Protein AF-0000000070211048 (afdb_homodimer)

Solvent-accessible surface area (backbone atoms only — not comparable to full-atom values): 41572 Å² total; per-residue (Å²): 127,87,76,77,73,73,74,49,66,27,71,96,65,81,57,49,80,53,82,68,58,72,42,73,78,68,96,72,86,84,76,44,73,65,44,29,51,50,13,35,52,50,52,50,37,33,53,58,50,24,37,37,29,38,54,51,55,74,43,54,42,26,44,50,51,21,38,53,50,44,49,52,55,57,72,67,46,56,66,72,64,46,68,62,17,54,30,54,44,7,81,20,17,53,40,54,58,40,58,44,44,42,67,90,35,28,17,40,40,25,34,39,32,43,45,66,69,33,54,77,82,35,66,54,34,68,69,50,41,72,62,37,21,42,47,36,68,91,48,68,68,52,50,44,45,51,52,39,49,48,52,53,51,48,53,52,45,49,52,49,34,25,26,42,24,31,35,72,26,31,64,46,43,51,66,50,45,54,43,36,56,83,32,58,35,34,34,38,43,37,36,31,47,26,52,89,64,66,91,74,65,43,57,90,44,47,20,37,56,22,28,57,47,74,35,36,35,35,49,26,41,64,46,86,46,33,27,44,32,35,37,37,71,49,93,91,65,83,82,48,58,94,79,44,79,39,45,44,56,70,61,87,49,87,70,34,28,30,48,69,59,57,89,61,38,30,42,37,33,36,6,41,45,38,11,54,26,37,52,54,64,44,48,46,32,37,30,32,30,35,19,16,94,46,63,34,48,37,39,41,32,37,45,21,45,15,46,29,28,62,46,50,49,37,60,91,24,47,82,89,43,76,66,77,92,32,47,48,42,39,51,55,52,49,53,52,50,42,67,36,36,62,82,36,63,25,40,48,42,36,61,76,68,50,25,68,64,50,63,76,35,71,88,44,47,47,82,76,50,72,82,75,50,69,84,41,42,43,81,85,53,78,66,77,74,82,73,74,79,71,73,83,62,67,89,112,129,86,74,78,73,74,74,48,66,26,70,96,63,81,57,48,80,55,84,70,59,71,43,72,78,70,96,73,85,84,75,43,74,65,46,31,50,51,13,34,52,50,51,51,37,33,51,60,49,24,36,35,30,38,53,53,54,76,45,54,42,27,42,49,51,22,41,52,49,44,51,53,56,58,74,67,47,55,65,70,64,46,69,62,16,56,30,54,45,7,80,18,18,52,40,54,58,41,59,43,44,42,65,89,36,28,16,39,40,26,35,39,31,42,45,64,70,31,53,79,82,36,66,52,34,67,69,49,41,72,61,36,22,40,47,36,69,92,48,69,68,51,51,43,44,50,51,38,50,47,52,52,50,48,54,52,45,49,53,49,33,24,25,43,24,31,35,72,24,30,66,47,44,52,66,51,45,54,44,36,57,81,31,58,34,34,33,36,41,36,37,31,47,24,52,89,63,64,91,73,67,45,57,89,43,48,21,37,55,22,28,59,48,73,33,37,36,36,49,26,40,64,48,85,44,31,26,46,31,36,37,36,70,48,92,91,67,82,82,48,56,94,80,43,78,40,47,43,58,70,60,86,48,87,70,33,28,30,47,68,60,56,89,60,39,30,42,38,34,35,6,43,46,37,12,54,27,37,53,54,66,44,48,45,30,37,30,31,30,36,20,16,94,48,62,34,48,36,38,43,33,36,46,21,46,15,47,28,30,64,47,49,50,36,59,90,24,46,82,87,44,77,64,77,91,32,47,48,42,39,52,55,51,50,52,51,49,42,67,36,35,61,81,37,64,26,41,49,42,35,59,75,67,51,26,68,64,49,64,74,36,72,87,45,47,48,83,78,50,76,83,74,49,69,86,42,42,41,81,85,51,77,66,77,75,82,72,75,81,70,74,83,59,69,87,114

pLDDT: mean 91.4, std 15.45, range [21.58, 98.94]

Organism: Alternaria alternata (NCBI:txid5599)

Structure (mmCIF, N/CA/C/O backbone):
data_AF-0000000070211048-model_v1
#
loop_
_entity.id
_entity.type
_entity.pdbx_description
1 polymer 'Clavaminate synthase-like protein'
#
loop_
_atom_site.group_PDB
_atom_site.id
_atom_site.type_symbol
_atom_site.label_atom_id
_atom_site.label_alt_id
_atom_site.label_comp_id
_atom_site.label_asym_id
_atom_site.label_entity_id
_atom_site.label_seq_id
_atom_site.pdbx_PDB_ins_code
_atom_site.Cartn_x
_atom_site.Cartn_y
_atom_site.Cartn_z
_atom_site.occupancy
_atom_site.B_iso_or_equiv
_atom_site.auth_seq_id
_atom_site.auth_comp_id
_atom_site.auth_asym_id
_atom_site.auth_atom_id
_atom_site.pdbx_PDB_model_num
ATOM 1 N N . MET A 1 1 ? -10.32 24.469 -28.016 1 21.59 1 MET A N 1
ATOM 2 C CA . MET A 1 1 ? -9.617 24.609 -26.734 1 21.59 1 MET A CA 1
ATOM 3 C C . MET A 1 1 ? -10.5 25.281 -25.703 1 21.59 1 MET A C 1
ATOM 5 O O . MET A 1 1 ? -10.617 26.516 -25.656 1 21.59 1 MET A O 1
ATOM 9 N N . ALA A 1 2 ? -11.781 24.781 -25.438 1 25.84 2 ALA A N 1
ATOM 10 C CA . ALA A 1 2 ? -12.953 25.484 -24.922 1 25.84 2 ALA A CA 1
ATOM 11 C C . ALA A 1 2 ? -12.625 26.219 -23.625 1 25.84 2 ALA A C 1
ATOM 13 O O . ALA A 1 2 ? -12.125 25.609 -22.672 1 25.84 2 ALA A O 1
ATOM 14 N N . ASP A 1 3 ? -12.148 27.344 -23.656 1 30.58 3 ASP A N 1
ATOM 15 C CA . ASP A 1 3 ? -11.602 28.312 -22.703 1 30.58 3 ASP A CA 1
ATOM 16 C C . ASP A 1 3 ? -12.508 28.453 -21.484 1 30.58 3 ASP A C 1
ATOM 18 O O . ASP A 1 3 ? -12.461 29.469 -20.781 1 30.58 3 ASP A O 1
ATOM 22 N N . THR A 1 4 ? -13.633 27.859 -21.344 1 34.22 4 THR A N 1
ATOM 23 C CA . THR A 1 4 ? -14.672 27.984 -20.312 1 34.22 4 THR A CA 1
ATOM 24 C C . THR A 1 4 ? -14.102 27.734 -18.922 1 34.22 4 THR A C 1
ATOM 26 O O . THR A 1 4 ? -14.18 26.609 -18.406 1 34.22 4 THR A O 1
ATOM 29 N N . LYS A 1 5 ? -12.922 28.062 -18.625 1 37.84 5 LYS A N 1
ATOM 30 C CA . LYS A 1 5 ? -12.266 27.984 -17.312 1 37.84 5 LYS A CA 1
ATOM 31 C C . LYS A 1 5 ? -13.148 28.562 -16.219 1 37.84 5 LYS A C 1
ATOM 33 O O . LYS A 1 5 ? -13.086 29.75 -15.922 1 37.84 5 LYS A O 1
ATOM 38 N N . ILE A 1 6 ? -14.469 28.312 -16.172 1 48.62 6 ILE A N 1
ATOM 39 C CA . ILE A 1 6 ? -15.336 28.656 -15.055 1 48.62 6 ILE A CA 1
ATOM 40 C C . ILE A 1 6 ? -14.602 28.406 -13.742 1 48.62 6 ILE A C 1
ATOM 42 O O . ILE A 1 6 ? -14.055 27.328 -13.523 1 48.62 6 ILE A O 1
ATOM 46 N N . GLY A 1 7 ? -14.141 29.406 -12.875 1 76.12 7 GLY A N 1
ATOM 47 C CA . GLY A 1 7 ? -13.305 29.5 -11.688 1 76.12 7 GLY A CA 1
ATOM 48 C C . GLY A 1 7 ? -13.68 28.516 -10.609 1 76.12 7 GLY A C 1
ATOM 49 O O . GLY A 1 7 ? -14.828 28.078 -10.531 1 76.12 7 GLY A O 1
ATOM 50 N N . THR A 1 8 ? -12.914 27.594 -10.172 1 91.12 8 THR A N 1
ATOM 51 C CA . THR A 1 8 ? -13.117 26.562 -9.164 1 91.12 8 THR A CA 1
ATOM 52 C C . THR A 1 8 ? -13.25 27.172 -7.773 1 91.12 8 THR A C 1
ATOM 54 O O . THR A 1 8 ? -13.297 26.453 -6.773 1 91.12 8 THR A O 1
ATOM 57 N N . MET A 1 9 ? -13.383 28.484 -7.77 1 95.12 9 MET A N 1
ATOM 58 C CA . MET A 1 9 ? -13.555 29.094 -6.453 1 95.12 9 MET A CA 1
ATOM 59 C C . MET A 1 9 ? -14.984 28.906 -5.949 1 95.12 9 MET A C 1
ATOM 61 O O . MET A 1 9 ? -15.938 29.156 -6.68 1 95.12 9 MET A O 1
ATOM 65 N N . PRO A 1 10 ? -15.102 28.5 -4.77 1 96.31 10 PRO A N 1
ATOM 66 C CA . PRO A 1 10 ? -16.438 28.312 -4.191 1 96.31 10 PRO A CA 1
ATOM 67 C C . PRO A 1 10 ? -17.266 29.594 -4.227 1 96.31 10 PRO A C 1
ATOM 69 O O . PRO A 1 10 ? -16.734 30.688 -3.996 1 96.31 10 PRO A O 1
ATOM 72 N N . PRO A 1 11 ? -18.562 29.5 -4.441 1 94.62 11 PRO A N 1
ATOM 73 C CA . PRO A 1 11 ? -19.422 30.688 -4.445 1 94.62 11 PRO A CA 1
ATOM 74 C C . PRO A 1 11 ? -19.531 31.328 -3.068 1 94.62 11 PRO A C 1
ATOM 76 O O . PRO A 1 11 ? -19.516 30.641 -2.049 1 94.62 11 PRO A O 1
ATOM 79 N N . GLY A 1 12 ? -19.609 32.656 -3.051 1 91.06 12 GLY A N 1
ATOM 80 C CA . GLY A 1 12 ? -19.891 33.375 -1.824 1 91.06 12 GLY A CA 1
ATOM 81 C C . GLY A 1 12 ? -18.641 33.688 -1.018 1 91.06 12 GLY A C 1
ATOM 82 O O . GLY A 1 12 ? -18.734 34.25 0.068 1 91.06 12 GLY A O 1
ATOM 83 N N . HIS A 1 13 ? -17.516 33.25 -1.483 1 91.88 13 HIS A N 1
ATOM 84 C CA . HIS A 1 13 ? -16.266 33.531 -0.785 1 91.88 13 HIS A CA 1
ATOM 85 C C . HIS A 1 13 ? -15.484 34.625 -1.477 1 91.88 13 HIS A C 1
ATOM 87 O O . HIS A 1 13 ? -15.445 34.688 -2.707 1 91.88 13 HIS A O 1
ATOM 93 N N . LYS A 1 14 ? -14.938 35.469 -0.606 1 91.38 14 LYS A N 1
ATOM 94 C CA . LYS A 1 14 ? -14.062 36.531 -1.1 1 91.38 14 LYS A CA 1
ATOM 95 C C . LYS A 1 14 ? -12.594 36.219 -0.81 1 91.38 14 LYS A C 1
ATOM 97 O O . LYS A 1 14 ? -12.203 36.094 0.35 1 91.38 14 LYS A O 1
ATOM 102 N N . ALA A 1 15 ? -11.781 36.094 -1.849 1 96.06 15 ALA A N 1
ATOM 103 C CA . ALA A 1 15 ? -10.359 35.812 -1.72 1 96.06 15 ALA A CA 1
ATOM 104 C C . ALA A 1 15 ? -9.609 36.125 -3.012 1 96.06 15 ALA A C 1
ATOM 106 O O . ALA A 1 15 ? -10.211 36.188 -4.086 1 96.06 15 ALA A O 1
ATOM 107 N N . THR A 1 16 ? -8.383 36.438 -2.889 1 95.69 16 THR A N 1
ATOM 108 C CA . THR A 1 16 ? -7.523 36.5 -4.066 1 95.69 16 THR A CA 1
ATOM 109 C C . THR A 1 16 ? -7.074 35.125 -4.496 1 95.69 16 THR A C 1
ATOM 111 O O . THR A 1 16 ? -6.941 34.219 -3.666 1 95.69 16 THR A O 1
ATOM 114 N N . VAL A 1 17 ? -6.871 34.906 -5.777 1 96.06 17 VAL A N 1
ATOM 115 C CA . VAL A 1 17 ? -6.434 33.625 -6.289 1 96.06 17 VAL A CA 1
ATOM 116 C C . VAL A 1 17 ? -4.926 33.469 -6.098 1 96.06 17 VAL A C 1
ATOM 118 O O . VAL A 1 17 ? -4.152 34.344 -6.508 1 96.06 17 VAL A O 1
ATOM 121 N N . GLY A 1 18 ? -4.57 32.406 -5.453 1 94.25 18 GLY A N 1
ATOM 122 C CA . GLY A 1 18 ? -3.164 32.156 -5.18 1 94.25 18 GLY A CA 1
ATOM 123 C C . GLY A 1 18 ? -2.432 31.516 -6.336 1 94.25 18 GLY A C 1
ATOM 124 O O . GLY A 1 18 ? -3.031 30.766 -7.109 1 94.25 18 GLY A O 1
ATOM 125 N N . HIS A 1 19 ? -1.168 31.875 -6.473 1 93.25 19 HIS A N 1
ATOM 126 C CA . HIS A 1 19 ? -0.198 31.188 -7.324 1 93.25 19 HIS A CA 1
ATOM 127 C C . HIS A 1 19 ? 0.965 30.641 -6.504 1 93.25 19 HIS A C 1
ATOM 129 O O . HIS A 1 19 ? 1.898 31.375 -6.172 1 93.25 19 HIS A O 1
ATOM 135 N N . LEU A 1 20 ? 0.912 29.375 -6.277 1 96.88 20 LEU A N 1
ATOM 136 C CA . LEU A 1 20 ? 1.855 28.781 -5.34 1 96.88 20 LEU A CA 1
ATOM 137 C C . LEU A 1 20 ? 3.062 28.203 -6.074 1 96.88 20 LEU A C 1
ATOM 139 O O . LEU A 1 20 ? 2.936 27.719 -7.199 1 96.88 20 LEU A O 1
ATOM 143 N N . GLN A 1 21 ? 4.223 28.266 -5.457 1 98 21 GLN A N 1
ATOM 144 C CA . GLN A 1 21 ? 5.406 27.594 -5.984 1 98 21 GLN A CA 1
ATOM 145 C C . GLN A 1 21 ? 5.293 26.078 -5.855 1 98 21 GLN A C 1
ATOM 147 O O . GLN A 1 21 ? 4.812 25.578 -4.836 1 98 21 GLN A O 1
ATOM 152 N N . THR A 1 22 ? 5.699 25.406 -6.914 1 98.56 22 THR A N 1
ATOM 153 C CA . THR A 1 22 ? 5.727 23.953 -6.914 1 98.56 22 THR A CA 1
ATOM 154 C C . THR A 1 22 ? 7.164 23.438 -6.859 1 98.56 22 THR A C 1
ATOM 156 O O . THR A 1 22 ? 7.996 23.812 -7.684 1 98.56 22 THR A O 1
ATOM 159 N N . PHE A 1 23 ? 7.438 22.641 -5.875 1 98.75 23 PHE A N 1
ATOM 160 C CA . PHE A 1 23 ? 8.758 22.047 -5.703 1 98.75 23 PHE A CA 1
ATOM 161 C C . PHE A 1 23 ? 8.742 20.562 -6.043 1 98.75 23 PHE A C 1
ATOM 163 O O . PHE A 1 23 ? 7.676 19.953 -6.109 1 98.75 23 PHE A O 1
ATOM 170 N N . GLU A 1 24 ? 9.891 20.016 -6.316 1 97.94 24 GLU A N 1
ATOM 171 C CA . GLU A 1 24 ? 10.102 18.594 -6.516 1 97.94 24 GLU A CA 1
ATOM 172 C C . GLU A 1 24 ? 11.07 18.031 -5.48 1 97.94 24 GLU A C 1
ATOM 174 O O . GLU A 1 24 ? 12.164 18.562 -5.281 1 97.94 24 GLU A O 1
ATOM 179 N N . LEU A 1 25 ? 10.633 16.969 -4.848 1 97.56 25 LEU A N 1
ATOM 180 C CA . LEU A 1 25 ? 11.516 16.328 -3.877 1 97.56 25 LEU A CA 1
ATOM 181 C C . LEU A 1 25 ? 12.516 15.414 -4.57 1 97.56 25 LEU A C 1
ATOM 183 O O . LEU A 1 25 ? 12.141 14.633 -5.449 1 97.56 25 LEU A O 1
ATOM 187 N N . PRO A 1 26 ? 13.758 15.523 -4.129 1 95 26 PRO A N 1
ATOM 188 C CA . PRO A 1 26 ? 14.75 14.602 -4.684 1 95 26 PRO A CA 1
ATOM 189 C C . PRO A 1 26 ? 14.531 13.156 -4.23 1 95 26 PRO A C 1
ATOM 191 O O . PRO A 1 26 ? 13.898 12.922 -3.199 1 95 26 PRO A O 1
ATOM 194 N N . GLU A 1 27 ? 15.07 12.25 -4.996 1 89 27 GLU A N 1
ATOM 195 C CA . GLU A 1 27 ? 14.977 10.836 -4.656 1 89 27 GLU A CA 1
ATOM 196 C C . GLU A 1 27 ? 15.711 10.523 -3.355 1 89 27 GLU A C 1
ATOM 198 O O . GLU A 1 27 ? 15.234 9.734 -2.541 1 89 27 GLU A O 1
ATOM 203 N N . SER A 1 28 ? 16.844 11.133 -3.271 1 91.5 28 SER A N 1
ATOM 204 C CA . SER A 1 28 ? 17.656 10.969 -2.07 1 91.5 28 SER A CA 1
ATOM 205 C C . SER A 1 28 ? 18.266 12.305 -1.626 1 91.5 28 SER A C 1
ATOM 207 O O . SER A 1 28 ? 18.453 13.211 -2.441 1 91.5 28 SER A O 1
ATOM 209 N N . LEU A 1 29 ? 18.453 12.383 -0.308 1 96 29 LEU A N 1
ATOM 210 C CA . LEU A 1 29 ? 19.047 13.578 0.287 1 96 29 LEU A CA 1
ATOM 211 C C . LEU A 1 29 ? 20.375 13.258 0.96 1 96 29 LEU A C 1
ATOM 213 O O . LEU A 1 29 ? 20.516 12.203 1.586 1 96 29 LEU A O 1
ATOM 217 N N . SER A 1 30 ? 21.344 14.203 0.758 1 93.88 30 SER A N 1
ATOM 218 C CA . SER A 1 30 ? 22.656 13.992 1.356 1 93.88 30 SER A CA 1
ATOM 219 C C . SER A 1 30 ? 23.094 15.203 2.16 1 93.88 30 SER A C 1
ATOM 221 O O . SER A 1 30 ? 24.203 15.211 2.727 1 93.88 30 SER A O 1
ATOM 223 N N . GLY A 1 31 ? 22.328 16.203 2.162 1 95.19 31 GLY A N 1
ATOM 224 C CA . GLY A 1 31 ? 22.75 17.438 2.811 1 95.19 31 GLY A CA 1
ATOM 225 C C . GLY A 1 31 ? 23.656 18.281 1.954 1 95.19 31 GLY A C 1
ATOM 226 O O . GLY A 1 31 ? 24.359 19.156 2.467 1 95.19 31 GLY A O 1
ATOM 227 N N . SER A 1 32 ? 23.656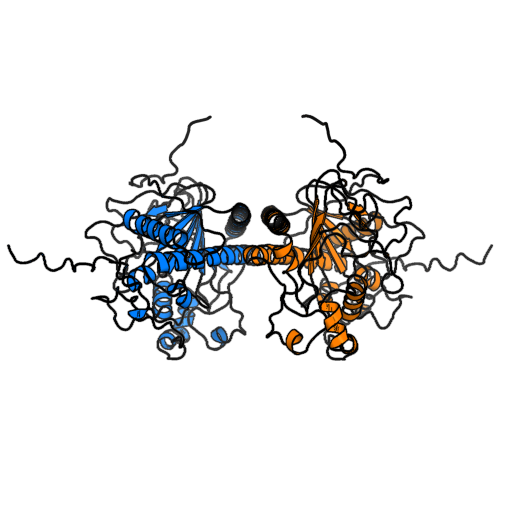 18.094 0.706 1 96.12 32 SER A N 1
ATOM 228 C CA . SER A 1 32 ? 24.453 18.844 -0.248 1 96.12 32 SER A CA 1
ATOM 229 C C . SER A 1 32 ? 24.047 20.312 -0.282 1 96.12 32 SER A C 1
ATOM 231 O O . SER A 1 32 ? 23.047 20.703 0.332 1 96.12 32 SER A O 1
ATOM 233 N N . ALA A 1 33 ? 24.844 21.078 -0.987 1 96.75 33 ALA A N 1
ATOM 234 C CA . ALA A 1 33 ? 24.516 22.484 -1.171 1 96.75 33 ALA A CA 1
ATOM 235 C C . ALA A 1 33 ? 23.172 22.656 -1.867 1 96.75 33 ALA A C 1
ATOM 237 O O . ALA A 1 33 ? 22.422 23.594 -1.557 1 96.75 33 ALA A O 1
ATOM 238 N N . SER A 1 34 ? 22.922 21.766 -2.742 1 97 34 SER A N 1
ATOM 239 C CA . SER A 1 34 ? 21.656 21.812 -3.461 1 97 34 SER A CA 1
ATOM 240 C C . SER A 1 34 ? 20.484 21.5 -2.535 1 97 34 SER A C 1
ATOM 242 O O . SER A 1 34 ? 19.422 22.125 -2.646 1 97 34 SER A O 1
ATOM 244 N N . ASP A 1 35 ? 20.656 20.547 -1.673 1 97.5 35 ASP A N 1
ATOM 245 C CA . ASP A 1 35 ? 19.625 20.219 -0.695 1 97.5 35 ASP A CA 1
ATOM 246 C C . ASP A 1 35 ? 19.359 21.406 0.23 1 97.5 35 ASP A C 1
ATOM 248 O O . ASP A 1 35 ? 18.203 21.75 0.5 1 97.5 35 ASP A O 1
ATOM 252 N N . LYS A 1 36 ? 20.375 22.016 0.675 1 97.5 36 LYS A N 1
ATOM 253 C CA . LYS A 1 36 ? 20.266 23.172 1.552 1 97.5 36 LYS A CA 1
ATOM 254 C C . LYS A 1 36 ? 19.562 24.328 0.847 1 97.5 36 LYS A C 1
ATOM 256 O O . LYS A 1 36 ? 18.703 25 1.437 1 97.5 36 LYS A O 1
ATOM 261 N N . ALA A 1 37 ? 19.922 24.547 -0.385 1 98.12 37 ALA A N 1
ATOM 262 C CA . ALA A 1 37 ? 19.297 25.609 -1.165 1 98.12 37 ALA A CA 1
ATOM 263 C C . ALA A 1 37 ? 17.812 25.328 -1.367 1 98.12 37 ALA A C 1
ATOM 265 O O . ALA A 1 37 ? 16.984 26.25 -1.309 1 98.12 37 ALA A O 1
ATOM 266 N N . LEU A 1 38 ? 17.5 24.094 -1.625 1 98.56 38 LEU A N 1
ATOM 267 C CA . LEU A 1 38 ? 16.109 23.703 -1.777 1 98.56 38 LEU A CA 1
ATOM 268 C C . LEU A 1 38 ? 15.328 23.938 -0.485 1 98.56 38 LEU A C 1
ATOM 270 O O . LEU A 1 38 ? 14.219 24.484 -0.51 1 98.56 38 LEU A O 1
ATOM 274 N N . GLY A 1 39 ? 15.906 23.531 0.613 1 98.5 39 GLY A N 1
ATOM 275 C CA . GLY A 1 39 ? 15.297 23.781 1.906 1 98.5 39 GLY A CA 1
ATOM 276 C C . GLY A 1 39 ? 15.031 25.25 2.166 1 98.5 39 GLY A C 1
ATOM 277 O O . GLY A 1 39 ? 13.953 25.625 2.627 1 98.5 39 GLY A O 1
ATOM 278 N N . LYS A 1 40 ? 15.969 26.047 1.86 1 98.44 40 LYS A N 1
ATOM 279 C CA . LYS A 1 40 ? 15.828 27.484 2.043 1 98.44 40 LYS A CA 1
ATOM 280 C C . LYS A 1 40 ? 14.711 28.047 1.169 1 98.44 40 LYS A C 1
ATOM 282 O O . LYS A 1 40 ? 13.93 28.891 1.615 1 98.44 40 LYS A O 1
ATOM 287 N N . SER A 1 41 ? 14.688 27.578 -0.036 1 98.75 41 SER A N 1
ATOM 288 C CA . SER A 1 41 ? 13.648 28.031 -0.955 1 98.75 41 SER A CA 1
ATOM 289 C C . SER A 1 41 ? 12.266 27.641 -0.453 1 98.75 41 SER A C 1
ATOM 291 O O . SER A 1 41 ? 11.312 28.422 -0.591 1 98.75 41 SER A O 1
ATOM 293 N N . MET A 1 42 ? 12.141 26.5 0.085 1 98.69 42 MET A N 1
ATOM 294 C CA . MET A 1 42 ? 10.867 26.047 0.635 1 98.69 42 MET A CA 1
ATOM 295 C C . MET A 1 42 ? 10.461 26.891 1.836 1 98.69 42 MET A C 1
ATOM 297 O O . MET A 1 42 ? 9.305 27.312 1.951 1 98.69 42 MET A O 1
ATOM 301 N N . ILE A 1 43 ? 11.406 27.156 2.67 1 98.56 43 ILE A N 1
ATOM 302 C CA . ILE A 1 43 ? 11.156 27.984 3.846 1 98.56 43 ILE A CA 1
ATOM 303 C C . ILE A 1 43 ? 10.703 29.375 3.41 1 98.56 43 ILE A C 1
ATOM 305 O O . ILE A 1 43 ? 9.734 29.922 3.955 1 98.56 43 ILE A O 1
ATOM 309 N N . ASP A 1 44 ? 11.359 29.906 2.408 1 98.5 44 ASP A N 1
ATOM 310 C CA . ASP A 1 44 ? 10.977 31.219 1.893 1 98.5 44 ASP A CA 1
ATOM 311 C C . ASP A 1 44 ? 9.539 31.219 1.376 1 98.5 44 ASP A C 1
ATOM 313 O O . ASP A 1 44 ? 8.797 32.156 1.585 1 98.5 44 ASP A O 1
ATOM 317 N N . ALA A 1 45 ? 9.195 30.172 0.712 1 98.44 45 ALA A N 1
ATOM 318 C CA . ALA A 1 45 ? 7.836 30.047 0.194 1 98.44 45 ALA A CA 1
ATOM 319 C C . ALA A 1 45 ? 6.816 30 1.331 1 98.44 45 ALA A C 1
ATOM 321 O O . ALA A 1 45 ? 5.777 30.656 1.271 1 98.44 45 ALA A O 1
ATOM 322 N N . TRP A 1 46 ? 7.086 29.234 2.381 1 98.25 46 TRP A N 1
ATOM 323 C CA . TRP A 1 46 ? 6.184 29.125 3.525 1 98.25 46 TRP A CA 1
ATOM 324 C C . TRP A 1 46 ? 6.074 30.469 4.246 1 98.25 46 TRP A C 1
ATOM 326 O O . TRP A 1 46 ? 4.988 30.859 4.684 1 98.25 46 TRP A O 1
ATOM 336 N N . LYS A 1 47 ? 7.148 31.172 4.324 1 97.06 47 LYS A N 1
ATOM 337 C CA . LYS A 1 47 ? 7.137 32.469 5.008 1 97.06 47 LYS A CA 1
ATOM 338 C C . LYS A 1 47 ? 6.336 33.5 4.215 1 97.06 47 LYS A C 1
ATOM 340 O O . LYS A 1 47 ? 5.707 34.375 4.801 1 97.06 47 LYS A O 1
ATOM 345 N N . ARG A 1 48 ? 6.379 33.312 2.967 1 96.62 48 ARG A N 1
ATOM 346 C CA . ARG A 1 48 ? 5.703 34.281 2.102 1 96.62 48 ARG A CA 1
ATOM 347 C C . ARG A 1 48 ? 4.23 33.938 1.928 1 96.62 48 ARG A C 1
ATOM 349 O O . ARG A 1 48 ? 3.354 34.781 2.109 1 96.62 48 ARG A O 1
ATOM 356 N N . ASP A 1 49 ? 3.971 32.656 1.631 1 97.25 49 ASP A N 1
ATOM 357 C CA . ASP A 1 49 ? 2.646 32.25 1.159 1 97.25 49 ASP A CA 1
ATOM 358 C C . ASP A 1 49 ? 1.928 31.391 2.191 1 97.25 49 ASP A C 1
ATOM 360 O O . ASP A 1 49 ? 0.717 31.172 2.098 1 97.25 49 ASP A O 1
ATOM 364 N N . GLY A 1 50 ? 2.664 30.891 3.186 1 97.38 50 GLY A N 1
ATOM 365 C CA . GLY A 1 50 ? 2.092 30.016 4.195 1 97.38 50 GLY A CA 1
ATOM 366 C C . GLY A 1 50 ? 1.884 28.594 3.705 1 97.38 50 GLY A C 1
ATOM 367 O O . GLY A 1 50 ? 1.572 27.703 4.492 1 97.38 50 GLY A O 1
ATOM 368 N N . ILE A 1 51 ? 2.037 28.391 2.424 1 98.25 51 ILE A N 1
ATOM 369 C CA . ILE A 1 51 ? 1.743 27.109 1.774 1 98.25 51 ILE A CA 1
ATOM 370 C C . ILE A 1 51 ? 2.586 26.969 0.509 1 98.25 51 ILE A C 1
ATOM 372 O O . ILE A 1 51 ? 3.025 27.969 -0.066 1 98.25 51 ILE A O 1
ATOM 376 N N . LEU A 1 52 ? 2.959 25.781 0.129 1 98.69 52 LEU A N 1
ATOM 377 C CA . LEU A 1 52 ? 3.623 25.5 -1.138 1 98.69 52 LEU A CA 1
ATOM 378 C C . LEU A 1 52 ? 3.09 24.203 -1.747 1 98.69 52 LEU A C 1
ATOM 380 O O . LEU A 1 52 ? 2.207 23.562 -1.174 1 98.69 52 LEU A O 1
ATOM 384 N N . GLN A 1 53 ? 3.531 23.891 -2.939 1 98.69 53 GLN A N 1
ATOM 385 C CA . GLN A 1 53 ? 3.127 22.656 -3.615 1 98.69 53 GLN A CA 1
ATOM 386 C C . GLN A 1 53 ? 4.324 21.734 -3.844 1 98.69 53 GLN A C 1
ATOM 388 O O . GLN A 1 53 ? 5.445 22.203 -4.039 1 98.69 53 GLN A O 1
ATOM 393 N N . ILE A 1 54 ? 4.078 20.438 -3.742 1 98.75 54 ILE A N 1
ATOM 394 C CA . ILE A 1 54 ? 5.051 19.406 -4.086 1 98.75 54 ILE A CA 1
ATOM 395 C C . ILE A 1 54 ? 4.512 18.547 -5.227 1 98.75 54 ILE A C 1
ATOM 397 O O . ILE A 1 54 ? 3.418 17.984 -5.125 1 98.75 54 ILE A O 1
ATOM 401 N N . SER A 1 55 ? 5.258 18.438 -6.289 1 98.31 55 SER A N 1
ATOM 402 C CA . SER A 1 55 ? 4.832 17.625 -7.418 1 98.31 55 SER A CA 1
ATOM 403 C C . SER A 1 55 ? 4.879 16.141 -7.066 1 98.31 55 SER A C 1
ATOM 405 O O . SER A 1 55 ? 5.781 15.688 -6.352 1 98.31 55 SER A O 1
ATOM 407 N N . MET A 1 56 ? 3.928 15.391 -7.602 1 97.31 56 MET A N 1
ATOM 408 C CA . MET A 1 56 ? 3.926 13.938 -7.473 1 97.31 56 MET A CA 1
ATOM 409 C C . MET A 1 56 ? 4.699 13.289 -8.617 1 97.31 56 MET A C 1
ATOM 411 O O . MET A 1 56 ? 4.59 13.719 -9.766 1 97.31 56 MET A O 1
ATOM 415 N N . ASP A 1 57 ? 5.531 12.289 -8.328 1 96.25 57 ASP A N 1
ATOM 416 C CA . ASP A 1 57 ? 6.117 11.516 -9.422 1 96.25 57 ASP A CA 1
ATOM 417 C C . ASP A 1 57 ? 5.086 10.594 -10.055 1 96.25 57 ASP A C 1
ATOM 419 O O . ASP A 1 57 ? 4.004 10.391 -9.5 1 96.25 57 ASP A O 1
ATOM 423 N N . PRO A 1 58 ? 5.32 10 -11.141 1 97 58 PRO A N 1
ATOM 424 C CA . PRO A 1 58 ? 4.328 9.219 -11.883 1 97 58 PRO A CA 1
ATOM 425 C C . PRO A 1 58 ? 3.785 8.039 -11.078 1 97 58 PRO A C 1
ATOM 427 O O . PRO A 1 58 ? 2.6 7.715 -11.18 1 97 58 PRO A O 1
ATOM 430 N N . ILE A 1 59 ? 4.617 7.355 -10.336 1 97.88 59 ILE A N 1
ATOM 431 C CA . ILE A 1 59 ? 4.191 6.211 -9.539 1 97.88 59 ILE A CA 1
ATOM 432 C C . ILE A 1 59 ? 3.211 6.672 -8.461 1 97.88 59 ILE A C 1
ATOM 434 O O . ILE A 1 59 ? 2.133 6.098 -8.305 1 97.88 59 ILE A O 1
ATOM 438 N N . ASN A 1 60 ? 3.564 7.73 -7.809 1 96 60 ASN A N 1
ATOM 439 C CA . ASN A 1 60 ? 2.746 8.242 -6.715 1 96 60 ASN A CA 1
ATOM 440 C C . ASN A 1 60 ? 1.43 8.82 -7.227 1 96 60 ASN A C 1
ATOM 442 O O . ASN A 1 60 ? 0.413 8.766 -6.531 1 96 60 ASN A O 1
ATOM 446 N N . ARG A 1 61 ? 1.445 9.336 -8.453 1 97.75 61 ARG A N 1
ATOM 447 C CA . ARG A 1 61 ? 0.203 9.797 -9.062 1 97.75 61 ARG A CA 1
ATOM 448 C C . ARG A 1 61 ? -0.802 8.656 -9.188 1 97.75 61 ARG A C 1
ATOM 450 O O . ARG A 1 61 ? -1.989 8.836 -8.906 1 97.75 61 ARG A O 1
ATOM 457 N N . LYS A 1 62 ? -0.317 7.496 -9.602 1 98.56 62 LYS A N 1
ATOM 458 C CA . LYS A 1 62 ? -1.192 6.336 -9.734 1 98.56 62 LYS A CA 1
ATOM 459 C C . LYS A 1 62 ? -1.726 5.891 -8.375 1 98.56 62 LYS A C 1
ATOM 461 O O . LYS A 1 62 ? -2.9 5.539 -8.242 1 98.56 62 LYS A O 1
ATOM 466 N N . LEU A 1 63 ? -0.857 5.891 -7.379 1 98.56 63 LEU A N 1
ATOM 467 C CA . LEU A 1 63 ? -1.281 5.523 -6.031 1 98.56 63 LEU A CA 1
ATOM 468 C C . LEU A 1 63 ? -2.309 6.516 -5.496 1 98.56 63 LEU A C 1
ATOM 470 O O . LEU A 1 63 ? -3.279 6.121 -4.848 1 98.56 63 LEU A O 1
ATOM 474 N N . ALA A 1 64 ? -2.127 7.82 -5.77 1 98.44 64 ALA A N 1
ATOM 475 C CA . ALA A 1 64 ? -3.092 8.844 -5.367 1 98.44 64 ALA A CA 1
ATOM 476 C C . ALA A 1 64 ? -4.441 8.617 -6.047 1 98.44 64 ALA A C 1
ATOM 478 O O . ALA A 1 64 ? -5.492 8.758 -5.418 1 98.44 64 ALA A O 1
ATOM 479 N N . ASP A 1 65 ? -4.406 8.25 -7.332 1 98.56 65 ASP A N 1
ATOM 480 C CA . ASP A 1 65 ? -5.641 7.941 -8.047 1 98.56 65 ASP A CA 1
ATOM 481 C C . ASP A 1 65 ? -6.395 6.797 -7.371 1 98.56 65 ASP A C 1
ATOM 483 O O . ASP A 1 65 ? -7.613 6.867 -7.203 1 98.56 65 ASP A O 1
ATOM 487 N N . ALA A 1 66 ? -5.633 5.773 -7.012 1 98.75 66 ALA A N 1
ATOM 488 C CA . ALA A 1 66 ? -6.246 4.648 -6.312 1 98.75 66 ALA A CA 1
ATOM 489 C C . ALA A 1 66 ? -6.863 5.094 -4.992 1 98.75 66 ALA A C 1
ATOM 491 O O . ALA A 1 66 ? -7.949 4.641 -4.625 1 98.75 66 ALA A O 1
ATOM 492 N N . ALA A 1 67 ? -6.207 5.977 -4.285 1 98.81 67 ALA A N 1
ATOM 493 C CA . ALA A 1 67 ? -6.699 6.48 -3.006 1 98.81 67 ALA A CA 1
ATOM 494 C C . ALA A 1 67 ? -7.996 7.266 -3.186 1 98.81 67 ALA A C 1
ATOM 496 O O . ALA A 1 67 ? -8.945 7.09 -2.42 1 98.81 67 ALA A O 1
ATOM 497 N N . PHE A 1 68 ? -8.07 8.086 -4.227 1 98.81 68 PHE A N 1
ATOM 498 C CA . PHE A 1 68 ? -9.273 8.875 -4.469 1 98.81 68 PHE A CA 1
ATOM 499 C C . PHE A 1 68 ? -10.438 7.973 -4.848 1 98.81 68 PHE A C 1
ATOM 501 O O . PHE A 1 68 ? -11.57 8.188 -4.398 1 98.81 68 PHE A O 1
ATOM 508 N N . LEU A 1 69 ? -10.141 6.945 -5.672 1 98.81 69 LEU A N 1
ATOM 509 C CA . LEU A 1 69 ? -11.203 6.004 -6.023 1 98.81 69 LEU A CA 1
ATOM 510 C C . LEU A 1 69 ? -11.695 5.258 -4.789 1 98.81 69 LEU A C 1
ATOM 512 O O . LEU A 1 69 ? -12.898 5.016 -4.645 1 98.81 69 LEU A O 1
ATOM 516 N N . THR A 1 70 ? -10.797 4.918 -3.922 1 98.81 70 THR A N 1
ATOM 517 C CA . THR A 1 70 ? -11.148 4.227 -2.688 1 98.81 70 THR A CA 1
ATOM 518 C C . THR A 1 70 ? -11.992 5.125 -1.785 1 98.81 70 THR A C 1
ATOM 520 O O . THR A 1 70 ? -12.953 4.672 -1.169 1 98.81 70 THR A O 1
ATOM 523 N N . SER A 1 71 ? -11.57 6.387 -1.696 1 98.88 71 SER A N 1
ATOM 524 C CA . SER A 1 71 ? -12.336 7.379 -0.949 1 98.88 71 SER A CA 1
ATOM 525 C C . SER A 1 71 ? -13.773 7.453 -1.448 1 98.88 71 SER A C 1
ATOM 527 O O . SER A 1 71 ? -14.711 7.391 -0.655 1 98.88 71 SER A O 1
ATOM 529 N N . LYS A 1 72 ? -13.938 7.555 -2.701 1 98.81 72 LYS A N 1
ATOM 530 C CA . LYS A 1 72 ? -15.273 7.645 -3.297 1 98.81 72 LYS A CA 1
ATOM 531 C C . LYS A 1 72 ? -16.078 6.379 -3.025 1 98.81 72 LYS A C 1
ATOM 533 O O . LYS A 1 72 ? -17.281 6.453 -2.75 1 98.81 72 LYS A O 1
ATOM 538 N N . LYS A 1 73 ? -15.406 5.238 -3.125 1 98.56 73 LYS A N 1
ATOM 539 C CA . LYS A 1 73 ? -16.062 3.973 -2.822 1 98.56 73 LYS A CA 1
ATOM 540 C C . LYS A 1 73 ? -16.578 3.947 -1.386 1 98.56 73 LYS A C 1
ATOM 542 O O . LYS A 1 73 ? -17.703 3.535 -1.134 1 98.56 73 LYS A O 1
ATOM 547 N N . PHE A 1 74 ? -15.82 4.359 -0.412 1 98.81 74 PHE A N 1
ATOM 548 C CA . PHE A 1 74 ? -16.219 4.367 0.991 1 98.81 74 PHE A CA 1
ATOM 549 C C . PHE A 1 74 ? -17.406 5.293 1.21 1 98.81 74 PHE A C 1
ATOM 551 O O . PHE A 1 74 ? -18.391 4.902 1.835 1 98.81 74 PHE A O 1
ATOM 558 N N . PHE A 1 75 ? -17.281 6.543 0.653 1 98.81 75 PHE A N 1
ATOM 559 C CA . PHE A 1 75 ? -18.297 7.539 0.971 1 98.81 75 PHE A CA 1
ATOM 560 C C . PHE A 1 75 ? -19.594 7.25 0.227 1 98.81 75 PHE A C 1
ATOM 562 O O . PHE A 1 75 ? -20.641 7.824 0.541 1 98.81 75 PHE A O 1
ATOM 569 N N . ALA A 1 76 ? -19.547 6.332 -0.72 1 98.31 76 ALA A N 1
ATOM 570 C CA . ALA A 1 76 ? -20.75 5.91 -1.433 1 98.31 76 ALA A CA 1
ATOM 571 C C . ALA A 1 76 ? -21.516 4.832 -0.655 1 98.31 76 ALA A C 1
ATOM 573 O O . ALA A 1 76 ? -22.656 4.5 -0.987 1 98.31 76 ALA A O 1
ATOM 574 N N . LEU A 1 77 ? -20.891 4.289 0.404 1 98.12 77 LEU A N 1
ATOM 575 C CA . LEU A 1 77 ? -21.562 3.281 1.213 1 98.12 77 LEU A CA 1
ATOM 576 C C . LEU A 1 77 ? -22.797 3.869 1.895 1 98.12 77 LEU A C 1
ATOM 578 O O . LEU A 1 77 ? -22.891 5.086 2.07 1 98.12 77 LEU A O 1
ATOM 582 N N . ASP A 1 78 ? -23.688 2.896 2.322 1 97.38 78 ASP A N 1
ATOM 583 C CA . ASP A 1 78 ? -24.828 3.287 3.141 1 97.38 78 ASP A CA 1
ATOM 584 C C . ASP A 1 78 ? -24.375 3.898 4.465 1 97.38 78 ASP A C 1
ATOM 586 O O . ASP A 1 78 ? -23.391 3.453 5.051 1 97.38 78 ASP A O 1
ATOM 590 N N . HIS A 1 79 ? -25.172 4.898 4.891 1 97 79 HIS A N 1
ATOM 591 C CA . HIS A 1 79 ? -24.828 5.617 6.109 1 97 79 HIS A CA 1
ATOM 592 C C . HIS A 1 79 ? -24.594 4.656 7.273 1 97 79 HIS A C 1
ATOM 594 O O . HIS A 1 79 ? -23.672 4.848 8.07 1 97 79 HIS A O 1
ATOM 600 N N . LYS A 1 80 ? -25.438 3.66 7.355 1 97.69 80 LYS A N 1
ATOM 601 C CA . LYS A 1 80 ? -25.344 2.715 8.469 1 97.69 80 LYS A CA 1
ATOM 602 C C . LYS A 1 80 ? -23.984 2.014 8.469 1 97.69 80 LYS A C 1
ATOM 604 O O . LYS A 1 80 ? -23.391 1.806 9.531 1 97.69 80 LYS A O 1
ATOM 609 N N . LYS A 1 81 ? -23.484 1.664 7.293 1 97.62 81 LYS A N 1
ATOM 610 C CA . LYS A 1 81 ? -22.188 0.999 7.164 1 97.62 81 LYS A CA 1
ATOM 611 C C . LYS A 1 81 ? -21.047 1.942 7.527 1 97.62 81 LYS A C 1
ATOM 613 O O . LYS A 1 81 ? -20.109 1.55 8.219 1 97.62 81 LYS A O 1
ATOM 618 N N . LYS A 1 82 ? -21.141 3.172 7.078 1 98.5 82 LYS A N 1
ATOM 619 C CA . LYS A 1 82 ? -20.125 4.156 7.418 1 98.5 82 LYS A CA 1
ATOM 620 C C . LYS A 1 82 ? -20.125 4.457 8.914 1 98.5 82 LYS A C 1
ATOM 622 O O . LYS A 1 82 ? -19.062 4.484 9.547 1 98.5 82 LYS A O 1
ATOM 627 N N . ALA A 1 83 ? -21.312 4.594 9.5 1 97.56 83 ALA A N 1
ATOM 628 C CA . ALA A 1 83 ? -21.484 4.977 10.898 1 97.56 83 ALA A CA 1
ATOM 629 C C . ALA A 1 83 ? -20.984 3.881 11.828 1 97.56 83 ALA A C 1
ATOM 631 O O . ALA A 1 83 ? -20.656 4.145 12.992 1 97.56 83 ALA A O 1
ATOM 632 N N . ALA A 1 84 ? -20.875 2.67 11.312 1 97.44 84 ALA A N 1
ATOM 633 C CA . ALA A 1 84 ? -20.406 1.539 12.117 1 97.44 84 ALA A CA 1
ATOM 634 C C . ALA A 1 84 ? -18.891 1.527 12.219 1 97.44 84 ALA A C 1
ATOM 636 O O . ALA A 1 84 ? -18.328 0.823 13.062 1 97.44 84 ALA A O 1
ATOM 637 N N . CYS A 1 85 ? -18.219 2.307 11.438 1 98.31 85 CYS A N 1
ATOM 638 C CA . CYS A 1 85 ? -16.766 2.359 11.445 1 98.31 85 CYS A CA 1
ATOM 639 C C . CYS A 1 85 ? -16.25 3.242 12.578 1 98.31 85 CYS A C 1
ATOM 641 O O . CYS A 1 85 ? -15.688 4.309 12.336 1 98.31 85 CYS A O 1
ATOM 643 N N . LEU A 1 86 ? -16.359 2.74 13.82 1 96.81 86 LEU A N 1
ATOM 644 C CA . LEU A 1 86 ? -15.938 3.439 15.031 1 96.81 86 LEU A CA 1
ATOM 645 C C . LEU A 1 86 ? -15.047 2.553 15.891 1 96.81 86 LEU A C 1
ATOM 647 O O . LEU A 1 86 ? -15.133 1.325 15.828 1 96.81 86 LEU A O 1
ATOM 651 N N . ASP A 1 87 ? -14.18 3.115 16.531 1 96.56 87 ASP A N 1
ATOM 652 C CA . ASP A 1 87 ? -13.422 2.492 17.609 1 96.56 87 ASP A CA 1
ATOM 653 C C . ASP A 1 87 ? -13.547 3.297 18.906 1 96.56 87 ASP A C 1
ATOM 655 O O . ASP A 1 87 ? -13.523 4.531 18.875 1 96.56 87 ASP A O 1
ATOM 659 N N . ASP A 1 88 ? -13.68 2.639 19.953 1 96.56 88 ASP A N 1
ATOM 660 C CA . ASP A 1 88 ? -13.906 3.367 21.203 1 96.56 88 ASP A CA 1
ATOM 661 C C . ASP A 1 88 ? -12.586 3.68 21.906 1 96.56 88 ASP A C 1
ATOM 663 O O . ASP A 1 88 ? -12.57 4.293 22.969 1 96.56 88 ASP A O 1
ATOM 667 N N . GLN A 1 89 ? -11.5 3.279 21.359 1 96.38 89 GLN A N 1
ATOM 668 C CA . GLN A 1 89 ? -10.211 3.551 21.969 1 96.38 89 GLN A CA 1
ATOM 669 C C . GLN A 1 89 ? -9.422 4.59 21.172 1 96.38 89 GLN A C 1
ATOM 671 O O . GLN A 1 89 ? -8.648 5.355 21.75 1 96.38 89 GLN A O 1
ATOM 676 N N . SER A 1 90 ? -9.586 4.5 19.938 1 96.31 90 SER A N 1
ATOM 677 C CA . SER A 1 90 ? -8.898 5.457 19.078 1 96.31 90 SER A CA 1
ATOM 678 C C . SER A 1 90 ? -9.875 6.426 18.422 1 96.31 90 SER A C 1
ATOM 680 O O . SER A 1 90 ? -11.07 6.125 18.312 1 96.31 90 SER A O 1
ATOM 682 N N . PHE A 1 91 ? -9.5 7.609 18.078 1 95.62 91 PHE A N 1
ATOM 683 C CA . PHE A 1 91 ? -10.352 8.586 17.406 1 95.62 91 PHE A CA 1
ATOM 684 C C . PHE A 1 91 ? -10.414 8.305 15.906 1 95.62 91 PHE A C 1
ATOM 686 O O . PHE A 1 91 ? -10.883 9.148 15.141 1 95.62 91 PHE A O 1
ATOM 693 N N . ALA A 1 92 ? -9.945 7.117 15.477 1 97.88 92 ALA A N 1
ATOM 694 C CA . ALA A 1 92 ? -10.039 6.707 14.078 1 97.88 92 ALA A CA 1
ATOM 695 C C . ALA A 1 92 ? -11.492 6.414 13.695 1 97.88 92 ALA A C 1
ATOM 697 O O . ALA A 1 92 ? -12.344 6.234 14.562 1 97.88 92 ALA A O 1
ATOM 698 N N . GLY A 1 93 ? -11.703 6.426 12.352 1 98.31 93 GLY A N 1
ATOM 699 C CA . GLY A 1 93 ? -12.992 6 11.836 1 98.31 93 GLY A CA 1
ATOM 700 C C . GLY A 1 93 ? -13.828 7.145 11.305 1 98.31 93 GLY A C 1
ATOM 701 O O . GLY A 1 93 ? -13.297 8.195 10.93 1 98.31 93 GLY A O 1
ATOM 702 N N . TYR A 1 94 ? -15.109 6.902 11.242 1 98.44 94 TYR A N 1
ATOM 703 C CA . TYR A 1 94 ? -16.062 7.727 10.516 1 98.44 94 TYR A CA 1
ATOM 704 C C . TYR A 1 94 ? -16.531 8.906 11.359 1 98.44 94 TYR A C 1
ATOM 706 O O . TYR A 1 94 ? -16.797 8.75 12.555 1 98.44 94 TYR A O 1
ATOM 714 N N . ILE A 1 95 ? -16.531 10.047 10.75 1 97.25 95 ILE A N 1
ATOM 715 C CA . ILE A 1 95 ? -17.156 11.258 11.281 1 97.25 95 ILE A CA 1
ATOM 716 C C . ILE A 1 95 ? -18.203 11.773 10.305 1 97.25 95 ILE A C 1
ATOM 718 O O . ILE A 1 95 ? -17.891 12.109 9.164 1 97.25 95 ILE A O 1
ATOM 722 N N . ALA A 1 96 ? -19.406 11.867 10.719 1 96.25 96 ALA A N 1
ATOM 723 C CA . ALA A 1 96 ? -20.516 12.305 9.867 1 96.25 96 ALA A CA 1
ATOM 724 C C . ALA A 1 96 ? -20.453 13.805 9.609 1 96.25 96 ALA A C 1
ATOM 726 O O . ALA A 1 96 ? -19.922 14.555 10.43 1 96.25 96 ALA A O 1
ATOM 727 N N . SER A 1 97 ? -21 14.203 8.453 1 96.25 97 SER A N 1
ATOM 728 C CA . SER A 1 97 ? -21.141 15.641 8.203 1 96.25 97 SER A CA 1
ATOM 729 C C . SER A 1 97 ? -21.938 16.312 9.312 1 96.25 97 SER A C 1
ATOM 731 O O . SER A 1 97 ? -22.969 15.805 9.742 1 96.25 97 SER A O 1
ATOM 733 N N . GLY A 1 98 ? -21.359 17.375 9.828 1 94 98 GLY A N 1
ATOM 734 C CA . GLY A 1 98 ? -22.016 18.109 10.914 1 94 98 GLY A CA 1
ATOM 735 C C . GLY A 1 98 ? -21.516 17.688 12.281 1 94 98 GLY A C 1
ATOM 736 O O . GLY A 1 98 ? -21.844 18.344 13.281 1 94 98 GLY A O 1
ATOM 737 N N . GLU A 1 99 ? -20.75 16.656 12.375 1 91.88 99 GLU A N 1
ATOM 738 C CA . GLU A 1 99 ? -20.281 16.141 13.656 1 91.88 99 GLU A CA 1
ATOM 739 C C . GLU A 1 99 ? -19.062 16.922 14.148 1 91.88 99 GLU A C 1
ATOM 741 O O . GLU A 1 99 ? -18.922 17.188 15.344 1 91.88 99 GLU A O 1
ATOM 746 N N . GLU A 1 100 ? -18.156 17.266 13.266 1 92.5 100 GLU A N 1
ATOM 747 C CA . GLU A 1 100 ? -16.984 18.031 13.648 1 92.5 100 GLU A CA 1
ATOM 748 C C . GLU A 1 100 ? -17.344 19.5 13.922 1 92.5 100 GLU A C 1
ATOM 750 O O . GLU A 1 100 ? -18.094 20.094 13.156 1 92.5 100 GLU A O 1
ATOM 755 N N . ILE A 1 101 ? -16.797 19.984 15.016 1 91.5 101 ILE A N 1
ATOM 756 C CA . ILE A 1 101 ? -17.078 21.359 15.438 1 91.5 101 ILE A CA 1
ATOM 757 C C . ILE A 1 101 ? -15.797 22.188 15.375 1 91.5 101 ILE A C 1
ATOM 759 O O . ILE A 1 101 ? -14.773 21.812 15.945 1 91.5 101 ILE A O 1
ATOM 763 N N . THR A 1 102 ? -15.828 23.25 14.633 1 91.56 102 THR A N 1
ATOM 764 C CA . THR A 1 102 ? -14.781 24.25 14.602 1 91.56 102 THR A CA 1
ATOM 765 C C . THR A 1 102 ? -15.32 25.609 15.023 1 91.56 102 THR A C 1
ATOM 767 O O . THR A 1 102 ? -16.219 26.156 14.375 1 91.56 102 THR A O 1
ATOM 770 N N . ASP A 1 103 ? -14.812 26.141 16.141 1 92.44 103 ASP A N 1
ATOM 771 C CA . ASP A 1 103 ? -15.266 27.406 16.688 1 92.44 103 ASP A CA 1
ATOM 772 C C . ASP A 1 103 ? -16.766 27.375 16.984 1 92.44 103 ASP A C 1
ATOM 774 O O . ASP A 1 103 ? -17.5 28.281 16.578 1 92.44 103 ASP A O 1
ATOM 778 N N . ASN A 1 104 ? -17.188 26.328 17.547 1 91.38 104 ASN A N 1
ATOM 779 C CA . ASN A 1 104 ? -18.547 26.109 18.016 1 91.38 104 ASN A CA 1
ATOM 780 C C . ASN A 1 104 ? -19.547 26.047 16.875 1 91.38 104 ASN A C 1
ATOM 782 O O . ASN A 1 104 ? -20.75 26.234 17.062 1 91.38 104 ASN A O 1
ATOM 786 N N . ILE A 1 105 ? -19.047 25.875 15.656 1 93.81 105 ILE A N 1
ATOM 787 C CA . ILE A 1 105 ? -19.906 25.734 14.484 1 93.81 105 ILE A CA 1
ATOM 788 C C . ILE A 1 105 ? -19.656 24.391 13.805 1 93.81 105 ILE A C 1
ATOM 790 O O . ILE A 1 105 ? -18.5 24 13.625 1 93.81 105 ILE A O 1
ATOM 794 N N . ALA A 1 106 ? -20.703 23.734 13.367 1 94.81 106 ALA A N 1
ATOM 795 C CA . ALA A 1 106 ? -20.578 22.438 12.719 1 94.81 106 ALA A CA 1
ATOM 796 C C . ALA A 1 106 ? -19.938 22.562 11.336 1 94.81 106 ALA A C 1
ATOM 798 O O . ALA A 1 106 ? -20.281 23.484 10.578 1 94.81 106 ALA A O 1
ATOM 799 N N . ASP A 1 107 ? -19.016 21.734 11.039 1 96.62 107 ASP A N 1
ATOM 800 C CA . ASP A 1 107 ? -18.438 21.625 9.711 1 96.62 107 ASP A CA 1
ATOM 801 C C . ASP A 1 107 ? -19.188 20.625 8.844 1 96.62 107 ASP A C 1
ATOM 803 O O . ASP A 1 107 ? -19.75 19.656 9.359 1 96.62 107 ASP A O 1
ATOM 807 N N . TYR A 1 108 ? -19.188 20.812 7.547 1 97.94 108 TYR A N 1
ATOM 808 C CA . TYR A 1 108 ? -19.969 19.938 6.68 1 97.94 108 TYR A CA 1
ATOM 809 C C . TYR A 1 108 ? -19.109 18.812 6.129 1 97.94 108 TYR A C 1
ATOM 811 O O . TYR A 1 108 ? -19.609 17.953 5.391 1 97.94 108 TYR A O 1
ATOM 819 N N . SER A 1 109 ? -17.844 18.797 6.48 1 97.88 109 SER A N 1
ATOM 820 C CA . SER A 1 109 ? -16.984 17.703 6.035 1 97.88 109 SER A CA 1
ATOM 821 C C . SER A 1 109 ? -17.484 16.359 6.574 1 97.88 109 SER A C 1
ATOM 823 O O . SER A 1 109 ? -17.953 16.281 7.715 1 97.88 109 SER A O 1
ATOM 825 N N . GLU A 1 110 ? -17.531 15.383 5.781 1 98.44 110 GLU A N 1
ATOM 826 C CA . GLU A 1 110 ? -17.609 13.969 6.133 1 98.44 110 GLU A CA 1
ATOM 827 C C . GLU A 1 110 ? -16.219 13.32 6.098 1 98.44 110 GLU A C 1
ATOM 829 O O . GLU A 1 110 ? -15.469 13.492 5.137 1 98.44 110 GLU A O 1
ATOM 834 N N . ILE A 1 111 ? -15.891 12.562 7.203 1 98.62 111 ILE A N 1
ATOM 835 C CA . ILE A 1 111 ? -14.484 12.227 7.336 1 98.62 111 ILE A CA 1
ATOM 836 C C . ILE A 1 111 ? -14.336 10.742 7.695 1 98.62 111 ILE A C 1
ATOM 838 O O . ILE A 1 111 ? -15.188 10.18 8.391 1 98.62 111 ILE A O 1
ATOM 842 N N . PHE A 1 112 ? -13.398 10.086 7.199 1 98.88 112 PHE A N 1
ATOM 843 C CA . PHE A 1 112 ? -12.805 8.883 7.773 1 98.88 112 PHE A CA 1
ATOM 844 C C . PHE A 1 112 ? -11.375 9.156 8.234 1 98.88 112 PHE A C 1
ATOM 846 O O . PHE A 1 112 ? -10.492 9.422 7.414 1 98.88 112 PHE A O 1
ATOM 853 N N . THR A 1 113 ? -11.133 9.102 9.531 1 98.5 113 THR A N 1
ATOM 854 C CA . THR A 1 113 ? -9.812 9.375 10.102 1 98.5 113 THR A CA 1
ATOM 855 C C . THR A 1 113 ? -9.008 8.086 10.242 1 98.5 113 THR A C 1
ATOM 857 O O . THR A 1 113 ? -9.469 7.121 10.844 1 98.5 113 THR A O 1
ATOM 860 N N . VAL A 1 114 ? -7.852 8.125 9.648 1 98.69 114 VAL A N 1
ATOM 861 C CA . VAL A 1 114 ? -6.914 7.016 9.805 1 98.69 114 VAL A CA 1
ATOM 862 C C . VAL A 1 114 ? -5.84 7.391 10.82 1 98.69 114 VAL A C 1
ATOM 864 O O . VAL A 1 114 ? -5.051 8.312 10.594 1 98.69 114 VAL A O 1
ATOM 867 N N . THR A 1 115 ? -5.801 6.719 11.93 1 97.38 115 THR A N 1
ATOM 868 C CA . THR A 1 115 ? -4.695 6.836 12.875 1 97.38 115 THR A CA 1
ATOM 869 C C . THR A 1 115 ? -3.795 5.605 12.812 1 97.38 115 THR A C 1
ATOM 871 O O . THR A 1 115 ? -3.996 4.723 11.977 1 97.38 115 THR A O 1
ATOM 874 N N . LYS A 1 116 ? -2.752 5.645 13.609 1 97.56 116 LYS A N 1
ATOM 875 C CA . LYS A 1 116 ? -1.94 4.434 13.719 1 97.56 116 LYS A CA 1
ATOM 876 C C . LYS A 1 116 ? -2.801 3.223 14.07 1 97.56 116 LYS A C 1
ATOM 878 O O . LYS A 1 116 ? -3.533 3.24 15.062 1 97.56 116 LYS A O 1
ATOM 883 N N . ASP A 1 117 ? -2.803 2.252 13.18 1 98 117 ASP A N 1
ATOM 884 C CA . ASP A 1 117 ? -3.607 1.048 13.352 1 98 117 ASP A CA 1
ATOM 885 C C . ASP A 1 117 ? -2.93 0.064 14.297 1 98 117 ASP A C 1
ATOM 887 O O . ASP A 1 117 ? -2.008 -0.654 13.906 1 98 117 ASP A O 1
ATOM 891 N N . LEU A 1 118 ? -3.418 0.005 15.531 1 98.06 118 LEU A N 1
ATOM 892 C CA . LEU A 1 118 ? -2.787 -0.804 16.578 1 98.06 118 LEU A CA 1
ATOM 893 C C . LEU A 1 118 ? -3.705 -1.942 17 1 98.06 118 LEU A C 1
ATOM 895 O O . LEU A 1 118 ? -4.836 -1.704 17.438 1 98.06 118 LEU A O 1
ATOM 899 N N . ALA A 1 119 ? -3.201 -3.105 16.984 1 96.31 119 ALA A N 1
ATOM 900 C CA . ALA A 1 119 ? -3.959 -4.277 17.406 1 96.31 119 ALA A CA 1
ATOM 901 C C . ALA A 1 119 ? -4.18 -4.266 18.922 1 96.31 119 ALA A C 1
ATOM 903 O O . ALA A 1 119 ? -3.426 -3.631 19.656 1 96.31 119 ALA A O 1
ATOM 904 N N . PRO A 1 120 ? -5.219 -5.016 19.328 1 95.69 120 PRO A N 1
ATOM 905 C CA . PRO A 1 120 ? -5.48 -5.105 20.766 1 95.69 120 PRO A CA 1
ATOM 906 C C . PRO A 1 120 ? -4.289 -5.656 21.547 1 95.69 120 PRO A C 1
ATOM 908 O O . PRO A 1 120 ? -4.121 -5.344 22.719 1 95.69 120 PRO A O 1
ATOM 911 N N . SER A 1 121 ? -3.398 -6.371 20.828 1 96.19 121 SER A N 1
ATOM 912 C CA . SER A 1 121 ? -2.254 -6.98 21.5 1 96.19 121 SER A CA 1
ATOM 913 C C . SER A 1 121 ? -1.098 -5.996 21.625 1 96.19 121 SER A C 1
ATOM 915 O O . SER A 1 121 ? -0.134 -6.25 22.359 1 96.19 121 SER A O 1
ATOM 917 N N . ASP A 1 122 ? -1.197 -4.863 20.969 1 96.31 122 ASP A N 1
ATOM 918 C CA . ASP A 1 122 ? -0.172 -3.832 21.094 1 96.31 122 ASP A CA 1
ATOM 919 C C . ASP A 1 122 ? -0.033 -3.375 22.547 1 96.31 122 ASP A C 1
ATOM 921 O O . ASP A 1 122 ? -1.033 -3.107 23.219 1 96.31 122 ASP A O 1
ATOM 925 N N . PRO A 1 123 ? 1.171 -3.316 23.062 1 95.75 123 PRO A N 1
ATOM 926 C CA . PRO A 1 123 ? 1.37 -2.945 24.469 1 95.75 123 PRO A CA 1
ATOM 927 C C . PRO A 1 123 ? 0.746 -1.595 24.812 1 95.75 123 PRO A C 1
ATOM 929 O O . PRO A 1 123 ? 0.241 -1.411 25.922 1 95.75 123 PRO A O 1
ATOM 932 N N . ARG A 1 124 ? 0.716 -0.643 23.984 1 96.69 124 ARG A N 1
ATOM 933 C CA . ARG A 1 124 ? 0.133 0.67 24.25 1 96.69 124 ARG A CA 1
ATOM 934 C C . ARG A 1 124 ? -1.379 0.573 24.422 1 96.69 124 ARG A C 1
ATOM 936 O O . ARG A 1 124 ? -1.96 1.272 25.25 1 96.69 124 ARG A O 1
ATOM 943 N N . VAL A 1 125 ? -1.962 -0.273 23.594 1 97.62 125 VAL A N 1
ATOM 944 C CA . VAL A 1 125 ? -3.398 -0.503 23.703 1 97.62 125 VAL A CA 1
ATOM 945 C C . VAL A 1 125 ? -3.707 -1.207 25.016 1 97.62 125 VAL A C 1
ATOM 947 O O . VAL A 1 125 ? -4.625 -0.811 25.734 1 97.62 125 VAL A O 1
ATOM 950 N N . GLN A 1 126 ? -2.889 -2.188 25.344 1 96.62 126 GLN A N 1
ATOM 951 C CA . GLN A 1 126 ? -3.078 -2.939 26.578 1 96.62 126 GLN A CA 1
ATOM 952 C C . GLN A 1 126 ? -2.918 -2.037 27.797 1 96.62 126 GLN A C 1
ATOM 954 O O . GLN A 1 126 ? -3.594 -2.229 28.812 1 96.62 126 GLN A O 1
ATOM 959 N N . GLN A 1 127 ? -2.037 -1.104 27.672 1 96.31 127 GLN A N 1
ATOM 960 C CA . GLN A 1 127 ? -1.769 -0.186 28.781 1 96.31 127 GLN A CA 1
ATOM 961 C C . GLN A 1 127 ? -2.742 0.99 28.766 1 96.31 127 GLN A C 1
ATOM 963 O O . GLN A 1 127 ? -2.607 1.924 29.562 1 96.31 127 GLN A O 1
ATOM 968 N N . LYS A 1 128 ? -3.635 1.037 27.797 1 96.62 128 LYS A N 1
ATOM 969 C CA . LYS A 1 128 ? -4.723 2.004 27.703 1 96.62 128 LYS A CA 1
ATOM 970 C C . LYS A 1 128 ? -4.191 3.406 27.422 1 96.62 128 LYS A C 1
ATOM 972 O O . LYS A 1 128 ? -4.695 4.387 27.969 1 96.62 128 LYS A O 1
ATOM 977 N N . TRP A 1 129 ? -3.115 3.502 26.609 1 97.31 129 TRP A N 1
ATOM 978 C CA . TRP A 1 129 ? -2.645 4.816 26.188 1 97.31 129 TRP A CA 1
ATOM 979 C C . TRP A 1 129 ? -3.781 5.629 25.562 1 97.31 129 TRP A C 1
ATOM 981 O O . TRP A 1 129 ? -4.613 5.09 24.828 1 97.31 129 TRP A O 1
ATOM 991 N N . PRO A 1 130 ? -3.799 6.977 25.875 1 97.62 130 PRO A N 1
ATOM 992 C CA . PRO A 1 130 ? -4.812 7.824 25.25 1 97.62 130 PRO A CA 1
ATOM 993 C C . PRO A 1 130 ? -4.789 7.746 23.734 1 97.62 130 PRO A C 1
ATOM 995 O O . PRO A 1 130 ? -3.719 7.82 23.125 1 97.62 130 PRO A O 1
ATOM 998 N N . CYS A 1 131 ? -5.957 7.539 23.094 1 97.5 131 CYS A N 1
ATOM 999 C CA . CYS A 1 131 ? -6.18 7.652 21.656 1 97.5 131 CYS A CA 1
ATOM 1000 C C . CYS A 1 131 ? -5.594 6.457 20.922 1 97.5 131 CYS A C 1
ATOM 1002 O O . CYS A 1 131 ? -5.441 6.488 19.688 1 97.5 131 CYS A O 1
ATOM 1004 N N . HIS A 1 132 ? -5.152 5.41 21.625 1 98.12 132 HIS A N 1
ATOM 1005 C CA . HIS A 1 132 ? -4.477 4.285 20.984 1 98.12 132 HIS A CA 1
ATOM 1006 C C . HIS A 1 132 ? -5.418 3.098 20.828 1 98.12 132 HIS A C 1
ATOM 1008 O O . HIS A 1 132 ? -5.945 2.578 21.812 1 98.12 132 HIS A O 1
ATOM 1014 N N . GLY A 1 133 ? -5.664 2.65 19.703 1 98 133 GLY A N 1
ATOM 1015 C CA . GLY A 1 133 ? -6.508 1.525 19.328 1 98 133 GLY A CA 1
ATOM 1016 C C . GLY A 1 133 ? -6.488 1.241 17.844 1 98 133 GLY A C 1
ATOM 1017 O O . GLY A 1 133 ? -5.715 1.851 17.094 1 98 133 GLY A O 1
ATOM 1018 N N . PRO A 1 134 ? -7.273 0.336 17.438 1 98 134 PRO A N 1
ATOM 1019 C CA . PRO A 1 134 ? -7.266 -0.039 16.031 1 98 134 PRO A CA 1
ATOM 1020 C C . PRO A 1 134 ? -8.008 0.964 15.148 1 98 134 PRO A C 1
ATOM 1022 O O . PRO A 1 134 ? -8.734 1.818 15.656 1 98 134 PRO A O 1
ATOM 1025 N N . CYS A 1 135 ? -7.719 0.96 13.914 1 98.31 135 CYS A N 1
ATOM 1026 C CA . CYS A 1 135 ? -8.516 1.653 12.914 1 98.31 135 CYS A CA 1
ATOM 1027 C C . CYS A 1 135 ? -9.656 0.77 12.414 1 98.31 135 CYS A C 1
ATOM 1029 O O . CYS A 1 135 ? -9.422 -0.358 11.977 1 98.31 135 CYS A O 1
ATOM 1031 N N . PRO A 1 136 ? -10.914 1.232 12.461 1 98.25 136 PRO A N 1
ATOM 1032 C CA . PRO A 1 136 ? -12.07 0.423 12.078 1 98.25 136 PRO A CA 1
ATOM 1033 C C . PRO A 1 136 ? -12.352 0.458 10.578 1 98.25 136 PRO A C 1
ATOM 1035 O O . PRO A 1 136 ? -13.367 1.006 10.148 1 98.25 136 PRO A O 1
ATOM 1038 N N . TRP A 1 137 ? -11.57 -0.214 9.828 1 98.12 137 TRP A N 1
ATOM 1039 C CA . TRP A 1 137 ? -11.664 -0.245 8.375 1 98.12 137 TRP A CA 1
ATOM 1040 C C . TRP A 1 137 ? -12.977 -0.868 7.922 1 98.12 137 TRP A C 1
ATOM 1042 O O . TRP A 1 137 ? -13.414 -1.885 8.469 1 98.12 137 TRP A O 1
ATOM 1052 N N . PRO A 1 138 ? -13.617 -0.292 6.867 1 97.31 138 PRO A N 1
ATOM 1053 C CA . PRO A 1 138 ? -14.875 -0.842 6.355 1 97.31 138 PRO A CA 1
ATOM 1054 C C . PRO A 1 138 ? -14.664 -2.072 5.477 1 97.31 138 PRO A C 1
ATOM 1056 O O . PRO A 1 138 ? -15.555 -2.928 5.383 1 97.31 138 PRO A O 1
ATOM 1059 N N . PHE A 1 139 ? -13.609 -2.145 4.715 1 95.31 139 PHE A N 1
ATOM 1060 C CA . PHE A 1 139 ? -13.242 -3.256 3.844 1 95.31 139 PHE A CA 1
ATOM 1061 C C . PHE A 1 139 ? -11.734 -3.307 3.635 1 95.31 139 PHE A C 1
ATOM 1063 O O . PHE A 1 139 ? -11.047 -2.289 3.754 1 95.31 139 PHE A O 1
ATOM 1070 N N . THR A 1 140 ? -11.164 -4.383 3.381 1 95.12 140 THR A N 1
ATOM 1071 C CA . THR A 1 140 ? -9.727 -4.652 3.381 1 95.12 140 THR A CA 1
ATOM 1072 C C . THR A 1 140 ? -9.016 -3.807 2.328 1 95.12 140 THR A C 1
ATOM 1074 O O . THR A 1 140 ? -7.902 -3.334 2.553 1 95.12 140 THR A O 1
ATOM 1077 N N . GLN A 1 141 ? -9.609 -3.629 1.205 1 96.75 141 GLN A N 1
ATOM 1078 C CA . GLN A 1 141 ? -9.016 -2.855 0.118 1 96.75 141 GLN A CA 1
ATOM 1079 C C . GLN A 1 141 ? -8.695 -1.434 0.568 1 96.75 141 GLN A C 1
ATOM 1081 O O . GLN A 1 141 ? -7.668 -0.871 0.174 1 96.75 141 GLN A O 1
ATOM 1086 N N . MET A 1 142 ? -9.531 -0.853 1.409 1 98.38 142 MET A N 1
ATOM 1087 C CA . MET A 1 142 ? -9.266 0.5 1.89 1 98.38 142 MET A CA 1
ATOM 1088 C C . MET A 1 142 ? -8.039 0.53 2.785 1 98.38 142 MET A C 1
ATOM 1090 O O . MET A 1 142 ? -7.199 1.425 2.666 1 98.38 142 MET A O 1
ATOM 1094 N N . LYS A 1 143 ? -7.98 -0.415 3.637 1 98.12 143 LYS A N 1
ATOM 1095 C CA . LYS A 1 143 ? -6.797 -0.507 4.484 1 98.12 143 LYS A CA 1
ATOM 1096 C C . LYS A 1 143 ? -5.523 -0.57 3.648 1 98.12 143 LYS A C 1
ATOM 1098 O O . LYS A 1 143 ? -4.574 0.175 3.896 1 98.12 143 LYS A O 1
ATOM 1103 N N . THR A 1 144 ? -5.52 -1.417 2.652 1 98.12 144 THR A N 1
ATOM 1104 C CA . THR A 1 144 ? -4.355 -1.637 1.8 1 98.12 144 THR A CA 1
ATOM 1105 C C . THR A 1 144 ? -3.941 -0.342 1.106 1 98.12 144 THR A C 1
ATOM 1107 O O . THR A 1 144 ? -2.781 0.065 1.183 1 98.12 144 THR A O 1
ATOM 1110 N N . ILE A 1 145 ? -4.852 0.328 0.507 1 98.75 145 ILE A N 1
ATOM 1111 C CA . ILE A 1 145 ? -4.566 1.499 -0.315 1 98.75 145 ILE A CA 1
ATOM 1112 C C . ILE A 1 145 ? -4.184 2.676 0.578 1 98.75 145 ILE A C 1
ATOM 1114 O O . ILE A 1 145 ? -3.193 3.365 0.318 1 98.75 145 ILE A O 1
ATOM 1118 N N . MET A 1 146 ? -4.91 2.885 1.652 1 98.81 146 MET A N 1
ATOM 1119 C CA . MET A 1 146 ? -4.664 4.047 2.5 1 98.81 146 MET A CA 1
ATOM 1120 C C . MET A 1 146 ? -3.344 3.908 3.248 1 98.81 146 MET A C 1
ATOM 1122 O O . MET A 1 146 ? -2.643 4.898 3.469 1 98.81 146 MET A O 1
ATOM 1126 N N . GLN A 1 147 ? -3.068 2.707 3.637 1 98.38 147 GLN A N 1
ATOM 1127 C CA . GLN A 1 147 ? -1.786 2.51 4.305 1 98.38 147 GLN A CA 1
ATOM 1128 C C . GLN A 1 147 ? -0.624 2.773 3.35 1 98.38 147 GLN A C 1
ATOM 1130 O O . GLN A 1 147 ? 0.361 3.412 3.725 1 98.38 147 GLN A O 1
ATOM 1135 N N . ALA A 1 148 ? -0.706 2.275 2.131 1 98.56 148 ALA A N 1
ATOM 1136 C CA . ALA A 1 148 ? 0.335 2.539 1.14 1 98.56 148 ALA A CA 1
ATOM 1137 C C . ALA A 1 148 ? 0.455 4.035 0.856 1 98.56 148 ALA A C 1
ATOM 1139 O O . ALA A 1 148 ? 1.562 4.559 0.726 1 98.56 148 ALA A O 1
ATOM 1140 N N . TYR A 1 149 ? -0.675 4.672 0.736 1 98.75 149 TYR A N 1
ATOM 1141 C CA . TYR A 1 149 ? -0.705 6.102 0.465 1 98.75 149 TYR A CA 1
ATOM 1142 C C . TYR A 1 149 ? -0.07 6.887 1.607 1 98.75 149 TYR A C 1
ATOM 1144 O O . TYR A 1 149 ? 0.73 7.797 1.375 1 98.75 149 TYR A O 1
ATOM 1152 N N . MET A 1 150 ? -0.333 6.5 2.811 1 98.69 150 MET A N 1
ATOM 1153 C CA . MET A 1 150 ? 0.241 7.164 3.977 1 98.69 150 MET A CA 1
ATOM 1154 C C . MET A 1 150 ? 1.741 6.906 4.066 1 98.69 150 MET A C 1
ATOM 1156 O O . MET A 1 150 ? 2.5 7.777 4.492 1 98.69 150 MET A O 1
ATOM 1160 N N . ASP A 1 151 ? 2.16 5.695 3.711 1 97.69 151 ASP A N 1
ATOM 1161 C CA . ASP A 1 151 ? 3.59 5.406 3.695 1 97.69 151 ASP A CA 1
ATOM 1162 C C . ASP A 1 151 ? 4.328 6.332 2.732 1 97.69 151 ASP A C 1
ATOM 1164 O O . ASP A 1 151 ? 5.402 6.844 3.053 1 97.69 151 ASP A O 1
ATOM 1168 N N . TYR A 1 152 ? 3.691 6.539 1.606 1 96.44 152 TYR A N 1
ATOM 1169 C CA . TYR A 1 152 ? 4.258 7.453 0.622 1 96.44 152 TYR A CA 1
ATOM 1170 C C . TYR A 1 152 ? 4.32 8.875 1.17 1 96.44 152 TYR A C 1
ATOM 1172 O O . TYR A 1 152 ? 5.348 9.547 1.058 1 96.44 152 TYR A O 1
ATOM 1180 N N . LEU A 1 153 ? 3.273 9.297 1.74 1 98.44 153 LEU A N 1
ATOM 1181 C CA . LEU A 1 153 ? 3.217 10.641 2.305 1 98.44 153 LEU A CA 1
ATOM 1182 C C . LEU A 1 153 ? 4.199 10.781 3.465 1 98.44 153 LEU A C 1
ATOM 1184 O O . LEU A 1 153 ? 4.816 11.836 3.633 1 98.44 153 LEU A O 1
ATOM 1188 N N . GLY A 1 154 ? 4.32 9.727 4.227 1 97.88 154 GLY A N 1
ATOM 1189 C CA . GLY A 1 154 ? 5.289 9.727 5.312 1 97.88 154 GLY A CA 1
ATOM 1190 C C . GLY A 1 154 ? 6.719 9.906 4.836 1 97.88 154 GLY A C 1
ATOM 1191 O O . GLY A 1 154 ? 7.484 10.664 5.43 1 97.88 154 GLY A O 1
ATOM 1192 N N . GLU A 1 155 ? 7.035 9.219 3.781 1 96.62 155 GLU A N 1
ATOM 1193 C CA . GLU A 1 155 ? 8.367 9.367 3.207 1 96.62 155 GLU A CA 1
ATOM 1194 C C . GLU A 1 155 ? 8.609 10.789 2.721 1 96.62 155 GLU A C 1
ATOM 1196 O O . GLU A 1 155 ? 9.688 11.344 2.914 1 96.62 155 GLU A O 1
ATOM 1201 N N . SER A 1 156 ? 7.602 11.32 2.102 1 97.62 156 SER A N 1
ATOM 1202 C CA . SER A 1 156 ? 7.688 12.711 1.657 1 97.62 156 SER A CA 1
ATOM 1203 C C . SER A 1 156 ? 7.859 13.656 2.838 1 97.62 156 SER A C 1
ATOM 1205 O O . SER A 1 156 ? 8.633 14.617 2.766 1 97.62 156 SER A O 1
ATOM 1207 N N . GLY A 1 157 ? 7.113 13.383 3.896 1 98.44 157 GLY A N 1
ATOM 1208 C CA . GLY A 1 157 ? 7.23 14.188 5.102 1 98.44 157 GLY A CA 1
ATOM 1209 C C . GLY A 1 157 ? 8.625 14.172 5.699 1 98.44 157 GLY A C 1
ATOM 1210 O O . GLY A 1 157 ? 9.148 15.211 6.094 1 98.44 157 GLY A O 1
ATOM 1211 N N . GLU A 1 158 ? 9.25 13 5.738 1 98 158 GLU A N 1
ATOM 1212 C CA . GLU A 1 158 ? 10.602 12.867 6.27 1 98 158 GLU A CA 1
ATOM 1213 C C . GLU A 1 158 ? 11.602 13.672 5.441 1 98 158 GLU A C 1
ATOM 1215 O O . GLU A 1 158 ? 12.469 14.359 5.992 1 98 158 GLU A O 1
ATOM 1220 N N . LYS A 1 159 ? 11.477 13.586 4.133 1 98.06 159 LYS A N 1
ATOM 1221 C CA . LYS A 1 159 ? 12.367 14.336 3.254 1 98.06 159 LYS A CA 1
ATOM 1222 C C . LYS A 1 159 ? 12.219 15.844 3.469 1 98.06 159 LYS A C 1
ATOM 1224 O O . LYS A 1 159 ? 13.211 16.562 3.531 1 98.06 159 LYS A O 1
ATOM 1229 N N . MET A 1 160 ? 11.016 16.25 3.605 1 98.69 160 MET A N 1
ATOM 1230 C CA . MET A 1 160 ? 10.781 17.688 3.777 1 98.69 160 MET A CA 1
ATOM 1231 C C . MET A 1 160 ? 11.312 18.156 5.125 1 98.69 160 MET A C 1
ATOM 1233 O O . MET A 1 160 ? 11.836 19.281 5.227 1 98.69 160 MET A O 1
ATOM 1237 N N . LEU A 1 161 ? 11.172 17.312 6.156 1 98.5 161 LEU A N 1
ATOM 1238 C CA . LEU A 1 161 ? 11.703 17.703 7.461 1 98.5 161 LEU A CA 1
ATOM 1239 C C . LEU A 1 161 ? 13.219 17.828 7.41 1 98.5 161 LEU A C 1
ATOM 1241 O O . LEU A 1 161 ? 13.797 18.703 8.062 1 98.5 161 LEU A O 1
ATOM 1245 N N . GLN A 1 162 ? 13.875 16.984 6.664 1 98.19 162 GLN A N 1
ATOM 1246 C CA . GLN A 1 162 ? 15.32 17.109 6.488 1 98.19 162 GLN A CA 1
ATOM 1247 C C . GLN A 1 162 ? 15.672 18.406 5.762 1 98.19 162 GLN A C 1
ATOM 1249 O O . GLN A 1 162 ? 16.594 19.109 6.168 1 98.19 162 GLN A O 1
ATOM 1254 N N . LEU A 1 163 ? 14.938 18.656 4.711 1 98.62 163 LEU A N 1
ATOM 1255 C CA . LEU A 1 163 ? 15.164 19.875 3.949 1 98.62 163 LEU A CA 1
ATOM 1256 C C . LEU A 1 163 ? 14.93 21.109 4.82 1 98.62 163 LEU A C 1
ATOM 1258 O O . LEU A 1 163 ? 15.695 22.078 4.754 1 98.62 163 LEU A O 1
ATOM 1262 N N . ILE A 1 164 ? 13.93 21.062 5.633 1 98.31 164 ILE A N 1
ATOM 1263 C CA . ILE A 1 164 ? 13.641 22.172 6.543 1 98.31 164 ILE A CA 1
ATOM 1264 C C . ILE A 1 164 ? 14.789 22.344 7.531 1 98.31 164 ILE A C 1
ATOM 1266 O O . ILE A 1 164 ? 15.242 23.453 7.785 1 98.31 164 ILE A O 1
ATOM 1270 N N . ALA A 1 165 ? 15.234 21.219 8.094 1 97.12 165 ALA A N 1
ATOM 1271 C CA . ALA A 1 165 ? 16.344 21.281 9.039 1 97.12 165 ALA A CA 1
ATOM 1272 C C . ALA A 1 165 ? 17.547 21.969 8.422 1 97.12 165 ALA A C 1
ATOM 1274 O O . ALA A 1 165 ? 18.094 22.922 9 1 97.12 165 ALA A O 1
ATOM 1275 N N . TRP A 1 166 ? 17.922 21.578 7.227 1 96.62 166 TRP A N 1
ATOM 1276 C CA . TRP A 1 166 ? 19.062 22.188 6.543 1 96.62 166 TRP A CA 1
ATOM 1277 C C . TRP A 1 166 ? 18.766 23.641 6.172 1 96.62 166 TRP A C 1
ATOM 1279 O O . TRP A 1 166 ? 19.641 24.5 6.273 1 96.62 166 TRP A O 1
ATOM 1289 N N . GLY A 1 167 ? 17.547 23.875 5.73 1 96.94 167 GLY A N 1
ATOM 1290 C CA . GLY A 1 167 ? 17.141 25.219 5.379 1 96.94 167 GLY A CA 1
ATOM 1291 C C . GLY A 1 167 ? 17.188 26.188 6.551 1 96.94 167 GLY A C 1
ATOM 1292 O O . GLY A 1 167 ? 17.375 27.391 6.371 1 96.94 167 GLY A O 1
ATOM 1293 N N . LEU A 1 168 ? 17.016 25.656 7.758 1 96.25 168 LEU A N 1
ATOM 1294 C CA . LEU A 1 168 ? 17.062 26.453 8.977 1 96.25 168 LEU A CA 1
ATOM 1295 C C . LEU A 1 168 ? 18.5 26.641 9.453 1 96.25 168 LEU A C 1
ATOM 1297 O O . LEU A 1 168 ? 18.734 27.328 10.445 1 96.25 168 LEU A O 1
ATOM 1301 N N . GLY A 1 169 ? 19.359 25.953 8.805 1 93.56 169 GLY A N 1
ATOM 1302 C CA . GLY A 1 169 ? 20.766 26.109 9.141 1 93.56 169 GLY A CA 1
ATOM 1303 C C . GLY A 1 169 ? 21.266 25.094 10.156 1 93.56 169 GLY A C 1
ATOM 1304 O O . GLY A 1 169 ? 22.359 25.234 10.703 1 93.56 169 GLY A O 1
ATOM 1305 N N . LEU A 1 170 ? 20.484 24.109 10.422 1 93.31 170 LEU A N 1
ATOM 1306 C CA . LEU A 1 170 ? 20.906 23.062 11.344 1 93.31 170 LEU A CA 1
ATOM 1307 C C . LEU A 1 170 ? 21.922 22.141 10.68 1 93.31 170 LEU A C 1
ATOM 1309 O O . LEU A 1 170 ? 21.797 21.812 9.492 1 93.31 170 LEU A O 1
ATOM 1313 N N . LYS A 1 171 ? 22.922 21.672 11.43 1 89.81 171 LYS A N 1
ATOM 1314 C CA . LYS A 1 171 ? 23.969 20.797 10.898 1 89.81 171 LYS A CA 1
ATOM 1315 C C . LYS A 1 171 ? 23.438 19.391 10.633 1 89.81 171 LYS A C 1
ATOM 1317 O O . LYS A 1 171 ? 23.797 18.766 9.633 1 89.81 171 LYS A O 1
ATOM 1322 N N . ASP A 1 172 ? 22.672 19.016 11.562 1 91.56 172 ASP A N 1
ATOM 1323 C CA . ASP A 1 172 ? 22.125 17.672 11.477 1 91.56 172 ASP A CA 1
ATOM 1324 C C . ASP A 1 172 ? 20.812 17.656 10.695 1 91.56 172 ASP A C 1
ATOM 1326 O O . ASP A 1 172 ? 19.797 18.156 11.172 1 91.56 172 ASP A O 1
ATOM 1330 N N . GLY A 1 173 ? 20.812 17.016 9.547 1 92.38 173 GLY A N 1
ATOM 1331 C CA . GLY A 1 173 ? 19.609 16.906 8.734 1 92.38 173 GLY A CA 1
ATOM 1332 C C . GLY A 1 173 ? 18.5 16.109 9.406 1 92.38 173 GLY A C 1
ATOM 1333 O O . GLY A 1 173 ? 17.328 16.219 9.016 1 92.38 173 GLY A O 1
ATOM 1334 N N . ASN A 1 174 ? 18.828 15.398 10.453 1 93 174 ASN A N 1
ATOM 1335 C CA . ASN A 1 174 ? 17.844 14.562 11.117 1 93 174 ASN A CA 1
ATOM 1336 C C . ASN A 1 174 ? 17.312 15.227 12.383 1 93 174 ASN A C 1
ATOM 1338 O O . ASN A 1 174 ? 16.578 14.602 13.164 1 93 174 ASN A O 1
ATOM 1342 N N . ALA A 1 175 ? 17.609 16.453 12.586 1 92.56 175 ALA A N 1
ATOM 1343 C CA . ALA A 1 175 ? 17.203 17.156 13.805 1 92.56 175 ALA A CA 1
ATOM 1344 C C . ALA A 1 175 ? 15.688 17.094 13.992 1 92.56 175 ALA A C 1
ATOM 1346 O O . ALA A 1 175 ? 15.203 16.906 15.109 1 92.56 175 ALA A O 1
ATOM 1347 N N . LEU A 1 176 ? 14.969 17.219 12.93 1 95.81 176 LEU A N 1
ATOM 1348 C CA . LEU A 1 176 ? 13.516 17.219 13.016 1 95.81 176 LEU A CA 1
ATOM 1349 C C . LEU A 1 176 ? 12.961 15.797 12.914 1 95.81 176 LEU A C 1
ATOM 1351 O O . LEU A 1 176 ? 11.992 15.453 13.586 1 95.81 176 LEU A O 1
ATOM 1355 N N . THR A 1 177 ? 13.609 14.938 12.094 1 95.5 177 THR A N 1
ATOM 1356 C CA . THR A 1 177 ? 13.094 13.586 11.883 1 95.5 177 THR A CA 1
ATOM 1357 C C . THR A 1 177 ? 13.266 12.734 13.133 1 95.5 177 THR A C 1
ATOM 1359 O O . THR A 1 177 ? 12.609 11.703 13.281 1 95.5 177 THR A O 1
ATOM 1362 N N . ARG A 1 178 ? 14.055 13.148 14.039 1 92.44 178 ARG A N 1
ATOM 1363 C CA . ARG A 1 178 ? 14.188 12.453 15.312 1 92.44 178 ARG A CA 1
ATOM 1364 C C . ARG A 1 178 ? 12.875 12.492 16.094 1 92.44 178 ARG A C 1
ATOM 1366 O O . ARG A 1 178 ? 12.547 11.555 16.812 1 92.44 178 ARG A O 1
ATOM 1373 N N . TYR A 1 179 ? 12.094 13.57 15.891 1 94.25 179 TYR A N 1
ATOM 1374 C CA . TYR A 1 179 ? 10.82 13.727 16.594 1 94.25 179 TYR A CA 1
ATOM 1375 C C . TYR A 1 179 ? 9.758 12.797 16 1 94.25 179 TYR A C 1
ATOM 1377 O O . TYR A 1 179 ? 8.727 12.562 16.625 1 94.25 179 TYR A O 1
ATOM 1385 N N . THR A 1 180 ? 10.023 12.336 14.781 1 96.44 180 THR A N 1
ATOM 1386 C CA . THR A 1 180 ? 8.945 11.625 14.094 1 96.44 180 THR A CA 1
ATOM 1387 C C . THR A 1 180 ? 9.203 10.125 14.109 1 96.44 180 THR A C 1
ATOM 1389 O O . THR A 1 180 ? 8.492 9.359 13.445 1 96.44 180 THR A O 1
ATOM 1392 N N . GLN A 1 181 ? 10.266 9.68 14.82 1 94.88 181 GLN A N 1
ATOM 1393 C CA . GLN A 1 181 ? 10.398 8.242 15.031 1 94.88 181 GLN A CA 1
ATOM 1394 C C . GLN A 1 181 ? 9.156 7.664 15.711 1 94.88 181 GLN A C 1
ATOM 1396 O O . GLN A 1 181 ? 8.727 8.172 16.75 1 94.88 181 GLN A O 1
ATOM 1401 N N . ASP A 1 182 ? 8.531 6.684 15.078 1 95.62 182 ASP A N 1
ATOM 1402 C CA . ASP A 1 182 ? 7.238 6.164 15.516 1 95.62 182 ASP A CA 1
ATOM 1403 C C . ASP A 1 182 ? 6.223 7.289 15.695 1 95.62 182 ASP A C 1
ATOM 1405 O O . ASP A 1 182 ? 5.477 7.312 16.672 1 95.62 182 ASP A O 1
ATOM 1409 N N . GLY A 1 183 ? 6.219 8.219 14.773 1 97.25 183 GLY A N 1
ATOM 1410 C CA . GLY A 1 183 ? 5.363 9.391 14.844 1 97.25 183 GLY A CA 1
ATOM 1411 C C . GLY A 1 183 ? 3.887 9.047 14.867 1 97.25 183 GLY A C 1
ATOM 1412 O O . GLY A 1 183 ? 3.465 8.039 14.305 1 97.25 183 GLY A O 1
ATOM 1413 N N . TRP A 1 184 ? 3.127 9.906 15.547 1 97.69 184 TRP A N 1
ATOM 1414 C CA . TRP A 1 184 ? 1.679 9.75 15.625 1 97.69 184 TRP A CA 1
ATOM 1415 C C . TRP A 1 184 ? 1 10.289 14.375 1 97.69 184 TRP A C 1
ATOM 1417 O O . TRP A 1 184 ? 0.087 11.109 14.461 1 97.69 184 TRP A O 1
ATOM 1427 N N . HIS A 1 185 ? 1.534 9.859 13.203 1 98.38 185 HIS A N 1
ATOM 1428 C CA . HIS A 1 185 ? 0.997 10.273 11.914 1 98.38 185 HIS A CA 1
ATOM 1429 C C . HIS A 1 185 ? -0.46 9.852 11.758 1 98.38 185 HIS A C 1
ATOM 1431 O O . HIS A 1 185 ? -0.861 8.797 12.273 1 98.38 185 HIS A O 1
ATOM 1437 N N . HIS A 1 186 ? -1.258 10.641 11.133 1 98.25 186 HIS A N 1
ATOM 1438 C CA . HIS A 1 186 ? -2.637 10.281 10.82 1 98.25 186 HIS A CA 1
ATOM 1439 C C . HIS A 1 186 ? -3.113 10.984 9.555 1 98.25 186 HIS A C 1
ATOM 1441 O O . HIS A 1 186 ? -2.414 11.844 9.016 1 98.25 186 HIS A O 1
ATOM 1447 N N . MET A 1 187 ? -4.176 10.523 9.008 1 98.75 187 MET A N 1
ATOM 1448 C CA . MET A 1 187 ? -4.711 11.078 7.766 1 98.75 187 MET A CA 1
ATOM 1449 C C . MET A 1 187 ? -6.23 11.18 7.828 1 98.75 187 MET A C 1
ATOM 1451 O O . MET A 1 187 ? -6.898 10.289 8.359 1 98.75 187 MET A O 1
ATOM 1455 N N . ARG A 1 188 ? -6.746 12.273 7.363 1 98.69 188 ARG A N 1
ATOM 1456 C CA . ARG A 1 188 ? -8.188 12.43 7.184 1 98.69 188 ARG A CA 1
ATOM 1457 C C . ARG A 1 188 ? -8.578 12.258 5.719 1 98.69 188 ARG A C 1
ATOM 1459 O O . ARG A 1 188 ? -8.062 12.961 4.848 1 98.69 188 ARG A O 1
ATOM 1466 N N . VAL A 1 189 ? -9.375 11.273 5.473 1 98.94 189 VAL A N 1
ATOM 1467 C CA . VAL A 1 189 ? -10.078 11.133 4.203 1 98.94 189 VAL A CA 1
ATOM 1468 C C . VAL A 1 189 ? -11.367 11.953 4.227 1 98.94 189 VAL A C 1
ATOM 1470 O O . VAL A 1 189 ? -12.25 11.711 5.055 1 98.94 189 VAL A O 1
ATOM 1473 N N . LEU A 1 190 ? -11.5 12.922 3.275 1 98.88 190 LEU A N 1
ATOM 1474 C CA . LEU A 1 190 ? -12.555 13.914 3.436 1 98.88 190 LEU A CA 1
ATOM 1475 C C . LEU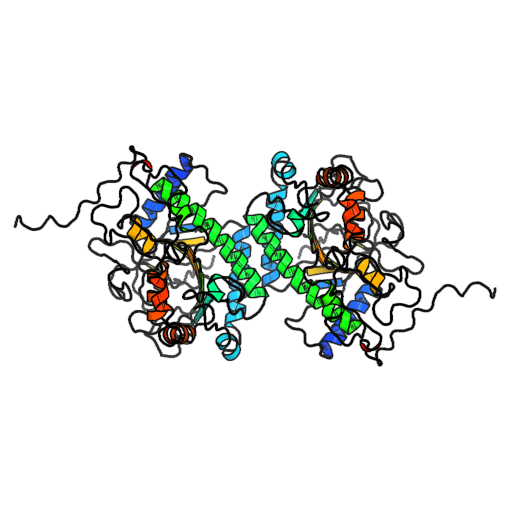 A 1 190 ? -13.477 13.93 2.223 1 98.88 190 LEU A C 1
ATOM 1477 O O . LEU A 1 190 ? -13.016 13.805 1.085 1 98.88 190 LEU A O 1
ATOM 1481 N N . ARG A 1 191 ? -14.695 14.07 2.457 1 98.88 191 ARG A N 1
ATOM 1482 C CA . ARG A 1 191 ? -15.719 14.398 1.471 1 98.88 191 ARG A CA 1
ATOM 1483 C C . ARG A 1 191 ? -16.516 15.617 1.899 1 98.88 191 ARG A C 1
ATOM 1485 O O . ARG A 1 191 ? -16.906 15.734 3.062 1 98.88 191 ARG A O 1
ATOM 1492 N N . PHE A 1 192 ? -16.703 16.547 1.034 1 98.69 192 PHE A N 1
ATOM 1493 C CA . PHE A 1 192 ? -17.547 17.703 1.237 1 98.69 192 PHE A CA 1
ATOM 1494 C C . PHE A 1 192 ? -18.766 17.656 0.322 1 98.69 192 PHE A C 1
ATOM 1496 O O . PHE A 1 192 ? -18.641 17.453 -0.887 1 98.69 192 PHE A O 1
ATOM 1503 N N . PRO A 1 193 ? -19.953 17.844 0.892 1 98.06 193 PRO A N 1
ATOM 1504 C CA . PRO A 1 193 ? -21.141 17.859 0.026 1 98.06 193 PRO A CA 1
ATOM 1505 C C . PRO A 1 193 ? -21.172 19.094 -0.885 1 98.06 193 PRO A C 1
ATOM 1507 O O . PRO A 1 193 ? -20.469 20.062 -0.639 1 98.06 193 PRO A O 1
ATOM 1510 N N . GLN A 1 194 ? -21.953 18.922 -1.92 1 97.5 194 GLN A N 1
ATOM 1511 C CA . GLN A 1 194 ? -22.312 20.094 -2.703 1 97.5 194 GLN A CA 1
ATOM 1512 C C . GLN A 1 194 ? -22.953 21.172 -1.823 1 97.5 194 GLN A C 1
ATOM 1514 O O . GLN A 1 194 ? -23.719 20.859 -0.91 1 97.5 194 GLN A O 1
ATOM 1519 N N . ASP A 1 195 ? -22.703 22.406 -2.178 1 96.06 195 ASP A N 1
ATOM 1520 C CA . ASP A 1 195 ? -23.109 23.531 -1.341 1 96.06 195 ASP A CA 1
ATOM 1521 C C . ASP A 1 195 ? -24.625 23.578 -1.165 1 96.06 195 ASP A C 1
ATOM 1523 O O . ASP A 1 195 ? -25.125 24.062 -0.147 1 96.06 195 ASP A O 1
ATOM 1527 N N . THR A 1 196 ? -25.359 23.016 -2.049 1 95 196 THR A N 1
ATOM 1528 C CA . THR A 1 196 ? -26.828 23.047 -1.976 1 95 196 THR A CA 1
ATOM 1529 C C . THR A 1 196 ? -27.375 21.75 -1.378 1 95 196 THR A C 1
ATOM 1531 O O . THR A 1 196 ? -28.578 21.594 -1.248 1 95 196 THR A O 1
ATOM 1534 N N . LYS A 1 197 ? -26.562 20.812 -1.069 1 96.25 197 LYS A N 1
ATOM 1535 C CA . LYS A 1 197 ? -26.984 19.516 -0.538 1 96.25 197 LYS A CA 1
ATOM 1536 C C . LYS A 1 197 ? -26.422 19.297 0.867 1 96.25 197 LYS A C 1
ATOM 1538 O O . LYS A 1 197 ? -25.844 18.25 1.152 1 96.25 197 LYS A O 1
ATOM 1543 N N . VAL A 1 198 ? -26.594 20.266 1.703 1 96.31 198 VAL A N 1
ATOM 1544 C CA . VAL A 1 198 ? -26.109 20.203 3.076 1 96.31 198 VAL A CA 1
ATOM 1545 C C . VAL A 1 198 ? -27.25 19.844 4.02 1 96.31 198 VAL A C 1
ATOM 1547 O O . VAL A 1 198 ? -28.422 19.906 3.639 1 96.31 198 VAL A O 1
ATOM 1550 N N . ASN A 1 199 ? -26.938 19.422 5.219 1 95.62 199 ASN A N 1
ATOM 1551 C CA . ASN A 1 199 ? -27.938 18.953 6.176 1 95.62 199 ASN A CA 1
ATOM 1552 C C . ASN A 1 199 ? -28.438 20.078 7.062 1 95.62 199 ASN A C 1
ATOM 1554 O O . ASN A 1 199 ? -29.281 19.875 7.941 1 95.62 199 ASN A O 1
ATOM 1558 N N . GLY A 1 200 ? -27.906 21.297 6.973 1 95.38 200 GLY A N 1
ATOM 1559 C CA . GLY A 1 200 ? -28.406 22.484 7.664 1 95.38 200 GLY A CA 1
ATOM 1560 C C . GLY A 1 200 ? -27.781 22.672 9.039 1 95.38 200 GLY A C 1
ATOM 1561 O O . GLY A 1 200 ? -28.172 23.578 9.773 1 95.38 200 GLY A O 1
ATOM 1562 N N . LYS A 1 201 ? -26.781 21.953 9.383 1 93.88 201 LYS A N 1
ATOM 1563 C CA . LYS A 1 201 ? -26.234 22 10.734 1 93.88 201 LYS A CA 1
ATOM 1564 C C . LYS A 1 201 ? -25.188 23.109 10.859 1 93.88 201 LYS A C 1
ATOM 1566 O O . LYS A 1 201 ? -24.875 23.547 11.969 1 93.88 201 LYS A O 1
ATOM 1571 N N . GLY A 1 202 ? -24.656 23.5 9.734 1 94.38 202 GLY A N 1
ATOM 1572 C CA . GLY A 1 202 ? -23.578 24.5 9.758 1 94.38 202 GLY A CA 1
ATOM 1573 C C . GLY A 1 202 ? -23.953 25.797 9.062 1 94.38 202 GLY A C 1
ATOM 1574 O O . GLY A 1 202 ? -25.141 26.062 8.844 1 94.38 202 GLY A O 1
ATOM 1575 N N . LYS A 1 203 ? -22.922 26.609 8.852 1 94.25 203 LYS A N 1
ATOM 1576 C CA . LYS A 1 203 ? -23.094 27.875 8.141 1 94.25 203 LYS A CA 1
ATOM 1577 C C . LYS A 1 203 ? -23.078 27.656 6.633 1 94.25 203 LYS A C 1
ATOM 1579 O O . LYS A 1 203 ? -22.375 26.781 6.133 1 94.25 203 LYS A O 1
ATOM 1584 N N . ALA A 1 204 ? -23.812 28.531 6.004 1 93.69 204 ALA A N 1
ATOM 1585 C CA . ALA A 1 204 ? -23.859 28.469 4.543 1 93.69 204 ALA A CA 1
ATOM 1586 C C . ALA A 1 204 ? -22.469 28.609 3.938 1 93.69 204 ALA A C 1
ATOM 1588 O O . ALA A 1 204 ? -21.719 29.516 4.301 1 93.69 204 ALA A O 1
ATOM 1589 N N . GLY A 1 205 ? -22.172 27.656 3.059 1 94.69 205 GLY A N 1
ATOM 1590 C CA . GLY A 1 205 ? -20.922 27.734 2.311 1 94.69 205 GLY A CA 1
ATOM 1591 C C . GLY A 1 205 ? -19.734 27.141 3.059 1 94.69 205 GLY A C 1
ATOM 1592 O O . GLY A 1 205 ? -18.672 26.922 2.477 1 94.69 205 GLY A O 1
ATOM 1593 N N . ARG A 1 206 ? -19.906 26.859 4.301 1 95.56 206 ARG A N 1
ATOM 1594 C CA . ARG A 1 206 ? -18.812 26.359 5.125 1 95.56 206 ARG A CA 1
ATOM 1595 C C . ARG A 1 206 ? -18.547 24.875 4.863 1 95.56 206 ARG A C 1
ATOM 1597 O O . ARG A 1 206 ? -19.469 24.062 4.922 1 95.56 206 ARG A O 1
ATOM 1604 N N . GLY A 1 207 ? -17.344 24.562 4.477 1 97.75 207 GLY A N 1
ATOM 1605 C CA . GLY A 1 207 ? -16.875 23.188 4.602 1 97.75 207 GLY A CA 1
ATOM 1606 C C . GLY A 1 207 ? -16.25 22.891 5.953 1 97.75 207 GLY A C 1
ATOM 1607 O O . GLY A 1 207 ? -16.828 22.172 6.77 1 97.75 207 GLY A O 1
ATOM 1608 N N . ILE A 1 208 ? -15.141 23.484 6.16 1 97.69 208 ILE A N 1
ATOM 1609 C CA . ILE A 1 208 ? -14.461 23.531 7.449 1 97.69 208 ILE A CA 1
ATOM 1610 C C . ILE A 1 208 ? -14.086 24.969 7.793 1 97.69 208 ILE A C 1
ATOM 1612 O O . ILE A 1 208 ? -13.586 25.703 6.941 1 97.69 208 ILE A O 1
ATOM 1616 N N . GLY A 1 209 ? -14.336 25.375 9.008 1 96.94 209 GLY A N 1
ATOM 1617 C CA . GLY A 1 209 ? -14 26.719 9.438 1 96.94 209 GLY A CA 1
ATOM 1618 C C . GLY A 1 209 ? -12.508 26.938 9.562 1 96.94 209 GLY A C 1
ATOM 1619 O O . GLY A 1 209 ? -11.719 26 9.508 1 96.94 209 GLY A O 1
ATOM 1620 N N . SER A 1 210 ? -12.156 28.188 9.727 1 97.12 210 SER A N 1
ATOM 1621 C CA . SER A 1 210 ? -10.758 28.578 9.852 1 97.12 210 SER A CA 1
ATOM 1622 C C . SER A 1 210 ? -10.086 27.875 11.031 1 97.12 210 SER A C 1
ATOM 1624 O O . SER A 1 210 ? -10.664 27.797 12.117 1 97.12 210 SER A O 1
ATOM 1626 N N . HIS A 1 211 ? -8.914 27.328 10.844 1 96.44 211 HIS A N 1
ATOM 1627 C CA . HIS A 1 211 ? -8.172 26.625 11.883 1 96.44 211 HIS A CA 1
ATOM 1628 C C . HIS A 1 211 ? -6.711 26.438 11.484 1 96.44 211 HIS A C 1
ATOM 1630 O O . HIS A 1 211 ? -6.328 26.734 10.352 1 96.44 211 HIS A O 1
ATOM 1636 N N . THR A 1 212 ? -5.871 26.109 12.406 1 96.25 212 THR A N 1
ATOM 1637 C CA . THR A 1 212 ? -4.52 25.609 12.18 1 96.25 212 THR A CA 1
ATOM 1638 C C . THR A 1 212 ? -4.406 24.156 12.594 1 96.25 212 THR A C 1
ATOM 1640 O O . THR A 1 212 ? -5.258 23.641 13.32 1 96.25 212 THR A O 1
ATOM 1643 N N . ASP A 1 213 ? -3.408 23.484 12.047 1 95.88 213 ASP A N 1
ATOM 1644 C CA . ASP A 1 213 ? -3.238 22.062 12.328 1 95.88 213 ASP A CA 1
ATOM 1645 C C . ASP A 1 213 ? -2.184 21.844 13.414 1 95.88 213 ASP A C 1
ATOM 1647 O O . ASP A 1 213 ? -1.332 22.703 13.641 1 95.88 213 ASP A O 1
ATOM 1651 N N . TYR A 1 214 ? -2.158 20.797 14.031 1 91.5 214 TYR A N 1
ATOM 1652 C CA . TYR A 1 214 ? -1.617 20.609 15.367 1 91.5 214 TYR A CA 1
ATOM 1653 C C . TYR A 1 214 ? -0.151 20.188 15.312 1 91.5 214 TYR A C 1
ATOM 1655 O O . TYR A 1 214 ? 0.6 20.406 16.266 1 91.5 214 TYR A O 1
ATOM 1663 N N . GLY A 1 215 ? 0.258 19.641 14.258 1 95.44 215 GLY A N 1
ATOM 1664 C CA . GLY A 1 215 ? 1.53 18.938 14.266 1 95.44 215 GLY A CA 1
ATOM 1665 C C . GLY A 1 215 ? 2.619 19.672 13.508 1 95.44 215 GLY A C 1
ATOM 1666 O O . GLY A 1 215 ? 2.793 20.875 13.664 1 95.44 215 GLY A O 1
ATOM 1667 N N . LEU A 1 216 ? 3.521 18.875 12.836 1 97.75 216 LEU A N 1
ATOM 1668 C CA . LEU A 1 216 ? 4.691 19.438 12.164 1 97.75 216 LEU A CA 1
ATOM 1669 C C . LEU A 1 216 ? 4.344 19.875 10.742 1 97.75 216 LEU A C 1
ATOM 1671 O O . LEU A 1 216 ? 4.566 21.031 10.375 1 97.75 216 LEU A O 1
ATOM 1675 N N . LEU A 1 217 ? 3.848 18.953 9.93 1 98.31 217 LEU A N 1
ATOM 1676 C CA . LEU A 1 217 ? 3.533 19.219 8.531 1 98.31 217 LEU A CA 1
ATOM 1677 C C . LEU A 1 217 ? 2.193 18.609 8.141 1 98.31 217 LEU A C 1
ATOM 1679 O O . LEU A 1 217 ? 1.869 17.5 8.57 1 98.31 217 LEU A O 1
ATOM 1683 N N . VAL A 1 218 ? 1.501 19.312 7.316 1 98.69 218 VAL A N 1
ATOM 1684 C CA . VAL A 1 218 ? 0.305 18.797 6.664 1 98.69 218 VAL A CA 1
ATOM 1685 C C . VAL A 1 218 ? 0.558 18.641 5.168 1 98.69 218 VAL A C 1
ATOM 1687 O O . VAL A 1 218 ? 1.028 19.578 4.512 1 98.69 218 VAL A O 1
ATOM 1690 N N . ILE A 1 219 ? 0.393 17.5 4.68 1 98.75 219 ILE A N 1
ATOM 1691 C CA . ILE A 1 219 ? 0.477 17.203 3.256 1 98.75 219 ILE A CA 1
ATOM 1692 C C . ILE A 1 219 ? -0.906 16.828 2.725 1 98.75 219 ILE A C 1
ATOM 1694 O O . ILE A 1 219 ? -1.444 15.766 3.061 1 98.75 219 ILE A O 1
ATOM 1698 N N . ALA A 1 220 ? -1.478 17.688 1.846 1 98.44 220 ALA A N 1
ATOM 1699 C CA . ALA A 1 220 ? -2.867 17.516 1.427 1 98.44 220 ALA A CA 1
ATOM 1700 C C . ALA A 1 220 ? -2.963 17.312 -0.082 1 98.44 220 ALA A C 1
ATOM 1702 O O . ALA A 1 220 ? -2.084 17.734 -0.832 1 98.44 220 ALA A O 1
ATOM 1703 N N . ALA A 1 221 ? -3.953 16.609 -0.489 1 98.19 221 ALA A N 1
ATOM 1704 C CA . ALA A 1 221 ? -4.336 16.438 -1.888 1 98.19 221 ALA A CA 1
ATOM 1705 C C . ALA A 1 221 ? -5.828 16.703 -2.084 1 98.19 221 ALA A C 1
ATOM 1707 O O . ALA A 1 221 ? -6.641 16.375 -1.216 1 98.19 221 ALA A O 1
ATOM 1708 N N . GLN A 1 222 ? -6.145 17.281 -3.229 1 97.88 222 GLN A N 1
ATOM 1709 C CA . GLN A 1 222 ? -7.535 17.594 -3.525 1 97.88 222 GLN A CA 1
ATOM 1710 C C . GLN A 1 222 ? -7.898 17.203 -4.953 1 97.88 222 GLN A C 1
ATOM 1712 O O . GLN A 1 222 ? -7.023 17.109 -5.82 1 97.88 222 GLN A O 1
ATOM 1717 N N . ASP A 1 223 ? -9.172 16.906 -5.176 1 97.88 223 ASP A N 1
ATOM 1718 C CA . ASP A 1 223 ? -9.656 16.672 -6.531 1 97.88 223 ASP A CA 1
ATOM 1719 C C . ASP A 1 223 ? -9.773 17.984 -7.309 1 97.88 223 ASP A C 1
ATOM 1721 O O . ASP A 1 223 ? -9.102 18.969 -6.988 1 97.88 223 ASP A O 1
ATOM 1725 N N . ASP A 1 224 ? -10.578 18.031 -8.375 1 97.62 224 ASP A N 1
ATOM 1726 C CA . ASP A 1 224 ? -10.562 19.172 -9.289 1 97.62 224 ASP A CA 1
ATOM 1727 C C . ASP A 1 224 ? -11.656 20.188 -8.938 1 97.62 224 ASP A C 1
ATOM 1729 O O . ASP A 1 224 ? -11.922 21.109 -9.695 1 97.62 224 ASP A O 1
ATOM 1733 N N . VAL A 1 225 ? -12.289 20.047 -7.777 1 97.69 225 VAL A N 1
ATOM 1734 C CA . VAL A 1 225 ? -13.477 20.828 -7.453 1 97.69 225 VAL A CA 1
ATOM 1735 C C . VAL A 1 225 ? -13.07 22.172 -6.844 1 97.69 225 VAL A C 1
ATOM 1737 O O . VAL A 1 225 ? -13.688 23.203 -7.125 1 97.69 225 VAL A O 1
ATOM 1740 N N . GLY A 1 226 ? -12.031 22.141 -6.02 1 97.31 226 GLY A N 1
ATOM 1741 C CA . GLY A 1 226 ? -11.609 23.344 -5.324 1 97.31 226 GLY A CA 1
ATOM 1742 C C . GLY A 1 226 ? -12.352 23.578 -4.023 1 97.31 226 GLY A C 1
ATOM 1743 O O . GLY A 1 226 ? -13.461 23.062 -3.834 1 97.31 226 GLY A O 1
ATOM 1744 N N . GLY A 1 227 ? -11.719 24.406 -3.186 1 98.12 227 GLY A N 1
ATOM 1745 C CA . GLY A 1 227 ? -12.367 24.703 -1.92 1 98.12 227 GLY A CA 1
ATOM 1746 C C . GLY A 1 227 ? -11.398 25.219 -0.861 1 98.12 227 GLY A C 1
ATOM 1747 O O . GLY A 1 227 ? -11.82 25.766 0.154 1 98.12 227 GLY A O 1
ATOM 1748 N N . LEU A 1 228 ? -10.102 25.125 -1.092 1 98.31 228 LEU A N 1
ATOM 1749 C CA . LEU A 1 228 ? -9.094 25.422 -0.077 1 98.31 228 LEU A CA 1
ATOM 1750 C C . LEU A 1 228 ? -8.75 26.922 -0.074 1 98.31 228 LEU A C 1
ATOM 1752 O O . LEU A 1 228 ? -8.461 27.484 -1.126 1 98.31 228 LEU A O 1
ATOM 1756 N N . PHE A 1 229 ? -8.875 27.516 1.071 1 98 229 PHE A N 1
ATOM 1757 C CA . PHE A 1 229 ? -8.422 28.875 1.317 1 98 229 PHE A CA 1
ATOM 1758 C C . PHE A 1 229 ? -7.328 28.906 2.379 1 98 229 PHE A C 1
ATOM 1760 O O . PHE A 1 229 ? -7.402 28.172 3.371 1 98 229 PHE A O 1
ATOM 1767 N N . ILE A 1 230 ? -6.363 29.719 2.191 1 97.62 230 ILE A N 1
ATOM 1768 C CA . ILE A 1 230 ? -5.316 29.891 3.193 1 97.62 230 ILE A CA 1
ATOM 1769 C C . ILE A 1 230 ? -5.176 31.359 3.555 1 97.62 230 ILE A C 1
ATOM 1771 O O . ILE A 1 230 ? -5.57 32.25 2.781 1 97.62 230 ILE A O 1
ATOM 1775 N N . ARG A 1 231 ? -4.727 31.578 4.68 1 96.62 231 ARG A N 1
ATOM 1776 C CA . ARG A 1 231 ? -4.379 32.938 5.121 1 96.62 231 ARG A CA 1
ATOM 1777 C C . ARG A 1 231 ? -2.871 33.062 5.297 1 96.62 231 ARG A C 1
ATOM 1779 O O . ARG A 1 231 ? -2.309 32.594 6.289 1 96.62 231 ARG A O 1
ATOM 1786 N N . PRO A 1 232 ? -2.229 33.688 4.285 1 96.19 232 PRO A N 1
ATOM 1787 C CA . PRO A 1 232 ? -0.779 33.844 4.414 1 96.19 232 PRO A CA 1
ATOM 1788 C C . PRO A 1 232 ? -0.39 34.688 5.621 1 96.19 232 PRO A C 1
ATOM 1790 O O . PRO A 1 232 ? -1.252 35.312 6.242 1 96.19 232 PRO A O 1
ATOM 1793 N N . PRO A 1 233 ? 0.881 34.625 5.941 1 94.06 233 PRO A N 1
ATOM 1794 C CA . PRO A 1 233 ? 1.319 35.5 7.043 1 94.06 233 PRO A CA 1
ATOM 1795 C C . PRO A 1 233 ? 1.023 36.969 6.793 1 94.06 233 PRO A C 1
ATOM 1797 O O . PRO A 1 233 ? 1.301 37.5 5.703 1 94.06 233 PRO A O 1
ATOM 1800 N N . ILE A 1 234 ? 0.37 37.531 7.73 1 93.5 234 ILE A N 1
ATOM 1801 C CA . ILE A 1 234 ? 0.037 38.969 7.68 1 93.5 234 ILE A CA 1
ATOM 1802 C C . ILE A 1 234 ? 0.666 39.688 8.867 1 93.5 234 ILE A C 1
ATOM 1804 O O . ILE A 1 234 ? 0.555 39.219 10.008 1 93.5 234 ILE A O 1
ATOM 1808 N N . GLU A 1 235 ? 1.247 40.812 8.602 1 90.19 235 GLU A N 1
ATOM 1809 C CA . GLU A 1 235 ? 1.902 41.594 9.656 1 90.19 235 GLU A CA 1
ATOM 1810 C C . GLU A 1 235 ? 0.927 41.938 10.781 1 90.19 235 GLU A C 1
ATOM 1812 O O . GLU A 1 235 ? -0.19 42.375 10.523 1 90.19 235 GLU A O 1
ATOM 1817 N N . GLY A 1 236 ? 1.333 41.594 11.953 1 88.56 236 GLY A N 1
ATOM 1818 C CA . GLY A 1 236 ? 0.534 41.938 13.117 1 88.56 236 GLY A CA 1
ATOM 1819 C C . GLY A 1 236 ? -0.398 40.844 13.555 1 88.56 236 GLY A C 1
ATOM 1820 O O . GLY A 1 236 ? -0.955 40.875 14.656 1 88.56 236 GLY A O 1
ATOM 1821 N N . GLU A 1 237 ? -0.599 39.844 12.766 1 91.12 237 GLU A N 1
ATOM 1822 C CA . GLU A 1 237 ? -1.441 38.719 13.117 1 91.12 237 GLU A CA 1
ATOM 1823 C C . GLU A 1 237 ? -0.61 37.562 13.695 1 91.12 237 GLU A C 1
ATOM 1825 O O . GLU A 1 237 ? 0.46 37.25 13.172 1 91.12 237 GLU A O 1
ATOM 1830 N N . THR A 1 238 ? -1.073 37.094 14.82 1 87.5 238 THR A N 1
ATOM 1831 C CA . THR A 1 238 ? -0.349 36.031 15.469 1 87.5 238 THR A CA 1
ATOM 1832 C C . THR A 1 238 ? -1.3 34.875 15.852 1 87.5 238 THR A C 1
ATOM 1834 O O . THR A 1 238 ? -2.439 35.125 16.25 1 87.5 238 THR A O 1
ATOM 1837 N N . TYR A 1 239 ? -0.859 33.688 15.711 1 90.06 239 TYR A N 1
ATOM 1838 C CA . TYR A 1 239 ? -1.553 32.469 16.125 1 90.06 239 TYR A CA 1
ATOM 1839 C C . TYR A 1 239 ? -0.685 31.641 17.062 1 90.06 239 TYR A C 1
ATOM 1841 O O . TYR A 1 239 ? 0.527 31.516 16.859 1 90.06 239 TYR A O 1
ATOM 1849 N N . ALA A 1 240 ? -1.231 31.172 18.172 1 90.75 240 ALA A N 1
ATOM 1850 C CA . ALA A 1 240 ? -0.601 30.219 19.078 1 90.75 240 ALA A CA 1
ATOM 1851 C C . ALA A 1 240 ? -1.63 29.25 19.656 1 90.75 240 ALA A C 1
ATOM 1853 O O . ALA A 1 240 ? -2.039 29.391 20.812 1 90.75 240 ALA A O 1
ATOM 1854 N N . ASN A 1 241 ? -1.943 28.297 18.859 1 90.5 241 ASN A N 1
ATOM 1855 C CA . ASN A 1 241 ? -3.041 27.375 19.172 1 90.5 241 ASN A CA 1
ATOM 1856 C C . ASN A 1 241 ? -2.787 26.625 20.484 1 90.5 241 ASN A C 1
ATOM 1858 O O . ASN A 1 241 ? -3.73 26.188 21.141 1 90.5 241 ASN A O 1
ATOM 1862 N N . TRP A 1 242 ? -1.473 26.453 20.938 1 89.44 242 TRP A N 1
ATOM 1863 C CA . TRP A 1 242 ? -1.147 25.766 22.188 1 89.44 242 TRP A CA 1
ATOM 1864 C C . TRP A 1 242 ? -1.432 26.656 23.391 1 89.44 242 TRP A C 1
ATOM 1866 O O . TRP A 1 242 ? -1.466 26.172 24.531 1 89.44 242 TRP A O 1
ATOM 1876 N N . LYS A 1 243 ? -1.622 27.953 23.125 1 89.38 243 LYS A N 1
ATOM 1877 C CA . LYS A 1 243 ? -1.97 28.891 24.172 1 89.38 243 LYS A CA 1
ATOM 1878 C C . LYS A 1 243 ? -3.449 29.266 24.125 1 89.38 243 LYS A C 1
ATOM 1880 O O . LYS A 1 243 ? -4.133 29.281 25.141 1 89.38 243 LYS A O 1
ATOM 1885 N N . GLU A 1 244 ? -3.803 29.625 22.984 1 89.06 244 GLU A N 1
ATOM 1886 C CA . GLU A 1 244 ? -5.176 30.016 22.703 1 89.06 244 GLU A CA 1
ATOM 1887 C C . GLU A 1 244 ? -5.637 29.453 21.359 1 89.06 244 GLU A C 1
ATOM 1889 O O . GLU A 1 244 ? -4.887 29.469 20.375 1 89.06 244 GLU A O 1
ATOM 1894 N N . THR A 1 245 ? -6.859 29.031 21.328 1 89.94 245 THR A N 1
ATOM 1895 C CA . THR A 1 245 ? -7.387 28.375 20.141 1 89.94 245 THR A CA 1
ATOM 1896 C C . THR A 1 245 ? -7.277 29.297 18.922 1 89.94 245 THR A C 1
ATOM 1898 O O . THR A 1 245 ? -7.512 30.5 19.031 1 89.94 245 THR A O 1
ATOM 1901 N N . ALA A 1 246 ? -6.91 28.719 17.797 1 90.62 246 ALA A N 1
ATOM 1902 C CA . ALA A 1 246 ? -6.863 29.422 16.516 1 90.62 246 ALA A CA 1
ATOM 1903 C C . ALA A 1 246 ? -8.172 29.266 15.75 1 90.62 246 ALA A C 1
ATOM 1905 O O . ALA A 1 246 ? -8.375 29.875 14.703 1 90.62 246 ALA A O 1
ATOM 1906 N N . ALA A 1 247 ? -9.094 28.484 16.219 1 92.56 247 ALA A N 1
ATOM 1907 C CA . ALA A 1 247 ? -10.328 28.156 15.508 1 92.56 247 ALA A CA 1
ATOM 1908 C C . ALA A 1 247 ? -11.195 29.391 15.32 1 92.56 247 ALA A C 1
ATOM 1910 O O . ALA A 1 247 ? -11.438 30.141 16.266 1 92.56 247 ALA A O 1
ATOM 1911 N N . GLY A 1 248 ? -11.539 29.625 14.078 1 93.62 248 GLY A N 1
ATOM 1912 C CA . GLY A 1 248 ? -12.469 30.703 13.742 1 93.62 248 GLY A CA 1
ATOM 1913 C C . GLY A 1 248 ? -11.805 32.062 13.633 1 93.62 248 GLY A C 1
ATOM 1914 O O . GLY A 1 248 ? -12.438 33.031 13.234 1 93.62 248 GLY A O 1
ATOM 1915 N N . LYS A 1 249 ? -10.547 32.125 13.977 1 92.88 249 LYS A N 1
ATOM 1916 C CA . LYS A 1 249 ? -9.859 33.406 13.969 1 92.88 249 LYS A CA 1
ATOM 1917 C C . LYS A 1 249 ? -9.789 34 12.562 1 92.88 249 LYS A C 1
ATOM 1919 O O . LYS A 1 249 ? -9.438 33.281 11.609 1 92.88 249 LYS A O 1
ATOM 1924 N N . ASN A 1 250 ? -10.195 35.219 12.391 1 94.38 250 ASN A N 1
ATOM 1925 C CA . ASN A 1 250 ? -10.141 36 11.172 1 94.38 250 ASN A CA 1
ATOM 1926 C C . ASN A 1 250 ? -10.875 35.344 10.023 1 94.38 250 ASN A C 1
ATOM 1928 O O . ASN A 1 250 ? -10.516 35.5 8.852 1 94.38 250 ASN A O 1
ATOM 1932 N N . GLU A 1 251 ? -11.844 34.5 10.289 1 94.38 251 GLU A N 1
ATOM 1933 C CA . GLU A 1 251 ? -12.508 33.688 9.281 1 94.38 251 GLU A CA 1
ATOM 1934 C C . GLU A 1 251 ? -13.172 34.531 8.211 1 94.38 251 GLU A C 1
ATOM 1936 O O . GLU A 1 251 ? -13.164 34.188 7.031 1 94.38 251 GLU A O 1
ATOM 1941 N N . ASP A 1 252 ? -13.703 35.719 8.578 1 91.75 252 ASP A N 1
ATOM 1942 C CA . ASP A 1 252 ? -14.453 36.531 7.648 1 91.75 252 ASP A CA 1
ATOM 1943 C C . ASP A 1 252 ? -13.672 37.812 7.289 1 91.75 252 ASP A C 1
ATOM 1945 O O . ASP A 1 252 ? -14.211 38.719 6.641 1 91.75 252 ASP A O 1
ATOM 1949 N N . ALA A 1 253 ? -12.445 37.844 7.793 1 94.62 253 ALA A N 1
ATOM 1950 C CA . ALA A 1 253 ? -11.609 39.031 7.496 1 94.62 253 ALA A CA 1
ATOM 1951 C C . ALA A 1 253 ? -11.062 38.938 6.074 1 94.62 253 ALA A C 1
ATOM 1953 O O . ALA A 1 253 ? -11.094 37.906 5.438 1 94.62 253 ALA A O 1
ATOM 1954 N N . ASP A 1 254 ? -10.594 40.062 5.57 1 95 254 ASP A N 1
ATOM 1955 C CA . ASP A 1 254 ? -9.906 40.094 4.285 1 95 254 ASP A CA 1
ATOM 1956 C C . ASP A 1 254 ? -8.531 39.438 4.379 1 95 254 ASP A C 1
ATOM 1958 O O . ASP A 1 254 ? -7.996 39.25 5.473 1 95 254 ASP A O 1
ATOM 1962 N N . GLY A 1 255 ? -8.055 39.031 3.275 1 95.44 255 GLY A N 1
ATOM 1963 C CA . GLY A 1 255 ? -6.684 38.531 3.254 1 95.44 255 GLY A CA 1
ATOM 1964 C C . GLY A 1 255 ? -6.582 37.031 2.984 1 95.44 255 GLY A C 1
ATOM 1965 O O . GLY A 1 255 ? -5.488 36.469 2.979 1 95.44 255 GLY A O 1
ATOM 1966 N N . TRP A 1 256 ? -7.688 36.438 2.752 1 97.44 256 TRP A N 1
ATOM 1967 C CA . TRP A 1 256 ? -7.664 35.031 2.396 1 97.44 256 TRP A CA 1
ATOM 1968 C C . TRP A 1 256 ? -7.238 34.844 0.946 1 97.44 256 TRP A C 1
ATOM 1970 O O . TRP A 1 256 ? -7.539 35.688 0.088 1 97.44 256 TRP A O 1
ATOM 1980 N N . VAL A 1 257 ? -6.547 33.812 0.714 1 97.56 257 VAL A N 1
ATOM 1981 C CA . VAL A 1 257 ? -6.086 33.406 -0.615 1 97.56 257 VAL A CA 1
ATOM 1982 C C . VAL A 1 257 ? -6.715 32.062 -1.007 1 97.56 257 VAL A C 1
ATOM 1984 O O . VAL A 1 257 ? -6.641 31.094 -0.251 1 97.56 257 VAL A O 1
ATOM 1987 N N . TYR A 1 258 ? -7.355 32.062 -2.172 1 97.75 258 TYR A N 1
ATOM 1988 C CA . TYR A 1 258 ? -7.914 30.828 -2.729 1 97.75 258 TYR A CA 1
ATOM 1989 C C . TYR A 1 258 ? -6.828 30 -3.4 1 97.75 258 TYR A C 1
ATOM 1991 O O . TYR A 1 258 ? -6.023 30.531 -4.176 1 97.75 258 TYR A O 1
ATOM 1999 N N . VAL A 1 259 ? -6.797 28.688 -3.086 1 97.75 259 VAL A N 1
ATOM 2000 C CA . VAL A 1 259 ? -5.824 27.766 -3.668 1 97.75 259 VAL A CA 1
ATOM 2001 C C . VAL A 1 259 ? -6.504 26.906 -4.73 1 97.75 259 VAL A C 1
ATOM 2003 O O . VAL A 1 259 ? -7.102 25.875 -4.41 1 97.75 259 VAL A O 1
ATOM 2006 N N . PRO A 1 260 ? -6.363 27.25 -5.973 1 97.06 260 PRO A N 1
ATOM 2007 C CA . PRO A 1 260 ? -6.984 26.438 -7.016 1 97.06 260 PRO A CA 1
ATOM 2008 C C . PRO A 1 260 ? -6.402 25.031 -7.086 1 97.06 260 PRO A C 1
ATOM 2010 O O . PRO A 1 260 ? -5.203 24.844 -6.855 1 97.06 260 PRO A O 1
ATOM 2013 N N . PRO A 1 261 ? -7.258 24.094 -7.449 1 97 261 PRO A N 1
ATOM 2014 C CA . PRO A 1 261 ? -6.699 22.766 -7.641 1 97 261 PRO A CA 1
ATOM 2015 C C . PRO A 1 261 ? -5.684 22.703 -8.781 1 97 261 PRO A C 1
ATOM 2017 O O . PRO A 1 261 ? -5.895 23.312 -9.828 1 97 261 PRO A O 1
ATOM 2020 N N . VAL A 1 262 ? -4.602 22.109 -8.539 1 96.62 262 VAL A N 1
ATOM 2021 C CA . VAL A 1 262 ? -3.578 21.781 -9.523 1 96.62 262 VAL A CA 1
ATOM 2022 C C . VAL A 1 262 ? -3.373 20.266 -9.562 1 96.62 262 VAL A C 1
ATOM 2024 O O . VAL A 1 262 ? -3.195 19.625 -8.523 1 96.62 262 VAL A O 1
ATOM 2027 N N . PRO A 1 263 ? -3.518 19.641 -10.758 1 95.69 263 PRO A N 1
ATOM 2028 C CA . PRO A 1 263 ? -3.361 18.188 -10.812 1 95.69 263 PRO A CA 1
ATOM 2029 C C . PRO A 1 263 ? -1.962 17.719 -10.406 1 95.69 263 PRO A C 1
ATOM 2031 O O . PRO A 1 263 ? -0.976 18.406 -10.688 1 95.69 263 PRO A O 1
ATOM 2034 N N . ASP A 1 264 ? -1.873 16.625 -9.672 1 96.88 264 ASP A N 1
ATOM 2035 C CA . ASP A 1 264 ? -0.661 15.844 -9.438 1 96.88 264 ASP A CA 1
ATOM 2036 C C . ASP A 1 264 ? 0.298 16.594 -8.508 1 96.88 264 ASP A C 1
ATOM 2038 O O . ASP A 1 264 ? 1.517 16.5 -8.672 1 96.88 264 ASP A O 1
ATOM 2042 N N . VAL A 1 265 ? -0.251 17.391 -7.613 1 97.88 265 VAL A N 1
ATOM 2043 C CA . VAL A 1 265 ? 0.577 18.016 -6.59 1 97.88 265 VAL A CA 1
ATOM 2044 C C . VAL A 1 265 ? -0.041 17.797 -5.211 1 97.88 265 VAL A C 1
ATOM 2046 O O . VAL A 1 265 ? -1.238 17.516 -5.098 1 97.88 265 VAL A O 1
ATOM 2049 N N . PHE A 1 266 ? 0.813 17.875 -4.227 1 98.06 266 PHE A N 1
ATOM 2050 C CA . PHE A 1 266 ? 0.399 18.062 -2.842 1 98.06 266 PHE A CA 1
ATOM 2051 C C . PHE A 1 266 ? 0.471 19.547 -2.457 1 98.06 266 PHE A C 1
ATOM 2053 O O . PHE A 1 266 ? 1.303 20.281 -2.98 1 98.06 266 PHE A O 1
ATOM 2060 N N . THR A 1 267 ? -0.401 19.938 -1.651 1 98.5 267 THR A N 1
ATOM 2061 C CA . THR A 1 267 ? -0.217 21.203 -0.925 1 98.5 267 THR A CA 1
ATOM 2062 C C . THR A 1 267 ? 0.324 20.938 0.477 1 98.5 267 THR A C 1
ATOM 2064 O O . THR A 1 267 ? -0.093 19.984 1.142 1 98.5 267 THR A O 1
ATOM 2067 N N . VAL A 1 268 ? 1.303 21.719 0.89 1 98.75 268 VAL A N 1
ATOM 2068 C CA . VAL A 1 268 ? 2.004 21.438 2.137 1 98.75 268 VAL A CA 1
ATOM 2069 C C . VAL A 1 268 ? 2.127 22.719 2.965 1 98.75 268 VAL A C 1
ATOM 2071 O O . VAL A 1 268 ? 2.535 23.766 2.451 1 98.75 268 VAL A O 1
ATOM 2074 N N . PHE A 1 269 ? 1.802 22.656 4.172 1 97.69 269 PHE A N 1
ATOM 2075 C CA . PHE A 1 269 ? 1.988 23.812 5.051 1 97.69 269 PHE A CA 1
ATOM 2076 C C . PHE A 1 269 ? 2.27 23.359 6.477 1 97.69 269 PHE A C 1
ATOM 2078 O O . PHE A 1 269 ? 1.932 22.234 6.859 1 97.69 269 PHE A O 1
ATOM 2085 N N . PRO A 1 270 ? 3.004 24.094 7.281 1 97.88 270 PRO A N 1
ATOM 2086 C CA . PRO A 1 270 ? 3.424 23.734 8.641 1 97.88 270 PRO A CA 1
ATOM 2087 C C . PRO A 1 270 ? 2.285 23.844 9.656 1 97.88 270 PRO A C 1
ATOM 2089 O O . PRO A 1 270 ? 1.325 24.594 9.438 1 97.88 270 PRO A O 1
ATOM 2092 N N . GLY A 1 271 ? 2.453 23.078 10.711 1 97.56 271 GLY A N 1
ATOM 2093 C CA . GLY A 1 271 ? 1.485 23.094 11.789 1 97.56 271 GLY A CA 1
ATOM 2094 C C . GLY A 1 271 ? 2.002 23.781 13.047 1 97.56 271 GLY A C 1
ATOM 2095 O O . GLY A 1 271 ? 3.021 24.469 13 1 97.56 271 GLY A O 1
ATOM 2096 N N . ASP A 1 272 ? 1.254 23.641 14.109 1 96.75 272 ASP A N 1
ATOM 2097 C CA . ASP A 1 272 ? 1.464 24.359 15.359 1 96.75 272 ASP A CA 1
ATOM 2098 C C . ASP A 1 272 ? 2.799 23.969 15.992 1 96.75 272 ASP A C 1
ATOM 2100 O O . ASP A 1 272 ? 3.492 24.828 16.562 1 96.75 272 ASP A O 1
ATOM 2104 N N . MET A 1 273 ? 3.139 22.688 15.93 1 97.06 273 MET A N 1
ATOM 2105 C CA . MET A 1 273 ? 4.387 22.266 16.547 1 97.06 273 MET A CA 1
ATOM 2106 C C . MET A 1 273 ? 5.59 22.797 15.781 1 97.06 273 MET A C 1
ATOM 2108 O O . MET A 1 273 ? 6.617 23.125 16.375 1 97.06 273 MET A O 1
ATOM 2112 N N . MET A 1 274 ? 5.5 22.828 14.461 1 97.81 274 MET A N 1
ATOM 2113 C CA . MET A 1 274 ? 6.562 23.453 13.68 1 97.81 274 MET A CA 1
ATOM 2114 C C . MET A 1 274 ? 6.715 24.922 14.047 1 97.81 274 MET A C 1
ATOM 2116 O O . MET A 1 274 ? 7.836 25.422 14.227 1 97.81 274 MET A O 1
ATOM 2120 N N . GLN A 1 275 ? 5.617 25.641 14.164 1 97.12 275 GLN A N 1
ATOM 2121 C CA . GLN A 1 275 ? 5.645 27.031 14.578 1 97.12 275 GLN A CA 1
ATOM 2122 C C . GLN A 1 275 ? 6.301 27.188 15.945 1 97.12 275 GLN A C 1
ATOM 2124 O O . GLN A 1 275 ? 7.16 28.062 16.125 1 97.12 275 GLN A O 1
ATOM 2129 N N . TYR A 1 276 ? 5.938 26.375 16.844 1 96.88 276 TYR A N 1
ATOM 2130 C CA . TYR A 1 276 ? 6.449 26.453 18.219 1 96.88 276 TYR A CA 1
ATOM 2131 C C . TYR A 1 276 ? 7.957 26.234 18.234 1 96.88 276 TYR A C 1
ATOM 2133 O O . TYR A 1 276 ? 8.695 27.062 18.797 1 96.88 276 TYR A O 1
ATOM 2141 N N . ILE A 1 277 ? 8.422 25.203 17.547 1 96.12 277 ILE A N 1
ATOM 2142 C CA . ILE A 1 277 ? 9.828 24.828 17.703 1 96.12 277 ILE A CA 1
ATOM 2143 C C . ILE A 1 277 ? 10.711 25.797 16.922 1 96.12 277 ILE A C 1
ATOM 2145 O O . ILE A 1 277 ? 11.93 25.844 17.125 1 96.12 277 ILE A O 1
ATOM 2149 N N . THR A 1 278 ? 10.125 26.578 16.016 1 96.19 278 THR A N 1
ATOM 2150 C CA . THR A 1 278 ? 10.906 27.531 15.25 1 96.19 278 THR A CA 1
ATOM 2151 C C . THR A 1 278 ? 10.617 28.953 15.703 1 96.19 278 THR A C 1
ATOM 2153 O O . THR A 1 278 ? 10.961 29.922 15.008 1 96.19 278 THR A O 1
ATOM 2156 N N . ASN A 1 279 ? 9.875 29.047 16.812 1 95.31 279 ASN A N 1
ATOM 2157 C CA . ASN A 1 279 ? 9.531 30.359 17.344 1 95.31 279 ASN A CA 1
ATOM 2158 C C . ASN A 1 279 ? 8.922 31.266 16.281 1 95.31 279 ASN A C 1
ATOM 2160 O O . ASN A 1 279 ? 9.383 32.375 16.078 1 95.31 279 ASN A O 1
ATOM 2164 N N . SER A 1 280 ? 8.039 30.672 15.492 1 94.38 280 SER A N 1
ATOM 2165 C CA . SER A 1 280 ? 7.199 31.328 14.492 1 94.38 280 SER A CA 1
ATOM 2166 C C . SER A 1 280 ? 8.008 31.766 13.281 1 94.38 280 SER A C 1
ATOM 2168 O O . SER A 1 280 ? 7.516 32.5 12.422 1 94.38 280 SER A O 1
ATOM 2170 N N . PHE A 1 281 ? 9.258 31.297 13.25 1 95.25 281 PHE A N 1
ATOM 2171 C CA . PHE A 1 281 ? 9.984 31.484 12 1 95.25 281 PHE A CA 1
ATOM 2172 C C . PHE A 1 281 ? 9.266 30.812 10.844 1 95.25 281 PHE A C 1
ATOM 2174 O O . PHE A 1 281 ? 9.195 31.359 9.742 1 95.25 281 PHE A O 1
ATOM 2181 N N . LEU A 1 282 ? 8.852 29.641 11.047 1 96.44 282 LEU A N 1
ATOM 2182 C CA . LEU A 1 282 ? 7.867 28.984 10.188 1 96.44 282 LEU A CA 1
ATOM 2183 C C . LEU A 1 282 ? 6.477 29.062 10.812 1 96.44 282 LEU A C 1
ATOM 2185 O O . LEU A 1 282 ? 6.258 28.547 11.906 1 96.44 282 LEU A O 1
ATOM 2189 N N . PRO A 1 283 ? 5.578 29.641 10.125 1 94.06 283 PRO A N 1
ATOM 2190 C CA . PRO A 1 283 ? 4.254 29.844 10.711 1 94.06 283 PRO A CA 1
ATOM 2191 C C . PRO A 1 283 ? 3.352 28.625 10.586 1 94.06 283 PRO A C 1
ATOM 2193 O O . PRO A 1 283 ? 3.516 27.812 9.656 1 94.06 283 PRO A O 1
ATOM 2196 N N . SER A 1 284 ? 2.441 28.453 11.57 1 96.19 284 SER A N 1
ATOM 2197 C CA . SER A 1 284 ? 1.284 27.594 11.336 1 96.19 284 SER A CA 1
ATOM 2198 C C . SER A 1 284 ? 0.256 28.281 10.445 1 96.19 284 SER A C 1
ATOM 2200 O O . SER A 1 284 ? -0.186 29.391 10.75 1 96.19 284 SER A O 1
ATOM 2202 N N . THR A 1 285 ? -0.155 27.719 9.398 1 95.62 285 THR A N 1
ATOM 2203 C CA . THR A 1 285 ? -0.94 28.406 8.375 1 95.62 285 THR A CA 1
ATOM 2204 C C . THR A 1 285 ? -2.434 28.219 8.633 1 95.62 285 THR A C 1
ATOM 2206 O O . THR A 1 285 ? -2.965 27.109 8.477 1 95.62 285 THR A O 1
ATOM 2209 N N . PRO A 1 286 ? -3.111 29.297 8.984 1 97.38 286 PRO A N 1
ATOM 2210 C CA . PRO A 1 286 ? -4.57 29.172 9.039 1 97.38 286 PRO A CA 1
ATOM 2211 C C . PRO A 1 286 ? -5.184 28.844 7.68 1 97.38 286 PRO A C 1
ATOM 2213 O O . PRO A 1 286 ? -4.742 29.375 6.656 1 97.38 286 PRO A O 1
ATOM 2216 N N . HIS A 1 287 ? -6.152 28.031 7.641 1 98.25 287 HIS A N 1
ATOM 2217 C CA . HIS A 1 287 ? -6.836 27.641 6.41 1 98.25 287 HIS A CA 1
ATOM 2218 C C . HIS A 1 287 ? -8.289 27.266 6.684 1 98.25 287 HIS A C 1
ATOM 2220 O O . HIS A 1 287 ? -8.672 27.062 7.836 1 98.25 287 HIS A O 1
ATOM 2226 N N . LYS A 1 288 ? -9.055 27.312 5.699 1 98.12 288 LYS A N 1
ATOM 2227 C CA . LYS A 1 288 ? -10.453 26.891 5.73 1 98.12 288 LYS A CA 1
ATOM 2228 C C . LYS A 1 288 ? -10.883 26.312 4.391 1 98.12 288 LYS A C 1
ATOM 2230 O O . LYS A 1 288 ? -10.148 26.391 3.404 1 98.12 288 LYS A O 1
ATOM 2235 N N . VAL A 1 289 ? -11.977 25.609 4.398 1 98.44 289 VAL A N 1
ATOM 2236 C CA . VAL A 1 289 ? -12.516 25 3.189 1 98.44 289 VAL A CA 1
ATOM 2237 C C . VAL A 1 289 ? -13.938 25.5 2.941 1 98.44 289 VAL A C 1
ATOM 2239 O O . VAL A 1 289 ? -14.75 25.547 3.863 1 98.44 289 VAL A O 1
ATOM 2242 N N . GLY A 1 290 ? -14.18 25.922 1.738 1 98.06 290 GLY A N 1
ATOM 2243 C CA . GLY A 1 290 ? -15.523 26.297 1.312 1 98.06 290 GLY A CA 1
ATOM 2244 C C . GLY A 1 290 ? -16.203 25.234 0.471 1 98.06 290 GLY A C 1
ATOM 2245 O O . GLY A 1 290 ? -15.539 24.531 -0.296 1 98.06 290 GLY A O 1
ATOM 2246 N N . LEU A 1 291 ? -17.516 25.125 0.649 1 98.12 291 LEU A N 1
ATOM 2247 C CA . LEU A 1 291 ? -18.297 24.219 -0.193 1 98.12 291 LEU A CA 1
ATOM 2248 C C . LEU A 1 291 ? -18.406 24.766 -1.613 1 98.12 291 LEU A C 1
ATOM 2250 O O . LEU A 1 291 ? -18.484 25.984 -1.813 1 98.12 291 LEU A O 1
ATOM 2254 N N . ASN A 1 292 ? -18.438 23.875 -2.52 1 98.12 292 ASN A N 1
ATOM 2255 C CA . ASN A 1 292 ? -18.484 24.234 -3.932 1 98.12 292 ASN A CA 1
ATOM 2256 C C . ASN A 1 292 ? -19.703 23.609 -4.621 1 98.12 292 ASN A C 1
ATOM 2258 O O . ASN A 1 292 ? -20.531 22.984 -3.969 1 98.12 292 ASN A O 1
ATOM 2262 N N . THR A 1 293 ? -19.812 23.859 -5.879 1 97.19 293 THR A N 1
ATOM 2263 C CA . THR A 1 293 ? -21 23.5 -6.652 1 97.19 293 THR A CA 1
ATOM 2264 C C . THR A 1 293 ? -21.031 22 -6.941 1 97.19 293 THR A C 1
ATOM 2266 O O . THR A 1 293 ? -22.016 21.484 -7.477 1 97.19 293 THR A O 1
ATOM 2269 N N . ARG A 1 294 ? -19.969 21.297 -6.652 1 97.69 294 ARG A N 1
ATOM 2270 C CA . ARG A 1 294 ? -19.875 19.844 -6.719 1 97.69 294 ARG A CA 1
ATOM 2271 C C . ARG A 1 294 ? -19.328 19.266 -5.414 1 97.69 294 ARG A C 1
ATOM 2273 O O . ARG A 1 294 ? -18.719 19.984 -4.625 1 97.69 294 ARG A O 1
ATOM 2280 N N . GLU A 1 295 ? -19.656 17.969 -5.172 1 98.06 295 GLU A N 1
ATOM 2281 C CA . GLU A 1 295 ? -19 17.328 -4.027 1 98.06 295 GLU A CA 1
ATOM 2282 C C . GLU A 1 295 ? -17.484 17.297 -4.207 1 98.06 295 GLU A C 1
ATOM 2284 O O . GLU A 1 295 ? -17 17.156 -5.328 1 98.06 295 GLU A O 1
ATOM 2289 N N . ARG A 1 296 ? -16.812 17.453 -3.168 1 98.44 296 ARG A N 1
ATOM 2290 C CA . ARG A 1 296 ? -15.367 17.547 -3.162 1 98.44 296 ARG A CA 1
ATOM 2291 C C . ARG A 1 296 ? -14.742 16.438 -2.324 1 98.44 296 ARG A C 1
ATOM 2293 O O . ARG A 1 296 ? -15.242 16.125 -1.241 1 98.44 296 ARG A O 1
ATOM 2300 N N . PHE A 1 297 ? -13.695 15.797 -2.822 1 98.81 297 PHE A N 1
ATOM 2301 C CA . PHE A 1 297 ? -12.914 14.812 -2.094 1 98.81 297 PHE A CA 1
ATOM 2302 C C . PHE A 1 297 ? -11.484 15.312 -1.878 1 98.81 297 PHE A C 1
ATOM 2304 O O . PHE A 1 297 ? -10.898 15.938 -2.764 1 98.81 297 PHE A O 1
ATOM 2311 N N . ALA A 1 298 ? -10.945 15.047 -0.695 1 98.75 298 ALA A N 1
ATOM 2312 C CA . ALA A 1 298 ? -9.602 15.508 -0.364 1 98.75 298 ALA A CA 1
ATOM 2313 C C . ALA A 1 298 ? -8.961 14.602 0.684 1 98.75 298 ALA A C 1
ATOM 2315 O O . ALA A 1 298 ? -9.633 13.773 1.3 1 98.75 298 ALA A O 1
ATOM 2316 N N . PHE A 1 299 ? -7.688 14.703 0.779 1 98.81 299 PHE A N 1
ATOM 2317 C CA . PHE A 1 299 ? -6.906 14.086 1.841 1 98.81 299 PHE A CA 1
ATOM 2318 C C . PHE A 1 299 ? -6.105 15.125 2.609 1 98.81 299 PHE A C 1
ATOM 2320 O O . PHE A 1 299 ? -5.59 16.078 2.021 1 98.81 299 PHE A O 1
ATOM 2327 N N . ALA A 1 300 ? -6.004 14.953 3.875 1 98.81 300 ALA A N 1
ATOM 2328 C CA . ALA A 1 300 ? -5.055 15.672 4.715 1 98.81 300 ALA A CA 1
ATOM 2329 C C . ALA A 1 300 ? -4.223 14.711 5.559 1 98.81 300 ALA A C 1
ATOM 2331 O O . ALA A 1 300 ? -4.75 14.047 6.453 1 98.81 300 ALA A O 1
ATOM 2332 N N . TYR A 1 301 ? -3.01 14.578 5.199 1 98.81 301 TYR A N 1
ATOM 2333 C CA . TYR A 1 301 ? -2.057 13.781 5.969 1 98.81 301 TYR A CA 1
ATOM 2334 C C . TYR A 1 301 ? -1.267 14.656 6.93 1 98.81 301 TYR A C 1
ATOM 2336 O O . TYR A 1 301 ? -0.712 15.688 6.535 1 98.81 301 TYR A O 1
ATOM 2344 N N . PHE A 1 302 ? -1.208 14.227 8.18 1 98.81 302 PHE A N 1
ATOM 2345 C CA . PHE A 1 302 ? -0.517 14.969 9.234 1 98.81 302 PHE A CA 1
ATOM 2346 C C . PHE A 1 302 ? 0.743 14.227 9.672 1 98.81 302 PHE A C 1
ATOM 2348 O O . PHE A 1 302 ? 0.663 13.141 10.25 1 98.81 302 PHE A O 1
ATOM 2355 N N . HIS A 1 303 ? 1.845 14.805 9.312 1 98.62 303 HIS A N 1
ATOM 2356 C CA . HIS A 1 303 ? 3.141 14.266 9.711 1 98.62 303 HIS A CA 1
ATOM 2357 C C . HIS A 1 303 ? 3.553 14.773 11.086 1 98.62 303 HIS A C 1
ATOM 2359 O O . HIS A 1 303 ? 4.012 15.914 11.219 1 98.62 303 HIS A O 1
ATOM 2365 N N . GLU A 1 304 ? 3.477 13.898 12.07 1 98.12 304 GLU A N 1
ATOM 2366 C CA . GLU A 1 304 ? 3.432 14.32 13.469 1 98.12 304 GLU A CA 1
ATOM 2367 C C . GLU A 1 304 ? 4.613 13.75 14.25 1 98.12 304 GLU A C 1
ATOM 2369 O O . GLU A 1 304 ? 5.242 12.781 13.82 1 98.12 304 GLU A O 1
ATOM 2374 N N . PRO A 1 305 ? 4.922 14.398 15.422 1 97.19 305 PRO A N 1
ATOM 2375 C CA . PRO A 1 305 ? 5.895 13.805 16.344 1 97.19 305 PRO A CA 1
ATOM 2376 C C . PRO A 1 305 ? 5.398 12.508 16.969 1 97.19 305 PRO A C 1
ATOM 2378 O O . PRO A 1 305 ? 4.211 12.18 16.875 1 97.19 305 PRO A O 1
ATOM 2381 N N . ASN A 1 306 ? 6.383 11.836 17.562 1 96.69 306 ASN A N 1
ATOM 2382 C CA . ASN A 1 306 ? 6.012 10.758 18.469 1 96.69 306 ASN A CA 1
ATOM 2383 C C . ASN A 1 306 ? 5.02 11.234 19.531 1 96.69 306 ASN A C 1
ATOM 2385 O O . ASN A 1 306 ? 5.152 12.336 20.062 1 96.69 306 ASN A O 1
ATOM 2389 N N . PHE A 1 307 ? 4.051 10.438 19.844 1 97.31 307 PHE A N 1
ATOM 2390 C CA . PHE A 1 307 ? 2.986 10.766 20.781 1 97.31 307 PHE A CA 1
ATOM 2391 C C . PHE A 1 307 ? 3.564 11.164 22.141 1 97.31 307 PHE A C 1
ATOM 2393 O O . PHE A 1 307 ? 3.027 12.039 22.812 1 97.31 307 PHE A O 1
ATOM 2400 N N . SER A 1 308 ? 4.727 10.594 22.469 1 96.5 308 SER A N 1
ATOM 2401 C CA . SER A 1 308 ? 5.316 10.805 23.781 1 96.5 308 SER A CA 1
ATOM 2402 C C . SER A 1 308 ? 6.406 11.867 23.75 1 96.5 308 SER A C 1
ATOM 2404 O O . SER A 1 308 ? 7.121 12.07 24.734 1 96.5 308 SER A O 1
ATOM 2406 N N . ALA A 1 309 ? 6.504 12.508 22.641 1 95.56 309 ALA A N 1
ATOM 2407 C CA . ALA A 1 309 ? 7.578 13.484 22.5 1 95.56 309 ALA A CA 1
ATOM 2408 C C . ALA A 1 309 ? 7.242 14.789 23.234 1 95.56 309 ALA A C 1
ATOM 2410 O O . ALA A 1 309 ? 6.098 15.242 23.203 1 95.56 309 ALA A O 1
ATOM 2411 N N . VAL A 1 310 ? 8.234 15.344 23.875 1 95.31 310 VAL A N 1
ATOM 2412 C CA . VAL A 1 310 ? 8.18 16.719 24.359 1 95.31 310 VAL A CA 1
ATOM 2413 C C . VAL A 1 310 ? 8.961 17.625 23.406 1 95.31 310 VAL A C 1
ATOM 2415 O O . VAL A 1 310 ? 10.188 17.547 23.312 1 95.31 310 VAL A O 1
ATOM 2418 N N . MET A 1 311 ? 8.211 18.438 22.766 1 94.38 311 MET A N 1
ATOM 2419 C CA . MET A 1 311 ? 8.82 19.328 21.781 1 94.38 311 MET A CA 1
ATOM 2420 C C . MET A 1 311 ? 9.383 20.578 22.438 1 94.38 311 MET A C 1
ATOM 2422 O O . MET A 1 311 ? 8.734 21.172 23.297 1 94.38 311 MET A O 1
ATOM 2426 N N . LYS A 1 312 ? 10.547 20.953 22.031 1 93.19 312 LYS A N 1
ATOM 2427 C CA . LYS A 1 312 ? 11.195 22.172 22.531 1 93.19 312 LYS A CA 1
ATOM 2428 C C . LYS A 1 312 ? 11.672 23.047 21.375 1 93.19 312 LYS A C 1
ATOM 2430 O O . LYS A 1 312 ? 11.891 22.547 20.266 1 93.19 312 LYS A O 1
ATOM 2435 N N . PRO A 1 313 ? 11.789 24.359 21.703 1 93.38 313 PRO A N 1
ATOM 2436 C CA . PRO A 1 313 ? 12.336 25.219 20.641 1 93.38 313 PRO A CA 1
ATOM 2437 C C . PRO A 1 313 ? 13.695 24.734 20.141 1 93.38 313 PRO A C 1
ATOM 2439 O O . PRO A 1 313 ? 14.523 24.281 20.938 1 93.38 313 PRO A O 1
ATOM 2442 N N . LEU A 1 314 ? 13.898 24.766 18.844 1 92.38 314 LEU A N 1
ATOM 2443 C CA . LEU A 1 314 ? 15.172 24.391 18.234 1 92.38 314 LEU A CA 1
ATOM 2444 C C . LEU A 1 314 ? 16.281 25.328 18.672 1 92.38 314 LEU A C 1
ATOM 2446 O O . LEU A 1 314 ? 16.031 26.469 19.031 1 92.38 314 LEU A O 1
ATOM 2450 N N . PRO A 1 315 ? 17.5 24.797 18.594 1 88.06 315 PRO A N 1
ATOM 2451 C CA . PRO A 1 315 ? 18.625 25.703 18.875 1 88.06 315 PRO A CA 1
ATOM 2452 C C . PRO A 1 315 ? 18.594 26.953 18.016 1 88.06 315 PRO A C 1
ATOM 2454 O O . PRO A 1 315 ? 18.453 26.859 16.797 1 88.06 315 PRO A O 1
ATOM 2457 N N . GLY A 1 316 ? 18.688 28.062 18.672 1 88.06 316 GLY A N 1
ATOM 2458 C CA . GLY A 1 316 ? 18.656 29.328 17.953 1 88.06 316 GLY A CA 1
ATOM 2459 C C . GLY A 1 316 ? 17.281 29.953 17.891 1 88.06 316 GLY A C 1
ATOM 2460 O O . GLY A 1 316 ? 17.141 31.109 17.531 1 88.06 316 GLY A O 1
ATOM 2461 N N . PHE A 1 317 ? 16.281 29.172 18.344 1 91.69 317 PHE A N 1
ATOM 2462 C CA . PHE A 1 317 ? 14.906 29.672 18.266 1 91.69 317 PHE A CA 1
ATOM 2463 C C . PHE A 1 317 ? 14.273 29.734 19.656 1 91.69 317 PHE A C 1
ATOM 2465 O O . PHE A 1 317 ? 13.047 29.75 19.766 1 91.69 317 PHE A O 1
ATOM 2472 N N . GLU A 1 318 ? 15.047 29.766 20.656 1 90.5 318 GLU A N 1
ATOM 2473 C CA . GLU A 1 318 ? 14.578 29.625 22.031 1 90.5 318 GLU A CA 1
ATOM 2474 C C . GLU A 1 318 ? 14.156 30.969 22.609 1 90.5 318 GLU A C 1
ATOM 2476 O O . GLU A 1 318 ? 13.328 31.016 23.516 1 90.5 318 GLU A O 1
ATOM 2481 N N . ALA A 1 319 ? 14.68 32 22.109 1 87.25 319 ALA A N 1
ATOM 2482 C CA . ALA A 1 319 ? 14.555 33.281 22.766 1 87.25 319 ALA A CA 1
ATOM 2483 C C . ALA A 1 319 ? 13.094 33.719 22.859 1 87.25 319 ALA A C 1
ATOM 2485 O O . ALA A 1 319 ? 12.422 33.906 21.844 1 87.25 319 ALA A O 1
ATOM 2486 N N . GLY A 1 320 ? 12.609 33.781 24.141 1 89.12 320 GLY A N 1
ATOM 2487 C CA . GLY A 1 320 ? 11.281 34.312 24.422 1 89.12 320 GLY A CA 1
ATOM 2488 C C . GLY A 1 320 ? 10.172 33.312 24.125 1 89.12 320 GLY A C 1
ATOM 2489 O O . GLY A 1 320 ? 8.992 33.625 24.328 1 89.12 320 GLY A O 1
ATOM 2490 N N . GLN A 1 321 ? 10.547 32.188 23.656 1 90.62 321 GLN A N 1
ATOM 2491 C CA . GLN A 1 321 ? 9.516 31.219 23.297 1 90.62 321 GLN A CA 1
ATOM 2492 C C . GLN A 1 321 ? 9.016 30.469 24.531 1 90.62 321 GLN A C 1
ATOM 2494 O O . GLN A 1 321 ? 9.805 30.062 25.375 1 90.62 321 GLN A O 1
ATOM 2499 N N . GLU A 1 322 ? 7.656 30.484 24.672 1 92.25 322 GLU A N 1
ATOM 2500 C CA . GLU A 1 322 ? 7.004 29.781 25.766 1 92.25 322 GLU A CA 1
ATOM 2501 C C . GLU A 1 322 ? 6.035 28.734 25.25 1 92.25 322 GLU A C 1
ATOM 2503 O O . GLU A 1 322 ? 5.418 28.906 24.203 1 92.25 322 GLU A O 1
ATOM 2508 N N . PRO A 1 323 ? 5.84 27.609 25.922 1 93.88 323 PRO A N 1
ATOM 2509 C CA . PRO A 1 323 ? 6.512 27.297 27.172 1 93.88 323 PRO A CA 1
ATOM 2510 C C . PRO A 1 323 ? 7.949 26.828 26.984 1 93.88 323 PRO A C 1
ATOM 2512 O O . PRO A 1 323 ? 8.242 26.094 26.031 1 93.88 323 PRO A O 1
ATOM 2515 N N . THR A 1 324 ? 8.773 27.109 27.938 1 91.44 324 THR A N 1
ATOM 2516 C CA . THR A 1 324 ? 10.195 26.797 27.844 1 91.44 324 THR A CA 1
ATOM 2517 C C . THR A 1 324 ? 10.438 25.312 28.125 1 91.44 324 THR A C 1
ATOM 2519 O O . THR A 1 324 ? 11.398 24.734 27.625 1 91.44 324 THR A O 1
ATOM 2522 N N . GLU A 1 325 ? 9.547 24.719 28.906 1 90.69 325 GLU A N 1
ATOM 2523 C CA . GLU A 1 325 ? 9.695 23.312 29.281 1 90.69 325 GLU A CA 1
ATOM 2524 C C . GLU A 1 325 ? 9.281 22.406 28.125 1 90.69 325 GLU A C 1
ATOM 2526 O O . GLU A 1 325 ? 9.555 21.203 28.156 1 90.69 325 GLU A O 1
ATOM 2531 N N . GLY A 1 326 ? 8.68 22.984 27.156 1 94 326 GLY A N 1
ATOM 2532 C CA . GLY A 1 326 ? 8.289 22.203 26 1 94 326 GLY A CA 1
ATOM 2533 C C . GLY A 1 326 ? 6.805 21.875 25.969 1 94 326 GLY A C 1
ATOM 2534 O O . GLY A 1 326 ? 6.078 22.203 26.922 1 94 326 GLY A O 1
ATOM 2535 N N . ILE A 1 327 ? 6.355 21.391 24.891 1 95.31 327 ILE A N 1
ATOM 2536 C CA . ILE A 1 327 ? 4.984 20.938 24.703 1 95.31 327 ILE A CA 1
ATOM 2537 C C . ILE A 1 327 ? 4.957 19.422 24.5 1 95.31 327 ILE A C 1
ATOM 2539 O O . ILE A 1 327 ? 5.621 18.906 23.594 1 95.31 327 ILE A O 1
ATOM 2543 N N . HIS A 1 328 ? 4.316 18.703 25.375 1 96.06 328 HIS A N 1
ATOM 2544 C CA . HIS A 1 328 ? 4.074 17.281 25.172 1 96.06 328 HIS A CA 1
ATOM 2545 C C . HIS A 1 328 ? 3.047 17.047 24.062 1 96.06 328 HIS A C 1
ATOM 2547 O O . HIS A 1 328 ? 1.872 17.391 24.219 1 96.06 328 HIS A O 1
ATOM 2553 N N . TYR A 1 329 ? 3.459 16.453 23.016 1 96.75 329 TYR A N 1
ATOM 2554 C CA . TYR A 1 329 ? 2.621 16.375 21.828 1 96.75 329 TYR A CA 1
ATOM 2555 C C . TYR A 1 329 ? 1.362 15.562 22.094 1 96.75 329 TYR A C 1
ATOM 2557 O O . TYR A 1 329 ? 0.268 15.938 21.672 1 96.75 329 TYR A O 1
ATOM 2565 N N . GLY A 1 330 ? 1.481 14.422 22.781 1 96.75 330 GLY A N 1
ATOM 2566 C CA . GLY A 1 330 ? 0.323 13.602 23.078 1 96.75 330 GLY A CA 1
ATOM 2567 C C . GLY A 1 330 ? -0.774 14.352 23.797 1 96.75 330 GLY A C 1
ATOM 2568 O O . GLY A 1 330 ? -1.958 14.172 23.516 1 96.75 330 GLY A O 1
ATOM 2569 N N . THR A 1 331 ? -0.378 15.172 24.766 1 96.12 331 THR A N 1
ATOM 2570 C CA . THR A 1 331 ? -1.339 15.992 25.484 1 96.12 331 THR A CA 1
ATOM 2571 C C . THR A 1 331 ? -1.999 17 24.547 1 96.12 331 THR A C 1
ATOM 2573 O O . THR A 1 331 ? -3.221 17.156 24.562 1 96.12 331 THR A O 1
ATOM 2576 N N . HIS A 1 332 ? -1.157 17.656 23.797 1 95.06 332 HIS A N 1
ATOM 2577 C CA . HIS A 1 332 ? -1.665 18.641 22.844 1 95.06 332 HIS A CA 1
ATOM 2578 C C . HIS A 1 332 ? -2.674 18 21.891 1 95.06 332 HIS A C 1
ATOM 2580 O O . HIS A 1 332 ? -3.787 18.516 21.734 1 95.06 332 HIS A O 1
ATOM 2586 N N . PHE A 1 333 ? -2.346 16.922 21.328 1 95.44 333 PHE A N 1
ATOM 2587 C CA . PHE A 1 333 ? -3.193 16.203 20.375 1 95.44 333 PHE A CA 1
ATOM 2588 C C . PHE A 1 333 ? -4.496 15.773 21.047 1 95.44 333 PHE A C 1
ATOM 2590 O O . PHE A 1 333 ? -5.578 16.016 20.5 1 95.44 333 PHE A O 1
ATOM 2597 N N . THR A 1 334 ? -4.406 15.125 22.172 1 96.12 334 THR A N 1
ATOM 2598 C CA . THR A 1 334 ? -5.574 14.594 22.859 1 96.12 334 THR A CA 1
ATOM 2599 C C . THR A 1 334 ? -6.539 15.711 23.234 1 96.12 334 THR A C 1
ATOM 2601 O O . THR A 1 334 ? -7.754 15.578 23.047 1 96.12 334 THR A O 1
ATOM 2604 N N . ASN A 1 335 ? -5.977 16.781 23.703 1 92.75 335 ASN A N 1
ATOM 2605 C CA . ASN A 1 335 ? -6.82 17.906 24.062 1 92.75 335 ASN A CA 1
ATOM 2606 C C . ASN A 1 335 ? -7.602 18.438 22.875 1 92.75 335 ASN A C 1
ATOM 2608 O O . ASN A 1 335 ? -8.781 18.781 22.984 1 92.75 335 ASN A O 1
ATOM 2612 N N . MET A 1 336 ? -6.93 18.531 21.75 1 90.69 336 MET A N 1
ATOM 2613 C CA . MET A 1 336 ? -7.586 19.031 20.531 1 90.69 336 MET A CA 1
ATOM 2614 C C . MET A 1 336 ? -8.711 18.094 20.109 1 90.69 336 MET A C 1
ATOM 2616 O O . MET A 1 336 ? -9.812 18.547 19.781 1 90.69 336 MET A O 1
ATOM 2620 N N . PHE A 1 337 ? -8.5 16.781 20.141 1 92.62 337 PHE A N 1
ATOM 2621 C CA . PHE A 1 337 ? -9.508 15.828 19.703 1 92.62 337 PHE A CA 1
ATOM 2622 C C . PHE A 1 337 ? -10.664 15.758 20.703 1 92.62 337 PHE A C 1
ATOM 2624 O O . PHE A 1 337 ? -11.82 15.625 20.312 1 92.62 337 PHE A O 1
ATOM 2631 N N . MET A 1 338 ? -10.352 15.883 21.969 1 92.62 338 MET A N 1
ATOM 2632 C CA . MET A 1 338 ? -11.398 15.898 23 1 92.62 338 MET A CA 1
ATOM 2633 C C . MET A 1 338 ? -12.289 17.125 22.844 1 92.62 338 MET A C 1
ATOM 2635 O O . MET A 1 338 ? -13.5 17.062 23.078 1 92.62 338 MET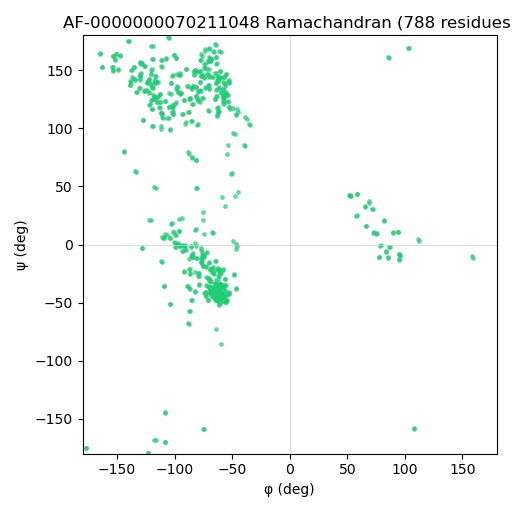 A O 1
ATOM 2639 N N . ARG A 1 339 ? -11.695 18.188 22.422 1 88 339 ARG A N 1
ATOM 2640 C CA . ARG A 1 339 ? -12.438 19.422 22.203 1 88 339 ARG A CA 1
ATOM 2641 C C . ARG A 1 339 ? -13.312 19.328 20.969 1 88 339 ARG A C 1
ATOM 2643 O O . ARG A 1 339 ? -14.461 19.781 20.969 1 88 339 ARG A O 1
ATOM 2650 N N . ASN A 1 340 ? -12.797 18.75 19.891 1 89.06 340 ASN A N 1
ATOM 2651 C CA . ASN A 1 340 ? -13.477 18.703 18.609 1 89.06 340 ASN A CA 1
ATOM 2652 C C . ASN A 1 340 ? -14.555 17.625 18.578 1 89.06 340 ASN A C 1
ATOM 2654 O O . ASN A 1 340 ? -15.508 17.703 17.812 1 89.06 340 ASN A O 1
ATOM 2658 N N . TYR A 1 341 ? -14.367 16.562 19.484 1 91.88 341 TYR A N 1
ATOM 2659 C CA . TYR A 1 341 ? -15.289 15.445 19.5 1 91.88 341 TYR A CA 1
ATOM 2660 C C . TYR A 1 341 ? -15.695 15.086 20.922 1 91.88 341 TYR A C 1
ATOM 2662 O O . TYR A 1 341 ? -15.523 13.938 21.359 1 91.88 341 TYR A O 1
ATOM 2670 N N . PRO A 1 342 ? -16.328 15.969 21.562 1 88.06 342 PRO A N 1
ATOM 2671 C CA . PRO A 1 342 ? -16.594 15.766 23 1 88.06 342 PRO A CA 1
ATOM 2672 C C . PRO A 1 342 ? -17.594 14.648 23.266 1 88.06 342 PRO A C 1
ATOM 2674 O O . PRO A 1 342 ? -17.578 14.055 24.344 1 88.06 342 PRO A O 1
ATOM 2677 N N . GLU A 1 343 ? -18.438 14.281 22.297 1 90.62 343 GLU A N 1
ATOM 2678 C CA . GLU A 1 343 ? -19.5 13.32 22.547 1 90.62 343 GLU A CA 1
ATOM 2679 C C . GLU A 1 343 ? -19.219 11.984 21.859 1 90.62 343 GLU A C 1
ATOM 2681 O O . GLU A 1 343 ? -20.062 11.086 21.875 1 90.62 343 GLU A O 1
ATOM 2686 N N . ARG A 1 344 ? -18.094 11.922 21.312 1 94.12 344 ARG A N 1
ATOM 2687 C CA . ARG A 1 344 ? -17.734 10.68 20.625 1 94.12 344 ARG A CA 1
ATOM 2688 C C . ARG A 1 344 ? -17.5 9.555 21.625 1 94.12 344 ARG A C 1
ATOM 2690 O O . ARG A 1 344 ? -17.031 9.789 22.75 1 94.12 344 ARG A O 1
ATOM 2697 N N . ILE A 1 345 ? -17.75 8.32 21.203 1 96 345 ILE A N 1
ATOM 2698 C CA . ILE A 1 345 ? -17.641 7.152 22.062 1 96 345 ILE A CA 1
ATOM 2699 C C . ILE A 1 345 ? -16.219 7.047 22.625 1 96 345 ILE A C 1
ATOM 2701 O O . ILE A 1 345 ? -16.031 6.605 23.75 1 96 345 ILE A O 1
ATOM 2705 N N . THR A 1 346 ? -15.242 7.398 21.859 1 96.12 346 THR A N 1
ATOM 2706 C CA . THR A 1 346 ? -13.852 7.391 22.297 1 96.12 346 THR A CA 1
ATOM 2707 C C . THR A 1 346 ? -13.641 8.375 23.453 1 96.12 346 THR A C 1
ATOM 2709 O O . THR A 1 346 ? -12.984 8.047 24.438 1 96.12 346 THR A O 1
ATOM 2712 N N . ALA A 1 347 ? -14.156 9.602 23.328 1 95.69 347 ALA A N 1
ATOM 2713 C CA . ALA A 1 347 ? -14.055 10.609 24.391 1 95.69 347 ALA A CA 1
ATOM 2714 C C . ALA A 1 347 ? -14.719 10.125 25.672 1 95.69 347 ALA A C 1
ATOM 2716 O O . ALA A 1 347 ? -14.172 10.305 26.766 1 95.69 347 ALA A O 1
ATOM 2717 N N . ASP A 1 348 ? -15.859 9.516 25.484 1 96.75 348 ASP A N 1
ATOM 2718 C CA . ASP A 1 348 ? -16.562 8.961 26.625 1 96.75 348 ASP A CA 1
ATOM 2719 C C . ASP A 1 348 ? -15.711 7.926 27.359 1 96.75 348 ASP A C 1
ATOM 2721 O O . ASP A 1 348 ? -15.609 7.945 28.578 1 96.75 348 ASP A O 1
ATOM 2725 N N . ARG A 1 349 ? -15.117 7.09 26.578 1 97.19 349 ARG A N 1
ATOM 2726 C CA . ARG A 1 349 ? -14.305 6.035 27.188 1 97.19 349 ARG A CA 1
ATOM 2727 C C . ARG A 1 349 ? -13.055 6.617 27.844 1 97.19 349 ARG A C 1
ATOM 2729 O O . ARG A 1 349 ? -12.648 6.168 28.922 1 97.19 349 ARG A O 1
ATOM 2736 N N . MET A 1 350 ? -12.406 7.555 27.234 1 96.44 350 MET A N 1
ATOM 2737 C CA . MET A 1 350 ? -11.242 8.234 27.797 1 96.44 350 MET A CA 1
ATOM 2738 C C . MET A 1 350 ? -11.555 8.805 29.172 1 96.44 350 MET A C 1
ATOM 2740 O O . MET A 1 350 ? -10.773 8.641 30.109 1 96.44 350 MET A O 1
ATOM 2744 N N . ARG A 1 351 ? -12.695 9.391 29.328 1 96.5 351 ARG A N 1
ATOM 2745 C CA . ARG A 1 351 ? -13.133 9.961 30.594 1 96.5 351 ARG A CA 1
ATOM 2746 C C . ARG A 1 351 ? -13.461 8.867 31.594 1 96.5 351 ARG A C 1
ATOM 2748 O O . ARG A 1 351 ? -13.031 8.922 32.75 1 96.5 351 ARG A O 1
ATOM 2755 N N . ALA A 1 352 ? -14.211 7.91 31.141 1 97.5 352 ALA A N 1
ATOM 2756 C CA . ALA A 1 352 ? -14.688 6.84 32 1 97.5 352 ALA A CA 1
ATOM 2757 C C . ALA A 1 352 ? -13.516 6.051 32.594 1 97.5 352 ALA A C 1
ATOM 2759 O O . ALA A 1 352 ? -13.57 5.594 33.75 1 97.5 352 ALA A O 1
ATOM 2760 N N . GLU A 1 353 ? -12.484 5.938 31.828 1 97.31 353 GLU A N 1
ATOM 2761 C CA . GLU A 1 353 ? -11.359 5.109 32.25 1 97.31 353 GLU A CA 1
ATOM 2762 C C . GLU A 1 353 ? -10.227 5.961 32.812 1 97.31 353 GLU A C 1
ATOM 2764 O O . GLU A 1 353 ? -9.164 5.441 33.156 1 97.31 353 GLU A O 1
ATOM 2769 N N . GLY A 1 354 ? -10.43 7.273 32.875 1 96.5 354 GLY A N 1
ATOM 2770 C CA . GLY A 1 354 ? -9.438 8.172 33.438 1 96.5 354 GLY A CA 1
ATOM 2771 C C . GLY A 1 354 ? -8.148 8.211 32.625 1 96.5 354 GLY A C 1
ATOM 2772 O O . GLY A 1 354 ? -7.062 8.352 33.188 1 96.5 354 GLY A O 1
ATOM 2773 N N . ARG A 1 355 ? -8.25 8.047 31.281 1 96.25 355 ARG A N 1
ATOM 2774 C CA . ARG A 1 355 ? -7.066 7.938 30.438 1 96.25 355 ARG A CA 1
ATOM 2775 C C . ARG A 1 355 ? -6.371 9.289 30.297 1 96.25 355 ARG A C 1
ATOM 2777 O O . ARG A 1 355 ? -5.184 9.352 29.969 1 96.25 355 ARG A O 1
ATOM 2784 N N . MET A 1 356 ? -7.051 10.32 30.578 1 95.25 356 MET A N 1
ATOM 2785 C CA . MET A 1 356 ? -6.461 11.656 30.484 1 95.25 356 MET A CA 1
ATOM 2786 C C . MET A 1 356 ? -5.34 11.82 31.5 1 95.25 356 MET A C 1
ATOM 2788 O O . MET A 1 356 ? -4.348 12.508 31.219 1 95.25 356 MET A O 1
ATOM 2792 N N . ALA A 1 357 ? -5.465 11.242 32.594 1 96 357 ALA A N 1
ATOM 2793 C CA . ALA A 1 357 ? -4.477 11.367 33.656 1 96 357 ALA A CA 1
ATOM 2794 C C . ALA A 1 357 ? -3.15 10.727 33.25 1 96 357 ALA A C 1
ATOM 2796 O O . ALA A 1 357 ? -2.09 11.125 33.75 1 96 357 ALA A O 1
ATOM 2797 N N . LEU A 1 358 ? -3.176 9.766 32.344 1 95.88 358 LEU A N 1
ATOM 2798 C CA . LEU A 1 358 ? -1.976 9.07 31.891 1 95.88 358 LEU A CA 1
ATOM 2799 C C . LEU A 1 358 ? -1.053 10.016 31.125 1 95.88 358 LEU A C 1
ATOM 2801 O O . LEU A 1 358 ? 0.151 9.766 31.016 1 95.88 358 LEU A O 1
ATOM 2805 N N . LEU A 1 359 ? -1.568 11.047 30.578 1 96.19 359 LEU A N 1
ATOM 2806 C CA . LEU A 1 359 ? -0.799 12 29.797 1 96.19 359 LEU A CA 1
ATOM 2807 C C . LEU A 1 359 ? 0.275 12.664 30.641 1 96.19 359 LEU A C 1
ATOM 2809 O O . LEU A 1 359 ? 1.289 13.133 30.125 1 96.19 359 LEU A O 1
ATOM 2813 N N . ASP A 1 360 ? 0.092 12.633 31.953 1 94.56 360 ASP A N 1
ATOM 2814 C CA . ASP A 1 360 ? 1.059 13.227 32.875 1 94.56 360 ASP A CA 1
ATOM 2815 C C . ASP A 1 360 ? 2.072 12.188 33.344 1 94.56 360 ASP A C 1
ATOM 2817 O O . ASP A 1 360 ? 3.025 12.516 34.062 1 94.56 360 ASP A O 1
ATOM 2821 N N . SER A 1 361 ? 1.923 10.992 32.906 1 93.25 361 SER A N 1
ATOM 2822 C CA . SER A 1 361 ? 2.77 9.898 33.375 1 93.25 361 SER A CA 1
ATOM 2823 C C . SER A 1 361 ? 4.16 9.969 32.75 1 93.25 361 SER A C 1
ATOM 2825 O O . SER A 1 361 ? 4.301 10.305 31.578 1 93.25 361 SER A O 1
ATOM 2827 N N . PRO A 1 362 ? 5.191 9.562 33.5 1 91.44 362 PRO A N 1
ATOM 2828 C CA . PRO A 1 362 ? 6.547 9.492 32.938 1 91.44 362 PRO A CA 1
ATOM 2829 C C . PRO A 1 362 ? 6.66 8.477 31.812 1 91.44 362 PRO A C 1
ATOM 2831 O O . PRO A 1 362 ? 7.539 8.602 30.953 1 91.44 362 PRO A O 1
ATOM 2834 N N . ASN A 1 363 ? 5.762 7.539 31.766 1 88.69 363 ASN A N 1
ATOM 2835 C CA . ASN A 1 363 ? 5.773 6.512 30.734 1 88.69 363 ASN A CA 1
ATOM 2836 C C . ASN A 1 363 ? 5.445 7.09 29.359 1 88.69 363 ASN A C 1
ATOM 2838 O O . ASN A 1 363 ? 5.742 6.477 28.328 1 88.69 363 ASN A O 1
ATOM 2842 N N . LEU A 1 364 ? 4.816 8.227 29.375 1 94.44 364 LEU A N 1
ATOM 2843 C CA . LEU A 1 364 ? 4.465 8.859 28.109 1 94.44 364 LEU A CA 1
ATOM 2844 C C . LEU A 1 364 ? 5.418 10.016 27.797 1 94.44 364 LEU A C 1
ATOM 2846 O O . LEU A 1 364 ? 5.082 10.906 27.016 1 94.44 364 LEU A O 1
ATOM 2850 N N . ARG A 1 365 ? 6.555 10 28.484 1 92.5 365 ARG A N 1
ATOM 2851 C CA . ARG A 1 365 ? 7.652 10.891 28.125 1 92.5 365 ARG A CA 1
ATOM 2852 C C . ARG A 1 365 ? 8.773 10.133 27.422 1 92.5 365 ARG A C 1
ATOM 2854 O O . ARG A 1 365 ? 9.477 9.336 28.047 1 92.5 365 ARG A O 1
ATOM 2861 N N . TRP A 1 366 ? 8.891 10.367 26.172 1 86.19 366 TRP A N 1
ATOM 2862 C CA . TRP A 1 366 ? 9.867 9.664 25.344 1 86.19 366 TRP A CA 1
ATOM 2863 C C . TRP A 1 366 ? 11.289 9.961 25.812 1 86.19 366 TRP A C 1
ATOM 2865 O O . TRP A 1 366 ? 11.742 11.102 25.75 1 86.19 366 TRP A O 1
ATOM 2875 N N . LYS A 1 367 ? 11.992 9 26.219 1 75.94 367 LYS A N 1
ATOM 2876 C CA . LYS A 1 367 ? 13.328 9.156 26.781 1 75.94 367 LYS A CA 1
ATOM 2877 C C . LYS A 1 367 ? 14.336 9.562 25.719 1 75.94 367 LYS A C 1
ATOM 2879 O O . LYS A 1 367 ? 15.32 10.25 26.016 1 75.94 367 LYS A O 1
ATOM 2884 N N . ASP A 1 368 ? 14.117 9.172 24.562 1 70.06 368 ASP A N 1
ATOM 2885 C CA . ASP A 1 368 ? 15.07 9.438 23.5 1 70.06 368 ASP A CA 1
ATOM 2886 C C . ASP A 1 368 ? 14.68 10.695 22.719 1 70.06 368 ASP A C 1
ATOM 2888 O O . ASP A 1 368 ? 15.07 10.859 21.562 1 70.06 368 ASP A O 1
ATOM 2892 N N . THR A 1 369 ? 13.906 11.508 23.359 1 70.19 369 THR A N 1
ATOM 2893 C CA . THR A 1 369 ? 13.633 12.781 22.719 1 70.19 369 THR A CA 1
ATOM 2894 C C . THR A 1 369 ? 14.922 13.531 22.422 1 70.19 369 THR A C 1
ATOM 2896 O O . THR A 1 369 ? 15.773 13.688 23.297 1 70.19 369 THR A O 1
ATOM 2899 N N . PRO A 1 370 ? 15.109 13.812 21.141 1 62.88 370 PRO A N 1
ATOM 2900 C CA . PRO A 1 370 ? 16.375 14.438 20.766 1 62.88 370 PRO A CA 1
ATOM 2901 C C . PRO A 1 370 ? 16.688 15.703 21.562 1 62.88 370 PRO A C 1
ATOM 2903 O O . PRO A 1 370 ? 15.789 16.516 21.797 1 62.88 370 PRO A O 1
ATOM 2906 N N . ALA A 1 371 ? 17.797 15.711 22.219 1 62.38 371 ALA A N 1
ATOM 2907 C CA . ALA A 1 371 ? 18.297 16.938 22.828 1 62.38 371 ALA A CA 1
ATOM 2908 C C . ALA A 1 371 ? 19.203 17.703 21.859 1 62.38 371 ALA A C 1
ATOM 2910 O O . ALA A 1 371 ? 20.188 17.141 21.359 1 62.38 371 ALA A O 1
ATOM 2911 N N . MET A 1 372 ? 18.609 18.812 21.328 1 66.06 372 MET A N 1
ATOM 2912 C CA . MET A 1 372 ? 19.438 19.609 20.438 1 66.06 372 MET A CA 1
ATOM 2913 C C . MET A 1 372 ? 20.031 20.812 21.172 1 66.06 372 MET A C 1
ATOM 2915 O O . MET A 1 372 ? 19.422 21.312 22.125 1 66.06 372 MET A O 1
ATOM 2919 N N . GLY A 1 373 ? 21.359 21.016 20.953 1 61.16 373 GLY A N 1
ATOM 2920 C CA . GLY A 1 373 ? 22.016 22.172 21.547 1 61.16 373 GLY A CA 1
ATOM 2921 C C . GLY A 1 373 ? 22.609 23.125 20.516 1 61.16 373 GLY A C 1
ATOM 2922 O O . GLY A 1 373 ? 22.438 22.938 19.312 1 61.16 373 GLY A O 1
ATOM 2923 N N . PRO A 1 374 ? 23.078 24.312 20.953 1 59.62 374 PRO A N 1
ATOM 2924 C CA . PRO A 1 374 ? 23.656 25.344 20.094 1 59.62 374 PRO A CA 1
ATOM 2925 C C . PRO A 1 374 ? 24.703 24.766 19.125 1 59.62 374 PRO A C 1
ATOM 2927 O O . PRO A 1 374 ? 24.891 25.297 18.031 1 59.62 374 PRO A O 1
ATOM 2930 N N . GLN A 1 375 ? 25.328 23.719 19.438 1 61.47 375 GLN A N 1
ATOM 2931 C CA . GLN A 1 375 ? 26.375 23.125 18.625 1 61.47 375 GLN A CA 1
ATOM 2932 C C . GLN A 1 375 ? 25.797 22.469 17.375 1 61.47 375 GLN A C 1
ATOM 2934 O O . GLN A 1 375 ? 26.531 22.156 16.422 1 61.47 375 GLN A O 1
ATOM 2939 N N . ASP A 1 376 ? 24.562 22.438 17.328 1 70.25 376 ASP A N 1
ATOM 2940 C CA . ASP A 1 376 ? 23.922 21.719 16.234 1 70.25 376 ASP A CA 1
ATOM 2941 C C . ASP A 1 376 ? 23.516 22.688 15.117 1 70.25 376 ASP A C 1
ATOM 2943 O O . ASP A 1 376 ? 22.969 22.266 14.094 1 70.25 376 ASP A O 1
ATOM 2947 N N . VAL A 1 377 ? 23.828 24.031 15.305 1 67.88 377 VAL A N 1
ATOM 2948 C CA . VAL A 1 377 ? 23.484 25.047 14.312 1 67.88 377 VAL A CA 1
ATOM 2949 C C . VAL A 1 377 ? 24.734 25.469 13.555 1 67.88 377 VAL A C 1
ATOM 2951 O O . VAL A 1 377 ? 25.828 25.547 14.133 1 67.88 377 VAL A O 1
ATOM 2954 N N . ASP A 1 378 ? 24.656 25.469 12.281 1 59.31 378 ASP A N 1
ATOM 2955 C CA . ASP A 1 378 ? 25.766 25.984 11.492 1 59.31 378 ASP A CA 1
ATOM 2956 C C . ASP A 1 378 ? 26 27.469 11.766 1 59.31 378 ASP A C 1
ATOM 2958 O O . ASP A 1 378 ? 25.062 28.266 11.711 1 59.31 378 ASP A O 1
ATOM 2962 N N . VAL A 1 379 ? 27.047 27.859 12.375 1 50.78 379 VAL A N 1
ATOM 2963 C CA . VAL A 1 379 ? 27.484 29.188 12.797 1 50.78 379 VAL A CA 1
ATOM 2964 C C . VAL A 1 379 ? 27.297 30.188 11.656 1 50.78 379 VAL A C 1
ATOM 2966 O O . VAL A 1 379 ? 27.062 31.375 11.891 1 50.78 379 VAL A O 1
ATOM 2969 N N . ASP A 1 380 ? 27.531 29.828 10.469 1 47.19 380 ASP A N 1
ATOM 2970 C CA . ASP A 1 380 ? 27.484 30.812 9.391 1 47.19 380 ASP A CA 1
ATOM 2971 C C . ASP A 1 380 ? 26.047 31.156 9.016 1 47.19 380 ASP A C 1
ATOM 2973 O O . ASP A 1 380 ? 25.828 31.969 8.117 1 47.19 380 ASP A O 1
ATOM 2977 N N . SER A 1 381 ? 25.078 30.5 9.547 1 46.09 381 SER A N 1
ATOM 2978 C CA . SER A 1 381 ? 23.703 30.766 9.125 1 46.09 381 SER A CA 1
ATOM 2979 C C . SER A 1 381 ? 23.094 31.906 9.945 1 46.09 381 SER A C 1
ATOM 2981 O O . SER A 1 381 ? 22.906 31.766 11.156 1 46.09 381 SER A O 1
ATOM 2983 N N . THR A 1 382 ? 23.406 33.156 9.664 1 39.84 382 THR A N 1
ATOM 2984 C CA . THR A 1 382 ? 22.875 34.375 10.242 1 39.84 382 THR A CA 1
ATOM 2985 C C . THR A 1 382 ? 21.359 34.375 10.25 1 39.84 382 THR A C 1
ATOM 2987 O O . THR A 1 382 ? 20.719 34.594 9.211 1 39.84 382 THR A O 1
ATOM 2990 N N . PHE A 1 383 ? 20.75 33.469 10.914 1 45.88 383 PHE A N 1
ATOM 2991 C CA . PHE A 1 383 ? 19.312 33.719 11.016 1 45.88 383 PHE A CA 1
ATOM 2992 C C . PHE A 1 383 ? 19.047 35.031 11.758 1 45.88 383 PHE A C 1
ATOM 2994 O O . PHE A 1 383 ? 19.734 35.344 12.734 1 45.88 383 PHE A O 1
ATOM 3001 N N . PRO A 1 384 ? 18.469 36.125 11.172 1 40.62 384 PRO A N 1
ATOM 3002 C CA . PRO A 1 384 ? 18.188 37.344 11.906 1 40.62 384 PRO A CA 1
ATOM 3003 C C . PRO A 1 384 ? 17.547 37.094 13.266 1 40.62 384 PRO A C 1
ATOM 3005 O O . PRO A 1 384 ? 16.719 36.188 13.398 1 40.62 384 PRO A O 1
ATOM 3008 N N . ALA A 1 385 ? 18.156 37.375 14.336 1 39.34 385 ALA A N 1
ATOM 3009 C CA . ALA A 1 385 ? 17.531 37.438 15.648 1 39.34 385 ALA A CA 1
ATOM 3010 C C . ALA A 1 385 ? 16.094 37.969 15.539 1 39.34 385 ALA A C 1
ATOM 3012 O O . ALA A 1 385 ? 15.852 39 14.914 1 39.34 385 ALA A O 1
ATOM 3013 N N . VAL A 1 386 ? 15.062 37.125 15.609 1 39.47 386 VAL A N 1
ATOM 3014 C CA . VAL A 1 386 ? 13.68 37.594 15.695 1 39.47 386 VAL A CA 1
ATOM 3015 C C . VAL A 1 386 ? 13.586 38.812 16.609 1 39.47 386 VAL A C 1
ATOM 3017 O O . VAL A 1 386 ? 13.922 38.719 17.797 1 39.47 386 VAL A O 1
ATOM 3020 N N . GLN A 1 387 ? 13.805 40.094 16.172 1 33.97 387 GLN A N 1
ATOM 3021 C CA . GLN A 1 387 ? 13.547 41.281 16.969 1 33.97 387 GLN A CA 1
ATOM 3022 C C . GLN A 1 387 ? 12.18 41.219 17.656 1 33.97 387 GLN A C 1
ATOM 3024 O O . GLN A 1 387 ? 11.18 40.906 17 1 33.97 387 GLN A O 1
ATOM 3029 N N . SER A 1 388 ? 12.125 41.094 18.938 1 33.66 388 SER A N 1
ATOM 3030 C CA . SER A 1 388 ? 10.922 41.281 19.734 1 33.66 388 SER A CA 1
ATOM 3031 C C . SER A 1 388 ? 10.211 42.594 19.328 1 33.66 388 SER A C 1
ATOM 3033 O O . SER A 1 388 ? 10.82 43.656 19.344 1 33.66 388 SER A O 1
ATOM 3035 N N . MET A 1 389 ? 9.242 42.594 18.469 1 33.12 389 MET A N 1
ATOM 3036 C CA . MET A 1 389 ? 8.43 43.75 18.109 1 33.12 389 MET A CA 1
ATOM 3037 C C . MET A 1 389 ? 7.961 44.5 19.359 1 33.12 389 MET A C 1
ATOM 3039 O O . MET A 1 389 ? 7.199 45.469 19.25 1 33.12 389 MET A O 1
ATOM 3043 N N . SER A 1 390 ? 8.227 44.188 20.609 1 30.83 390 SER A N 1
ATOM 3044 C CA . SER A 1 390 ? 7.605 44.938 21.703 1 30.83 390 SER A CA 1
ATOM 3045 C C . SER A 1 390 ? 8.18 46.344 21.812 1 30.83 390 SER A C 1
ATOM 3047 O O . SER A 1 390 ? 7.668 47.188 22.562 1 30.83 390 SER A O 1
ATOM 3049 N N . GLU A 1 391 ? 9.398 46.688 21.453 1 30.69 391 GLU A N 1
ATOM 3050 C CA . GLU A 1 391 ? 9.906 47.938 22.031 1 30.69 391 GLU A CA 1
ATOM 3051 C C . GLU A 1 391 ? 9.391 49.156 21.266 1 30.69 391 GLU A C 1
ATOM 3053 O O . GLU A 1 391 ? 9.883 50.281 21.453 1 30.69 391 GLU A O 1
ATOM 3058 N N . LYS A 1 392 ? 8.594 49.062 20.188 1 37.09 392 LYS A N 1
ATOM 3059 C CA . LYS A 1 392 ? 8.32 50.406 19.688 1 37.09 392 LYS A CA 1
ATOM 3060 C C . LYS A 1 392 ? 7.312 51.125 20.578 1 37.09 392 LYS A C 1
ATOM 3062 O O . LYS A 1 392 ? 6.129 51.219 20.25 1 37.09 392 LYS A O 1
ATOM 3067 N N . LYS A 1 393 ? 7.168 50.844 21.938 1 31.53 393 LYS A N 1
ATOM 3068 C CA . LYS A 1 393 ? 6.215 51.688 22.656 1 31.53 393 LYS A CA 1
ATOM 3069 C C . LYS A 1 393 ? 6.621 53.156 22.578 1 31.53 393 LYS A C 1
ATOM 3071 O O . LYS A 1 393 ? 5.801 54.031 22.266 1 31.53 393 LYS A O 1
ATOM 3076 N N . THR A 1 394 ? 7.523 53.594 23.516 1 29.73 394 THR A N 1
ATOM 3077 C CA . THR A 1 394 ? 7.301 54.719 24.422 1 29.73 394 THR A CA 1
ATOM 3078 C C . THR A 1 394 ? 7.723 56.031 23.781 1 29.73 394 THR A C 1
ATOM 3080 O O . THR A 1 394 ? 7.668 57.094 24.406 1 29.73 394 THR A O 1
ATOM 3083 N N . SER A 1 395 ? 8.469 55.969 22.625 1 28.14 395 SER A N 1
ATOM 3084 C CA . SER A 1 395 ? 8.906 57.375 22.547 1 28.14 395 SER A CA 1
ATOM 3085 C C . SER A 1 395 ? 7.766 58.281 22.094 1 28.14 395 SER A C 1
ATOM 3087 O O . SER A 1 395 ? 7.953 59.5 21.938 1 28.14 395 SER A O 1
ATOM 3089 N N . ALA A 1 396 ? 6.531 57.844 21.984 1 25.41 396 ALA A N 1
ATOM 3090 C CA . ALA A 1 396 ? 5.68 59.031 21.906 1 25.41 396 ALA A CA 1
ATOM 3091 C C . ALA A 1 396 ? 5.418 59.625 23.297 1 25.41 396 ALA A C 1
ATOM 3093 O O . ALA A 1 396 ? 5.281 58.875 24.266 1 25.41 396 ALA A O 1
ATOM 3094 N N . MET B 1 1 ? -9.914 3.75 -37.688 1 21.58 1 MET B N 1
ATOM 3095 C CA . MET B 1 1 ? -9.906 2.709 -36.656 1 21.58 1 MET B CA 1
ATOM 3096 C C . MET B 1 1 ? -8.812 1.68 -36.938 1 21.58 1 MET B C 1
ATOM 3098 O O . MET B 1 1 ? -9.016 0.756 -37.75 1 21.58 1 MET B O 1
ATOM 3102 N N . ALA B 1 2 ? -7.52 2.105 -37.156 1 26.06 2 ALA B N 1
ATOM 3103 C CA . ALA B 1 2 ? -6.457 1.442 -37.906 1 26.06 2 ALA B CA 1
ATOM 3104 C C . ALA B 1 2 ? -6.223 0.025 -37.406 1 26.06 2 ALA B C 1
ATOM 3106 O O . ALA B 1 2 ? -5.898 -0.171 -36.219 1 26.06 2 ALA B O 1
ATOM 3107 N N . ASP B 1 3 ? -7.02 -0.883 -37.75 1 30.69 3 ASP B N 1
ATOM 3108 C CA . ASP B 1 3 ? -7.199 -2.295 -37.406 1 30.69 3 ASP B CA 1
ATOM 3109 C C . ASP B 1 3 ? -5.875 -3.049 -37.5 1 30.69 3 ASP B C 1
ATOM 3111 O O . ASP B 1 3 ? -5.859 -4.27 -37.656 1 30.69 3 ASP B O 1
ATOM 3115 N N . THR B 1 4 ? -4.754 -2.492 -37.781 1 33.22 4 THR B N 1
ATOM 3116 C CA . THR B 1 4 ? -3.455 -3.127 -37.969 1 33.22 4 THR B CA 1
ATOM 3117 C C . THR B 1 4 ? -3.051 -3.9 -36.719 1 33.22 4 THR B C 1
ATOM 3119 O O . THR B 1 4 ? -2.383 -3.357 -35.844 1 33.22 4 THR B O 1
ATOM 3122 N N . LYS B 1 5 ? -3.875 -4.586 -36.062 1 38.06 5 LYS B N 1
ATOM 3123 C CA . LYS B 1 5 ? -3.68 -5.484 -34.938 1 38.06 5 LYS B CA 1
ATOM 3124 C C . LYS B 1 5 ? -2.492 -6.414 -35.156 1 38.06 5 LYS B C 1
ATOM 3126 O O . LYS B 1 5 ? -2.643 -7.488 -35.75 1 38.06 5 LYS B O 1
ATOM 3131 N N . ILE B 1 6 ? -1.325 -5.973 -35.625 1 48.97 6 ILE B N 1
ATOM 3132 C CA . ILE B 1 6 ? -0.07 -6.715 -35.688 1 48.97 6 ILE B CA 1
ATOM 3133 C C . ILE B 1 6 ? 0.071 -7.598 -34.438 1 48.97 6 ILE B C 1
ATOM 3135 O O . ILE B 1 6 ? -0.066 -7.121 -33.312 1 48.97 6 ILE B O 1
ATOM 3139 N N . GLY B 1 7 ? -0.046 -9.008 -34.438 1 75.12 7 GLY B N 1
ATOM 3140 C CA . GLY B 1 7 ? -0.176 -10.094 -33.469 1 75.12 7 GLY B CA 1
ATOM 3141 C C . GLY B 1 7 ? 0.886 -10.07 -32.375 1 75.12 7 GLY B C 1
ATOM 3142 O O . GLY B 1 7 ? 1.982 -9.547 -32.594 1 75.12 7 GLY B O 1
ATOM 3143 N N . THR B 1 8 ? 0.65 -9.898 -31.125 1 90.69 8 THR B N 1
ATOM 3144 C CA . THR B 1 8 ? 1.534 -9.836 -29.969 1 90.69 8 THR B CA 1
ATOM 3145 C C . THR B 1 8 ? 2.184 -11.195 -29.719 1 90.69 8 THR B C 1
ATOM 3147 O O . THR B 1 8 ? 2.867 -11.383 -28.703 1 90.69 8 THR B O 1
ATOM 3150 N N . MET B 1 9 ? 2.014 -12.086 -30.672 1 95.06 9 MET B N 1
ATOM 3151 C CA . MET B 1 9 ? 2.668 -13.367 -30.469 1 95.06 9 MET B CA 1
ATOM 3152 C C . MET B 1 9 ? 4.16 -13.281 -30.766 1 95.06 9 MET B C 1
ATOM 3154 O O . MET B 1 9 ? 4.559 -12.75 -31.797 1 95.06 9 MET B O 1
ATOM 3158 N N . PRO B 1 10 ? 4.922 -13.773 -29.906 1 96.25 10 PRO B N 1
ATOM 3159 C CA . PRO B 1 10 ? 6.371 -13.758 -30.125 1 96.25 10 PRO B CA 1
ATOM 3160 C C . PRO B 1 10 ? 6.777 -14.453 -31.422 1 96.25 10 PRO B C 1
ATOM 3162 O O . PRO B 1 10 ? 6.207 -15.484 -31.781 1 96.25 10 PRO B O 1
ATOM 3165 N N . PRO B 1 11 ? 7.789 -13.961 -32.094 1 94.62 11 PRO B N 1
ATOM 3166 C CA . PRO B 1 11 ? 8.266 -14.602 -33.312 1 94.62 11 PRO B CA 1
ATOM 3167 C C . PRO B 1 11 ? 8.883 -15.969 -33.062 1 94.62 11 PRO B C 1
ATOM 3169 O O . PRO B 1 11 ? 9.523 -16.188 -32.031 1 94.62 11 PRO B O 1
ATOM 3172 N N . GLY B 1 12 ? 8.672 -16.875 -34 1 91.12 12 GLY B N 1
ATOM 3173 C CA . GLY B 1 12 ? 9.352 -18.172 -33.969 1 91.12 12 GLY B CA 1
ATOM 3174 C C . GLY B 1 12 ? 8.617 -19.203 -33.125 1 91.12 12 GLY B C 1
ATOM 3175 O O . GLY B 1 12 ? 9.094 -20.328 -32.969 1 91.12 12 GLY B O 1
ATOM 3176 N N . HIS B 1 13 ? 7.543 -18.812 -32.531 1 91.94 13 HIS B N 1
ATOM 3177 C CA . HIS B 1 13 ? 6.77 -19.766 -31.719 1 91.94 13 HIS B CA 1
ATOM 3178 C C . HIS B 1 13 ? 5.531 -20.234 -32.469 1 91.94 13 HIS B C 1
ATOM 3180 O O . HIS B 1 13 ? 4.879 -19.453 -33.156 1 91.94 13 HIS B O 1
ATOM 3186 N N . LYS B 1 14 ? 5.312 -21.547 -32.312 1 91.44 14 LYS B N 1
ATOM 3187 C CA . LYS B 1 14 ? 4.105 -22.141 -32.906 1 91.44 14 LYS B CA 1
ATOM 3188 C C . LYS B 1 14 ? 3.072 -22.422 -31.812 1 91.44 14 LYS B C 1
ATOM 3190 O O . LYS B 1 14 ? 3.324 -23.203 -30.891 1 91.44 14 LYS B O 1
ATOM 3195 N N . ALA B 1 15 ? 1.905 -21.781 -31.906 1 96.12 15 ALA B N 1
ATOM 3196 C CA . ALA B 1 15 ? 0.826 -21.969 -30.938 1 96.12 15 ALA B CA 1
ATOM 3197 C C . ALA B 1 15 ? -0.502 -21.469 -31.5 1 96.12 15 ALA B C 1
ATOM 3199 O O . ALA B 1 15 ? -0.525 -20.656 -32.406 1 96.12 15 ALA B O 1
ATOM 3200 N N . THR B 1 16 ? -1.553 -22.031 -31.031 1 95.75 16 THR B N 1
ATOM 3201 C CA . THR B 1 16 ? -2.867 -21.453 -31.312 1 95.75 16 THR B CA 1
ATOM 3202 C C . THR B 1 16 ? -3.156 -20.297 -30.375 1 95.75 16 THR B C 1
ATOM 3204 O O . THR B 1 16 ? -2.674 -20.266 -29.234 1 95.75 16 THR B O 1
ATOM 3207 N N . VAL B 1 17 ? -3.918 -19.312 -30.828 1 96.12 17 VAL B N 1
ATOM 3208 C CA . VAL B 1 17 ? -4.258 -18.156 -30 1 96.12 17 VAL B CA 1
ATOM 3209 C C . VAL B 1 17 ? -5.402 -18.5 -29.047 1 96.12 17 VAL B C 1
ATOM 3211 O O . VAL B 1 17 ? -6.445 -19 -29.484 1 96.12 17 VAL B O 1
ATOM 3214 N N . GLY B 1 18 ? -5.16 -18.281 -27.812 1 94.31 18 GLY B N 1
ATOM 3215 C CA . GLY B 1 18 ? -6.164 -18.609 -26.812 1 94.31 18 GLY B CA 1
ATOM 3216 C C . GLY B 1 18 ? -7.211 -17.531 -26.641 1 94.31 18 GLY B C 1
ATOM 3217 O O . GLY B 1 18 ? -6.926 -16.344 -26.844 1 94.31 18 GLY B O 1
ATOM 3218 N N . HIS B 1 19 ? -8.422 -17.953 -26.344 1 93.25 19 HIS B N 1
ATOM 3219 C CA . HIS B 1 19 ? -9.516 -17.109 -25.875 1 93.25 19 HIS B CA 1
ATOM 3220 C C . HIS B 1 19 ? -9.992 -17.547 -24.5 1 93.25 19 HIS B C 1
ATOM 3222 O O . HIS B 1 19 ? -10.781 -18.484 -24.375 1 93.25 19 HIS B O 1
ATOM 3228 N N . LEU B 1 20 ? -9.562 -16.812 -23.531 1 96.94 20 LEU B N 1
ATOM 3229 C CA . LEU B 1 20 ? -9.773 -17.25 -22.156 1 96.94 20 LEU B CA 1
ATOM 3230 C C . LEU B 1 20 ? -11.031 -16.609 -21.578 1 96.94 20 LEU B C 1
ATOM 3232 O O . LEU B 1 20 ? -11.359 -15.461 -21.906 1 96.94 20 LEU B O 1
ATOM 3236 N N . GLN B 1 21 ? -11.727 -17.312 -20.703 1 98 21 GLN B N 1
ATOM 3237 C CA . GLN B 1 21 ? -12.844 -16.75 -19.953 1 98 21 GLN B CA 1
ATOM 3238 C C . GLN B 1 21 ? -12.352 -15.758 -18.906 1 98 21 GLN B C 1
ATOM 3240 O O . GLN B 1 21 ? -11.344 -16 -18.234 1 98 21 GLN B O 1
ATOM 3245 N N . THR B 1 22 ? -13.055 -14.648 -18.812 1 98.56 22 THR B N 1
ATOM 3246 C CA . THR B 1 22 ? -12.758 -13.641 -17.812 1 98.56 22 THR B CA 1
ATOM 3247 C C . THR B 1 22 ? -13.836 -13.633 -16.719 1 98.56 22 THR B C 1
ATOM 3249 O O . THR B 1 22 ? -15.023 -13.508 -17.031 1 98.56 22 THR B O 1
ATOM 3252 N N . PHE B 1 23 ? -13.422 -13.805 -15.508 1 98.81 23 PHE B N 1
ATOM 3253 C CA . PHE B 1 23 ? -14.336 -13.805 -14.367 1 98.81 23 PHE B CA 1
ATOM 3254 C C . PHE B 1 23 ? -14.164 -12.531 -13.547 1 98.81 23 PHE B C 1
ATOM 3256 O O . PHE B 1 23 ? -13.156 -11.836 -13.672 1 98.81 23 PHE B O 1
ATOM 3263 N N . GLU B 1 24 ? -15.156 -12.219 -12.773 1 97.94 24 GLU B N 1
ATOM 3264 C CA . GLU B 1 24 ? -15.125 -11.133 -11.797 1 97.94 24 GLU B CA 1
ATOM 3265 C C . GLU B 1 24 ? -15.312 -11.656 -10.383 1 97.94 24 GLU B C 1
ATOM 3267 O O . GLU B 1 24 ? -16.25 -12.406 -10.117 1 97.94 24 GLU B O 1
ATOM 3272 N N . LEU B 1 25 ? -14.414 -11.273 -9.523 1 97.62 25 LEU B N 1
ATOM 3273 C CA . LEU B 1 25 ? -14.555 -11.688 -8.133 1 97.62 25 LEU B CA 1
ATOM 3274 C C . LEU B 1 25 ? -15.531 -10.789 -7.391 1 97.62 25 LEU B C 1
ATOM 3276 O O . LEU B 1 25 ? -15.469 -9.562 -7.508 1 97.62 25 LEU B O 1
ATOM 3280 N N . PRO B 1 26 ? -16.391 -11.422 -6.629 1 95.12 26 PRO B N 1
ATOM 3281 C CA . PRO B 1 26 ? -17.297 -10.617 -5.816 1 95.12 26 PRO B CA 1
ATOM 3282 C C . PRO B 1 26 ? -16.578 -9.875 -4.688 1 95.12 26 PRO B C 1
ATOM 3284 O O . PRO B 1 26 ? -15.492 -10.281 -4.273 1 95.12 26 PRO B O 1
ATOM 3287 N N . GLU B 1 27 ? -17.219 -8.844 -4.223 1 89.12 27 GLU B N 1
ATOM 3288 C CA . GLU B 1 27 ? -16.672 -8.062 -3.115 1 89.12 27 GLU B CA 1
ATOM 3289 C C . GLU B 1 27 ? -16.578 -8.898 -1.842 1 89.12 27 GLU B C 1
ATOM 3291 O O . GLU B 1 27 ? -15.617 -8.805 -1.089 1 89.12 27 GLU B O 1
ATOM 3296 N N . SER B 1 28 ? -17.641 -9.625 -1.661 1 91.56 28 SER B N 1
ATOM 3297 C CA . SER B 1 28 ? -17.703 -10.516 -0.505 1 91.56 28 SER B CA 1
ATOM 3298 C C . SER B 1 28 ? -18.281 -11.875 -0.881 1 91.56 28 SER B C 1
ATOM 3300 O O . SER B 1 28 ? -19.031 -11.984 -1.855 1 91.56 28 SER B O 1
ATOM 3302 N N . LEU B 1 29 ? -17.812 -12.867 -0.12 1 96.06 29 LEU B N 1
ATOM 3303 C CA . LEU B 1 29 ? -18.281 -14.234 -0.332 1 96.06 29 LEU B CA 1
ATOM 3304 C C . LEU B 1 29 ? -19.016 -14.758 0.9 1 96.06 29 LEU B C 1
ATOM 3306 O O . LEU B 1 29 ? -18.609 -14.484 2.031 1 96.06 29 LEU B O 1
ATOM 3310 N N . SER B 1 30 ? -20.141 -15.492 0.613 1 93.94 30 SER B N 1
ATOM 3311 C CA . SER B 1 30 ? -20.906 -16.031 1.724 1 93.94 30 SER B CA 1
ATOM 3312 C C . SER B 1 30 ? -21.156 -17.531 1.546 1 93.94 30 SER B C 1
ATOM 3314 O O . SER B 1 30 ? -21.797 -18.172 2.387 1 93.94 30 SER B O 1
ATOM 3316 N N . GLY B 1 31 ? -20.734 -18.062 0.489 1 95.38 31 GLY B N 1
ATOM 3317 C CA . GLY B 1 31 ? -21.031 -19.453 0.194 1 95.38 31 GLY B CA 1
ATOM 3318 C C . GLY B 1 31 ? -22.406 -19.656 -0.401 1 95.38 31 GLY B C 1
ATOM 3319 O O . GLY B 1 31 ? -22.938 -20.766 -0.383 1 95.38 31 GLY B O 1
ATOM 3320 N N . SER B 1 32 ? -22.969 -18.656 -0.946 1 96.19 32 SER B N 1
ATOM 3321 C CA . SER B 1 32 ? -24.281 -18.703 -1.584 1 96.19 32 SER B CA 1
ATOM 3322 C C . SER B 1 32 ? -24.266 -19.609 -2.809 1 96.19 32 SER B C 1
ATOM 3324 O O . SER B 1 32 ? -23.203 -20.078 -3.229 1 96.19 32 SER B O 1
ATOM 3326 N N . ALA B 1 33 ? -25.438 -19.828 -3.344 1 96.81 33 ALA B N 1
ATOM 3327 C CA . ALA B 1 33 ? -25.562 -20.625 -4.566 1 96.81 33 ALA B CA 1
ATOM 3328 C C . ALA B 1 33 ? -24.797 -19.969 -5.719 1 96.81 33 ALA B C 1
ATOM 3330 O O . ALA B 1 33 ? -24.203 -20.672 -6.551 1 96.81 33 ALA B O 1
ATOM 3331 N N . SER B 1 34 ? -24.828 -18.688 -5.691 1 97.06 34 SER B N 1
ATOM 3332 C CA . SER B 1 34 ? -24.109 -17.953 -6.73 1 97.06 34 SER B CA 1
ATOM 3333 C C . SER B 1 34 ? -22.609 -18.125 -6.59 1 97.06 34 SER B C 1
ATOM 3335 O O . SER B 1 34 ? -21.891 -18.25 -7.59 1 97.06 34 SER B O 1
ATOM 3337 N N . ASP B 1 35 ? -22.125 -18.078 -5.375 1 97.5 35 ASP B N 1
ATOM 3338 C CA . ASP B 1 35 ? -20.703 -18.312 -5.133 1 97.5 35 ASP B CA 1
ATOM 3339 C C . ASP B 1 35 ? -20.297 -19.703 -5.57 1 97.5 35 ASP B C 1
ATOM 3341 O O . ASP B 1 35 ? -19.25 -19.875 -6.215 1 97.5 35 ASP B O 1
ATOM 3345 N N . LYS B 1 36 ? -21.062 -20.656 -5.242 1 97.56 36 LYS B N 1
ATOM 3346 C CA . LYS B 1 36 ? -20.797 -22.047 -5.617 1 97.56 36 LYS B CA 1
ATOM 3347 C C . LYS B 1 36 ? -20.797 -22.219 -7.133 1 97.56 36 LYS B C 1
ATOM 3349 O O . LYS B 1 36 ? -19.922 -22.891 -7.684 1 97.56 36 LYS B O 1
ATOM 3354 N N . ALA B 1 37 ? -21.734 -21.609 -7.773 1 98.19 37 ALA B N 1
ATOM 3355 C CA . ALA B 1 37 ? -21.812 -21.672 -9.227 1 98.19 37 ALA B CA 1
ATOM 3356 C C . ALA B 1 37 ? -20.594 -21.016 -9.875 1 98.19 37 ALA B C 1
ATOM 3358 O O . ALA B 1 37 ? -20.062 -21.516 -10.875 1 98.19 37 ALA B O 1
ATOM 3359 N N . LEU B 1 38 ? -20.203 -19.922 -9.32 1 98.56 38 LEU B N 1
ATOM 3360 C CA . LEU B 1 38 ? -19 -19.234 -9.812 1 98.56 38 LEU B CA 1
ATOM 3361 C C . LEU B 1 38 ? -17.766 -20.125 -9.648 1 98.56 38 LEU B C 1
ATOM 3363 O O . LEU B 1 38 ? -16.969 -20.234 -10.57 1 98.56 38 LEU B O 1
ATOM 3367 N N . GLY B 1 39 ? -17.641 -20.703 -8.484 1 98.56 39 GLY B N 1
ATOM 3368 C CA . GLY B 1 39 ? -16.547 -21.641 -8.258 1 98.56 39 GLY B CA 1
ATOM 3369 C C . GLY B 1 39 ? -16.516 -22.781 -9.25 1 98.56 39 GLY B C 1
ATOM 3370 O O . GLY B 1 39 ? -15.453 -23.125 -9.781 1 98.56 39 GLY B O 1
ATOM 3371 N N . LYS B 1 40 ? -17.625 -23.328 -9.516 1 98.44 40 LYS B N 1
ATOM 3372 C CA . LYS B 1 40 ? -17.719 -24.422 -10.469 1 98.44 40 LYS B CA 1
ATOM 3373 C C . LYS B 1 40 ? -17.328 -23.969 -11.867 1 98.44 40 LYS B C 1
ATOM 3375 O O . LYS B 1 40 ? -16.625 -24.688 -12.586 1 98.44 40 LYS B O 1
ATOM 3380 N N . SER B 1 41 ? -17.797 -22.812 -12.203 1 98.75 41 SER B N 1
ATOM 3381 C CA . SER B 1 41 ? -17.453 -22.281 -13.523 1 98.75 41 SER B CA 1
ATOM 3382 C C . SER B 1 41 ? -15.953 -22.062 -13.664 1 98.75 41 SER B C 1
ATOM 3384 O O . SER B 1 41 ? -15.383 -22.297 -14.727 1 98.75 41 SER B O 1
ATOM 3386 N N . MET B 1 42 ? -15.352 -21.594 -12.641 1 98.69 42 MET B N 1
ATOM 3387 C CA . MET B 1 42 ? -13.906 -21.391 -12.656 1 98.69 42 MET B CA 1
ATOM 3388 C C . MET B 1 42 ? -13.164 -22.719 -12.789 1 98.69 42 MET B C 1
ATOM 3390 O O . MET B 1 42 ? -12.219 -22.828 -13.57 1 98.69 42 MET B O 1
ATOM 3394 N N . ILE B 1 43 ? -13.609 -23.672 -12.055 1 98.62 43 ILE B N 1
ATOM 3395 C CA . ILE B 1 43 ? -13 -24.984 -12.109 1 98.62 43 ILE B CA 1
ATOM 3396 C C . ILE B 1 43 ? -13.133 -25.562 -13.523 1 98.62 43 ILE B C 1
ATOM 3398 O O . ILE B 1 43 ? -12.172 -26.109 -14.07 1 98.62 43 ILE B O 1
ATOM 3402 N N . ASP B 1 44 ? -14.289 -25.391 -14.109 1 98.5 44 ASP B N 1
ATOM 3403 C CA . ASP B 1 44 ? -14.5 -25.875 -15.477 1 98.5 44 ASP B CA 1
ATOM 3404 C C . ASP B 1 44 ? -13.531 -25.203 -16.453 1 98.5 44 ASP B C 1
ATOM 3406 O O . ASP B 1 44 ? -13.008 -25.844 -17.359 1 98.5 44 ASP B O 1
ATOM 3410 N N . ALA B 1 45 ? -13.336 -23.953 -16.266 1 98.5 45 ALA B N 1
ATOM 3411 C CA . ALA B 1 45 ? -12.414 -23.203 -17.125 1 98.5 45 ALA B CA 1
ATOM 3412 C C . ALA B 1 45 ? -10.984 -23.734 -16.969 1 98.5 45 ALA B C 1
ATOM 3414 O O . ALA B 1 45 ? -10.281 -23.922 -17.953 1 98.5 45 ALA B O 1
ATOM 3415 N N . TRP B 1 46 ? -10.539 -23.969 -15.742 1 98.31 46 TRP B N 1
ATOM 3416 C CA . TRP B 1 46 ? -9.203 -24.5 -15.492 1 98.31 46 TRP B CA 1
ATOM 3417 C C . TRP B 1 46 ? -9.047 -25.891 -16.078 1 98.31 46 TRP B C 1
ATOM 3419 O O . TRP B 1 46 ? -7.996 -26.234 -16.625 1 98.31 46 TRP B O 1
ATOM 3429 N N . LYS B 1 47 ? -10.055 -26.672 -15.977 1 97.19 47 LYS B N 1
ATOM 3430 C CA . LYS B 1 47 ? -9.992 -28.031 -16.5 1 97.19 47 LYS B CA 1
ATOM 3431 C C . LYS B 1 47 ? -9.922 -28.031 -18.031 1 97.19 47 LYS B C 1
ATOM 3433 O O . LYS B 1 47 ? -9.297 -28.922 -18.625 1 97.19 47 LYS B O 1
ATOM 3438 N N . ARG B 1 48 ? -10.539 -27.078 -18.562 1 96.69 48 ARG B N 1
ATOM 3439 C CA . ARG B 1 48 ? -10.594 -27 -20.016 1 96.69 48 ARG B CA 1
ATOM 3440 C C . ARG B 1 48 ? -9.352 -26.312 -20.578 1 96.69 48 ARG B C 1
ATOM 3442 O O . ARG B 1 48 ? -8.695 -26.844 -21.484 1 96.69 48 ARG B O 1
ATOM 3449 N N . ASP B 1 49 ? -9 -25.172 -20 1 97.25 49 ASP B N 1
ATOM 3450 C CA . ASP B 1 49 ? -8.023 -24.281 -20.625 1 97.25 49 ASP B CA 1
ATOM 3451 C C . ASP B 1 49 ? -6.727 -24.25 -19.828 1 97.25 49 ASP B C 1
ATOM 3453 O O . ASP B 1 49 ? -5.699 -23.766 -20.328 1 97.25 49 ASP B O 1
ATOM 3457 N N . GLY B 1 50 ? -6.758 -24.734 -18.578 1 97.38 50 GLY B N 1
ATOM 3458 C CA . GLY B 1 50 ? -5.594 -24.688 -17.719 1 97.38 50 GLY B CA 1
ATOM 3459 C C . GLY B 1 50 ? -5.348 -23.312 -17.109 1 97.38 50 GLY B C 1
ATOM 3460 O O . GLY B 1 50 ? -4.508 -23.156 -16.219 1 97.38 50 GLY B O 1
ATOM 3461 N N . ILE B 1 51 ? -6.051 -22.344 -17.594 1 98.25 51 ILE B N 1
ATOM 3462 C CA . ILE B 1 51 ? -5.848 -20.938 -17.219 1 98.25 51 ILE B CA 1
ATOM 3463 C C . ILE B 1 51 ? -7.148 -20.172 -17.391 1 98.25 51 ILE B C 1
ATOM 3465 O O . ILE B 1 51 ? -8.023 -20.562 -18.172 1 98.25 51 ILE B O 1
ATOM 3469 N N . LEU B 1 52 ? -7.395 -19.156 -16.625 1 98.69 52 LEU B N 1
ATOM 3470 C CA . LEU B 1 52 ? -8.516 -18.234 -16.781 1 98.69 52 LEU B CA 1
ATOM 3471 C C . LEU B 1 52 ? -8.078 -16.797 -16.484 1 98.69 52 LEU B C 1
ATOM 3473 O O . LEU B 1 52 ? -6.914 -16.547 -16.172 1 98.69 52 LEU B O 1
ATOM 3477 N N . GLN B 1 53 ? -8.969 -15.859 -16.688 1 98.69 53 GLN B N 1
ATOM 3478 C CA . GLN B 1 53 ? -8.688 -14.453 -16.406 1 98.69 53 GLN B CA 1
ATOM 3479 C C . GLN B 1 53 ? -9.609 -13.914 -15.32 1 98.69 53 GLN B C 1
ATOM 3481 O O . GLN B 1 53 ? -10.758 -14.352 -15.203 1 98.69 53 GLN B O 1
ATOM 3486 N N . ILE B 1 54 ? -9.07 -13.023 -14.5 1 98.75 54 ILE B N 1
ATOM 3487 C CA . ILE B 1 54 ? -9.836 -12.281 -13.508 1 98.75 54 ILE B CA 1
ATOM 3488 C C . ILE B 1 54 ? -9.742 -10.781 -13.805 1 98.75 54 ILE B C 1
ATOM 3490 O O . ILE B 1 54 ? -8.648 -10.227 -13.898 1 98.75 54 ILE B O 1
ATOM 3494 N N . SER B 1 55 ? -10.875 -10.148 -13.93 1 98.31 55 SER B N 1
ATOM 3495 C CA . SER B 1 55 ? -10.883 -8.711 -14.172 1 98.31 55 SER B CA 1
ATOM 3496 C C . SER B 1 55 ? -10.43 -7.934 -12.938 1 98.31 55 SER B C 1
ATOM 3498 O O . SER B 1 55 ? -10.742 -8.312 -11.812 1 98.31 55 SER B O 1
ATOM 3500 N N . MET B 1 56 ? -9.727 -6.859 -13.188 1 97.31 56 MET B N 1
ATOM 3501 C CA . MET B 1 56 ? -9.336 -5.941 -12.117 1 97.31 56 MET B CA 1
ATOM 3502 C C . MET B 1 56 ? -10.406 -4.883 -11.891 1 97.31 56 MET B C 1
ATOM 3504 O O . MET B 1 56 ? -10.977 -4.355 -12.844 1 97.31 56 MET B O 1
ATOM 3508 N N . ASP B 1 57 ? -10.734 -4.578 -10.641 1 96.31 57 ASP B N 1
ATOM 3509 C CA . ASP B 1 57 ? -11.594 -3.424 -10.391 1 96.31 57 ASP B CA 1
ATOM 3510 C C . ASP B 1 57 ? -10.828 -2.117 -10.602 1 96.31 57 ASP B C 1
ATOM 3512 O O . ASP B 1 57 ? -9.602 -2.115 -10.695 1 96.31 57 ASP B O 1
ATOM 3516 N N . PRO B 1 58 ? -11.453 -1.008 -10.688 1 96.94 58 PRO B N 1
ATOM 3517 C CA . PRO B 1 58 ? -10.812 0.262 -11.039 1 96.94 58 PRO B CA 1
ATOM 3518 C C . PRO B 1 58 ? -9.703 0.652 -10.062 1 96.94 58 PRO B C 1
ATOM 3520 O O . PRO B 1 58 ? -8.68 1.208 -10.469 1 96.94 58 PRO B O 1
ATOM 3523 N N . ILE B 1 59 ? -9.891 0.429 -8.789 1 97.88 59 ILE B N 1
ATOM 3524 C CA . ILE B 1 59 ? -8.891 0.779 -7.781 1 97.88 59 ILE B CA 1
ATOM 3525 C C . ILE B 1 59 ? -7.633 -0.059 -7.992 1 97.88 59 ILE B C 1
ATOM 3527 O O . ILE B 1 59 ? -6.52 0.477 -8.039 1 97.88 59 ILE B O 1
ATOM 3531 N N . ASN B 1 60 ? -7.824 -1.309 -8.203 1 96.19 60 ASN B N 1
ATOM 3532 C CA . ASN B 1 60 ? -6.703 -2.227 -8.359 1 96.19 60 ASN B CA 1
ATOM 3533 C C . ASN B 1 60 ? -5.973 -1.997 -9.68 1 96.19 60 ASN B C 1
ATOM 3535 O O . ASN B 1 60 ? -4.77 -2.242 -9.781 1 96.19 60 ASN B O 1
ATOM 3539 N N . ARG B 1 61 ? -6.723 -1.506 -10.68 1 97.88 61 ARG B N 1
ATOM 3540 C CA . ARG B 1 61 ? -6.078 -1.137 -11.938 1 97.88 61 ARG B CA 1
ATOM 3541 C C . ARG B 1 61 ? -5.047 -0.036 -11.719 1 97.88 61 ARG B C 1
ATOM 3543 O O . ARG B 1 61 ? -3.947 -0.087 -12.281 1 97.88 61 ARG B O 1
ATOM 3550 N N . LYS B 1 62 ? -5.406 0.946 -10.914 1 98.56 62 LYS B N 1
ATOM 3551 C CA . LYS B 1 62 ? -4.484 2.037 -10.617 1 98.56 62 LYS B CA 1
ATOM 3552 C C . LYS B 1 62 ? -3.268 1.533 -9.844 1 98.56 62 LYS B C 1
ATOM 3554 O O . LYS B 1 62 ? -2.139 1.944 -10.109 1 98.56 62 LYS B O 1
ATOM 3559 N N . LEU B 1 63 ? -3.516 0.67 -8.891 1 98.56 63 LEU B N 1
ATOM 3560 C CA . LEU B 1 63 ? -2.42 0.098 -8.117 1 98.56 63 LEU B CA 1
ATOM 3561 C C . LEU B 1 63 ? -1.507 -0.739 -9.008 1 98.56 63 LEU B C 1
ATOM 3563 O O . LEU B 1 63 ? -0.283 -0.7 -8.859 1 98.56 63 LEU B O 1
ATOM 3567 N N . ALA B 1 64 ? -2.074 -1.497 -9.953 1 98.5 64 ALA B N 1
ATOM 3568 C CA . ALA B 1 64 ? -1.287 -2.273 -10.906 1 98.5 64 ALA B CA 1
ATOM 3569 C C . ALA B 1 64 ? -0.43 -1.363 -11.781 1 98.5 64 ALA B C 1
ATOM 3571 O O . ALA B 1 64 ? 0.734 -1.667 -12.055 1 98.5 64 ALA B O 1
ATOM 3572 N N . ASP B 1 65 ? -1.014 -0.243 -12.211 1 98.56 65 ASP B N 1
ATOM 3573 C CA . ASP B 1 65 ? -0.251 0.729 -12.984 1 98.56 65 ASP B CA 1
ATOM 3574 C C . ASP B 1 65 ? 0.964 1.225 -12.203 1 98.56 65 ASP B C 1
ATOM 3576 O O . ASP B 1 65 ? 2.061 1.33 -12.758 1 98.56 65 ASP B O 1
ATOM 3580 N N . ALA B 1 66 ? 0.723 1.527 -10.938 1 98.75 66 ALA B N 1
ATOM 3581 C CA . ALA B 1 66 ? 1.828 1.965 -10.094 1 98.75 66 ALA B CA 1
ATOM 3582 C C . ALA B 1 66 ? 2.9 0.884 -9.984 1 98.75 66 ALA B C 1
ATOM 3584 O O . ALA B 1 66 ? 4.098 1.184 -10.008 1 98.75 66 ALA B O 1
ATOM 3585 N N . ALA B 1 67 ? 2.5 -0.363 -9.891 1 98.81 67 ALA B N 1
ATOM 3586 C CA . ALA B 1 67 ? 3.43 -1.485 -9.781 1 98.81 67 ALA B CA 1
ATOM 3587 C C . ALA B 1 67 ? 4.266 -1.625 -11.047 1 98.81 67 ALA B C 1
ATOM 3589 O O . ALA B 1 67 ? 5.484 -1.823 -10.977 1 98.81 67 ALA B O 1
ATOM 3590 N N . PHE B 1 68 ? 3.643 -1.463 -12.211 1 98.81 68 PHE B N 1
ATOM 3591 C CA . PHE B 1 68 ? 4.371 -1.584 -13.469 1 98.81 68 PHE B CA 1
ATOM 3592 C C . PHE B 1 68 ? 5.371 -0.446 -13.625 1 98.81 68 PHE B C 1
ATOM 3594 O O . PHE B 1 68 ? 6.5 -0.661 -14.078 1 98.81 68 PHE B O 1
ATOM 3601 N N . LEU B 1 69 ? 4.941 0.776 -13.227 1 98.81 69 LEU B N 1
ATOM 3602 C CA . LEU B 1 69 ? 5.867 1.9 -13.289 1 98.81 69 LEU B CA 1
ATOM 3603 C C . LEU B 1 69 ? 7.051 1.681 -12.352 1 98.81 69 LEU B C 1
ATOM 3605 O O . LEU B 1 69 ? 8.188 2.012 -12.688 1 98.81 69 LEU B O 1
ATOM 3609 N N . THR B 1 70 ? 6.785 1.127 -11.203 1 98.81 70 THR B N 1
ATOM 3610 C CA . THR B 1 70 ? 7.836 0.843 -10.234 1 98.81 70 THR B CA 1
ATOM 3611 C C . THR B 1 70 ? 8.789 -0.224 -10.766 1 98.81 70 THR B C 1
ATOM 3613 O O . THR B 1 70 ? 10 -0.122 -10.586 1 98.81 70 THR B O 1
ATOM 3616 N N . SER B 1 71 ? 8.203 -1.251 -11.383 1 98.88 71 SER B N 1
ATOM 3617 C CA . SER B 1 71 ? 9 -2.289 -12.023 1 98.88 71 SER B CA 1
ATOM 3618 C C . SER B 1 71 ? 9.961 -1.691 -13.047 1 98.88 71 SER B C 1
ATOM 3620 O O . SER B 1 71 ? 11.156 -1.987 -13.031 1 98.88 71 SER B O 1
ATOM 3622 N N . LYS B 1 72 ? 9.469 -0.87 -13.875 1 98.81 72 LYS B N 1
ATOM 3623 C CA . LYS B 1 72 ? 10.289 -0.237 -14.906 1 98.81 72 LYS B CA 1
ATOM 3624 C C . LYS B 1 72 ? 11.375 0.632 -14.289 1 98.81 72 LYS B C 1
ATOM 3626 O O . LYS B 1 72 ? 12.516 0.649 -14.773 1 98.81 72 LYS B O 1
ATOM 3631 N N . LYS B 1 73 ? 11 1.355 -13.234 1 98.56 73 LYS B N 1
ATOM 3632 C CA . LYS B 1 73 ? 11.977 2.174 -12.523 1 98.56 73 LYS B CA 1
ATOM 3633 C C . LYS B 1 73 ? 13.117 1.316 -11.977 1 98.56 73 LYS B C 1
ATOM 3635 O O . LYS B 1 73 ? 14.289 1.673 -12.109 1 98.56 73 LYS B O 1
ATOM 3640 N N . PHE B 1 74 ? 12.859 0.195 -11.367 1 98.81 74 PHE B N 1
ATOM 3641 C CA . PHE B 1 74 ? 13.875 -0.687 -10.805 1 98.81 74 PHE B CA 1
ATOM 3642 C C . PHE B 1 74 ? 14.789 -1.223 -11.898 1 98.81 74 PHE B C 1
ATOM 3644 O O . PHE B 1 74 ? 16.016 -1.167 -11.773 1 98.81 74 PHE B O 1
ATOM 3651 N N . PHE B 1 75 ? 14.141 -1.736 -13 1 98.81 75 PHE B N 1
ATOM 3652 C CA . PHE B 1 75 ? 14.945 -2.428 -14 1 98.81 75 PHE B CA 1
ATOM 3653 C C . PHE B 1 75 ? 15.742 -1.433 -14.836 1 98.81 75 PHE B C 1
ATOM 3655 O O . PHE B 1 75 ? 16.656 -1.819 -15.57 1 98.81 75 PHE B O 1
ATOM 3662 N N . ALA B 1 76 ? 15.453 -0.16 -14.695 1 98.38 76 ALA B N 1
ATOM 3663 C CA . ALA B 1 76 ? 16.219 0.884 -15.383 1 98.38 76 ALA B CA 1
ATOM 3664 C C . ALA B 1 76 ? 17.469 1.263 -14.586 1 98.38 76 ALA B C 1
ATOM 3666 O O . ALA B 1 76 ? 18.344 1.97 -15.086 1 98.38 76 ALA B O 1
ATOM 3667 N N . LEU B 1 77 ? 17.562 0.778 -13.336 1 98.19 77 LEU B N 1
ATOM 3668 C CA . LEU B 1 77 ? 18.75 1.071 -12.539 1 98.19 77 LEU B CA 1
ATOM 3669 C C . LEU B 1 77 ? 20 0.46 -13.172 1 98.19 77 LEU B C 1
ATOM 3671 O O . LEU B 1 77 ? 19.906 -0.484 -13.961 1 98.19 77 LEU B O 1
ATOM 3675 N N . ASP B 1 78 ? 21.172 1.037 -12.711 1 97.44 78 ASP B N 1
ATOM 3676 C CA . ASP B 1 78 ? 22.453 0.45 -13.094 1 97.44 78 ASP B CA 1
ATOM 3677 C C . ASP B 1 78 ? 22.578 -0.979 -12.57 1 97.44 78 ASP B C 1
ATOM 3679 O O . ASP B 1 78 ? 22.125 -1.282 -11.461 1 97.44 78 ASP B O 1
ATOM 3683 N N . HIS B 1 79 ? 23.25 -1.8 -13.406 1 97.06 79 HIS B N 1
ATOM 3684 C CA . HIS B 1 79 ? 23.391 -3.211 -13.07 1 97.06 79 HIS B CA 1
ATOM 3685 C C . HIS B 1 79 ? 23.969 -3.385 -11.664 1 97.06 79 HIS B C 1
ATOM 3687 O O . HIS B 1 79 ? 23.547 -4.262 -10.914 1 97.06 79 HIS B O 1
ATOM 3693 N N . LYS B 1 80 ? 24.938 -2.562 -11.352 1 97.69 80 LYS B N 1
ATOM 3694 C CA . LYS B 1 80 ? 25.594 -2.682 -10.055 1 97.69 80 LYS B CA 1
ATOM 3695 C C . LYS B 1 80 ? 24.609 -2.49 -8.906 1 97.69 80 LYS B C 1
ATOM 3697 O O . LYS B 1 80 ? 24.672 -3.197 -7.902 1 97.69 80 LYS B O 1
ATOM 3702 N N . LYS B 1 81 ? 23.688 -1.556 -9.062 1 97.69 81 LYS B N 1
ATOM 3703 C CA . LYS B 1 81 ? 22.672 -1.284 -8.047 1 97.69 81 LYS B CA 1
ATOM 3704 C C . LYS B 1 81 ? 21.672 -2.438 -7.941 1 97.69 81 LYS B C 1
ATOM 3706 O O . LYS B 1 81 ? 21.312 -2.842 -6.836 1 97.69 81 LYS B O 1
ATOM 3711 N N . LYS B 1 82 ? 21.281 -2.961 -9.078 1 98.5 82 LYS B N 1
ATOM 3712 C CA . LYS B 1 82 ? 20.359 -4.098 -9.062 1 98.5 82 LYS B CA 1
ATOM 3713 C C . LYS B 1 82 ? 21.031 -5.332 -8.461 1 98.5 82 LYS B C 1
ATOM 3715 O O . LYS B 1 82 ? 20.438 -6.016 -7.621 1 98.5 82 LYS B O 1
ATOM 3720 N N . ALA B 1 83 ? 22.281 -5.57 -8.82 1 97.62 83 ALA B N 1
ATOM 3721 C CA . ALA B 1 83 ? 23.031 -6.758 -8.414 1 97.62 83 ALA B CA 1
ATOM 3722 C C . ALA B 1 83 ? 23.297 -6.746 -6.906 1 97.62 83 ALA B C 1
ATOM 3724 O O . ALA B 1 83 ? 23.531 -7.797 -6.305 1 97.62 83 ALA B O 1
ATOM 3725 N N . ALA B 1 84 ? 23.203 -5.57 -6.305 1 97.5 84 ALA B N 1
ATOM 3726 C CA . ALA B 1 84 ? 23.453 -5.434 -4.871 1 97.5 84 ALA B CA 1
ATOM 3727 C C . ALA B 1 84 ? 22.219 -5.828 -4.062 1 97.5 84 ALA B C 1
ATOM 3729 O O . ALA B 1 84 ? 22.297 -6.035 -2.85 1 97.5 84 ALA B O 1
ATOM 3730 N N . CYS B 1 85 ? 21.109 -5.98 -4.707 1 98.38 85 CYS B N 1
ATOM 3731 C CA . CYS B 1 85 ? 19.859 -6.336 -4.027 1 98.38 85 CYS B CA 1
ATOM 3732 C C . CYS B 1 85 ? 19.797 -7.836 -3.766 1 98.38 85 CYS B C 1
ATOM 3734 O O . CYS B 1 85 ? 18.969 -8.531 -4.348 1 98.38 85 CYS B O 1
ATOM 3736 N N . LEU B 1 86 ? 20.594 -8.312 -2.805 1 97 86 LEU B N 1
ATOM 3737 C CA . LEU B 1 86 ? 20.688 -9.719 -2.42 1 97 86 LEU B CA 1
ATOM 3738 C C . LEU B 1 86 ? 20.547 -9.875 -0.909 1 97 86 LEU B C 1
ATOM 3740 O O . LEU B 1 86 ? 20.844 -8.953 -0.152 1 97 86 LEU B O 1
ATOM 3744 N N . ASP B 1 87 ? 20 -10.898 -0.529 1 96.88 87 ASP B N 1
ATOM 3745 C CA . ASP B 1 87 ? 20.031 -11.367 0.855 1 96.88 87 ASP B CA 1
ATOM 3746 C C . ASP B 1 87 ? 20.594 -12.781 0.949 1 96.88 87 ASP B C 1
ATOM 3748 O O . ASP B 1 87 ? 20.297 -13.625 0.105 1 96.88 87 ASP B O 1
ATOM 3752 N N . ASP B 1 88 ? 21.359 -13 1.919 1 96.81 88 ASP B N 1
ATOM 3753 C CA . ASP B 1 88 ? 22 -14.305 1.987 1 96.81 88 ASP B CA 1
ATOM 3754 C C . ASP B 1 88 ? 21.156 -15.289 2.797 1 96.81 88 ASP B C 1
ATOM 3756 O O . ASP B 1 88 ? 21.547 -16.453 2.957 1 96.81 88 ASP B O 1
ATOM 3760 N N . GLN B 1 89 ? 20.062 -14.867 3.303 1 96.56 89 GLN B N 1
ATOM 3761 C CA . GLN B 1 89 ? 19.219 -15.758 4.082 1 96.56 89 GLN B CA 1
ATOM 3762 C C . GLN B 1 89 ? 17.938 -16.109 3.32 1 96.56 89 GLN B C 1
ATOM 3764 O O . GLN B 1 89 ? 17.375 -17.188 3.502 1 96.56 89 GLN B O 1
ATOM 3769 N N . SER B 1 90 ? 17.469 -15.195 2.615 1 96.62 90 SER B N 1
ATOM 3770 C CA . SER B 1 90 ? 16.266 -15.422 1.821 1 96.62 90 SER B CA 1
ATOM 3771 C C . SER B 1 90 ? 16.578 -15.414 0.329 1 96.62 90 SER B C 1
ATOM 3773 O O . SER B 1 90 ? 17.578 -14.836 -0.1 1 96.62 90 SER B O 1
ATOM 3775 N N . PHE B 1 91 ? 15.812 -16.078 -0.479 1 96.19 91 PHE B N 1
ATOM 3776 C CA . PHE B 1 91 ? 16 -16.109 -1.924 1 96.19 91 PHE B CA 1
ATOM 3777 C C . PHE B 1 91 ? 15.391 -14.883 -2.58 1 96.19 91 PHE B C 1
ATOM 3779 O O . PHE B 1 91 ? 15.234 -14.836 -3.801 1 96.19 91 PHE B O 1
ATOM 3786 N N . ALA B 1 92 ? 15.023 -13.867 -1.774 1 98 92 ALA B N 1
ATOM 3787 C CA . ALA B 1 92 ? 14.516 -12.602 -2.299 1 98 92 ALA B CA 1
ATOM 3788 C C . ALA B 1 92 ? 15.617 -11.82 -3.014 1 98 92 ALA B C 1
ATOM 3790 O O . ALA B 1 92 ? 16.797 -12.109 -2.84 1 98 92 ALA B O 1
ATOM 3791 N N . GLY B 1 93 ? 15.148 -10.875 -3.855 1 98.38 93 GLY B N 1
ATOM 3792 C CA . GLY B 1 93 ? 16.078 -9.938 -4.473 1 98.38 93 GLY B CA 1
ATOM 3793 C C . GLY B 1 93 ? 16.281 -10.195 -5.953 1 98.38 93 GLY B C 1
ATOM 3794 O O . GLY B 1 93 ? 15.422 -10.789 -6.613 1 98.38 93 GLY B O 1
ATOM 3795 N N . TYR B 1 94 ? 17.391 -9.719 -6.434 1 98.5 94 TYR B N 1
ATOM 3796 C CA . TYR B 1 94 ? 17.656 -9.586 -7.859 1 98.5 94 TYR B CA 1
ATOM 3797 C C . TYR B 1 94 ? 18.219 -10.883 -8.438 1 98.5 94 TYR B C 1
ATOM 3799 O O . TYR B 1 94 ? 19.047 -11.539 -7.809 1 98.5 94 TYR B O 1
ATOM 3807 N N . ILE B 1 95 ? 17.688 -11.258 -9.562 1 97.31 95 ILE B N 1
ATOM 3808 C CA . ILE B 1 95 ? 18.188 -12.336 -10.398 1 97.31 95 ILE B CA 1
ATOM 3809 C C . ILE B 1 95 ? 18.5 -11.797 -11.789 1 97.31 95 ILE B C 1
ATOM 3811 O O . ILE B 1 95 ? 17.609 -11.312 -12.492 1 97.31 95 ILE B O 1
ATOM 3815 N N . ALA B 1 96 ? 19.703 -11.891 -12.219 1 96.38 96 ALA B N 1
ATOM 3816 C CA . ALA B 1 96 ? 20.125 -11.367 -13.516 1 96.38 96 ALA B CA 1
ATOM 3817 C C . ALA B 1 96 ? 19.625 -12.25 -14.656 1 96.38 96 ALA B C 1
ATOM 3819 O O . ALA B 1 96 ? 19.406 -13.453 -14.469 1 96.38 96 ALA B O 1
ATOM 3820 N N . SER B 1 97 ? 19.438 -11.617 -15.812 1 96.31 97 SER B N 1
ATOM 3821 C CA . SER B 1 97 ? 19.125 -12.414 -17 1 96.31 97 SER B CA 1
ATOM 3822 C C . SER B 1 97 ? 20.188 -13.477 -17.25 1 96.31 97 SER B C 1
ATOM 3824 O O . SER B 1 97 ? 21.391 -13.188 -17.172 1 96.31 97 SER B O 1
ATOM 3826 N N . GLY B 1 98 ? 19.734 -14.68 -17.422 1 94.12 98 GLY B N 1
ATOM 3827 C CA . GLY B 1 98 ? 20.656 -15.781 -17.641 1 94.12 98 GLY B CA 1
ATOM 3828 C C . GLY B 1 98 ? 20.984 -16.547 -16.375 1 94.12 98 GLY B C 1
ATOM 3829 O O . GLY B 1 98 ? 21.609 -17.609 -16.438 1 94.12 98 GLY B O 1
ATOM 3830 N N . GLU B 1 99 ? 20.609 -16.062 -15.234 1 92.25 99 GLU B N 1
ATOM 3831 C CA . GLU B 1 99 ? 20.953 -16.688 -13.961 1 92.25 99 GLU B CA 1
ATOM 3832 C C . GLU B 1 99 ? 19.984 -17.828 -13.641 1 92.25 99 GLU B C 1
ATOM 3834 O O . GLU B 1 99 ? 20.391 -18.859 -13.102 1 92.25 99 GLU B O 1
ATOM 3839 N N . GLU B 1 100 ? 18.719 -17.641 -13.906 1 92.88 100 GLU B N 1
ATOM 3840 C CA . GLU B 1 100 ? 17.734 -18.703 -13.656 1 92.88 100 GLU B CA 1
ATOM 3841 C C . GLU B 1 100 ? 17.859 -19.828 -14.68 1 92.88 100 GLU B C 1
ATOM 3843 O O . GLU B 1 100 ? 18 -19.562 -15.875 1 92.88 100 GLU B O 1
ATOM 3848 N N . ILE B 1 101 ? 17.812 -21.031 -14.156 1 91.88 101 ILE B N 1
ATOM 3849 C CA . ILE B 1 101 ? 17.969 -22.203 -14.992 1 91.88 101 ILE B CA 1
ATOM 3850 C C . ILE B 1 101 ? 16.672 -23.016 -14.977 1 91.88 101 ILE B C 1
ATOM 3852 O O . ILE B 1 101 ? 16.156 -23.359 -13.914 1 91.88 101 ILE B O 1
ATOM 3856 N N . THR B 1 102 ? 16.125 -23.234 -16.125 1 91.88 102 THR B N 1
ATOM 3857 C CA . THR B 1 102 ? 14.992 -24.141 -16.328 1 91.88 102 THR B CA 1
ATOM 3858 C C . THR B 1 102 ? 15.367 -25.266 -17.297 1 91.88 102 THR B C 1
ATOM 3860 O O . THR B 1 102 ? 15.703 -25.016 -18.453 1 91.88 102 THR B O 1
ATOM 3863 N N . ASP B 1 103 ? 15.359 -26.516 -16.797 1 92.75 103 ASP B N 1
ATOM 3864 C CA . ASP B 1 103 ? 15.734 -27.672 -17.594 1 92.75 103 ASP B CA 1
ATOM 3865 C C . ASP B 1 103 ? 17.156 -27.531 -18.141 1 92.75 103 ASP B C 1
ATOM 3867 O O . ASP B 1 103 ? 17.391 -27.734 -19.328 1 92.75 103 ASP B O 1
ATOM 3871 N N . ASN B 1 104 ? 18.016 -27.094 -17.312 1 91.62 104 ASN B N 1
ATOM 3872 C CA . ASN B 1 104 ? 19.453 -26.969 -17.562 1 91.62 104 ASN B CA 1
ATOM 3873 C C . ASN B 1 104 ? 19.75 -25.922 -18.641 1 91.62 104 ASN B C 1
ATOM 3875 O O . ASN B 1 104 ? 20.828 -25.938 -19.234 1 91.62 104 ASN B O 1
ATOM 3879 N N . ILE B 1 105 ? 18.781 -25.078 -18.938 1 94.12 105 ILE B N 1
ATOM 3880 C CA . ILE B 1 105 ? 18.969 -24 -19.906 1 94.12 105 ILE B CA 1
ATOM 3881 C C . ILE B 1 105 ? 18.703 -22.656 -19.219 1 94.12 105 ILE B C 1
ATOM 3883 O O . ILE B 1 105 ? 17.719 -22.516 -18.484 1 94.12 105 ILE B O 1
ATOM 3887 N N . ALA B 1 106 ? 19.516 -21.672 -19.5 1 95 106 ALA B N 1
ATOM 3888 C CA . ALA B 1 106 ? 19.375 -20.344 -18.906 1 95 106 ALA B CA 1
ATOM 3889 C C . ALA B 1 106 ? 18.141 -19.625 -19.453 1 95 106 ALA B C 1
ATOM 3891 O O . ALA B 1 106 ? 17.875 -19.672 -20.656 1 95 106 ALA B O 1
ATOM 3892 N N . ASP B 1 107 ? 17.406 -19.047 -18.609 1 96.81 107 ASP B N 1
ATOM 3893 C CA . ASP B 1 107 ? 16.281 -18.188 -18.969 1 96.81 107 ASP B CA 1
ATOM 3894 C C . ASP B 1 107 ? 16.719 -16.734 -19.125 1 96.81 107 ASP B C 1
ATOM 3896 O O . ASP B 1 107 ? 17.641 -16.297 -18.438 1 96.81 107 ASP B O 1
ATOM 3900 N N . TYR B 1 108 ? 16.047 -15.977 -19.953 1 98 108 TYR B N 1
ATOM 3901 C CA . TYR B 1 108 ? 16.469 -14.609 -20.203 1 98 108 TYR B CA 1
ATOM 3902 C C . TYR B 1 108 ? 15.719 -13.633 -19.312 1 98 108 TYR B C 1
ATOM 3904 O O . TYR B 1 108 ? 15.953 -12.422 -19.375 1 98 108 TYR B O 1
ATOM 3912 N N . SER B 1 109 ? 14.812 -14.148 -18.484 1 97.94 109 SER B N 1
ATOM 3913 C CA . SER B 1 109 ? 14.117 -13.266 -17.562 1 97.94 109 SER B CA 1
ATOM 3914 C C . SER B 1 109 ? 15.086 -12.594 -16.594 1 97.94 109 SER B C 1
ATOM 3916 O O . SER B 1 109 ? 16.062 -13.211 -16.156 1 97.94 109 SER B O 1
ATOM 3918 N N . GLU B 1 110 ? 14.953 -11.359 -16.375 1 98.44 110 GLU B N 1
ATOM 3919 C CA . GLU B 1 110 ? 15.492 -10.594 -15.258 1 98.44 110 GLU B CA 1
ATOM 3920 C C . GLU B 1 110 ? 14.445 -10.414 -14.164 1 98.44 110 GLU B C 1
ATOM 3922 O O . GLU B 1 110 ? 13.305 -10.039 -14.445 1 98.44 110 GLU B O 1
ATOM 3927 N N . ILE B 1 111 ? 14.859 -10.719 -12.883 1 98.62 111 ILE B N 1
ATOM 3928 C CA . ILE B 1 111 ? 13.805 -10.875 -11.898 1 98.62 111 ILE B CA 1
ATOM 3929 C C . ILE B 1 111 ? 14.172 -10.125 -10.617 1 98.62 111 ILE B C 1
ATOM 3931 O O . ILE B 1 111 ? 15.352 -10.023 -10.273 1 98.62 111 ILE B O 1
ATOM 3935 N N . PHE B 1 112 ? 13.289 -9.516 -9.984 1 98.88 112 PHE B N 1
ATOM 3936 C CA . PHE B 1 112 ? 13.32 -9.203 -8.555 1 98.88 112 PHE B CA 1
ATOM 3937 C C . PHE B 1 112 ? 12.281 -10.016 -7.801 1 98.88 112 PHE B C 1
ATOM 3939 O O . PHE B 1 112 ? 11.078 -9.836 -8 1 98.88 112 PHE B O 1
ATOM 3946 N N . THR B 1 113 ? 12.711 -10.922 -6.941 1 98.56 113 THR B N 1
ATOM 3947 C CA . THR B 1 113 ? 11.82 -11.789 -6.18 1 98.56 113 THR B CA 1
ATOM 3948 C C . THR B 1 113 ? 11.477 -11.164 -4.832 1 98.56 113 THR B C 1
ATOM 3950 O O . THR B 1 113 ? 12.375 -10.797 -4.066 1 98.56 113 THR B O 1
ATOM 3953 N N . VAL B 1 114 ? 10.203 -11.039 -4.609 1 98.75 114 VAL B N 1
ATOM 3954 C CA . VAL B 1 114 ? 9.727 -10.57 -3.312 1 98.75 114 VAL B CA 1
ATOM 3955 C C . VAL B 1 114 ? 9.227 -11.758 -2.49 1 98.75 114 VAL B C 1
ATOM 3957 O O . VAL B 1 114 ? 8.25 -12.414 -2.855 1 98.75 114 VAL B O 1
ATOM 3960 N N . THR B 1 115 ? 9.883 -12.062 -1.414 1 97.5 115 THR B N 1
ATOM 3961 C CA . THR B 1 115 ? 9.383 -13.031 -0.442 1 97.5 115 THR B CA 1
ATOM 3962 C C . THR B 1 115 ? 8.852 -12.328 0.802 1 97.5 115 THR B C 1
ATOM 3964 O O . THR B 1 115 ? 8.812 -11.094 0.856 1 97.5 115 THR B O 1
ATOM 3967 N N . LYS B 1 116 ? 8.344 -13.125 1.713 1 97.62 116 LYS B N 1
ATOM 3968 C CA . LYS B 1 116 ? 7.969 -12.539 2.994 1 97.62 116 LYS B CA 1
ATOM 3969 C C . LYS B 1 116 ? 9.125 -11.75 3.598 1 97.62 116 LYS B C 1
ATOM 3971 O O . LYS B 1 116 ? 10.227 -12.289 3.773 1 97.62 116 LYS B O 1
ATOM 3976 N N . ASP B 1 117 ? 8.914 -10.453 3.775 1 98.06 117 ASP B N 1
ATOM 3977 C CA . ASP B 1 117 ? 9.945 -9.562 4.301 1 98.06 117 ASP B CA 1
ATOM 3978 C C . ASP B 1 117 ? 10.047 -9.672 5.82 1 98.06 117 ASP B C 1
ATOM 3980 O O . ASP B 1 117 ? 9.219 -9.117 6.547 1 98.06 117 ASP B O 1
ATOM 3984 N N . LEU B 1 118 ? 11.07 -10.367 6.293 1 98.12 118 LEU B N 1
ATOM 3985 C CA . LEU B 1 118 ? 11.219 -10.656 7.719 1 98.12 118 LEU B CA 1
ATOM 3986 C C . LEU B 1 118 ? 12.453 -9.961 8.281 1 98.12 118 LEU B C 1
ATOM 3988 O O . LEU B 1 118 ? 13.562 -10.172 7.805 1 98.12 118 LEU B O 1
ATOM 3992 N N . ALA B 1 119 ? 12.25 -9.234 9.312 1 96.44 119 ALA B N 1
ATOM 3993 C CA . ALA B 1 119 ? 13.352 -8.547 9.977 1 96.44 119 ALA B CA 1
ATOM 3994 C C . ALA B 1 119 ? 14.273 -9.547 10.672 1 96.44 119 ALA B C 1
ATOM 3996 O O . ALA B 1 119 ? 13.859 -10.656 11.008 1 96.44 119 ALA B O 1
ATOM 3997 N N . PRO B 1 120 ? 15.523 -9.078 10.898 1 95.81 120 PRO B N 1
ATOM 3998 C CA . PRO B 1 120 ? 16.469 -9.945 11.609 1 95.81 120 PRO B CA 1
ATOM 3999 C C . PRO B 1 120 ? 15.953 -10.359 12.992 1 95.81 120 PRO B C 1
ATOM 4001 O O . PRO B 1 120 ? 16.328 -11.422 13.492 1 95.81 120 PRO B O 1
ATOM 4004 N N . SER B 1 121 ? 15.016 -9.562 13.547 1 96.19 121 SER B N 1
ATOM 4005 C CA . SER B 1 121 ? 14.508 -9.844 14.883 1 96.19 121 SER B CA 1
ATOM 4006 C C . SER B 1 121 ? 13.375 -10.867 14.844 1 96.19 121 SER B C 1
ATOM 4008 O O . SER B 1 121 ? 12.977 -11.398 15.875 1 96.19 121 SER B O 1
ATOM 4010 N N . ASP B 1 122 ? 12.906 -11.18 13.656 1 96.31 122 ASP B N 1
ATOM 4011 C CA . ASP B 1 122 ? 11.875 -12.211 13.523 1 96.31 122 ASP B CA 1
ATOM 4012 C C . ASP B 1 122 ? 12.367 -13.547 14.062 1 96.31 122 ASP B C 1
ATOM 4014 O O . ASP B 1 122 ? 13.477 -13.977 13.75 1 96.31 122 ASP B O 1
ATOM 4018 N N . PRO B 1 123 ? 11.57 -14.195 14.891 1 95.69 123 PRO B N 1
ATOM 4019 C CA . PRO B 1 123 ? 12.008 -15.461 15.492 1 95.69 123 PRO B CA 1
ATOM 4020 C C . PRO B 1 123 ? 12.414 -16.5 14.453 1 95.69 123 PRO B C 1
ATOM 4022 O O . PRO B 1 123 ? 13.336 -17.281 14.68 1 95.69 123 PRO B O 1
ATOM 4025 N N . ARG B 1 124 ? 11.836 -16.594 13.344 1 96.81 124 ARG B N 1
ATOM 4026 C CA . ARG B 1 124 ? 12.164 -17.562 12.297 1 96.81 124 ARG B CA 1
ATOM 4027 C C . ARG B 1 124 ? 13.547 -17.281 11.719 1 96.81 124 ARG B C 1
ATOM 4029 O O . ARG B 1 124 ? 14.289 -18.219 11.398 1 96.81 124 ARG B O 1
ATOM 4036 N N . VAL B 1 125 ? 13.828 -15.992 11.562 1 97.69 125 VAL B N 1
ATOM 4037 C CA . VAL B 1 125 ? 15.148 -15.602 11.078 1 97.69 125 VAL B CA 1
ATOM 4038 C C . VAL B 1 125 ? 16.203 -15.953 12.125 1 97.69 125 VAL B C 1
ATOM 4040 O O . VAL B 1 125 ? 17.25 -16.516 11.797 1 97.69 125 VAL B O 1
ATOM 4043 N N . GLN B 1 126 ? 15.875 -15.664 13.375 1 96.69 126 GLN B N 1
ATOM 4044 C CA . GLN B 1 126 ? 16.797 -15.953 14.469 1 96.69 126 GLN B CA 1
ATOM 4045 C C . GLN B 1 126 ? 17.062 -17.453 14.594 1 96.69 126 GLN B C 1
ATOM 4047 O O . GLN B 1 126 ? 18.172 -17.859 14.945 1 96.69 126 GLN B O 1
ATOM 4052 N N . GLN B 1 127 ? 16.062 -18.188 14.32 1 96.31 127 GLN B N 1
ATOM 4053 C CA . GLN B 1 127 ? 16.156 -19.641 14.422 1 96.31 127 GLN B CA 1
ATOM 4054 C C . GLN B 1 127 ? 16.719 -20.25 13.133 1 96.31 127 GLN B C 1
ATOM 4056 O O . GLN B 1 127 ? 16.797 -21.469 12.992 1 96.31 127 GLN B O 1
ATOM 4061 N N . LYS B 1 128 ? 16.984 -19.438 12.148 1 96.75 128 LYS B N 1
ATOM 4062 C CA . LYS B 1 128 ? 17.656 -19.797 10.898 1 96.75 128 LYS B CA 1
ATOM 4063 C C . LYS B 1 128 ? 16.766 -20.703 10.055 1 96.75 128 LYS B C 1
ATOM 4065 O O . LYS B 1 128 ? 17.266 -21.656 9.43 1 96.75 128 LYS B O 1
ATOM 4070 N N . TRP B 1 129 ? 15.445 -20.453 10.062 1 97.38 129 TRP B N 1
ATOM 4071 C CA . TRP B 1 129 ? 14.562 -21.172 9.164 1 97.38 129 TRP B CA 1
ATOM 4072 C C . TRP B 1 129 ? 15.055 -21.078 7.723 1 97.38 129 TRP B C 1
ATOM 4074 O O . TRP B 1 129 ? 15.516 -20.031 7.289 1 97.38 129 TRP B O 1
ATOM 4084 N N . PRO B 1 130 ? 14.922 -22.219 6.961 1 97.69 130 PRO B N 1
ATOM 4085 C CA . PRO B 1 130 ? 15.297 -22.172 5.547 1 97.69 130 PRO B CA 1
ATOM 4086 C C . PRO B 1 130 ? 14.555 -21.078 4.781 1 97.69 130 PRO B C 1
ATOM 4088 O O . PRO B 1 130 ? 13.336 -20.938 4.914 1 97.69 130 PRO B O 1
ATOM 4091 N N . CYS B 1 131 ? 15.281 -20.234 4.016 1 97.62 131 CYS B N 1
ATOM 4092 C CA . CYS B 1 131 ? 14.758 -19.281 3.045 1 97.62 131 CYS B CA 1
ATOM 4093 C C . CYS B 1 131 ? 14.156 -18.078 3.744 1 97.62 131 CYS B C 1
ATOM 4095 O O . CYS B 1 131 ? 13.43 -17.297 3.127 1 97.62 131 CYS B O 1
ATOM 4097 N N . HIS B 1 132 ? 14.336 -17.922 5.055 1 98.19 132 HIS B N 1
ATOM 4098 C CA . HIS B 1 132 ? 13.695 -16.859 5.809 1 98.19 132 HIS B CA 1
ATOM 4099 C C . HIS B 1 132 ? 14.672 -15.711 6.078 1 98.19 132 HIS B C 1
ATOM 4101 O O . HIS B 1 132 ? 15.711 -15.914 6.707 1 98.19 132 HIS B O 1
ATOM 4107 N N . GLY B 1 133 ? 14.43 -14.578 5.66 1 98.12 133 GLY B N 1
ATOM 4108 C CA . GLY B 1 133 ? 15.203 -13.359 5.82 1 98.12 133 GLY B CA 1
ATOM 4109 C C . GLY B 1 133 ? 14.523 -12.141 5.215 1 98.12 133 GLY B C 1
ATOM 4110 O O . GLY B 1 133 ? 13.383 -12.227 4.762 1 98.12 133 GLY B O 1
ATOM 4111 N N . PRO B 1 134 ? 15.188 -11.07 5.238 1 98.06 134 PRO B N 1
ATOM 4112 C CA . PRO B 1 134 ? 14.578 -9.844 4.727 1 98.06 134 PRO B CA 1
ATOM 4113 C C . PRO B 1 134 ? 14.555 -9.781 3.201 1 98.06 134 PRO B C 1
ATOM 4115 O O . PRO B 1 134 ? 15.242 -10.57 2.539 1 98.06 134 PRO B O 1
ATOM 4118 N N . CYS B 1 135 ? 13.719 -9 2.678 1 98.38 135 CYS B N 1
ATOM 4119 C CA . CYS B 1 135 ? 13.758 -8.625 1.269 1 98.38 135 CYS B CA 1
ATOM 4120 C C . CYS B 1 135 ? 14.672 -7.426 1.049 1 98.38 135 CYS B C 1
ATOM 4122 O O . CYS B 1 135 ? 14.508 -6.391 1.694 1 98.38 135 CYS B O 1
ATOM 4124 N N . PRO B 1 136 ? 15.656 -7.512 0.146 1 98.31 136 PRO B N 1
ATOM 4125 C CA . PRO B 1 136 ? 16.625 -6.438 -0.071 1 98.31 136 PRO B CA 1
ATOM 4126 C C . PRO B 1 136 ? 16.125 -5.375 -1.047 1 98.31 136 PRO B C 1
ATOM 4128 O O . PRO B 1 136 ? 16.656 -5.246 -2.152 1 98.31 136 PRO B O 1
ATOM 4131 N N . TRP B 1 137 ? 15.25 -4.562 -0.614 1 98.12 137 TRP B N 1
ATOM 4132 C CA . TRP B 1 137 ? 14.617 -3.523 -1.426 1 98.12 137 TRP B CA 1
ATOM 4133 C C . TRP B 1 137 ? 15.648 -2.496 -1.888 1 98.12 137 TRP B C 1
ATOM 4135 O O . TRP B 1 137 ? 16.5 -2.07 -1.107 1 98.12 137 TRP B O 1
ATOM 4145 N N . PRO B 1 138 ? 15.555 -2.035 -3.164 1 97.38 138 PRO B N 1
ATOM 4146 C CA . PRO B 1 138 ? 16.484 -1.03 -3.678 1 97.38 138 PRO B CA 1
ATOM 4147 C C . PRO B 1 138 ? 16.141 0.384 -3.213 1 97.38 138 PRO B C 1
ATOM 4149 O O . PRO B 1 138 ? 17.031 1.236 -3.115 1 97.38 138 PRO B O 1
ATOM 4152 N N . PHE B 1 139 ? 14.891 0.729 -3.051 1 95.31 139 PHE B N 1
ATOM 4153 C CA . PHE B 1 139 ? 14.398 2.02 -2.584 1 95.31 139 PHE B CA 1
ATOM 4154 C C . PHE B 1 139 ? 13.031 1.873 -1.93 1 95.31 139 PHE B C 1
ATOM 4156 O O . PHE B 1 139 ? 12.289 0.93 -2.225 1 95.31 139 PHE B O 1
ATOM 4163 N N . THR B 1 140 ? 12.656 2.662 -1.056 1 95.25 140 THR B N 1
ATOM 4164 C CA . THR B 1 140 ? 11.5 2.541 -0.173 1 95.25 140 THR B CA 1
ATOM 4165 C C . THR B 1 140 ? 10.203 2.523 -0.979 1 95.25 140 THR B C 1
ATOM 4167 O O . THR B 1 140 ? 9.266 1.803 -0.638 1 95.25 140 THR B O 1
ATOM 4170 N N . GLN B 1 141 ? 10.117 3.311 -2.002 1 96.88 141 GLN B N 1
ATOM 4171 C CA . GLN B 1 141 ? 8.922 3.387 -2.836 1 96.88 141 GLN B CA 1
ATOM 4172 C C . GLN B 1 141 ? 8.562 2.018 -3.404 1 96.88 141 GLN B C 1
ATOM 4174 O O . GLN B 1 141 ? 7.379 1.671 -3.498 1 96.88 141 GLN B O 1
ATOM 4179 N N . MET B 1 142 ? 9.555 1.221 -3.75 1 98.38 142 MET B N 1
ATOM 4180 C CA . MET B 1 142 ? 9.273 -0.107 -4.289 1 98.38 142 MET B CA 1
ATOM 4181 C C . MET B 1 142 ? 8.656 -1.009 -3.223 1 98.38 142 MET B C 1
ATOM 4183 O O . MET B 1 142 ? 7.699 -1.73 -3.49 1 98.38 142 MET B O 1
ATOM 4187 N N . LYS B 1 143 ? 9.234 -0.952 -2.094 1 98.12 143 LYS B N 1
ATOM 4188 C CA . LYS B 1 143 ? 8.672 -1.728 -0.993 1 98.12 143 LYS B CA 1
ATOM 4189 C C . LYS B 1 143 ? 7.195 -1.388 -0.781 1 98.12 143 LYS B C 1
ATOM 4191 O O . LYS B 1 143 ? 6.352 -2.283 -0.697 1 98.12 143 LYS B O 1
ATOM 4196 N N . THR B 1 144 ? 6.891 -0.114 -0.736 1 98.12 144 THR B N 1
ATOM 4197 C CA . THR B 1 144 ? 5.535 0.365 -0.475 1 98.12 144 THR B CA 1
ATOM 4198 C C . THR B 1 144 ? 4.566 -0.148 -1.536 1 98.12 144 THR B C 1
ATOM 4200 O O . THR B 1 144 ? 3.535 -0.736 -1.21 1 98.12 144 THR B O 1
ATOM 4203 N N . ILE B 1 145 ? 4.906 0.002 -2.77 1 98.75 145 ILE B N 1
ATOM 4204 C CA . ILE B 1 145 ? 4.012 -0.308 -3.877 1 98.75 145 ILE B CA 1
ATOM 4205 C C . ILE B 1 145 ? 3.867 -1.822 -4.016 1 98.75 145 ILE B C 1
ATOM 4207 O O . ILE B 1 145 ? 2.754 -2.336 -4.145 1 98.75 145 ILE B O 1
ATOM 4211 N N . MET B 1 146 ? 4.961 -2.551 -3.93 1 98.81 146 MET B N 1
ATOM 4212 C CA . MET B 1 146 ? 4.914 -3.994 -4.152 1 98.81 146 MET B CA 1
ATOM 4213 C C . MET B 1 146 ? 4.191 -4.695 -3.008 1 98.81 146 MET B C 1
ATOM 4215 O O . MET B 1 146 ? 3.488 -5.684 -3.225 1 98.81 146 MET B O 1
ATOM 4219 N N . GLN B 1 147 ? 4.402 -4.195 -1.84 1 98.38 147 GLN B N 1
ATOM 4220 C CA . GLN B 1 147 ? 3.684 -4.793 -0.72 1 98.38 147 GLN B CA 1
ATOM 4221 C C . GLN B 1 147 ? 2.18 -4.57 -0.849 1 98.38 147 GLN B C 1
ATOM 4223 O O . GLN B 1 147 ? 1.39 -5.488 -0.608 1 98.38 147 GLN B O 1
ATOM 4228 N N . ALA B 1 148 ? 1.773 -3.363 -1.2 1 98.56 148 ALA B N 1
ATOM 4229 C CA . ALA B 1 148 ? 0.353 -3.094 -1.408 1 98.56 148 ALA B CA 1
ATOM 4230 C C . ALA B 1 148 ? -0.211 -3.959 -2.531 1 98.56 148 ALA B C 1
ATOM 4232 O O . ALA B 1 148 ? -1.327 -4.473 -2.426 1 98.56 148 ALA B O 1
ATOM 4233 N N . TYR B 1 149 ? 0.545 -4.066 -3.584 1 98.69 149 TYR B N 1
ATOM 4234 C CA . TYR B 1 149 ? 0.124 -4.871 -4.727 1 98.69 149 TYR B CA 1
ATOM 4235 C C . TYR B 1 149 ? -0.031 -6.336 -4.34 1 98.69 149 TYR B C 1
ATOM 4237 O O . TYR B 1 149 ? -1.021 -6.977 -4.695 1 98.69 149 TYR B O 1
ATOM 4245 N N . MET B 1 150 ? 0.863 -6.848 -3.559 1 98.69 150 MET B N 1
ATOM 4246 C CA . MET B 1 150 ? 0.794 -8.234 -3.104 1 98.69 150 MET B CA 1
ATOM 4247 C C . MET B 1 150 ? -0.381 -8.438 -2.152 1 98.69 150 MET B C 1
ATOM 4249 O O . MET B 1 150 ? -1.005 -9.5 -2.148 1 98.69 150 MET B O 1
ATOM 4253 N N . ASP B 1 151 ? -0.648 -7.441 -1.321 1 97.75 151 ASP B N 1
ATOM 4254 C CA . ASP B 1 151 ? -1.81 -7.539 -0.442 1 97.75 151 ASP B CA 1
ATOM 4255 C C . ASP B 1 151 ? -3.098 -7.684 -1.248 1 97.75 151 ASP B C 1
ATOM 4257 O O . ASP B 1 151 ? -3.971 -8.477 -0.896 1 97.75 151 ASP B O 1
ATOM 4261 N N . TYR B 1 152 ? -3.158 -6.91 -2.279 1 96.69 152 TYR B N 1
ATOM 4262 C CA . TYR B 1 152 ? -4.32 -7 -3.158 1 96.69 152 TYR B CA 1
ATOM 4263 C C . TYR B 1 152 ? -4.41 -8.383 -3.801 1 96.69 152 TYR B C 1
ATOM 4265 O O . TYR B 1 152 ? -5.48 -8.992 -3.822 1 96.69 152 TYR B O 1
ATOM 4273 N N . LEU B 1 153 ? -3.332 -8.836 -4.312 1 98.44 153 LEU B N 1
ATOM 4274 C CA . LEU B 1 153 ? -3.295 -10.148 -4.949 1 98.44 153 LEU B CA 1
ATOM 4275 C C . LEU B 1 153 ? -3.59 -11.258 -3.939 1 98.44 153 LEU B C 1
ATOM 4277 O O . LEU B 1 153 ? -4.258 -12.242 -4.266 1 98.44 153 LEU B O 1
ATOM 4281 N N . GLY B 1 154 ? -3.088 -11.07 -2.742 1 97.88 154 GLY B N 1
ATOM 4282 C CA . GLY B 1 154 ? -3.379 -12.023 -1.68 1 97.88 154 GLY B CA 1
ATOM 4283 C C . GLY B 1 154 ? -4.859 -12.133 -1.363 1 97.88 154 GLY B C 1
ATOM 4284 O O . GLY B 1 154 ? -5.383 -13.234 -1.188 1 97.88 154 GLY B O 1
ATOM 4285 N N . GLU B 1 155 ? -5.5 -10.992 -1.304 1 96.69 155 GLU B N 1
ATOM 4286 C CA . GLU B 1 155 ? -6.941 -10.992 -1.067 1 96.69 155 GLU B CA 1
ATOM 4287 C C . GLU B 1 155 ? -7.684 -11.711 -2.189 1 96.69 155 GLU B C 1
ATOM 4289 O O . GLU B 1 155 ? -8.625 -12.469 -1.934 1 96.69 155 GLU B O 1
ATOM 4294 N N . SER B 1 156 ? -7.254 -11.445 -3.379 1 97.62 156 SER B N 1
ATOM 4295 C CA . SER B 1 156 ? -7.844 -12.133 -4.523 1 97.62 156 SER B CA 1
ATOM 4296 C C . SER B 1 156 ? -7.617 -13.633 -4.449 1 97.62 156 SER B C 1
ATOM 4298 O O . SER B 1 156 ? -8.516 -14.422 -4.754 1 97.62 156 SER B O 1
ATOM 4300 N N . GLY B 1 157 ? -6.406 -14.008 -4.066 1 98.44 157 GLY B N 1
ATOM 4301 C CA . GLY B 1 157 ? -6.09 -15.414 -3.902 1 98.44 157 GLY B CA 1
ATOM 4302 C C . GLY B 1 157 ? -6.973 -16.109 -2.885 1 98.44 157 GLY B C 1
ATOM 4303 O O . GLY B 1 157 ? -7.449 -17.219 -3.125 1 98.44 157 GLY B O 1
ATOM 4304 N N . GLU B 1 158 ? -7.23 -15.453 -1.747 1 98.06 158 GLU B N 1
ATOM 4305 C CA . GLU B 1 158 ? -8.086 -16.016 -0.712 1 98.06 158 GLU B CA 1
ATOM 4306 C C . GLU B 1 158 ? -9.508 -16.234 -1.227 1 98.06 158 GLU B C 1
ATOM 4308 O O . GLU B 1 158 ? -10.117 -17.266 -0.972 1 98.06 158 GLU B O 1
ATOM 4313 N N . LYS B 1 159 ? -10.023 -15.242 -1.935 1 98.06 159 LYS B N 1
ATOM 4314 C CA . LYS B 1 159 ? -11.367 -15.359 -2.488 1 98.06 159 LYS B CA 1
ATOM 4315 C C . LYS B 1 159 ? -11.461 -16.516 -3.475 1 98.06 159 LYS B C 1
ATOM 4317 O O . LYS B 1 159 ? -12.422 -17.297 -3.455 1 98.06 159 LYS B O 1
ATOM 4322 N N . MET B 1 160 ? -10.477 -16.641 -4.27 1 98.69 160 MET B N 1
ATOM 4323 C CA . MET B 1 160 ? -10.5 -17.703 -5.27 1 98.69 160 MET B CA 1
ATOM 4324 C C . MET B 1 160 ? -10.398 -19.078 -4.613 1 98.69 160 MET B C 1
ATOM 4326 O O . MET B 1 160 ? -11.031 -20.031 -5.062 1 98.69 160 MET B O 1
ATOM 4330 N N . LEU B 1 161 ? -9.586 -19.172 -3.537 1 98.5 161 LEU B N 1
ATOM 4331 C CA . LEU B 1 161 ? -9.484 -20.438 -2.836 1 98.5 161 LEU B CA 1
ATOM 4332 C C . LEU B 1 161 ? -10.828 -20.828 -2.211 1 98.5 161 LEU B C 1
ATOM 4334 O O . LEU B 1 161 ? -11.188 -22 -2.18 1 98.5 161 LEU B O 1
ATOM 4338 N N . GLN B 1 162 ? -11.555 -19.859 -1.715 1 98.25 162 GLN B N 1
ATOM 4339 C CA . GLN B 1 162 ? -12.891 -20.141 -1.193 1 98.25 162 GLN B CA 1
ATOM 4340 C C . GLN B 1 162 ? -13.82 -20.625 -2.303 1 98.25 162 GLN B C 1
ATOM 4342 O O . GLN B 1 162 ? -14.555 -21.594 -2.125 1 98.25 162 GLN B O 1
ATOM 4347 N N . LEU B 1 163 ? -13.766 -19.906 -3.402 1 98.62 163 LEU B N 1
ATOM 4348 C CA . LEU B 1 163 ? -14.594 -20.297 -4.543 1 98.62 163 LEU B CA 1
ATOM 4349 C C . LEU B 1 163 ? -14.242 -21.703 -5.027 1 98.62 163 LEU B C 1
ATOM 4351 O O . LEU B 1 163 ? -15.125 -22.484 -5.348 1 98.62 163 LEU B O 1
ATOM 4355 N N . ILE B 1 164 ? -12.984 -22.016 -5.051 1 98.38 164 ILE B N 1
ATOM 4356 C CA . ILE B 1 164 ? -12.531 -23.344 -5.457 1 98.38 164 ILE B CA 1
ATOM 4357 C C . ILE B 1 164 ? -13.062 -24.391 -4.473 1 98.38 164 ILE B C 1
ATOM 4359 O O . ILE B 1 164 ? -13.562 -25.438 -4.883 1 98.38 164 ILE B O 1
ATOM 4363 N N . ALA B 1 165 ? -12.922 -24.078 -3.176 1 97.25 165 ALA B N 1
ATOM 4364 C CA . ALA B 1 165 ? -13.414 -25.016 -2.168 1 97.25 165 ALA B CA 1
ATOM 4365 C C . ALA B 1 165 ? -14.891 -25.344 -2.391 1 97.25 165 ALA B C 1
ATOM 4367 O O . ALA B 1 165 ? -15.273 -26.516 -2.453 1 97.25 165 ALA B O 1
ATOM 4368 N N . TRP B 1 166 ? -15.711 -24.312 -2.584 1 96.69 166 TRP B N 1
ATOM 4369 C CA . TRP B 1 166 ? -17.141 -24.516 -2.812 1 96.69 166 TRP B CA 1
ATOM 4370 C C . TRP B 1 166 ? -17.375 -25.203 -4.152 1 96.69 166 TRP B C 1
ATOM 4372 O O . TRP B 1 166 ? -18.266 -26.062 -4.266 1 96.69 166 TRP B O 1
ATOM 4382 N N . GLY B 1 167 ? -16.609 -24.797 -5.156 1 97 167 GLY B N 1
ATOM 4383 C CA . GLY B 1 167 ? -16.734 -25.422 -6.469 1 97 167 GLY B CA 1
ATOM 4384 C C . GLY B 1 167 ? -16.406 -26.891 -6.465 1 97 167 GLY B C 1
ATOM 4385 O O . GLY B 1 167 ? -16.922 -27.656 -7.297 1 97 167 GLY B O 1
ATOM 4386 N N . LEU B 1 168 ? -15.562 -27.328 -5.535 1 96.38 168 LEU B N 1
ATOM 4387 C CA . LEU B 1 168 ? -15.18 -28.719 -5.398 1 96.38 168 LEU B CA 1
ATOM 4388 C C . LEU B 1 168 ? -16.203 -29.484 -4.566 1 96.38 168 LEU B C 1
ATOM 4390 O O . LEU B 1 168 ? -16.078 -30.703 -4.387 1 96.38 168 LEU B O 1
ATOM 4394 N N . GLY B 1 169 ? -17.094 -28.75 -4.027 1 93.69 169 GLY B N 1
ATOM 4395 C CA . GLY B 1 169 ? -18.156 -29.391 -3.27 1 93.69 169 GLY B CA 1
ATOM 4396 C C . GLY B 1 169 ? -17.859 -29.484 -1.784 1 93.69 169 GLY B C 1
ATOM 4397 O O . GLY B 1 169 ? -18.562 -30.172 -1.047 1 93.69 169 GLY B O 1
ATOM 4398 N N . LEU B 1 170 ? -16.875 -28.828 -1.35 1 93.5 170 LEU B N 1
ATOM 4399 C CA . LEU B 1 170 ? -16.562 -28.812 0.076 1 93.5 170 LEU B CA 1
ATOM 4400 C C . LEU B 1 170 ? -17.547 -27.938 0.839 1 93.5 170 LEU B C 1
ATOM 4402 O O . LEU B 1 170 ? -17.938 -26.875 0.353 1 93.5 170 LEU B O 1
ATOM 4406 N N . LYS B 1 171 ? -17.906 -28.312 2.059 1 90 171 LYS B N 1
ATOM 4407 C CA . LYS B 1 171 ? -18.859 -27.562 2.877 1 90 171 LYS B CA 1
ATOM 4408 C C . LYS B 1 171 ? -18.234 -26.297 3.438 1 90 171 LYS B C 1
ATOM 4410 O O . LYS B 1 171 ? -18.875 -25.25 3.494 1 90 171 LYS B O 1
ATOM 4415 N N . ASP B 1 172 ? -17.062 -26.516 3.834 1 91.69 172 ASP B N 1
ATOM 4416 C CA . ASP B 1 172 ? -16.344 -25.406 4.441 1 91.69 172 ASP B CA 1
ATOM 4417 C C . ASP B 1 172 ? -15.609 -24.578 3.387 1 91.69 172 ASP B C 1
ATOM 4419 O O . ASP B 1 172 ? -14.625 -25.047 2.801 1 91.69 172 ASP B O 1
ATOM 4423 N N . GLY B 1 173 ? -16.016 -23.344 3.205 1 92.5 173 GLY B N 1
ATOM 4424 C CA . GLY B 1 173 ? -15.367 -22.453 2.244 1 92.5 173 GLY B CA 1
ATOM 4425 C C . GLY B 1 173 ? -13.938 -22.125 2.605 1 92.5 173 GLY B C 1
ATOM 4426 O O . GLY B 1 173 ? -13.164 -21.688 1.756 1 92.5 173 GLY B O 1
ATOM 4427 N N . ASN B 1 174 ? -13.562 -22.422 3.826 1 93.06 174 ASN B N 1
ATOM 4428 C CA . ASN B 1 174 ? -12.219 -22.094 4.281 1 93.06 174 ASN B CA 1
ATOM 4429 C C . ASN B 1 174 ? -11.297 -23.297 4.254 1 93.06 174 ASN B C 1
ATOM 4431 O O . ASN B 1 174 ? -10.172 -23.25 4.75 1 93.06 174 ASN B O 1
ATOM 4435 N N . ALA B 1 175 ? -11.711 -24.359 3.66 1 92.81 175 ALA B N 1
ATOM 4436 C CA . ALA B 1 175 ? -10.938 -25.594 3.637 1 92.81 175 ALA B CA 1
ATOM 4437 C C . ALA B 1 175 ? -9.547 -25.359 3.049 1 92.81 175 ALA B C 1
ATOM 4439 O O . ALA B 1 175 ? -8.555 -25.891 3.549 1 92.81 175 ALA B O 1
ATOM 4440 N N . LEU B 1 176 ? -9.484 -24.562 2.039 1 96 176 LEU B N 1
ATOM 4441 C CA . LEU B 1 176 ? -8.203 -24.297 1.381 1 96 176 LEU B CA 1
ATOM 4442 C C . LEU B 1 176 ? -7.484 -23.125 2.033 1 96 176 LEU B C 1
ATOM 4444 O O . LEU B 1 176 ? -6.258 -23.141 2.164 1 96 176 LEU B O 1
ATOM 4448 N N . THR B 1 177 ? -8.234 -22.094 2.5 1 95.62 177 THR B N 1
ATOM 4449 C CA . THR B 1 177 ? -7.609 -20.906 3.059 1 95.62 177 THR B CA 1
ATOM 4450 C C . THR B 1 177 ? -6.965 -21.219 4.406 1 95.62 177 THR B C 1
ATOM 4452 O O . THR B 1 177 ? -6.113 -20.453 4.879 1 95.62 177 THR B O 1
ATOM 4455 N N . ARG B 1 178 ? -7.285 -22.281 4.992 1 92.5 178 ARG B N 1
ATOM 4456 C CA . ARG B 1 178 ? -6.621 -22.719 6.219 1 92.5 178 ARG B CA 1
ATOM 4457 C C . ARG B 1 178 ? -5.141 -22.984 5.977 1 92.5 178 ARG B C 1
ATOM 4459 O O . ARG B 1 178 ? -4.309 -22.766 6.859 1 92.5 178 ARG B O 1
ATOM 4466 N N . TYR B 1 179 ? -4.805 -23.422 4.746 1 94.31 179 TYR B N 1
ATOM 4467 C CA . TYR B 1 179 ? -3.422 -23.734 4.402 1 94.31 179 TYR B CA 1
ATOM 4468 C C . TYR B 1 179 ? -2.611 -22.469 4.199 1 94.31 179 TYR B C 1
ATOM 4470 O O . TYR B 1 179 ? -1.379 -22.5 4.191 1 94.31 179 TYR B O 1
ATOM 4478 N N . THR B 1 180 ? -3.34 -21.359 3.98 1 96.5 180 THR B N 1
ATOM 4479 C CA . THR B 1 180 ? -2.615 -20.156 3.572 1 96.5 180 THR B CA 1
ATOM 4480 C C . THR B 1 180 ? -2.502 -19.172 4.734 1 96.5 180 THR B C 1
ATOM 4482 O O . THR B 1 180 ? -2.061 -18.047 4.551 1 96.5 180 THR B O 1
ATOM 4485 N N . GLN B 1 181 ? -2.955 -19.594 5.949 1 94.94 181 GLN B N 1
ATOM 4486 C CA . GLN B 1 181 ? -2.656 -18.75 7.109 1 94.94 181 GLN B CA 1
ATOM 4487 C C . GLN B 1 181 ? -1.151 -18.547 7.262 1 94.94 181 GLN B C 1
ATOM 4489 O O . GLN B 1 181 ? -0.384 -19.516 7.27 1 94.94 181 GLN B O 1
ATOM 4494 N N . ASP B 1 182 ? -0.714 -17.297 7.281 1 95.69 182 ASP B N 1
ATOM 4495 C CA . ASP B 1 182 ? 0.704 -16.953 7.25 1 95.69 182 ASP B CA 1
ATOM 4496 C C . ASP B 1 182 ? 1.407 -17.625 6.078 1 95.69 182 ASP B C 1
ATOM 4498 O O . ASP B 1 182 ? 2.514 -18.156 6.23 1 95.69 182 ASP B O 1
ATOM 4502 N N . GLY B 1 183 ? 0.764 -17.641 4.949 1 97.25 183 GLY B N 1
ATOM 4503 C CA . GLY B 1 183 ? 1.267 -18.328 3.764 1 97.25 183 GLY B CA 1
ATOM 4504 C C . GLY B 1 183 ? 2.605 -17.781 3.293 1 97.25 183 GLY B C 1
ATOM 4505 O O . GLY B 1 183 ? 2.906 -16.609 3.471 1 97.25 183 GLY B O 1
ATOM 4506 N N . TRP B 1 184 ? 3.391 -18.672 2.703 1 97.75 184 TRP B N 1
ATOM 4507 C CA . TRP B 1 184 ? 4.691 -18.312 2.152 1 97.75 184 TRP B CA 1
ATOM 4508 C C . TRP B 1 184 ? 4.543 -17.688 0.774 1 97.75 184 TRP B C 1
ATOM 4510 O O . TRP B 1 184 ? 5.18 -18.109 -0.188 1 97.75 184 TRP B O 1
ATOM 4520 N N . HIS B 1 185 ? 3.613 -16.719 0.696 1 98.38 185 HIS B N 1
ATOM 4521 C CA . HIS B 1 185 ? 3.35 -16 -0.549 1 98.38 185 HIS B CA 1
ATOM 4522 C C . HIS B 1 185 ? 4.602 -15.281 -1.05 1 98.38 185 HIS B C 1
ATOM 4524 O O . HIS B 1 185 ? 5.418 -14.82 -0.252 1 98.38 185 HIS B O 1
ATOM 4530 N N . HIS B 1 186 ? 4.797 -15.234 -2.316 1 98.25 186 HIS B N 1
ATOM 4531 C CA . HIS B 1 186 ? 5.891 -14.477 -2.914 1 98.25 186 HIS B CA 1
ATOM 4532 C C . HIS B 1 186 ? 5.523 -13.992 -4.316 1 98.25 186 HIS B C 1
ATOM 4534 O O . HIS B 1 186 ? 4.484 -14.375 -4.855 1 98.25 186 HIS B O 1
ATOM 4540 N N . MET B 1 187 ? 6.258 -13.07 -4.816 1 98.75 187 MET B N 1
ATOM 4541 C CA . MET B 1 187 ? 5.988 -12.492 -6.129 1 98.75 187 MET B CA 1
ATOM 4542 C C . MET B 1 187 ? 7.285 -12.281 -6.902 1 98.75 187 MET B C 1
ATOM 4544 O O . MET B 1 187 ? 8.297 -11.875 -6.328 1 98.75 187 MET B O 1
ATOM 4548 N N . ARG B 1 188 ? 7.266 -12.602 -8.156 1 98.69 188 ARG B N 1
ATOM 4549 C CA . ARG B 1 188 ? 8.367 -12.273 -9.055 1 98.69 188 ARG B CA 1
ATOM 4550 C C . ARG B 1 188 ? 8.023 -11.07 -9.922 1 98.69 188 ARG B C 1
ATOM 4552 O O . ARG B 1 188 ? 7.008 -11.07 -10.625 1 98.69 188 ARG B O 1
ATOM 4559 N N . VAL B 1 189 ? 8.781 -10.047 -9.766 1 98.94 189 VAL B N 1
ATOM 4560 C CA . VAL B 1 189 ? 8.789 -8.922 -10.695 1 98.94 189 VAL B CA 1
ATOM 4561 C C . VAL B 1 189 ? 9.711 -9.227 -11.867 1 98.94 189 VAL B C 1
ATOM 4563 O O . VAL B 1 189 ? 10.914 -9.438 -11.688 1 98.94 189 VAL B O 1
ATOM 4566 N N . LEU B 1 190 ? 9.156 -9.227 -13.117 1 98.88 190 LEU B N 1
ATOM 4567 C CA . LEU B 1 190 ? 9.914 -9.797 -14.227 1 98.88 190 LEU B CA 1
ATOM 4568 C C . LEU B 1 190 ? 10.109 -8.773 -15.344 1 98.88 190 LEU B C 1
ATOM 4570 O O . LEU B 1 190 ? 9.195 -8.008 -15.648 1 98.88 190 LEU B O 1
ATOM 4574 N N . ARG B 1 191 ? 11.219 -8.773 -15.914 1 98.88 191 ARG B N 1
ATOM 4575 C CA . ARG B 1 191 ? 11.539 -8.102 -17.172 1 98.88 191 ARG B CA 1
ATOM 4576 C C . ARG B 1 191 ? 12.156 -9.078 -18.156 1 98.88 191 ARG B C 1
ATOM 4578 O O . ARG B 1 191 ? 13.031 -9.867 -17.797 1 98.88 191 ARG B O 1
ATOM 4585 N N . PHE B 1 192 ? 11.695 -9.094 -19.359 1 98.69 192 PHE B N 1
ATOM 4586 C CA . PHE B 1 192 ? 12.258 -9.859 -20.453 1 98.69 192 PHE B CA 1
ATOM 4587 C C . PHE B 1 192 ? 12.859 -8.938 -21.516 1 98.69 192 PHE B C 1
ATOM 4589 O O . PHE B 1 192 ? 12.203 -7.996 -21.969 1 98.69 192 PHE B O 1
ATOM 4596 N N . PRO B 1 193 ? 14.094 -9.195 -21.906 1 98.06 193 PRO B N 1
ATOM 4597 C CA . PRO B 1 193 ? 14.664 -8.367 -22.969 1 98.06 193 PRO B CA 1
ATOM 4598 C C . PRO B 1 193 ? 13.992 -8.586 -24.312 1 98.06 193 PRO B C 1
ATOM 4600 O O . PRO B 1 193 ? 13.305 -9.594 -24.516 1 98.06 193 PRO B O 1
ATOM 4603 N N . GLN B 1 194 ? 14.172 -7.602 -25.141 1 97.5 194 GLN B N 1
ATOM 4604 C CA . GLN B 1 194 ? 13.844 -7.805 -26.547 1 97.5 194 GLN B CA 1
ATOM 4605 C C . GLN B 1 194 ? 14.586 -9.016 -27.109 1 97.5 194 GLN B C 1
ATOM 4607 O O . GLN B 1 194 ? 15.742 -9.25 -26.781 1 97.5 194 GLN B O 1
ATOM 4612 N N . ASP B 1 195 ? 13.938 -9.688 -28.031 1 96.12 195 ASP B N 1
ATOM 4613 C CA . ASP B 1 195 ? 14.438 -10.953 -28.547 1 96.12 195 ASP B CA 1
ATOM 4614 C C . ASP B 1 195 ? 15.797 -10.781 -29.203 1 96.12 195 ASP B C 1
ATOM 4616 O O . ASP B 1 195 ? 16.609 -11.703 -29.219 1 96.12 195 ASP B O 1
ATOM 4620 N N . THR B 1 196 ? 16.125 -9.625 -29.656 1 95.12 196 THR B N 1
ATOM 4621 C CA . THR B 1 196 ? 17.391 -9.398 -30.359 1 95.12 196 THR B CA 1
ATOM 4622 C C . THR B 1 196 ? 18.406 -8.781 -29.406 1 95.12 196 THR B C 1
ATOM 4624 O O . THR B 1 196 ? 19.547 -8.5 -29.812 1 95.12 196 THR B O 1
ATOM 4627 N N . LYS B 1 197 ? 18.078 -8.5 -28.219 1 96.25 197 LYS B N 1
ATOM 4628 C CA . LYS B 1 197 ? 18.969 -7.875 -27.234 1 96.25 197 LYS B CA 1
ATOM 4629 C C . LYS B 1 197 ? 19.234 -8.797 -26.062 1 96.25 197 LYS B C 1
ATOM 4631 O O . LYS B 1 197 ? 19.109 -8.391 -24.906 1 96.25 197 LYS B O 1
ATOM 4636 N N . VAL B 1 198 ? 19.578 -10.023 -26.359 1 96.44 198 VAL B N 1
ATOM 4637 C CA . VAL B 1 198 ? 19.844 -11.023 -25.328 1 96.44 198 VAL B CA 1
ATOM 4638 C C . VAL B 1 198 ? 21.344 -11.172 -25.125 1 96.44 198 VAL B C 1
ATOM 4640 O O . VAL B 1 198 ? 22.141 -10.695 -25.938 1 96.44 198 VAL B O 1
ATOM 4643 N N . ASN B 1 199 ? 21.766 -11.758 -24.031 1 95.75 199 ASN B N 1
ATOM 4644 C CA . ASN B 1 199 ? 23.172 -11.867 -23.688 1 95.75 199 ASN B CA 1
ATOM 4645 C C . ASN B 1 199 ? 23.797 -13.156 -24.234 1 95.75 199 ASN B C 1
ATOM 4647 O O . ASN B 1 199 ? 24.969 -13.422 -24.016 1 95.75 199 ASN B O 1
ATOM 4651 N N . GLY B 1 200 ? 23.031 -14.055 -24.844 1 95.5 200 GLY B N 1
ATOM 4652 C CA . GLY B 1 200 ? 23.531 -15.25 -25.516 1 95.5 200 GLY B CA 1
ATOM 4653 C C . GLY B 1 200 ? 23.641 -16.453 -24.594 1 95.5 200 GLY B C 1
ATOM 4654 O O . GLY B 1 200 ? 24.109 -17.516 -25 1 95.5 200 GLY B O 1
ATOM 4655 N N . LYS B 1 201 ? 23.125 -16.391 -23.422 1 94.12 201 LYS B N 1
ATOM 4656 C CA . LYS B 1 201 ? 23.297 -17.469 -22.453 1 94.12 201 LYS B CA 1
ATOM 4657 C C . LYS B 1 201 ? 22.234 -18.547 -22.625 1 94.12 201 LYS B C 1
ATOM 4659 O O . LYS B 1 201 ? 22.406 -19.688 -22.172 1 94.12 201 LYS B O 1
ATOM 4664 N N . GLY B 1 202 ? 21.156 -18.172 -23.25 1 94.62 202 GLY B N 1
ATOM 4665 C CA . GLY B 1 202 ? 20.047 -19.109 -23.406 1 94.62 202 GLY B CA 1
ATOM 4666 C C . GLY B 1 202 ? 19.734 -19.438 -24.844 1 94.62 202 GLY B C 1
ATOM 4667 O O . GLY B 1 202 ? 20.578 -19.234 -25.734 1 94.62 202 GLY B O 1
ATOM 4668 N N . LYS B 1 203 ? 18.578 -20.094 -25.016 1 94.38 203 LYS B N 1
ATOM 4669 C CA . LYS B 1 203 ? 18.109 -20.438 -26.359 1 94.38 203 LYS B CA 1
ATOM 4670 C C . LYS B 1 203 ? 17.406 -19.266 -27.016 1 94.38 203 LYS B C 1
ATOM 4672 O O . LYS B 1 203 ? 16.734 -18.469 -26.344 1 94.38 203 LYS B O 1
ATOM 4677 N N . ALA B 1 204 ? 17.531 -19.281 -28.297 1 93.75 204 ALA B N 1
ATOM 4678 C CA . ALA B 1 204 ? 16.875 -18.219 -29.062 1 93.75 204 ALA B CA 1
ATOM 4679 C C . ALA B 1 204 ? 15.375 -18.203 -28.828 1 93.75 204 ALA B C 1
ATOM 4681 O O . ALA B 1 204 ? 14.719 -19.25 -28.891 1 93.75 204 ALA B O 1
ATOM 4682 N N . GLY B 1 205 ? 14.906 -17.016 -28.5 1 94.75 205 GLY B N 1
ATOM 4683 C CA . GLY B 1 205 ? 13.469 -16.828 -28.359 1 94.75 205 GLY B CA 1
ATOM 4684 C C . GLY B 1 205 ? 12.953 -17.188 -26.984 1 94.75 205 GLY B C 1
ATOM 4685 O O . GLY B 1 205 ? 11.82 -16.875 -26.625 1 94.75 205 GLY B O 1
ATOM 4686 N N . ARG B 1 206 ? 13.75 -17.797 -26.188 1 95.56 206 ARG B N 1
ATOM 4687 C CA . ARG B 1 206 ? 13.328 -18.266 -24.875 1 95.56 206 ARG B CA 1
ATOM 4688 C C . ARG B 1 206 ? 13.312 -17.109 -23.875 1 95.56 206 ARG B C 1
ATOM 4690 O O . ARG B 1 206 ? 14.305 -16.391 -23.719 1 95.56 206 ARG B O 1
ATOM 4697 N N . GLY B 1 207 ? 12.164 -16.891 -23.266 1 97.81 207 GLY B N 1
ATOM 4698 C CA . GLY B 1 207 ? 12.125 -16.125 -22.047 1 97.81 207 GLY B CA 1
ATOM 4699 C C . GLY B 1 207 ? 12.32 -16.969 -20.797 1 97.81 207 GLY B C 1
ATOM 4700 O O . GLY B 1 207 ? 13.367 -16.906 -20.141 1 97.81 207 GLY B O 1
ATOM 4701 N N . ILE B 1 208 ? 11.359 -17.766 -20.562 1 97.75 208 ILE B N 1
ATOM 4702 C CA . ILE B 1 208 ? 11.398 -18.812 -19.547 1 97.75 208 ILE B CA 1
ATOM 4703 C C . ILE B 1 208 ? 10.938 -20.125 -20.172 1 97.75 208 ILE B C 1
ATOM 4705 O O . ILE B 1 208 ? 9.938 -20.172 -20.891 1 97.75 208 ILE B O 1
ATOM 4709 N N . GLY B 1 209 ? 11.656 -21.188 -19.906 1 97 209 GLY B N 1
ATOM 4710 C CA . GLY B 1 209 ? 11.281 -22.5 -20.422 1 97 209 GLY B CA 1
ATOM 4711 C C . GLY B 1 209 ? 10.031 -23.062 -19.781 1 97 209 GLY B C 1
ATOM 4712 O O . GLY B 1 209 ? 9.547 -22.531 -18.781 1 97 209 GLY B O 1
ATOM 4713 N N . SER B 1 210 ? 9.555 -24.109 -20.391 1 97.19 210 SER B N 1
ATOM 4714 C CA . SER B 1 210 ? 8.344 -24.766 -19.906 1 97.19 210 SER B CA 1
ATOM 4715 C C . SER B 1 210 ? 8.5 -25.234 -18.453 1 97.19 210 SER B C 1
ATOM 4717 O O . SER B 1 210 ? 9.531 -25.797 -18.094 1 97.19 210 SER B O 1
ATOM 4719 N N . HIS B 1 211 ? 7.535 -24.984 -17.625 1 96.5 211 HIS B N 1
ATOM 4720 C CA . HIS B 1 211 ? 7.562 -25.375 -16.219 1 96.5 211 HIS B CA 1
ATOM 4721 C C . HIS B 1 211 ? 6.176 -25.281 -15.594 1 96.5 211 HIS B C 1
ATOM 4723 O O . HIS B 1 211 ? 5.234 -24.797 -16.219 1 96.5 211 HIS B O 1
ATOM 4729 N N . THR B 1 212 ? 5.977 -25.875 -14.469 1 96.25 212 THR B N 1
ATOM 4730 C CA . THR B 1 212 ? 4.828 -25.656 -13.594 1 96.25 212 THR B CA 1
ATOM 4731 C C . THR B 1 212 ? 5.246 -24.953 -12.305 1 96.25 212 THR B C 1
ATOM 4733 O O . THR B 1 212 ? 6.434 -24.906 -11.977 1 96.25 212 THR B O 1
ATOM 4736 N N . ASP B 1 213 ? 4.285 -24.328 -11.664 1 95.88 213 ASP B N 1
ATOM 4737 C CA . ASP B 1 213 ? 4.586 -23.578 -10.453 1 95.88 213 ASP B CA 1
ATOM 4738 C C . ASP B 1 213 ? 4.266 -24.391 -9.203 1 95.88 213 ASP B C 1
ATOM 4740 O O . ASP B 1 213 ? 3.475 -25.328 -9.258 1 95.88 213 ASP B O 1
ATOM 4744 N N . TYR B 1 214 ? 4.773 -24.078 -8.141 1 91.44 214 TYR B N 1
ATOM 4745 C CA . TYR B 1 214 ? 5.008 -24.984 -7.023 1 91.44 214 TYR B CA 1
ATOM 4746 C C . TYR B 1 214 ? 3.828 -24.969 -6.055 1 91.44 214 TYR B C 1
ATOM 4748 O O . TYR B 1 214 ? 3.602 -25.938 -5.328 1 91.44 214 TYR B O 1
ATOM 4756 N N . GLY B 1 215 ? 3.088 -23.953 -6.051 1 95.44 215 GLY B N 1
ATOM 4757 C CA . GLY B 1 215 ? 2.166 -23.75 -4.945 1 95.44 215 GLY B CA 1
ATOM 4758 C C . GLY B 1 215 ? 0.715 -23.969 -5.328 1 95.44 215 GLY B C 1
ATOM 4759 O O . GLY B 1 215 ? 0.388 -24.969 -5.98 1 95.44 215 GLY B O 1
ATOM 4760 N N . LEU B 1 216 ? -0.205 -23.156 -4.723 1 97.81 216 LEU B N 1
ATOM 4761 C CA . LEU B 1 216 ? -1.641 -23.344 -4.902 1 97.81 216 LEU B CA 1
ATOM 4762 C C . LEU B 1 216 ? -2.135 -22.594 -6.141 1 97.81 216 LEU B C 1
ATOM 4764 O O . LEU B 1 216 ? -2.764 -23.188 -7.016 1 97.81 216 LEU B O 1
ATOM 4768 N N . LEU B 1 217 ? -1.904 -21.281 -6.184 1 98.38 217 LEU B N 1
ATOM 4769 C CA . LEU B 1 217 ? -2.375 -20.453 -7.281 1 98.38 217 LEU B CA 1
ATOM 4770 C C . LEU B 1 217 ? -1.295 -19.469 -7.723 1 98.38 217 LEU B C 1
ATOM 4772 O O . LEU B 1 217 ? -0.57 -18.922 -6.887 1 98.38 217 LEU B O 1
ATOM 4776 N N . VAL B 1 218 ? -1.268 -19.25 -8.992 1 98.69 218 VAL B N 1
ATOM 4777 C CA . VAL B 1 218 ? -0.46 -18.188 -9.57 1 98.69 218 VAL B CA 1
ATOM 4778 C C . VAL B 1 218 ? -1.371 -17.109 -10.164 1 98.69 218 VAL B C 1
ATOM 4780 O O . VAL B 1 218 ? -2.285 -17.406 -10.93 1 98.69 218 VAL B O 1
ATOM 4783 N N . ILE B 1 219 ? -1.219 -15.945 -9.719 1 98.75 219 ILE B N 1
ATOM 4784 C CA . ILE B 1 219 ? -1.918 -14.781 -10.242 1 98.75 219 ILE B CA 1
ATOM 4785 C C . ILE B 1 219 ? -0.926 -13.859 -10.953 1 98.75 219 ILE B C 1
ATOM 4787 O O . ILE B 1 219 ? -0.081 -13.234 -10.305 1 98.75 219 ILE B O 1
ATOM 4791 N N . ALA B 1 220 ? -1.057 -13.734 -12.297 1 98.5 220 ALA B N 1
ATOM 4792 C CA . ALA B 1 220 ? -0.044 -13.031 -13.078 1 98.5 220 ALA B CA 1
ATOM 4793 C C . ALA B 1 220 ? -0.647 -11.836 -13.812 1 98.5 220 ALA B C 1
ATOM 4795 O O . ALA B 1 220 ? -1.845 -11.82 -14.102 1 98.5 220 ALA B O 1
ATOM 4796 N N . ALA B 1 221 ? 0.145 -10.852 -14.023 1 98.19 221 ALA B N 1
ATOM 4797 C CA . ALA B 1 221 ? -0.173 -9.695 -14.852 1 98.19 221 ALA B CA 1
ATOM 4798 C C . ALA B 1 221 ? 0.937 -9.414 -15.859 1 98.19 221 ALA B C 1
ATOM 4800 O O . ALA B 1 221 ? 2.117 -9.625 -15.57 1 98.19 221 ALA B O 1
ATOM 4801 N N . GLN B 1 222 ? 0.524 -8.961 -17.016 1 97.88 222 GLN B N 1
ATOM 4802 C CA . GLN B 1 222 ? 1.488 -8.672 -18.078 1 97.88 222 GLN B CA 1
ATOM 4803 C C . GLN B 1 222 ? 1.181 -7.336 -18.75 1 97.88 222 GLN B C 1
ATOM 4805 O O . GLN B 1 222 ? 0.04 -6.867 -18.719 1 97.88 222 GLN B O 1
ATOM 4810 N N . ASP B 1 223 ? 2.221 -6.707 -19.297 1 97.81 223 ASP B N 1
ATOM 4811 C CA . ASP B 1 223 ? 2.018 -5.508 -20.109 1 97.81 223 ASP B CA 1
ATOM 4812 C C . ASP B 1 223 ? 1.46 -5.863 -21.484 1 97.81 223 ASP B C 1
ATOM 4814 O O . ASP B 1 223 ? 0.843 -6.918 -21.656 1 97.81 223 ASP B O 1
ATOM 4818 N N . ASP B 1 224 ? 1.614 -5.004 -22.484 1 97.62 224 ASP B N 1
ATOM 4819 C CA . ASP B 1 224 ? 0.909 -5.168 -23.75 1 97.62 224 ASP B CA 1
ATOM 4820 C C . ASP B 1 224 ? 1.785 -5.883 -24.781 1 97.62 224 ASP B C 1
ATOM 4822 O O . ASP B 1 224 ? 1.438 -5.949 -25.953 1 97.62 224 ASP B O 1
ATOM 4826 N N . VAL B 1 225 ? 2.906 -6.457 -24.375 1 97.75 225 VAL B N 1
ATOM 4827 C CA . VAL B 1 225 ? 3.906 -6.957 -25.312 1 97.75 225 VAL B CA 1
ATOM 4828 C C . VAL B 1 225 ? 3.572 -8.398 -25.703 1 97.75 225 VAL B C 1
ATOM 4830 O O . VAL B 1 225 ? 3.736 -8.781 -26.859 1 97.75 225 VAL B O 1
ATOM 4833 N N . GLY B 1 226 ? 3.088 -9.156 -24.734 1 97.38 226 GLY B N 1
ATOM 4834 C CA . GLY B 1 226 ? 2.809 -10.562 -24.969 1 97.38 226 GLY B CA 1
ATOM 4835 C C . GLY B 1 226 ? 4.023 -11.453 -24.781 1 97.38 226 GLY B C 1
ATOM 4836 O O . GLY B 1 226 ? 5.16 -10.984 -24.844 1 97.38 226 GLY B O 1
ATOM 4837 N N . GLY B 1 227 ? 3.717 -12.742 -24.594 1 98.12 227 GLY B N 1
ATOM 4838 C CA . GLY B 1 227 ? 4.816 -13.68 -24.438 1 98.12 227 GLY B CA 1
ATOM 4839 C C . GLY B 1 227 ? 4.406 -14.961 -23.734 1 98.12 227 GLY B C 1
ATOM 4840 O O . GLY B 1 227 ? 5.137 -15.953 -23.766 1 98.12 227 GLY B O 1
ATOM 4841 N N . LEU B 1 228 ? 3.211 -15.031 -23.172 1 98.31 228 LEU B N 1
ATOM 4842 C CA . LEU B 1 228 ? 2.789 -16.141 -22.328 1 98.31 228 LEU B CA 1
ATOM 4843 C C . LEU B 1 228 ? 2.174 -17.266 -23.188 1 98.31 228 LEU B C 1
ATOM 4845 O O . LEU B 1 228 ? 1.294 -17 -24 1 98.31 228 LEU B O 1
ATOM 4849 N N . PHE B 1 229 ? 2.713 -18.422 -23.031 1 98.06 229 PHE B N 1
ATOM 4850 C CA . PHE B 1 229 ? 2.152 -19.641 -23.609 1 98.06 229 PHE B CA 1
ATOM 4851 C C . PHE B 1 229 ? 1.74 -20.625 -22.516 1 98.06 229 PHE B C 1
ATOM 4853 O O . PHE B 1 229 ? 2.443 -20.781 -21.516 1 98.06 229 PHE B O 1
ATOM 4860 N N . ILE B 1 230 ? 0.653 -21.281 -22.719 1 97.62 230 ILE B N 1
ATOM 4861 C CA . ILE B 1 230 ? 0.216 -22.297 -21.781 1 97.62 230 ILE B CA 1
ATOM 4862 C C . ILE B 1 230 ? -0.041 -23.609 -22.531 1 97.62 230 ILE B C 1
ATOM 4864 O O . ILE B 1 230 ? -0.271 -23.609 -23.734 1 97.62 230 ILE B O 1
ATOM 4868 N N . ARG B 1 231 ? 0.084 -24.625 -21.844 1 96.69 231 ARG B N 1
ATOM 4869 C CA . ARG B 1 231 ? -0.285 -25.953 -22.359 1 96.69 231 ARG B CA 1
ATOM 4870 C C . ARG B 1 231 ? -1.508 -26.5 -21.625 1 96.69 231 ARG B C 1
ATOM 4872 O O . ARG B 1 231 ? -1.403 -26.953 -20.484 1 96.69 231 ARG B O 1
ATOM 4879 N N . PRO B 1 232 ? -2.674 -26.359 -22.281 1 96.25 232 PRO B N 1
ATOM 4880 C CA . PRO B 1 232 ? -3.877 -26.891 -21.625 1 96.25 232 PRO B CA 1
ATOM 4881 C C . PRO B 1 232 ? -3.801 -28.391 -21.359 1 96.25 232 PRO B C 1
ATOM 4883 O O . PRO B 1 232 ? -2.902 -29.062 -21.859 1 96.25 232 PRO B O 1
ATOM 4886 N N . PRO B 1 233 ? -4.707 -28.844 -20.531 1 94.25 233 PRO B N 1
ATOM 4887 C CA . PRO B 1 233 ? -4.727 -30.281 -20.297 1 94.25 233 PRO B CA 1
ATOM 4888 C C . PRO B 1 233 ? -4.918 -31.078 -21.594 1 94.25 233 PRO B C 1
ATOM 4890 O O . PRO B 1 233 ? -5.793 -30.75 -22.406 1 94.25 233 PRO B O 1
ATOM 4893 N N . ILE B 1 234 ? -4.027 -31.969 -21.797 1 93.62 234 ILE B N 1
ATOM 4894 C CA . ILE B 1 234 ? -4.078 -32.844 -22.953 1 93.62 234 ILE B CA 1
ATOM 4895 C C . ILE B 1 234 ? -4.184 -34.312 -22.5 1 93.62 234 ILE B C 1
ATOM 4897 O O . ILE B 1 234 ? -3.438 -34.75 -21.625 1 93.62 234 ILE B O 1
ATOM 4901 N N . GLU B 1 235 ? -5.059 -35.031 -23.141 1 90.38 235 GLU B N 1
ATOM 4902 C CA . GLU B 1 235 ? -5.266 -36.438 -22.781 1 90.38 235 GLU B CA 1
ATOM 4903 C C . GLU B 1 235 ? -3.969 -37.25 -22.891 1 90.38 235 GLU B C 1
ATOM 4905 O O . GLU B 1 235 ? -3.244 -37.125 -23.875 1 90.38 235 GLU B O 1
ATOM 4910 N N . GLY B 1 236 ? -3.674 -37.906 -21.828 1 88.75 236 GLY B N 1
ATOM 4911 C CA . GLY B 1 236 ? -2.506 -38.75 -21.828 1 88.75 236 GLY B CA 1
ATOM 4912 C C . GLY B 1 236 ? -1.263 -38.094 -21.281 1 88.75 236 GLY B C 1
ATOM 4913 O O . GLY B 1 236 ? -0.265 -38.75 -20.984 1 88.75 236 GLY B O 1
ATOM 4914 N N . GLU B 1 237 ? -1.271 -36.844 -21.125 1 91.31 237 GLU B N 1
ATOM 4915 C CA . GLU B 1 237 ? -0.142 -36.094 -20.562 1 91.31 237 GLU B CA 1
ATOM 4916 C C . GLU B 1 237 ? -0.324 -35.875 -19.062 1 91.31 237 GLU B C 1
ATOM 4918 O O . GLU B 1 237 ? -1.418 -35.531 -18.609 1 91.31 237 GLU B O 1
ATOM 4923 N N . THR B 1 238 ? 0.707 -36.219 -18.344 1 87.31 238 THR B N 1
ATOM 4924 C CA . THR B 1 238 ? 0.637 -36.062 -16.906 1 87.31 238 THR B CA 1
ATOM 4925 C C . THR B 1 238 ? 1.875 -35.312 -16.391 1 87.31 238 THR B C 1
ATOM 4927 O O . THR B 1 238 ? 2.98 -35.531 -16.891 1 87.31 238 THR B O 1
ATOM 4930 N N . TYR B 1 239 ? 1.704 -34.5 -15.422 1 90.12 239 TYR B N 1
ATOM 4931 C CA . TYR B 1 239 ? 2.756 -33.781 -14.703 1 90.12 239 TYR B CA 1
ATOM 4932 C C . TYR B 1 239 ? 2.656 -34.031 -13.203 1 90.12 239 TYR B C 1
ATOM 4934 O O . TYR B 1 239 ? 1.558 -34.062 -12.648 1 90.12 239 TYR B O 1
ATOM 4942 N N . ALA B 1 240 ? 3.754 -34.344 -12.547 1 90.81 240 ALA B N 1
ATOM 4943 C CA . ALA B 1 240 ? 3.869 -34.438 -11.094 1 90.81 240 ALA B CA 1
ATOM 4944 C C . ALA B 1 240 ? 5.23 -33.938 -10.625 1 90.81 240 ALA B C 1
ATOM 4946 O O . ALA B 1 240 ? 6.109 -34.719 -10.289 1 90.81 240 ALA B O 1
ATOM 4947 N N . ASN B 1 241 ? 5.32 -32.656 -10.547 1 90.5 241 ASN B N 1
ATOM 4948 C CA . ASN B 1 241 ? 6.598 -32 -10.289 1 90.5 241 ASN B CA 1
ATOM 4949 C C . ASN B 1 241 ? 7.184 -32.406 -8.938 1 90.5 241 ASN B C 1
ATOM 4951 O O . ASN B 1 241 ? 8.398 -32.375 -8.742 1 90.5 241 ASN B O 1
ATOM 4955 N N . TRP B 1 242 ? 6.332 -32.906 -7.934 1 89.56 242 TRP B N 1
ATOM 4956 C CA . TRP B 1 242 ? 6.812 -33.344 -6.629 1 89.56 242 TRP B CA 1
ATOM 4957 C C . TRP B 1 242 ? 7.453 -34.719 -6.719 1 89.56 242 TRP B C 1
ATOM 4959 O O . TRP B 1 242 ? 8.141 -35.156 -5.793 1 89.56 242 TRP B O 1
ATOM 4969 N N . LYS B 1 243 ? 7.203 -35.406 -7.844 1 89.56 243 LYS B N 1
ATOM 4970 C CA . LYS B 1 243 ? 7.809 -36.719 -8.086 1 89.56 243 LYS B CA 1
ATOM 4971 C C . LYS B 1 243 ? 8.953 -36.594 -9.094 1 89.56 243 LYS B C 1
ATOM 4973 O O . LYS B 1 243 ? 10.031 -37.156 -8.883 1 89.56 243 LYS B O 1
ATOM 4978 N N . GLU B 1 244 ? 8.625 -36 -10.125 1 89.19 244 GLU B N 1
ATOM 4979 C CA . GLU B 1 244 ? 9.555 -35.781 -11.227 1 89.19 244 GLU B CA 1
ATOM 4980 C C . GLU B 1 244 ? 9.406 -34.375 -11.789 1 89.19 244 GLU B C 1
ATOM 4982 O O . GLU B 1 244 ? 8.297 -33.875 -11.977 1 89.19 244 GLU B O 1
ATOM 4987 N N . THR B 1 245 ? 10.523 -33.781 -12.102 1 90.12 245 THR B N 1
ATOM 4988 C CA . THR B 1 245 ? 10.531 -32.406 -12.562 1 90.12 245 THR B CA 1
ATOM 4989 C C . THR B 1 245 ? 9.648 -32.219 -13.797 1 90.12 245 THR B C 1
ATOM 4991 O O . THR B 1 245 ? 9.641 -33.094 -14.68 1 90.12 245 THR B O 1
ATOM 4994 N N . ALA B 1 246 ? 8.922 -31.141 -13.844 1 90.88 246 ALA B N 1
ATOM 4995 C CA . ALA B 1 246 ? 8.102 -30.766 -14.992 1 90.88 246 ALA B CA 1
ATOM 4996 C C . ALA B 1 246 ? 8.875 -29.844 -15.93 1 90.88 246 ALA B C 1
ATOM 4998 O O . ALA B 1 246 ? 8.398 -29.516 -17.016 1 90.88 246 ALA B O 1
ATOM 4999 N N . ALA B 1 247 ? 10.047 -29.422 -15.594 1 92.81 247 ALA B N 1
ATOM 5000 C CA . ALA B 1 247 ? 10.82 -28.438 -16.359 1 92.81 247 ALA B CA 1
ATOM 5001 C C . ALA B 1 247 ? 11.195 -28.984 -17.734 1 92.81 247 ALA B C 1
ATOM 5003 O O . ALA B 1 247 ? 11.703 -30.109 -17.844 1 92.81 247 ALA B O 1
ATOM 5004 N N . GLY B 1 248 ? 10.828 -28.234 -18.734 1 93.88 248 GLY B N 1
ATOM 5005 C CA . GLY B 1 248 ? 11.219 -28.547 -20.094 1 93.88 248 GLY B CA 1
ATOM 5006 C C . GLY B 1 248 ? 10.32 -29.562 -20.75 1 93.88 248 GLY B C 1
ATOM 5007 O O . GLY B 1 248 ? 10.453 -29.844 -21.953 1 93.88 248 GLY B O 1
ATOM 5008 N N . LYS B 1 249 ? 9.406 -30.109 -20 1 93 249 LYS B N 1
ATOM 5009 C CA . LYS B 1 249 ? 8.547 -31.156 -20.547 1 93 249 LYS B CA 1
ATOM 5010 C C . LYS B 1 249 ? 7.672 -30.625 -21.688 1 93 249 LYS B C 1
ATOM 5012 O O . LYS B 1 249 ? 7.062 -29.562 -21.547 1 93 249 LYS B O 1
ATOM 5017 N N . ASN B 1 250 ? 7.688 -31.266 -22.812 1 94.44 250 ASN B N 1
ATOM 5018 C CA . ASN B 1 250 ? 6.871 -31 -23.984 1 94.44 250 ASN B CA 1
ATOM 5019 C C . ASN B 1 250 ? 7.082 -29.578 -24.5 1 94.44 250 ASN B C 1
ATOM 5021 O O . ASN B 1 250 ? 6.172 -28.969 -25.078 1 94.44 250 ASN B O 1
ATOM 5025 N N . GLU B 1 251 ? 8.195 -28.969 -24.25 1 94.38 251 GLU B N 1
ATOM 5026 C CA . GLU B 1 251 ? 8.453 -27.562 -24.562 1 94.38 251 GLU B CA 1
ATOM 5027 C C . GLU B 1 251 ? 8.312 -27.281 -26.047 1 94.38 251 GLU B C 1
ATOM 5029 O O . GLU B 1 251 ? 7.809 -26.234 -26.453 1 94.38 251 GLU B O 1
ATOM 5034 N N . ASP B 1 252 ? 8.68 -28.234 -26.906 1 91.94 252 ASP B N 1
ATOM 5035 C CA . ASP B 1 252 ? 8.68 -28.016 -28.344 1 91.94 252 ASP B CA 1
ATOM 5036 C C . ASP B 1 252 ? 7.574 -28.812 -29.031 1 91.94 252 ASP B C 1
ATOM 5038 O O . ASP B 1 252 ? 7.512 -28.875 -30.266 1 91.94 252 ASP B O 1
ATOM 5042 N N . ALA B 1 253 ? 6.766 -29.453 -28.203 1 94.69 253 ALA B N 1
ATOM 5043 C CA . ALA B 1 253 ? 5.664 -30.234 -28.75 1 94.69 253 ALA B CA 1
ATOM 5044 C C . ALA B 1 253 ? 4.523 -29.344 -29.219 1 94.69 253 ALA B C 1
ATOM 5046 O O . ALA B 1 253 ? 4.465 -28.156 -28.844 1 94.69 253 ALA B O 1
ATOM 5047 N N . ASP B 1 254 ? 3.652 -29.875 -30.031 1 95.12 254 ASP B N 1
ATOM 5048 C CA . ASP B 1 254 ? 2.432 -29.172 -30.406 1 95.12 254 ASP B CA 1
ATOM 5049 C C . ASP B 1 254 ? 1.463 -29.062 -29.234 1 95.12 254 ASP B C 1
ATOM 5051 O O . ASP B 1 254 ? 1.574 -29.812 -28.266 1 95.12 254 ASP B O 1
ATOM 5055 N N . GLY B 1 255 ? 0.605 -28.125 -29.328 1 95.5 255 GLY B N 1
ATOM 5056 C CA . GLY B 1 255 ? -0.458 -28.062 -28.344 1 95.5 255 GLY B CA 1
ATOM 5057 C C . GLY B 1 255 ? -0.35 -26.875 -27.406 1 95.5 255 GLY B C 1
ATOM 5058 O O . GLY B 1 255 ? -1.159 -26.703 -26.5 1 95.5 255 GLY B O 1
ATOM 5059 N N . TRP B 1 256 ? 0.599 -26.047 -27.656 1 97.5 256 TRP B N 1
ATOM 5060 C CA . TRP B 1 256 ? 0.714 -24.828 -26.875 1 97.5 256 TRP B CA 1
ATOM 5061 C C . TRP B 1 256 ? -0.31 -23.797 -27.312 1 97.5 256 TRP B C 1
ATOM 5063 O O . TRP B 1 256 ? -0.651 -23.719 -28.5 1 97.5 256 TRP B O 1
ATOM 5073 N N . VAL B 1 257 ? -0.785 -23.062 -26.391 1 97.56 257 VAL B N 1
ATOM 5074 C CA . VAL B 1 257 ? -1.736 -21.969 -26.625 1 97.56 257 VAL B CA 1
ATOM 5075 C C . VAL B 1 257 ? -1.108 -20.641 -26.219 1 97.56 257 VAL B C 1
ATOM 5077 O O . VAL B 1 257 ? -0.593 -20.5 -25.109 1 97.56 257 VAL B O 1
ATOM 5080 N N . TYR B 1 258 ? -1.128 -19.703 -27.156 1 97.81 258 TYR B N 1
ATOM 5081 C CA . TYR B 1 258 ? -0.664 -18.344 -26.891 1 97.81 258 TYR B CA 1
ATOM 5082 C C . TYR B 1 258 ? -1.727 -17.531 -26.156 1 97.81 258 TYR B C 1
ATOM 5084 O O . TYR B 1 258 ? -2.898 -17.547 -26.547 1 97.81 258 TYR B O 1
ATOM 5092 N N . VAL B 1 259 ? -1.322 -16.844 -25.062 1 97.75 259 VAL B N 1
ATOM 5093 C CA . VAL B 1 259 ? -2.229 -16.016 -24.281 1 97.75 259 VAL B CA 1
ATOM 5094 C C . VAL B 1 259 ? -1.985 -14.539 -24.594 1 97.75 259 VAL B C 1
ATOM 5096 O O . VAL B 1 259 ? -1.104 -13.906 -24 1 97.75 259 VAL B O 1
ATOM 5099 N N . PRO B 1 260 ? -2.785 -13.969 -25.422 1 97.12 260 PRO B N 1
ATOM 5100 C CA . PRO B 1 260 ? -2.588 -12.547 -25.734 1 97.12 260 PRO B CA 1
ATOM 5101 C C . PRO B 1 260 ? -2.811 -11.648 -24.531 1 97.12 260 PRO B C 1
ATOM 5103 O O . PRO B 1 260 ? -3.672 -11.93 -23.688 1 97.12 260 PRO B O 1
ATOM 5106 N N . PRO B 1 261 ? -2.059 -10.562 -24.5 1 97 261 PRO B N 1
ATOM 5107 C CA . PRO B 1 261 ? -2.338 -9.617 -23.422 1 97 261 PRO B CA 1
ATOM 5108 C C . PRO B 1 261 ? -3.74 -9.023 -23.516 1 97 261 PRO B C 1
ATOM 5110 O O . PRO B 1 261 ? -4.207 -8.688 -24.609 1 97 261 PRO B O 1
ATOM 5113 N N . VAL B 1 262 ? -4.406 -9 -22.453 1 96.69 262 VAL B N 1
ATOM 5114 C CA . VAL B 1 262 ? -5.684 -8.312 -22.25 1 96.69 262 VAL B CA 1
ATOM 5115 C C . VAL B 1 262 ? -5.555 -7.277 -21.141 1 96.69 262 VAL B C 1
ATOM 5117 O O . VAL B 1 262 ? -5.066 -7.586 -20.047 1 96.69 262 VAL B O 1
ATOM 5120 N N . PRO B 1 263 ? -5.891 -6.008 -21.438 1 95.62 263 PRO B N 1
ATOM 5121 C CA . PRO B 1 263 ? -5.742 -4.992 -20.391 1 95.62 263 PRO B CA 1
ATOM 5122 C C . PRO B 1 263 ? -6.629 -5.254 -19.172 1 95.62 263 PRO B C 1
ATOM 5124 O O . PRO B 1 263 ? -7.746 -5.75 -19.312 1 95.62 263 PRO B O 1
ATOM 5127 N N . ASP B 1 264 ? -6.113 -5.008 -17.984 1 96.81 264 ASP B N 1
ATOM 5128 C CA . ASP B 1 264 ? -6.859 -4.891 -16.734 1 96.81 264 ASP B CA 1
ATOM 5129 C C . ASP B 1 264 ? -7.379 -6.25 -16.281 1 96.81 264 ASP B C 1
ATOM 5131 O O . ASP B 1 264 ? -8.469 -6.344 -15.711 1 96.81 264 ASP B O 1
ATOM 5135 N N . VAL B 1 265 ? -6.656 -7.301 -16.609 1 97.81 265 VAL B N 1
ATOM 5136 C CA . VAL B 1 265 ? -6.988 -8.625 -16.094 1 97.81 265 VAL B CA 1
ATOM 5137 C C . VAL B 1 265 ? -5.738 -9.273 -15.508 1 97.81 265 VAL B C 1
ATOM 5139 O O . VAL B 1 265 ? -4.617 -8.906 -15.859 1 97.81 265 VAL B O 1
ATOM 5142 N N . PHE B 1 266 ? -5.992 -10.203 -14.617 1 98.06 266 PHE B N 1
ATOM 5143 C CA . PHE B 1 266 ? -5 -11.195 -14.211 1 98.06 266 PHE B CA 1
ATOM 5144 C C . PHE B 1 266 ? -5.203 -12.5 -14.969 1 98.06 266 PHE B C 1
ATOM 5146 O O . PHE B 1 266 ? -6.324 -12.836 -15.352 1 98.06 266 PHE B O 1
ATOM 5153 N N . THR B 1 267 ? -4.152 -13.141 -15.227 1 98.5 267 THR B N 1
ATOM 5154 C CA . THR B 1 267 ? -4.23 -14.547 -15.594 1 98.5 267 THR B CA 1
ATOM 5155 C C . THR B 1 267 ? -3.951 -15.438 -14.383 1 98.5 267 THR B C 1
ATOM 5157 O O . THR B 1 267 ? -3.07 -15.133 -13.578 1 98.5 267 THR B O 1
ATOM 5160 N N . VAL B 1 268 ? -4.75 -16.484 -14.234 1 98.75 268 VAL B N 1
ATOM 5161 C CA . VAL B 1 268 ? -4.676 -17.297 -13.023 1 98.75 268 VAL B CA 1
ATOM 5162 C C . VAL B 1 268 ? -4.652 -18.781 -13.383 1 98.75 268 VAL B C 1
ATOM 5164 O O . VAL B 1 268 ? -5.473 -19.234 -14.18 1 98.75 268 VAL B O 1
ATOM 5167 N N . PHE B 1 269 ? -3.771 -19.5 -12.844 1 97.62 269 PHE B N 1
ATOM 5168 C CA . PHE B 1 269 ? -3.75 -20.938 -13.062 1 97.62 269 PHE B CA 1
ATOM 5169 C C . PHE B 1 269 ? -3.197 -21.656 -11.836 1 97.62 269 PHE B C 1
ATOM 5171 O O . PHE B 1 269 ? -2.488 -21.062 -11.023 1 97.62 269 PHE B O 1
ATOM 5178 N N . PRO B 1 270 ? -3.584 -22.875 -11.547 1 97.94 270 PRO B N 1
ATOM 5179 C CA . PRO B 1 270 ? -3.205 -23.656 -10.367 1 97.94 270 PRO B CA 1
ATOM 5180 C C . PRO B 1 270 ? -1.771 -24.172 -10.438 1 97.94 270 PRO B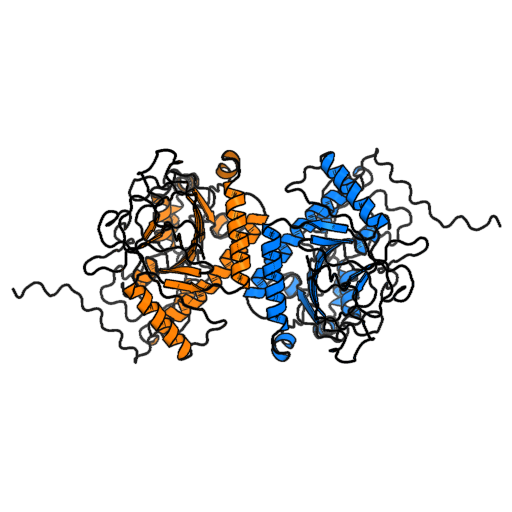 C 1
ATOM 5182 O O . PRO B 1 270 ? -1.224 -24.344 -11.531 1 97.94 270 PRO B O 1
ATOM 5185 N N . GLY B 1 271 ? -1.236 -24.406 -9.273 1 97.56 271 GLY B N 1
ATOM 5186 C CA . GLY B 1 271 ? 0.109 -24.953 -9.164 1 97.56 271 GLY B CA 1
ATOM 5187 C C . GLY B 1 271 ? 0.135 -26.391 -8.703 1 97.56 271 GLY B C 1
ATOM 5188 O O . GLY B 1 271 ? -0.897 -27.062 -8.695 1 97.56 271 GLY B O 1
ATOM 5189 N N . ASP B 1 272 ? 1.321 -26.859 -8.391 1 96.81 272 ASP B N 1
ATOM 5190 C CA . ASP B 1 272 ? 1.601 -28.266 -8.094 1 96.81 272 ASP B CA 1
ATOM 5191 C C . ASP B 1 272 ? 0.858 -28.719 -6.84 1 96.81 272 ASP B C 1
ATOM 5193 O O . ASP B 1 272 ? 0.357 -29.844 -6.781 1 96.81 272 ASP B O 1
ATOM 5197 N N . MET B 1 273 ? 0.816 -27.859 -5.844 1 97.12 273 MET B N 1
ATOM 5198 C CA . MET B 1 273 ? 0.156 -28.234 -4.602 1 97.12 273 MET B CA 1
ATOM 5199 C C . MET B 1 273 ? -1.353 -28.344 -4.797 1 97.12 273 MET B C 1
ATOM 5201 O O . MET B 1 273 ? -2.002 -29.203 -4.199 1 97.12 273 MET B O 1
ATOM 5205 N N . MET B 1 274 ? -1.926 -27.453 -5.574 1 97.88 274 MET B N 1
ATOM 5206 C CA . MET B 1 274 ? -3.342 -27.578 -5.906 1 97.88 274 MET B CA 1
ATOM 5207 C C . MET B 1 274 ? -3.611 -28.891 -6.637 1 97.88 274 MET B C 1
ATOM 5209 O O . MET B 1 274 ? -4.578 -29.594 -6.328 1 97.88 274 MET B O 1
ATOM 5213 N N . GLN B 1 275 ? -2.781 -29.234 -7.598 1 97.19 275 GLN B N 1
ATOM 5214 C CA . GLN B 1 275 ? -2.908 -30.484 -8.32 1 97.19 275 GLN B CA 1
ATOM 5215 C C . GLN B 1 275 ? -2.832 -31.672 -7.363 1 97.19 275 GLN B C 1
ATOM 5217 O O . GLN B 1 275 ? -3.658 -32.594 -7.434 1 97.19 275 GLN B O 1
ATOM 5222 N N . TYR B 1 276 ? -1.906 -31.656 -6.484 1 96.94 276 TYR B N 1
ATOM 5223 C CA . TYR B 1 276 ? -1.694 -32.75 -5.551 1 96.94 276 TYR B CA 1
ATOM 5224 C C . TYR B 1 276 ? -2.912 -32.938 -4.656 1 96.94 276 TYR B C 1
ATOM 5226 O O . TYR B 1 276 ? -3.441 -34.062 -4.555 1 96.94 276 TYR B O 1
ATOM 5234 N N . ILE B 1 277 ? -3.414 -31.859 -4.102 1 96.25 277 ILE B N 1
ATOM 5235 C CA . ILE B 1 277 ? -4.445 -32 -3.078 1 96.25 277 ILE B CA 1
ATOM 5236 C C . ILE B 1 277 ? -5.781 -32.344 -3.734 1 96.25 277 ILE B C 1
ATOM 5238 O O . ILE B 1 277 ? -6.723 -32.75 -3.057 1 96.25 277 ILE B O 1
ATOM 5242 N N . THR B 1 278 ? -5.895 -32.125 -5.031 1 96.31 278 THR B N 1
ATOM 5243 C CA . THR B 1 278 ? -7.141 -32.438 -5.727 1 96.31 278 THR B CA 1
ATOM 5244 C C . THR B 1 278 ? -6.984 -33.688 -6.598 1 96.31 278 THR B C 1
ATOM 5246 O O . THR B 1 278 ? -7.816 -33.938 -7.465 1 96.31 278 THR B O 1
ATOM 5249 N N . ASN B 1 279 ? -5.84 -34.312 -6.422 1 95.44 279 ASN B N 1
ATOM 5250 C CA . ASN B 1 279 ? -5.566 -35.531 -7.195 1 95.44 279 ASN B CA 1
ATOM 5251 C C . ASN B 1 279 ? -5.77 -35.312 -8.688 1 95.44 279 ASN B C 1
ATOM 5253 O O . ASN B 1 279 ? -6.5 -36.062 -9.344 1 95.44 279 ASN B O 1
ATOM 5257 N N . SER B 1 280 ? -5.285 -34.156 -9.148 1 94.44 280 SER B N 1
ATOM 5258 C CA . SER B 1 280 ? -5.199 -33.75 -10.547 1 94.44 280 SER B CA 1
ATOM 5259 C C . SER B 1 280 ? -6.574 -33.406 -11.109 1 94.44 280 SER B C 1
ATOM 5261 O O . SER B 1 280 ? -6.73 -33.219 -12.312 1 94.44 280 SER B O 1
ATOM 5263 N N . PHE B 1 281 ? -7.531 -33.312 -10.195 1 95.38 281 PHE B N 1
ATOM 5264 C CA . PHE B 1 281 ? -8.797 -32.75 -10.648 1 95.38 281 PHE B CA 1
ATOM 5265 C C . PHE B 1 281 ? -8.602 -31.344 -11.164 1 95.38 281 PHE B C 1
ATOM 5267 O O . PHE B 1 281 ? -9.203 -30.953 -12.172 1 95.38 281 PHE B O 1
ATOM 5274 N N . LEU B 1 282 ? -7.91 -30.578 -10.445 1 96.56 282 LEU B N 1
ATOM 5275 C CA . LEU B 1 282 ? -7.355 -29.328 -10.945 1 96.56 282 LEU B CA 1
ATOM 5276 C C . LEU B 1 282 ? -5.891 -29.5 -11.336 1 96.56 282 LEU B C 1
ATOM 5278 O O . LEU B 1 282 ? -5.059 -29.859 -10.5 1 96.56 282 LEU B O 1
ATOM 5282 N N . PRO B 1 283 ? -5.586 -29.219 -12.539 1 94.06 283 PRO B N 1
ATOM 5283 C CA . PRO B 1 283 ? -4.227 -29.484 -13.023 1 94.06 283 PRO B CA 1
ATOM 5284 C C . PRO B 1 283 ? -3.25 -28.359 -12.672 1 94.06 283 PRO B C 1
ATOM 5286 O O . PRO B 1 283 ? -3.658 -27.203 -12.5 1 94.06 283 PRO B O 1
ATOM 5289 N N . SER B 1 284 ? -1.969 -28.734 -12.484 1 96.25 284 SER B N 1
ATOM 5290 C CA . SER B 1 284 ? -0.916 -27.734 -12.586 1 96.25 284 SER B CA 1
ATOM 5291 C C . SER B 1 284 ? -0.623 -27.375 -14.039 1 96.25 284 SER B C 1
ATOM 5293 O O . SER B 1 284 ? -0.331 -28.266 -14.852 1 96.25 284 SER B O 1
ATOM 5295 N N . THR B 1 285 ? -0.663 -26.172 -14.414 1 95.69 285 THR B N 1
ATOM 5296 C CA . THR B 1 285 ? -0.642 -25.781 -15.82 1 95.69 285 THR B CA 1
ATOM 5297 C C . THR B 1 285 ? 0.786 -25.5 -16.281 1 95.69 285 THR B C 1
ATOM 5299 O O . THR B 1 285 ? 1.395 -24.516 -15.867 1 95.69 285 THR B O 1
ATOM 5302 N N . PRO B 1 286 ? 1.294 -26.344 -17.156 1 97.44 286 PRO B N 1
ATOM 5303 C CA . PRO B 1 286 ? 2.582 -25.969 -17.75 1 97.44 286 PRO B CA 1
ATOM 5304 C C . PRO B 1 286 ? 2.512 -24.688 -18.562 1 97.44 286 PRO B C 1
ATOM 5306 O O . PRO B 1 286 ? 1.527 -24.438 -19.266 1 97.44 286 PRO B O 1
ATOM 5309 N N . HIS B 1 287 ? 3.49 -23.891 -18.5 1 98.25 287 HIS B N 1
ATOM 5310 C CA . HIS B 1 287 ? 3.551 -22.625 -19.234 1 98.25 287 HIS B CA 1
ATOM 5311 C C . HIS B 1 287 ? 4.996 -22.234 -19.531 1 98.25 287 HIS B C 1
ATOM 5313 O O . HIS B 1 287 ? 5.926 -22.797 -18.953 1 98.25 287 HIS B O 1
ATOM 5319 N N . LYS B 1 288 ? 5.156 -21.422 -20.469 1 98.12 288 LYS B N 1
ATOM 5320 C CA . LYS B 1 288 ? 6.449 -20.859 -20.859 1 98.12 288 LYS B CA 1
ATOM 5321 C C . LYS B 1 288 ? 6.289 -19.438 -21.391 1 98.12 288 LYS B C 1
ATOM 5323 O O . LYS B 1 288 ? 5.168 -18.969 -21.609 1 98.12 288 LYS B O 1
ATOM 5328 N N . VAL B 1 289 ? 7.363 -18.719 -21.438 1 98.44 289 VAL B N 1
ATOM 5329 C CA . VAL B 1 289 ? 7.363 -17.344 -21.922 1 98.44 289 VAL B CA 1
ATOM 5330 C C . VAL B 1 289 ? 8.336 -17.219 -23.094 1 98.44 289 VAL B C 1
ATOM 5332 O O . VAL B 1 289 ? 9.469 -17.703 -23.031 1 98.44 289 VAL B O 1
ATOM 5335 N N . GLY B 1 290 ? 7.871 -16.641 -24.156 1 98.06 290 GLY B N 1
ATOM 5336 C CA . GLY B 1 290 ? 8.719 -16.312 -25.297 1 98.06 290 GLY B CA 1
ATOM 5337 C C . GLY B 1 290 ? 9.109 -14.859 -25.344 1 98.06 290 GLY B C 1
ATOM 5338 O O . GLY B 1 290 ? 8.336 -13.984 -24.938 1 98.06 290 GLY B O 1
ATOM 5339 N N . LEU B 1 291 ? 10.328 -14.617 -25.828 1 98.12 291 LEU B N 1
ATOM 5340 C CA . LEU B 1 291 ? 10.773 -13.242 -26.047 1 98.12 291 LEU B CA 1
ATOM 5341 C C . LEU B 1 291 ? 10.055 -12.625 -27.234 1 98.12 291 LEU B C 1
ATOM 5343 O O . LEU B 1 291 ? 9.766 -13.312 -28.219 1 98.12 291 LEU B O 1
ATOM 5347 N N . ASN B 1 292 ? 9.828 -11.375 -27.141 1 98.12 292 ASN B N 1
ATOM 5348 C CA . ASN B 1 292 ? 9.109 -10.648 -28.172 1 98.12 292 ASN B CA 1
ATOM 5349 C C . ASN B 1 292 ? 9.938 -9.484 -28.719 1 98.12 292 ASN B C 1
ATOM 5351 O O . ASN B 1 292 ? 11.102 -9.312 -28.344 1 98.12 292 ASN B O 1
ATOM 5355 N N . THR B 1 293 ? 9.375 -8.766 -29.625 1 97.25 293 THR B N 1
ATOM 5356 C CA . THR B 1 293 ? 10.078 -7.738 -30.375 1 97.25 293 THR B CA 1
ATOM 5357 C C . THR B 1 293 ? 10.281 -6.488 -29.516 1 97.25 293 THR B C 1
ATOM 5359 O O . THR B 1 293 ? 10.961 -5.551 -29.938 1 97.25 293 THR B O 1
ATOM 5362 N N . ARG B 1 294 ? 9.688 -6.418 -28.359 1 97.69 294 ARG B N 1
ATOM 5363 C CA . ARG B 1 294 ? 9.891 -5.383 -27.344 1 97.69 294 ARG B CA 1
ATOM 5364 C C . ARG B 1 294 ? 10.18 -5.996 -25.984 1 97.69 294 ARG B C 1
ATOM 5366 O O . ARG B 1 294 ? 9.883 -7.172 -25.75 1 97.69 294 ARG B O 1
ATOM 5373 N N . GLU B 1 295 ? 10.852 -5.199 -25.125 1 98.06 295 GLU B N 1
ATOM 5374 C CA . GLU B 1 295 ? 11 -5.684 -23.75 1 98.06 295 GLU B CA 1
ATOM 5375 C C . GLU B 1 295 ? 9.641 -5.855 -23.078 1 98.06 295 GLU B C 1
ATOM 5377 O O . GLU B 1 295 ? 8.703 -5.102 -23.359 1 98.06 295 GLU B O 1
ATOM 5382 N N . ARG B 1 296 ? 9.547 -6.824 -22.312 1 98.44 296 ARG B N 1
ATOM 5383 C CA . ARG B 1 296 ? 8.297 -7.207 -21.672 1 98.44 296 ARG B CA 1
ATOM 5384 C C . ARG B 1 296 ? 8.414 -7.145 -20.141 1 98.44 296 ARG B C 1
ATOM 5386 O O . ARG B 1 296 ? 9.43 -7.559 -19.578 1 98.44 296 ARG B O 1
ATOM 5393 N N . PHE B 1 297 ? 7.43 -6.578 -19.469 1 98.81 297 PHE B N 1
ATOM 5394 C CA . PHE B 1 297 ? 7.332 -6.562 -18.016 1 98.81 297 PHE B CA 1
ATOM 5395 C C . PHE B 1 297 ? 6.125 -7.363 -17.547 1 98.81 297 PHE B C 1
ATOM 5397 O O . PHE B 1 297 ? 5.062 -7.32 -18.172 1 98.81 297 PHE B O 1
ATOM 5404 N N . ALA B 1 298 ? 6.297 -8.102 -16.469 1 98.81 298 ALA B N 1
ATOM 5405 C CA . ALA B 1 298 ? 5.223 -8.945 -15.938 1 98.81 298 ALA B CA 1
ATOM 5406 C C . ALA B 1 298 ? 5.383 -9.172 -14.438 1 98.81 298 ALA B C 1
ATOM 5408 O O . ALA B 1 298 ? 6.434 -8.867 -13.867 1 98.81 298 ALA B O 1
ATOM 5409 N N . PHE B 1 299 ? 4.336 -9.578 -13.844 1 98.81 299 PHE B N 1
ATOM 5410 C CA . PHE B 1 299 ? 4.328 -10.047 -12.469 1 98.81 299 PHE B CA 1
ATOM 5411 C C . PHE B 1 299 ? 3.801 -11.469 -12.375 1 98.81 299 PHE B C 1
ATOM 5413 O O . PHE B 1 299 ? 2.879 -11.844 -13.102 1 98.81 299 PHE B O 1
ATOM 5420 N N . ALA B 1 300 ? 4.363 -12.242 -11.523 1 98.81 300 ALA B N 1
ATOM 5421 C CA . ALA B 1 300 ? 3.809 -13.523 -11.102 1 98.81 300 ALA B CA 1
ATOM 5422 C C . ALA B 1 300 ? 3.725 -13.609 -9.578 1 98.81 300 ALA B C 1
ATOM 5424 O O . ALA B 1 300 ? 4.75 -13.648 -8.891 1 98.81 300 ALA B O 1
ATOM 5425 N N . TYR B 1 301 ? 2.543 -13.531 -9.094 1 98.81 301 TYR B N 1
ATOM 5426 C CA . TYR B 1 301 ? 2.279 -13.711 -7.668 1 98.81 301 TYR B CA 1
ATOM 5427 C C . TYR B 1 301 ? 1.89 -15.148 -7.359 1 98.81 301 TYR B C 1
ATOM 5429 O O . TYR B 1 301 ? 1.007 -15.711 -8.008 1 98.81 301 TYR B O 1
ATOM 5437 N N . PHE B 1 302 ? 2.551 -15.711 -6.359 1 98.81 302 PHE B N 1
ATOM 5438 C CA . PHE B 1 302 ? 2.32 -17.094 -5.957 1 98.81 302 PHE B CA 1
ATOM 5439 C C . PHE B 1 302 ? 1.625 -17.156 -4.602 1 98.81 302 PHE B C 1
ATOM 5441 O O . PHE B 1 302 ? 2.205 -16.781 -3.584 1 98.81 302 PHE B O 1
ATOM 5448 N N . HIS B 1 303 ? 0.391 -17.547 -4.656 1 98.62 303 HIS B N 1
ATOM 5449 C CA . HIS B 1 303 ? -0.397 -17.734 -3.441 1 98.62 303 HIS B CA 1
ATOM 5450 C C . HIS B 1 303 ? -0.185 -19.109 -2.848 1 98.62 303 HIS B C 1
ATOM 5452 O O . HIS B 1 303 ? -0.755 -20.094 -3.33 1 98.62 303 HIS B O 1
ATOM 5458 N N . GLU B 1 304 ? 0.556 -19.156 -1.749 1 98.12 304 GLU B N 1
ATOM 5459 C CA . GLU B 1 304 ? 1.184 -20.391 -1.299 1 98.12 304 GLU B CA 1
ATOM 5460 C C . GLU B 1 304 ? 0.685 -20.797 0.086 1 98.12 304 GLU B C 1
ATOM 5462 O O . GLU B 1 304 ? 0.156 -19.969 0.826 1 98.12 304 GLU B O 1
ATOM 5467 N N . PRO B 1 305 ? 0.846 -22.109 0.425 1 97.25 305 PRO B N 1
ATOM 5468 C CA . PRO B 1 305 ? 0.602 -22.547 1.804 1 97.25 305 PRO B CA 1
ATOM 5469 C C . PRO B 1 305 ? 1.611 -21.953 2.791 1 97.25 305 PRO B C 1
ATOM 5471 O O . PRO B 1 305 ? 2.635 -21.406 2.379 1 97.25 305 PRO B O 1
ATOM 5474 N N . ASN B 1 306 ? 1.205 -22.109 4.047 1 96.75 306 ASN B N 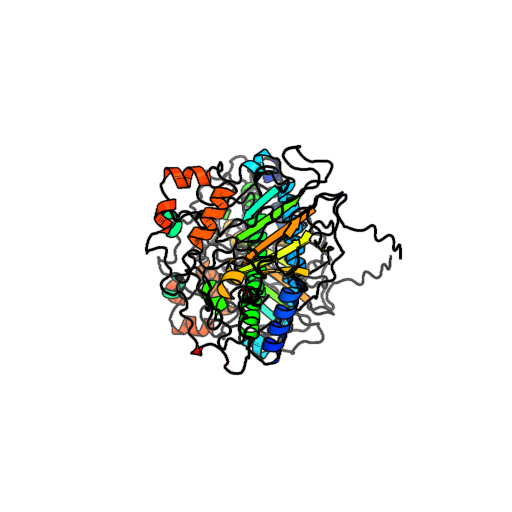1
ATOM 5475 C CA . ASN B 1 306 ? 2.193 -21.906 5.098 1 96.75 306 ASN B CA 1
ATOM 5476 C C . ASN B 1 306 ? 3.447 -22.734 4.867 1 96.75 306 ASN B C 1
ATOM 5478 O O . ASN B 1 306 ? 3.355 -23.891 4.465 1 96.75 306 ASN B O 1
ATOM 5482 N N . PHE B 1 307 ? 4.594 -22.172 5.113 1 97.31 307 PHE B N 1
ATOM 5483 C CA . PHE B 1 307 ? 5.879 -22.828 4.879 1 97.31 307 PHE B CA 1
ATOM 5484 C C . PHE B 1 307 ? 5.961 -24.156 5.625 1 97.31 307 PHE B C 1
ATOM 5486 O O . PHE B 1 307 ? 6.559 -25.109 5.137 1 97.31 307 PHE B O 1
ATOM 5493 N N . SER B 1 308 ? 5.266 -24.234 6.766 1 96.56 308 SER B N 1
ATOM 5494 C CA . SER B 1 308 ? 5.363 -25.406 7.629 1 96.56 308 SER B CA 1
ATOM 5495 C C . SER B 1 308 ? 4.188 -26.359 7.406 1 96.56 308 SER B C 1
ATOM 5497 O O . SER B 1 308 ? 4.016 -27.328 8.148 1 96.56 308 SER B O 1
ATOM 5499 N N . ALA B 1 309 ? 3.441 -26.078 6.43 1 95.56 309 ALA B N 1
ATOM 5500 C CA . ALA B 1 309 ? 2.25 -26.891 6.203 1 95.56 309 ALA B CA 1
ATOM 5501 C C . ALA B 1 309 ? 2.609 -28.219 5.547 1 95.56 309 ALA B C 1
ATOM 5503 O O . ALA B 1 309 ? 3.473 -28.266 4.668 1 95.56 309 ALA B O 1
ATOM 5504 N N . VAL B 1 310 ? 1.957 -29.266 5.984 1 95.38 310 VAL B N 1
ATOM 5505 C CA . VAL B 1 310 ? 1.938 -30.547 5.277 1 95.38 310 VAL B CA 1
ATOM 5506 C C . VAL B 1 310 ? 0.622 -30.688 4.516 1 95.38 310 VAL B C 1
ATOM 5508 O O . VAL B 1 310 ? -0.441 -30.828 5.125 1 95.38 310 VAL B O 1
ATOM 5511 N N . MET B 1 311 ? 0.762 -30.656 3.26 1 94.44 311 MET B N 1
ATOM 5512 C CA . MET B 1 311 ? -0.421 -30.734 2.406 1 94.44 311 MET B CA 1
ATOM 5513 C C . MET B 1 311 ? -0.845 -32.188 2.186 1 94.44 311 MET B C 1
ATOM 5515 O O . MET B 1 311 ? -0.004 -33.031 1.931 1 94.44 311 MET B O 1
ATOM 5519 N N . LYS B 1 312 ? -2.113 -32.406 2.277 1 93.38 312 LYS B N 1
ATOM 5520 C CA . LYS B 1 312 ? -2.682 -33.75 2.027 1 93.38 312 LYS B CA 1
ATOM 5521 C C . LYS B 1 312 ? -3.842 -33.656 1.038 1 93.38 312 LYS B C 1
ATOM 5523 O O . LYS B 1 312 ? -4.465 -32.594 0.885 1 93.38 312 LYS B O 1
ATOM 5528 N N . PRO B 1 313 ? -4.066 -34.812 0.382 1 93.5 313 PRO B N 1
ATOM 5529 C CA . PRO B 1 313 ? -5.227 -34.812 -0.51 1 93.5 313 PRO B CA 1
ATOM 5530 C C . PRO B 1 313 ? -6.52 -34.438 0.207 1 93.5 313 PRO B C 1
ATOM 5532 O O . PRO B 1 313 ? -6.738 -34.844 1.353 1 93.5 313 PRO B O 1
ATOM 5535 N N . LEU B 1 314 ? -7.328 -33.594 -0.432 1 92.69 314 LEU B N 1
ATOM 5536 C CA . LEU B 1 314 ? -8.609 -33.188 0.124 1 92.69 314 LEU B CA 1
ATOM 5537 C C . LEU B 1 314 ? -9.555 -34.375 0.259 1 92.69 314 LEU B C 1
ATOM 5539 O O . LEU B 1 314 ? -9.406 -35.375 -0.454 1 92.69 314 LEU B O 1
ATOM 5543 N N . PRO B 1 315 ? -10.5 -34.219 1.186 1 88.38 315 PRO B N 1
ATOM 5544 C CA . PRO B 1 315 ? -11.5 -35.281 1.261 1 88.38 315 PRO B CA 1
ATOM 5545 C C . PRO B 1 315 ? -12.172 -35.562 -0.084 1 88.38 315 PRO B C 1
ATOM 5547 O O . PRO B 1 315 ? -12.625 -34.625 -0.754 1 88.38 315 PRO B O 1
ATOM 5550 N N . GLY B 1 316 ? -12.172 -36.812 -0.423 1 88.31 316 GLY B N 1
ATOM 5551 C CA . GLY B 1 316 ? -12.781 -37.188 -1.689 1 88.31 316 GLY B CA 1
ATOM 5552 C C . GLY B 1 316 ? -11.781 -37.281 -2.824 1 88.31 316 GLY B C 1
ATOM 5553 O O . GLY B 1 316 ? -12.094 -37.844 -3.889 1 88.31 316 GLY B O 1
ATOM 5554 N N . PHE B 1 317 ? -10.539 -36.844 -2.537 1 91.81 317 PHE B N 1
ATOM 5555 C CA . PHE B 1 317 ? -9.531 -36.844 -3.59 1 91.81 317 PHE B CA 1
ATOM 5556 C C . PHE B 1 317 ? -8.328 -37.688 -3.188 1 91.81 317 PHE B C 1
ATOM 5558 O O . PHE B 1 317 ? -7.242 -37.531 -3.744 1 91.81 317 PHE B O 1
ATOM 5565 N N . GLU B 1 318 ? -8.5 -38.562 -2.281 1 90.62 318 GLU B N 1
ATOM 5566 C CA . GLU B 1 318 ? -7.402 -39.312 -1.665 1 90.62 318 GLU B CA 1
ATOM 5567 C C . GLU B 1 318 ? -7.051 -40.562 -2.475 1 90.62 318 GLU B C 1
ATOM 5569 O O . GLU B 1 318 ? -5.918 -41.031 -2.422 1 90.62 318 GLU B O 1
ATOM 5574 N N . ALA B 1 319 ? -7.957 -41.031 -3.191 1 87.31 319 ALA B N 1
ATOM 5575 C CA . ALA B 1 319 ? -7.812 -42.375 -3.777 1 87.31 319 ALA B CA 1
ATOM 5576 C C . ALA B 1 319 ? -6.621 -42.438 -4.727 1 87.31 319 ALA B C 1
ATOM 5578 O O . ALA B 1 319 ? -6.59 -41.719 -5.734 1 87.31 319 ALA B O 1
ATOM 5579 N N . GLY B 1 320 ? -5.613 -43.219 -4.316 1 89.19 320 GLY B N 1
ATOM 5580 C CA . GLY B 1 320 ? -4.469 -43.5 -5.176 1 89.19 320 GLY B CA 1
ATOM 5581 C C . GLY B 1 320 ? -3.459 -42.375 -5.207 1 89.19 320 GLY B C 1
ATOM 5582 O O . GLY B 1 320 ? -2.428 -42.469 -5.875 1 89.19 320 GLY B O 1
ATOM 5583 N N . GLN B 1 321 ? -3.756 -41.375 -4.508 1 90.69 321 GLN B N 1
ATOM 5584 C CA . GLN B 1 321 ? -2.848 -40.219 -4.543 1 90.69 321 GLN B CA 1
ATOM 5585 C C . GLN B 1 321 ? -1.66 -40.438 -3.609 1 90.69 321 GLN B C 1
ATOM 5587 O O . GLN B 1 321 ? -1.829 -40.875 -2.475 1 90.69 321 GLN B O 1
ATOM 5592 N N . GLU B 1 322 ? -0.438 -40.25 -4.203 1 92.25 322 GLU B N 1
ATOM 5593 C CA . GLU B 1 322 ? 0.804 -40.375 -3.447 1 92.25 322 GLU B CA 1
ATOM 5594 C C . GLU B 1 322 ? 1.604 -39.062 -3.48 1 92.25 322 GLU B C 1
ATOM 5596 O O . GLU B 1 322 ? 1.575 -38.344 -4.477 1 92.25 322 GLU B O 1
ATOM 5601 N N . PRO B 1 323 ? 2.334 -38.688 -2.455 1 93.94 323 PRO B N 1
ATOM 5602 C CA . PRO B 1 323 ? 2.455 -39.469 -1.223 1 93.94 323 PRO B CA 1
ATOM 5603 C C . PRO B 1 323 ? 1.242 -39.312 -0.306 1 93.94 323 PRO B C 1
ATOM 5605 O O . PRO B 1 323 ? 0.696 -38.219 -0.174 1 93.94 323 PRO B O 1
ATOM 5608 N N . THR B 1 324 ? 0.958 -40.344 0.439 1 91.5 324 THR B N 1
ATOM 5609 C CA . THR B 1 324 ? -0.222 -40.375 1.297 1 91.5 324 THR B CA 1
ATOM 5610 C C . THR B 1 324 ? 0.027 -39.594 2.582 1 91.5 324 THR B C 1
ATOM 5612 O O . THR B 1 324 ? -0.908 -39.062 3.174 1 91.5 324 THR B O 1
ATOM 5615 N N . GLU B 1 325 ? 1.285 -39.531 2.973 1 90.81 325 GLU B N 1
ATOM 5616 C CA . GLU B 1 325 ? 1.645 -38.844 4.199 1 90.81 325 GLU B CA 1
ATOM 5617 C C . GLU B 1 325 ? 1.624 -37.312 3.998 1 90.81 325 GLU B C 1
ATOM 5619 O O . GLU B 1 325 ? 1.656 -36.562 4.969 1 90.81 325 GLU B O 1
ATOM 5624 N N . GLY B 1 326 ? 1.532 -36.938 2.781 1 94.12 326 GLY B N 1
ATOM 5625 C CA . GLY B 1 326 ? 1.463 -35.5 2.482 1 94.12 326 GLY B CA 1
ATOM 5626 C C . GLY B 1 326 ? 2.773 -34.938 1.97 1 94.12 326 GLY B C 1
ATOM 5627 O O . GLY B 1 326 ? 3.781 -35.656 1.912 1 94.12 326 GLY B O 1
ATOM 5628 N N . ILE B 1 327 ? 2.736 -33.781 1.5 1 95.31 327 ILE B N 1
ATOM 5629 C CA . ILE B 1 327 ? 3.9 -33.031 1.03 1 95.31 327 ILE B CA 1
ATOM 5630 C C . ILE B 1 327 ? 4.152 -31.828 1.942 1 95.31 327 ILE B C 1
ATOM 5632 O O . ILE B 1 327 ? 3.266 -30.984 2.137 1 95.31 327 ILE B O 1
ATOM 5636 N N . HIS B 1 328 ? 5.27 -31.781 2.59 1 96.06 328 HIS B N 1
ATOM 5637 C CA . HIS B 1 328 ? 5.68 -30.594 3.336 1 96.06 328 HIS B CA 1
ATOM 5638 C C . HIS B 1 328 ? 6.066 -29.453 2.395 1 96.06 328 HIS B C 1
ATOM 5640 O O . HIS B 1 328 ? 7.059 -29.547 1.672 1 96.06 328 HIS B O 1
ATOM 5646 N N . TYR B 1 329 ? 5.344 -28.406 2.438 1 96.81 329 TYR B N 1
ATOM 5647 C CA . TYR B 1 329 ? 5.492 -27.359 1.434 1 96.81 329 TYR B CA 1
ATOM 5648 C C . TYR B 1 329 ? 6.863 -26.703 1.528 1 96.81 329 TYR B C 1
ATOM 5650 O O . TYR B 1 329 ? 7.5 -26.438 0.508 1 96.81 329 TYR B O 1
ATOM 5658 N N . GLY B 1 330 ? 7.336 -26.406 2.74 1 96.75 330 GLY B N 1
ATOM 5659 C CA . GLY B 1 330 ? 8.641 -25.797 2.908 1 96.75 330 GLY B CA 1
ATOM 5660 C C . GLY B 1 330 ? 9.758 -26.578 2.25 1 96.75 330 GLY B C 1
ATOM 5661 O O . GLY B 1 330 ? 10.656 -26 1.634 1 96.75 330 GLY B O 1
ATOM 5662 N N . THR B 1 331 ? 9.711 -27.891 2.4 1 96.19 331 THR B N 1
ATOM 5663 C CA . THR B 1 331 ? 10.703 -28.75 1.763 1 96.19 331 THR B CA 1
ATOM 5664 C C . THR B 1 331 ? 10.586 -28.672 0.243 1 96.19 331 THR B C 1
ATOM 5666 O O . THR B 1 331 ? 11.594 -28.531 -0.453 1 96.19 331 THR B O 1
ATOM 5669 N N . HIS B 1 332 ? 9.375 -28.797 -0.204 1 95.12 332 HIS B N 1
ATOM 5670 C CA . HIS B 1 332 ? 9.125 -28.719 -1.64 1 95.12 332 HIS B CA 1
ATOM 5671 C C . HIS B 1 332 ? 9.656 -27.406 -2.215 1 95.12 332 HIS B C 1
ATOM 5673 O O . HIS B 1 332 ? 10.406 -27.406 -3.191 1 95.12 332 HIS B O 1
ATOM 5679 N N . PHE B 1 333 ? 9.336 -26.328 -1.617 1 95.5 333 PHE B N 1
ATOM 5680 C CA . PHE B 1 333 ? 9.742 -25 -2.053 1 95.5 333 PHE B CA 1
ATOM 5681 C C . PHE B 1 333 ? 11.266 -24.875 -2.037 1 95.5 333 PHE B C 1
ATOM 5683 O O . PHE B 1 333 ? 11.867 -24.438 -3.02 1 95.5 333 PHE B O 1
ATOM 5690 N N . THR B 1 334 ? 11.875 -25.203 -0.935 1 96.25 334 THR B N 1
ATOM 5691 C CA . THR B 1 334 ? 13.32 -25.062 -0.759 1 96.25 334 THR B CA 1
ATOM 5692 C C . THR B 1 334 ? 14.078 -25.875 -1.794 1 96.25 334 THR B C 1
ATOM 5694 O O . THR B 1 334 ? 15.047 -25.406 -2.387 1 96.25 334 THR B O 1
ATOM 5697 N N . ASN B 1 335 ? 13.602 -27.062 -2 1 92.88 335 ASN B N 1
ATOM 5698 C CA . ASN B 1 335 ? 14.25 -27.922 -2.99 1 92.88 335 ASN B CA 1
ATOM 5699 C C . ASN B 1 335 ? 14.211 -27.297 -4.383 1 92.88 335 ASN B C 1
ATOM 5701 O O . ASN B 1 335 ? 15.188 -27.375 -5.125 1 92.88 335 ASN B O 1
ATOM 5705 N N . MET B 1 336 ? 13.078 -26.734 -4.715 1 90.69 336 MET B N 1
ATOM 5706 C CA . MET B 1 336 ? 12.938 -26.109 -6.031 1 90.69 336 MET B CA 1
ATOM 5707 C C . MET B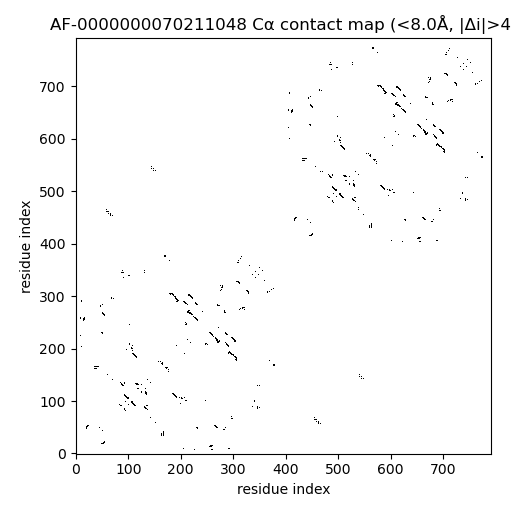 1 336 ? 13.891 -24.922 -6.176 1 90.69 336 MET B C 1
ATOM 5709 O O . MET B 1 336 ? 14.562 -24.781 -7.195 1 90.69 336 MET B O 1
ATOM 5713 N N . PHE B 1 337 ? 14 -24.094 -5.156 1 92.88 337 PHE B N 1
ATOM 5714 C CA . PHE B 1 337 ? 14.844 -22.906 -5.238 1 92.88 337 PHE B CA 1
ATOM 5715 C C . PHE B 1 337 ? 16.328 -23.281 -5.203 1 92.88 337 PHE B C 1
ATOM 5717 O O . PHE B 1 337 ? 17.141 -22.672 -5.883 1 92.88 337 PHE B O 1
ATOM 5724 N N . MET B 1 338 ? 16.656 -24.312 -4.445 1 92.88 338 MET B N 1
ATOM 5725 C CA . MET B 1 338 ? 18.031 -24.797 -4.41 1 92.88 338 MET B CA 1
ATOM 5726 C C . MET B 1 338 ? 18.438 -25.359 -5.77 1 92.88 338 MET B C 1
ATOM 5728 O O . MET B 1 338 ? 19.594 -25.203 -6.176 1 92.88 338 MET B O 1
ATOM 5732 N N . ARG B 1 339 ? 17.516 -25.922 -6.426 1 88.25 339 ARG B N 1
ATOM 5733 C CA . ARG B 1 339 ? 17.781 -26.484 -7.746 1 88.25 339 ARG B CA 1
ATOM 5734 C C . ARG B 1 339 ? 17.938 -25.391 -8.789 1 88.25 339 ARG B C 1
ATOM 5736 O O . ARG B 1 339 ? 18.812 -25.469 -9.648 1 88.25 339 ARG B O 1
ATOM 5743 N N . ASN B 1 340 ? 17.109 -24.359 -8.727 1 89.56 340 ASN B N 1
ATOM 5744 C CA . ASN B 1 340 ? 17.078 -23.312 -9.727 1 89.56 340 ASN B CA 1
ATOM 5745 C C . ASN B 1 340 ? 18.203 -22.312 -9.523 1 89.56 340 ASN B C 1
ATOM 5747 O O . ASN B 1 340 ? 18.609 -21.625 -10.469 1 89.56 340 ASN B O 1
ATOM 5751 N N . TYR B 1 341 ? 18.703 -22.219 -8.219 1 92.19 341 TYR B N 1
ATOM 5752 C CA . TYR B 1 341 ? 19.719 -21.234 -7.891 1 92.19 341 TYR B CA 1
ATOM 5753 C C . TYR B 1 341 ? 20.844 -21.875 -7.07 1 92.19 341 TYR B C 1
ATOM 5755 O O . TYR B 1 341 ? 21.156 -21.406 -5.973 1 92.19 341 TYR B O 1
ATOM 5763 N N . PRO B 1 342 ? 21.5 -22.797 -7.648 1 88.69 342 PRO B N 1
ATOM 5764 C CA . PRO B 1 342 ? 22.453 -23.578 -6.863 1 88.69 342 PRO B CA 1
ATOM 5765 C C . PRO B 1 342 ? 23.672 -22.766 -6.438 1 88.69 342 PRO B C 1
ATOM 5767 O O . PRO B 1 342 ? 24.328 -23.094 -5.441 1 88.69 342 PRO B O 1
ATOM 5770 N N . GLU B 1 343 ? 24 -21.656 -7.117 1 91 343 GLU B N 1
ATOM 5771 C CA . GLU B 1 343 ? 25.234 -20.938 -6.836 1 91 343 GLU B CA 1
ATOM 5772 C C . GLU B 1 343 ? 24.953 -19.594 -6.152 1 91 343 GLU B C 1
ATOM 5774 O O . GLU B 1 343 ? 25.859 -18.797 -5.949 1 91 343 GLU B O 1
ATOM 5779 N N . ARG B 1 344 ? 23.734 -19.438 -5.852 1 94.38 344 ARG B N 1
ATOM 5780 C CA . ARG B 1 344 ? 23.375 -18.172 -5.199 1 94.38 344 ARG B CA 1
ATOM 5781 C C . ARG B 1 344 ? 23.891 -18.125 -3.771 1 94.38 344 ARG B C 1
ATOM 5783 O O . ARG B 1 344 ? 24 -19.156 -3.104 1 94.38 344 ARG B O 1
ATOM 5790 N N . ILE B 1 345 ? 24.172 -16.906 -3.285 1 96.19 345 ILE B N 1
ATOM 5791 C CA . ILE B 1 345 ? 24.75 -16.719 -1.961 1 96.19 345 ILE B CA 1
ATOM 5792 C C . ILE B 1 345 ? 23.844 -17.328 -0.901 1 96.19 345 ILE B C 1
ATOM 5794 O O . ILE B 1 345 ? 24.328 -17.844 0.114 1 96.19 345 ILE B O 1
ATOM 5798 N N . THR B 1 346 ? 22.562 -17.266 -1.079 1 96.38 346 THR B N 1
ATOM 5799 C CA . THR B 1 346 ? 21.609 -17.875 -0.16 1 96.38 346 THR B CA 1
ATOM 5800 C C . THR B 1 346 ? 21.781 -19.391 -0.108 1 96.38 346 THR B C 1
ATOM 5802 O O . THR B 1 346 ? 21.766 -19.984 0.972 1 96.38 346 THR B O 1
ATOM 5805 N N . ALA B 1 347 ? 21.891 -20.047 -1.27 1 95.94 347 ALA B N 1
ATOM 5806 C CA . ALA B 1 347 ? 22.109 -21.484 -1.348 1 95.94 347 ALA B CA 1
ATOM 5807 C C . ALA B 1 347 ? 23.391 -21.891 -0.639 1 95.94 347 ALA B C 1
ATOM 5809 O O . ALA B 1 347 ? 23.422 -22.875 0.095 1 95.94 347 ALA B O 1
ATOM 5810 N N . ASP B 1 348 ? 24.391 -21.078 -0.878 1 96.88 348 ASP B N 1
ATOM 5811 C CA . ASP B 1 348 ? 25.672 -21.328 -0.222 1 96.88 348 ASP B CA 1
ATOM 5812 C C . ASP B 1 348 ? 25.531 -21.297 1.298 1 96.88 348 ASP B C 1
ATOM 5814 O O . ASP B 1 348 ? 26.031 -22.172 1.997 1 96.88 348 ASP B O 1
ATOM 5818 N N . ARG B 1 349 ? 24.828 -20.312 1.752 1 97.25 349 ARG B N 1
ATOM 5819 C CA . ARG B 1 349 ? 24.656 -20.172 3.195 1 97.25 349 ARG B CA 1
ATOM 5820 C C . ARG B 1 349 ? 23.797 -21.312 3.76 1 97.25 349 ARG B C 1
ATOM 5822 O O . ARG B 1 349 ? 24.078 -21.812 4.848 1 97.25 349 ARG B O 1
ATOM 5829 N N . MET B 1 350 ? 22.75 -21.672 3.1 1 96.56 350 MET B N 1
ATOM 5830 C CA . MET B 1 350 ? 21.891 -22.797 3.502 1 96.56 350 MET B CA 1
ATOM 5831 C C . MET B 1 350 ? 22.703 -24.062 3.703 1 96.56 350 MET B C 1
ATOM 5833 O O . MET B 1 350 ? 22.547 -24.766 4.703 1 96.56 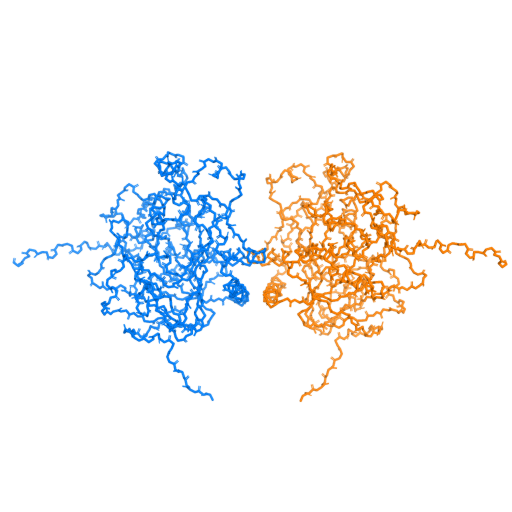350 MET B O 1
ATOM 5837 N N . ARG B 1 351 ? 23.625 -24.328 2.818 1 96.56 351 ARG B N 1
ATOM 5838 C CA . ARG B 1 351 ? 24.484 -25.5 2.906 1 96.56 351 ARG B CA 1
ATOM 5839 C C . ARG B 1 351 ? 25.484 -25.359 4.039 1 96.56 351 ARG B C 1
ATOM 5841 O O . ARG B 1 351 ? 25.672 -26.281 4.836 1 96.56 351 ARG B O 1
ATOM 5848 N N . ALA B 1 352 ? 26.109 -24.219 4.078 1 97.56 352 ALA B N 1
ATOM 5849 C CA . ALA B 1 352 ? 27.172 -23.969 5.055 1 97.56 352 ALA B CA 1
ATOM 5850 C C . ALA B 1 352 ? 26.641 -24.078 6.48 1 97.56 352 ALA B C 1
ATOM 5852 O O . ALA B 1 352 ? 27.344 -24.531 7.383 1 97.56 352 ALA B O 1
ATOM 5853 N N . GLU B 1 353 ? 25.406 -23.688 6.652 1 97.38 353 GLU B N 1
ATOM 5854 C CA . GLU B 1 353 ? 24.844 -23.656 8 1 97.38 353 GLU B CA 1
ATOM 5855 C C . GLU B 1 353 ? 23.984 -24.891 8.266 1 97.38 353 GLU B C 1
ATOM 5857 O O . GLU B 1 353 ? 23.359 -25 9.328 1 97.38 353 GLU B O 1
ATOM 5862 N N . GLY B 1 354 ? 23.891 -25.781 7.297 1 96.56 354 GLY B N 1
ATOM 5863 C CA . GLY B 1 354 ? 23.125 -27 7.465 1 96.56 354 GLY B CA 1
ATOM 5864 C C . GLY B 1 354 ? 21.641 -26.766 7.629 1 96.56 354 GLY B C 1
ATOM 5865 O O . GLY B 1 354 ? 20.953 -27.469 8.375 1 96.56 354 GLY B O 1
ATOM 5866 N N . ARG B 1 355 ? 21.109 -25.703 6.977 1 96.38 355 ARG B N 1
ATOM 5867 C CA . ARG B 1 355 ? 19.719 -25.297 7.176 1 96.38 355 ARG B CA 1
ATOM 5868 C C . ARG B 1 355 ? 18.766 -26.297 6.508 1 96.38 355 ARG B C 1
ATOM 5870 O O . ARG B 1 355 ? 17.594 -26.375 6.867 1 96.38 355 ARG B O 1
ATOM 5877 N N . MET B 1 356 ? 19.25 -27.047 5.613 1 95.31 356 MET B N 1
ATOM 5878 C CA . MET B 1 356 ? 18.422 -28.047 4.938 1 95.31 356 MET B CA 1
ATOM 5879 C C . MET B 1 356 ? 17.922 -29.094 5.918 1 95.31 356 MET B C 1
ATOM 5881 O O . MET B 1 356 ? 16.797 -29.594 5.785 1 95.31 356 MET B O 1
ATOM 5885 N N . ALA B 1 357 ? 18.688 -29.422 6.852 1 96.12 357 ALA B N 1
ATOM 5886 C CA . ALA B 1 357 ? 18.344 -30.453 7.824 1 96.12 357 ALA B CA 1
ATOM 5887 C C . ALA B 1 357 ? 17.172 -30.016 8.695 1 96.12 357 ALA B C 1
ATOM 5889 O O . ALA B 1 357 ? 16.422 -30.859 9.195 1 96.12 357 ALA B O 1
ATOM 5890 N N . LEU B 1 358 ? 16.953 -28.719 8.844 1 95.88 358 LEU B N 1
ATOM 5891 C CA . LEU B 1 358 ? 15.867 -28.188 9.664 1 95.88 358 LEU B CA 1
ATOM 5892 C C . LEU B 1 358 ? 14.508 -28.516 9.055 1 95.88 358 LEU B C 1
ATOM 5894 O O . LEU B 1 358 ? 13.5 -28.531 9.758 1 95.88 358 LEU B O 1
ATOM 5898 N N . LEU B 1 359 ? 14.453 -28.75 7.801 1 96.12 359 LEU B N 1
ATOM 5899 C CA . LEU B 1 359 ? 13.211 -29.047 7.094 1 96.12 359 LEU B CA 1
ATOM 5900 C C . LEU B 1 359 ? 12.578 -30.328 7.629 1 96.12 359 LEU B C 1
ATOM 5902 O O . LEU B 1 359 ? 11.367 -30.516 7.516 1 96.12 359 LEU B O 1
ATOM 5906 N N . ASP B 1 360 ? 13.383 -31.141 8.273 1 94.56 360 ASP B N 1
ATOM 5907 C CA . ASP B 1 360 ? 12.883 -32.406 8.844 1 94.56 360 ASP B CA 1
ATOM 5908 C C . ASP B 1 360 ? 12.484 -32.219 10.305 1 94.56 360 ASP B C 1
ATOM 5910 O O . ASP B 1 360 ? 11.953 -33.125 10.93 1 94.56 360 ASP B O 1
ATOM 5914 N N . SER B 1 361 ? 12.648 -31.047 10.805 1 93.25 361 SER B N 1
ATOM 5915 C CA . SER B 1 361 ? 12.398 -30.781 12.219 1 93.25 361 SER B CA 1
ATOM 5916 C C . SER B 1 361 ? 10.898 -30.703 12.508 1 93.25 361 SER B C 1
ATOM 5918 O O . SER B 1 361 ? 10.133 -30.172 11.703 1 93.25 361 SER B O 1
ATOM 5920 N N . PRO B 1 362 ? 10.469 -31.156 13.695 1 91.44 362 PRO B N 1
ATOM 5921 C CA . PRO B 1 362 ? 9.07 -31.016 14.102 1 91.44 362 PRO B CA 1
ATOM 5922 C C . PRO B 1 362 ? 8.633 -29.562 14.234 1 91.44 362 PRO B C 1
ATOM 5924 O O . PRO B 1 362 ? 7.445 -29.25 14.109 1 91.44 362 PRO B O 1
ATOM 5927 N N . ASN B 1 363 ? 9.57 -28.688 14.414 1 88.69 363 ASN B N 1
ATOM 5928 C CA . ASN B 1 363 ? 9.273 -27.266 14.555 1 88.69 363 ASN B CA 1
ATOM 5929 C C . ASN B 1 363 ? 8.758 -26.656 13.25 1 88.69 363 ASN B C 1
ATOM 5931 O O . ASN B 1 363 ? 8.133 -25.594 13.258 1 88.69 363 ASN B O 1
ATOM 5935 N N . LEU B 1 364 ? 9.062 -27.328 12.188 1 94.44 364 LEU B N 1
ATOM 5936 C CA . LEU B 1 364 ? 8.609 -26.844 10.891 1 94.44 364 LEU B CA 1
ATOM 5937 C C . LEU B 1 364 ? 7.41 -27.641 10.398 1 94.44 364 LEU B C 1
ATOM 5939 O O . LEU B 1 364 ? 7.125 -27.656 9.195 1 94.44 364 LEU B O 1
ATOM 5943 N N . ARG B 1 365 ? 6.773 -28.328 11.328 1 92.5 365 ARG B N 1
ATOM 5944 C CA . ARG B 1 365 ? 5.484 -28.953 11.062 1 92.5 365 ARG B CA 1
ATOM 5945 C C . ARG B 1 365 ? 4.352 -28.188 11.742 1 92.5 365 ARG B C 1
ATOM 5947 O O . ARG B 1 365 ? 4.242 -28.203 12.969 1 92.5 365 ARG B O 1
ATOM 5954 N N . TRP B 1 366 ? 3.578 -27.531 10.961 1 86.12 366 TRP B N 1
ATOM 5955 C CA . TRP B 1 366 ? 2.492 -26.703 11.469 1 86.12 366 TRP B CA 1
ATOM 5956 C C . TRP B 1 366 ? 1.457 -27.531 12.211 1 86.12 366 TRP B C 1
ATOM 5958 O O . TRP B 1 366 ? 0.809 -28.406 11.617 1 86.12 366 TRP B O 1
ATOM 5968 N N . LYS B 1 367 ? 1.27 -27.312 13.43 1 75.38 367 LYS B N 1
ATOM 5969 C CA . LYS B 1 367 ? 0.385 -28.109 14.281 1 75.38 367 LYS B CA 1
ATOM 5970 C C . LYS B 1 367 ? -1.079 -27.875 13.914 1 75.38 367 LYS B C 1
ATOM 5972 O O . LYS B 1 367 ? -1.911 -28.766 14.078 1 75.38 367 LYS B O 1
ATOM 5977 N N . ASP B 1 368 ? -1.363 -26.75 13.484 1 67.81 368 ASP B N 1
ATOM 5978 C CA . ASP B 1 368 ? -2.752 -26.406 13.188 1 67.81 368 ASP B CA 1
ATOM 5979 C C . ASP B 1 368 ? -3.082 -26.672 11.719 1 67.81 368 ASP B C 1
ATOM 5981 O O . ASP B 1 368 ? -4.004 -26.062 11.172 1 67.81 368 ASP B O 1
ATOM 5985 N N . THR B 1 369 ? -2.326 -27.516 11.148 1 69.38 369 THR B N 1
ATOM 5986 C CA . THR B 1 369 ? -2.691 -27.906 9.789 1 69.38 369 THR B CA 1
ATOM 5987 C C . THR B 1 369 ? -4.098 -28.5 9.75 1 69.38 369 THR B C 1
ATOM 5989 O O . THR B 1 369 ? -4.43 -29.375 10.562 1 69.38 369 THR B O 1
ATOM 5992 N N . PRO B 1 370 ? -4.945 -27.859 8.945 1 60.78 370 PRO B N 1
ATOM 5993 C CA . PRO B 1 370 ? -6.34 -28.297 8.93 1 60.78 370 PRO B CA 1
ATOM 5994 C C . PRO B 1 370 ? -6.484 -29.797 8.664 1 60.78 370 PRO B C 1
ATOM 5996 O O . PRO B 1 370 ? -5.781 -30.344 7.812 1 60.78 370 PRO B O 1
ATOM 5999 N N . ALA B 1 371 ? -7.121 -30.484 9.547 1 61.47 371 ALA B N 1
ATOM 6000 C CA . ALA B 1 371 ? -7.52 -31.875 9.289 1 61.47 371 ALA B CA 1
ATOM 6001 C C . ALA B 1 371 ? -8.914 -31.938 8.672 1 61.47 371 ALA B C 1
ATOM 6003 O O . ALA B 1 371 ? -9.875 -31.422 9.25 1 61.47 371 ALA B O 1
ATOM 6004 N N . MET B 1 372 ? -8.875 -32.188 7.328 1 64.94 372 MET B N 1
ATOM 6005 C CA . MET B 1 372 ? -10.18 -32.312 6.684 1 64.94 372 MET B CA 1
ATOM 6006 C C . MET B 1 372 ? -10.562 -33.781 6.535 1 64.94 372 MET B C 1
ATOM 6008 O O . MET B 1 372 ? -9.695 -34.656 6.418 1 64.94 372 MET B O 1
ATOM 6012 N N . GLY B 1 373 ? -11.852 -34.062 6.887 1 59.59 373 GLY B N 1
ATOM 6013 C CA . GLY B 1 373 ? -12.359 -35.438 6.727 1 59.59 373 GLY B CA 1
ATOM 6014 C C . GLY B 1 373 ? -13.555 -35.5 5.789 1 59.59 373 GLY B C 1
ATOM 6015 O O . GLY B 1 373 ? -13.945 -34.5 5.188 1 59.59 373 GLY B O 1
ATOM 6016 N N . PRO B 1 374 ? -13.984 -36.75 5.426 1 58.25 374 PRO B N 1
ATOM 6017 C CA . PRO B 1 374 ? -15.117 -36.969 4.527 1 58.25 374 PRO B CA 1
ATOM 6018 C C . PRO B 1 374 ? -16.344 -36.156 4.902 1 58.25 374 PRO B C 1
ATOM 6020 O O . PRO B 1 374 ? -17.141 -35.812 4.031 1 58.25 374 PRO B O 1
ATOM 6023 N N . GLN B 1 375 ? -16.516 -35.781 6.094 1 60.38 375 GLN B N 1
ATOM 6024 C CA . GLN B 1 375 ? -17.688 -35.062 6.578 1 60.38 375 GLN B CA 1
ATOM 6025 C C . GLN B 1 375 ? -17.672 -33.625 6.082 1 60.38 375 GLN B C 1
ATOM 6027 O O . GLN B 1 375 ? -18.688 -32.906 6.145 1 60.38 375 GLN B O 1
ATOM 6032 N N . ASP B 1 376 ? -16.625 -33.281 5.488 1 69.5 376 ASP B N 1
ATOM 6033 C CA . ASP B 1 376 ? -16.469 -31.891 5.078 1 69.5 376 ASP B CA 1
ATOM 6034 C C . ASP B 1 376 ? -16.875 -31.703 3.615 1 69.5 376 ASP B C 1
ATOM 6036 O O . ASP B 1 376 ? -16.812 -30.594 3.088 1 69.5 376 ASP B O 1
ATOM 6040 N N . VAL B 1 377 ? -17.312 -32.844 2.939 1 66.62 377 VAL B N 1
ATOM 6041 C CA . VAL B 1 377 ? -17.719 -32.781 1.539 1 66.62 377 VAL B CA 1
ATOM 6042 C C . VAL B 1 377 ? -19.25 -32.812 1.443 1 66.62 377 VAL B C 1
ATOM 6044 O O . VAL B 1 377 ? -19.922 -33.469 2.236 1 66.62 377 VAL B O 1
ATOM 6047 N N . ASP B 1 378 ? -19.781 -31.906 0.72 1 58.78 378 ASP B N 1
ATOM 6048 C CA . ASP B 1 378 ? -21.219 -31.938 0.479 1 58.78 378 ASP B CA 1
ATOM 6049 C C . ASP B 1 378 ? -21.609 -33.219 -0.289 1 58.78 378 ASP B C 1
ATOM 6051 O O . ASP B 1 378 ? -21.031 -33.5 -1.336 1 58.78 378 ASP B O 1
ATOM 6055 N N . VAL B 1 379 ? -22.266 -34.125 0.28 1 50.78 379 VAL B N 1
ATOM 6056 C CA . VAL B 1 379 ? -22.719 -35.438 -0.204 1 50.78 379 VAL B CA 1
ATOM 6057 C C . VAL B 1 379 ? -23.344 -35.281 -1.587 1 50.78 379 VAL B C 1
ATOM 6059 O O . VAL B 1 379 ? -23.312 -36.188 -2.398 1 50.78 379 VAL B O 1
ATOM 6062 N N . ASP B 1 380 ? -24.047 -34.25 -1.836 1 47.09 380 ASP B N 1
ATOM 6063 C CA . ASP B 1 380 ? -24.766 -34.188 -3.104 1 47.09 380 ASP B CA 1
ATOM 6064 C C . ASP B 1 380 ? -23.828 -33.844 -4.254 1 47.09 380 ASP B C 1
ATOM 6066 O O . ASP B 1 380 ? -24.25 -33.75 -5.406 1 47.09 380 ASP B O 1
ATOM 6070 N N . SER B 1 381 ? -22.594 -33.562 -3.994 1 45.81 381 SER B N 1
ATOM 6071 C CA . SER B 1 381 ? -21.688 -33.156 -5.082 1 45.81 381 SER B CA 1
ATOM 6072 C C . SER B 1 381 ? -21.047 -34.406 -5.711 1 45.81 381 SER B C 1
ATOM 6074 O O . SER B 1 381 ? -20.281 -35.125 -5.055 1 45.81 381 SER B O 1
ATOM 6076 N N . THR B 1 382 ? -21.719 -35.125 -6.566 1 39.47 382 THR B N 1
ATOM 6077 C CA . THR B 1 382 ? -21.266 -36.281 -7.344 1 39.47 382 THR B CA 1
ATOM 6078 C C . THR B 1 382 ? -19.969 -35.969 -8.078 1 39.47 382 THR B C 1
ATOM 6080 O O . THR B 1 382 ? -19.969 -35.25 -9.086 1 39.47 382 THR B O 1
ATOM 6083 N N . PHE B 1 383 ? -18.922 -35.656 -7.391 1 45.16 383 PHE B N 1
ATOM 6084 C CA . PHE B 1 383 ? -17.719 -35.594 -8.211 1 45.16 383 PHE B CA 1
ATOM 6085 C C . PHE B 1 383 ? -17.422 -36.969 -8.828 1 45.16 383 PHE B C 1
ATOM 6087 O O . PHE B 1 383 ? -17.641 -38 -8.188 1 45.16 383 PHE B O 1
ATOM 6094 N N . PRO B 1 384 ? -17.469 -37.219 -10.172 1 40.22 384 PRO B N 1
ATOM 6095 C CA . PRO B 1 384 ? -17.156 -38.531 -10.75 1 40.22 384 PRO B CA 1
ATOM 6096 C C . PRO B 1 384 ? -15.898 -39.125 -10.156 1 40.22 384 PRO B C 1
ATOM 6098 O O . PRO B 1 384 ? -14.938 -38.438 -9.852 1 40.22 384 PRO B O 1
ATOM 6101 N N . ALA B 1 385 ? -15.961 -40.219 -9.484 1 38.88 385 ALA B N 1
ATOM 6102 C CA . ALA B 1 385 ? -14.797 -41.031 -9.133 1 38.88 385 ALA B CA 1
ATOM 6103 C C . ALA B 1 385 ? -13.75 -41 -10.242 1 38.88 385 ALA B C 1
ATOM 6105 O O . ALA B 1 385 ? -14.07 -41.219 -11.414 1 38.88 385 ALA B O 1
ATOM 6106 N N . VAL B 1 386 ? -12.664 -40.281 -10.148 1 38.75 386 VAL B N 1
ATOM 6107 C CA . VAL B 1 386 ? -11.539 -40.375 -11.078 1 38.75 386 VAL B CA 1
ATOM 6108 C C . VAL B 1 386 ? -11.281 -41.812 -11.477 1 38.75 386 VAL B C 1
ATOM 6110 O O . VAL B 1 386 ? -10.984 -42.656 -10.617 1 38.75 386 VAL B O 1
ATOM 6113 N N . GLN B 1 387 ? -11.953 -42.438 -12.492 1 33.84 387 GLN B N 1
ATOM 6114 C CA . GLN B 1 387 ? -11.602 -43.75 -13.016 1 33.84 387 GLN B CA 1
ATOM 6115 C C . GLN B 1 387 ? -10.102 -43.875 -13.266 1 33.84 387 GLN B C 1
ATOM 6117 O O . GLN B 1 387 ? -9.5 -43 -13.883 1 33.84 387 GLN B O 1
ATOM 6122 N N . SER B 1 388 ? -9.391 -44.688 -12.523 1 33.56 388 SER B N 1
ATOM 6123 C CA . SER B 1 388 ? -8.023 -45.094 -12.82 1 33.56 388 SER B CA 1
ATOM 6124 C C . SER B 1 388 ? -7.887 -45.562 -14.273 1 33.56 388 SER B C 1
ATOM 6126 O O . SER B 1 388 ? -8.641 -46.406 -14.734 1 33.56 388 SER B O 1
ATOM 6128 N N . MET B 1 389 ? -7.473 -44.75 -15.211 1 33.09 389 MET B N 1
ATOM 6129 C CA . MET B 1 389 ? -7.188 -45.094 -16.609 1 33.09 389 MET B CA 1
ATOM 6130 C C . MET B 1 389 ? -6.363 -46.375 -16.688 1 33.09 389 MET B C 1
ATOM 6132 O O . MET B 1 389 ? -5.984 -46.812 -17.781 1 33.09 389 MET B O 1
ATOM 6136 N N . SER B 1 390 ? -5.902 -47.125 -15.672 1 31.2 390 SER B N 1
ATOM 6137 C CA . SER B 1 390 ? -5.023 -48.25 -15.898 1 31.2 390 SER B CA 1
ATOM 6138 C C . SER B 1 390 ? -5.789 -49.438 -16.516 1 31.2 390 SER B C 1
ATOM 6140 O O . SER B 1 390 ? -5.184 -50.406 -16.938 1 31.2 390 SER B O 1
ATOM 6142 N N . GLU B 1 391 ? -7.059 -49.688 -16.359 1 30.84 391 GLU B N 1
ATOM 6143 C CA . GLU B 1 391 ? -7.5 -51.062 -16.641 1 30.84 391 GLU B CA 1
ATOM 6144 C C . GLU B 1 391 ? -7.715 -51.25 -18.141 1 30.84 391 GLU B C 1
ATOM 6146 O O . GLU B 1 391 ? -8.305 -52.25 -18.562 1 30.84 391 GLU B O 1
ATOM 6151 N N . LYS B 1 392 ? -7.512 -50.312 -19.062 1 40.16 392 LYS B N 1
ATOM 6152 C CA . LYS B 1 392 ? -7.824 -50.812 -20.391 1 40.16 392 LYS B CA 1
ATOM 6153 C C . LYS B 1 392 ? -6.723 -51.75 -20.906 1 40.16 392 LYS B C 1
ATOM 6155 O O . LYS B 1 392 ? -6.016 -51.406 -21.859 1 40.16 392 LYS B O 1
ATOM 6160 N N . LYS B 1 393 ? -5.84 -52.375 -20 1 31.8 393 LYS B N 1
ATOM 6161 C CA . LYS B 1 393 ? -4.895 -53.25 -20.688 1 31.8 393 LYS B CA 1
ATOM 6162 C C . LYS B 1 393 ? -5.617 -54.406 -21.359 1 31.8 393 LYS B C 1
ATOM 6164 O O . LYS B 1 393 ? -5.305 -54.781 -22.484 1 31.8 393 LYS B O 1
ATOM 6169 N N . THR B 1 394 ? -6.109 -55.375 -20.562 1 29.73 394 THR B N 1
ATOM 6170 C CA . THR B 1 394 ? -5.82 -56.781 -20.859 1 29.73 394 THR B CA 1
ATOM 6171 C C . THR B 1 394 ? -6.781 -57.312 -21.922 1 29.73 394 THR B C 1
ATOM 6173 O O . THR B 1 394 ? -6.672 -58.469 -22.344 1 29.73 394 THR B O 1
ATOM 6176 N N . SER B 1 395 ? -7.988 -56.688 -22.078 1 28.89 395 SER B N 1
ATOM 6177 C CA . SER B 1 395 ? -8.758 -57.688 -22.797 1 28.89 395 SER B CA 1
ATOM 6178 C C . SER B 1 395 ? -8.375 -57.75 -24.266 1 28.89 395 SER B C 1
ATOM 6180 O O . SER B 1 395 ? -8.891 -58.562 -25.031 1 28.89 395 SER B O 1
ATOM 6182 N N . ALA B 1 396 ? -7.48 -56.938 -24.812 1 25.95 396 ALA B N 1
ATOM 6183 C CA . ALA B 1 396 ? -7.246 -57.406 -26.172 1 25.95 396 ALA B CA 1
ATOM 6184 C C . ALA B 1 396 ? -6.285 -58.594 -26.188 1 25.95 396 ALA B C 1
ATOM 6186 O O . ALA B 1 396 ? -5.352 -58.656 -25.391 1 25.95 396 ALA B O 1
#

Radius of gyration: 29.78 Å; Cα contacts (8 Å, |Δi|>4): 1668; chains: 2; bounding box: 56×117×72 Å

Nearest PDB structures (foldseek):
  5lun-assembly1_A  TM=9.704E-01  e=1.994E-51  Pseudomonas savastanoi pv. phaseolicola
  6vp5-assembly3_C  TM=9.706E-01  e=1.994E-51  Pseudomonas savastanoi pv. phaseolicola
  6vp5-assembly4_D  TM=9.734E-01  e=1.458E-50  Pseudomonas savastanoi pv. phaseolicola
  6vp4-assembly3_C  TM=9.688E-01  e=1.210E-50  Pseudomonas savastanoi pv. phaseolicola
  5vkb-assembly1_A  TM=9.631E-01  e=2.551E-50  Pseudomonas savastanoi pv. phaseolicola

Foldseek 3Di:
DPPPPVDLEFPPDDAAADDAAEDEFDPDDDLDPVLLVSLQVVLVRCQFFLKHKYFFDPVLLVLVVLLQVVLVVLVPDDPVLQVPFDDQQARFGWDAQQQFDFPNFTARKTKGKFWPADDCPPVCNVVSAHRDHGGRDSDVSNVVSVVVNLVVVLVVVLSSQLSNCSNQQFQDSCLRVLQQVVFGKMKIKIKGAAQVPGPPRGDRFFRFFKAFDQFFKKKKAWDQNFWKKWAHDDPPDDDQCVVPGPGNPCRRPYRIYGYGHDRRMIMMGTGNLNCQQQVNSRPGIIMGTTHHRHMIIMMIIHRHGHQLEFRAHAEPRQPPRPPHRGDRSVLSVSVVSCVRRVPGSNNVVCVVVVSNVCNPPVVSHDPVHDDHYNVRGNPVPCPPDPPPVPPPPDPD/DPPPPVDLEFPPDDAAADDAAEDEFDP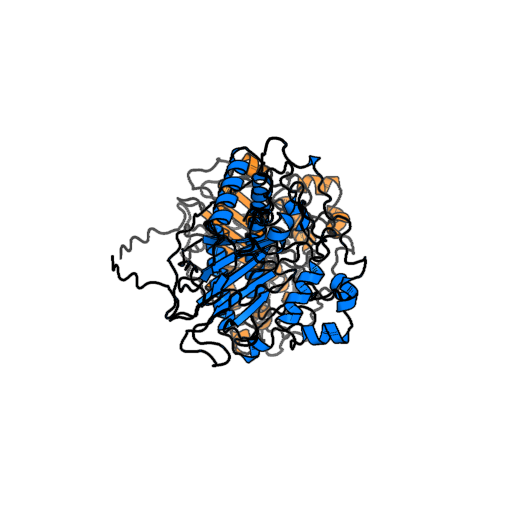DDDLDPVLLVSLQVVLVRCQFFLKHKYFFDPVLLVLVVLLQVVLVVLVPDDPVLQVPFDDQQARFGWDAQQQFDFPNFTARKTKGKFWPADDCPPPCNVVSAHRDHGGRDSDVSNVVSVVVNLVVVLVVVLSSQLSNCSNQQFQDSCLRVLQQVVFGKMKIKIKGAAQVPGPPRGDRFFRFFKAFDQFFKKKKAWDQNFWKKWAHDDPPDDDQCLVPGPGNPCRRPYRIYGYGHDRRMIMMGTGNLNCQQQVNSRPGIIMGTTHHRHMIIMMIIDRHGHQLEFRAHAAPRQPPRPPHRGDRSVLSVSVVSCVRRVPGSNNVVCVVVVSNVCNPPVVSHDPVHDDHYNVRGNVVPCPPDPPPVPPPPDDD

Sequence (792 aa):
MADTKIGTMPPGHKATVGHLQTFELPESLSGSASDKALGKSMIDAWKRDGILQISMDPINRKLADAAFLTSKKFFALDHKKKAACLDDQSFAGYIASGEEITDNIADYSEIFTVTKDLAPSDPRVQQKWPCHGPCPWPFTQMKTIMQAYMDYLGESGEKMLQLIAWGLGLKDGNALTRYTQDGWHHMRVLRFPQDTKVNGKGKAGRGIGSHTDYGLLVIAAQDDVGGLFIRPPIEGETYANWKETAAGKNEDADGWVYVPPVPDVFTVFPGDMMQYITNSFLPSTPHKVGLNTRERFAFAYFHEPNFSAVMKPLPGFEAGQEPTEGIHYGTHFTNMFMRNYPERITADRMRAEGRMALLDSPNLRWKDTPAMGPQDVDVDSTFPAVQSMSEKKTSAMADTKIGTMPPGHKATVGHLQTFELPESLSGSASDKALGKSMIDAWKRDGILQISMDPINRKLADAAFLTSKKFFALDHKKKAACLDDQSFAGYIASGEEITDNIADYSEIFTVTKDLAPSDPRVQQKWPCHGPCPWPFTQMKTIMQAYMDYLGESGEKMLQLIAWGLGLKDGNALTRYTQDGWHHMRVLRFPQDTKVNGKGKAGRGIGSHTDYGLLVIAAQDDVGGLFIRPPIEGETYANWKETAAGKNEDADGWVYVPPVPDVFTVFPGDMMQYITNSFLPSTPHKVGLNTRERFAFAYFHEPNFSAVMKPLPGFEAGQEPTEGIHYGTHFTNMFMRNYPERITADRMRAEGRMALLDSPNLRWKDTPAMGPQDVDVDSTFPAVQSMSEKKTSA

InterPro domains:
  IPR005123 Oxoglutarate/iron-dependent dioxygenase domain [PS51471] (183-305)
  IPR026992 Non-haem dioxygenase, N-terminal domain [PF14226] (31-138)
  IPR027443 Isopenicillin N synthase-like superfamily [G3DSA:2.60.120.330] (18-347)
  IPR044861 Isopenicillin N synthase-like, Fe(2+) 2OG dioxygenase domain [PF03171] (205-305)

Secondary structure (DSSP, 8-state):
--------SPTT---EEP---EE---S-----HHHHHHHHHHHHHHHHHS-EEEEPPHHHHHHHHHHHHHHHHHHTS-HHHHHT-B-SSSS-EEE-TTT-EETTEE---EEEEE-----TTSHHHHTT-TT-S----SSHHHHHHHHHHHHHHHHHHHHHHHHHHHHTTBS-TTTTGGGGTTB--EEEEEEE--TTS--SSB-TTEEEEEE--SSSEEEEEE-SS--EEE----TT----TTTS--TTTTTTSS--EEE---TTEEEEEE-HHHHHHTTTSSPP--EEEE--SS-EEEEEEEE--BTT-EE-PPTT--TT-S-TT-EEHHHHHHHHHHHH-TTSHHHHHHHHTTGGGGGGSGGGS-TT-----GGGB-TT--------GGG-STT-/--------SPTT---EEP---EE---S-----HHHHHHHHHHHHHHHHHS-EEEEPPHHHHHHHHHHHHHHHHHHTS-HHHHHT-B-SSSS-EEE-TTT-EETTEE---EEEEE-----TTSHHHHTT-TT-S----SSHHHHHHHHHHHHHHHHHHHHHHHHHHHHTTBS-TTTTGGGGTTB--EEEEEEE--TTS--SSB-TTEEEEEE--SSSEEEEEE-SS--EEE----TT----TTTS--TTTTTTSS--EEE---TTEEEEEE-HHHHHHTTTSSPP--EEEE--SS-EEEEEEEE--BTT-EE-PPTT--TT-S-TT-EEHHHHHHHHHHHH-TTSHHHHHHHHTTGGGGGGSGGGS-TT-----GGGB-TT--------GGGSSTT-